Protein AF-0000000084542007 (afdb_homodimer)

InterPro domains:
  IPR010297 Protein of unknown function DUF900, hydrolase-like [PF05990] (377-467)
  IPR029058 Alpha/Beta hydrolase fold [SSF53474] (377-471)

Nearest PDB structures (foldseek):
  7cum-assembly1_A  TM=1.867E-01  e=8.516E+00  Homo sapiens

Organism: NCBI:txid376219

Structure (mmCIF, N/CA/C/O backbone):
data_AF-0000000084542007-model_v1
#
loop_
_entity.id
_entity.type
_entity.pdbx_description
1 polymer '2-C-methyl-D-erythritol 4-phosphate cytidylyltransferase'
#
loop_
_atom_site.group_PDB
_atom_site.id
_atom_site.type_symbol
_atom_site.label_atom_id
_atom_site.label_alt_id
_atom_site.label_comp_id
_atom_site.label_asym_id
_atom_site.label_entity_id
_atom_site.label_seq_id
_atom_site.pdbx_PDB_ins_code
_atom_site.Cartn_x
_atom_site.Cartn_y
_atom_site.Cartn_z
_atom_site.occupancy
_atom_site.B_iso_or_equiv
_atom_site.auth_seq_id
_atom_site.auth_comp_id
_atom_site.auth_asym_id
_atom_site.auth_atom_id
_atom_site.pdbx_PDB_model_num
ATOM 1 N N . MET A 1 1 ? -37.531 -20.406 -0.202 1 43.44 1 MET A N 1
ATOM 2 C CA . MET A 1 1 ? -37.125 -21.328 -1.255 1 43.44 1 MET A CA 1
ATOM 3 C C . MET A 1 1 ? -35.656 -21.781 -1.051 1 43.44 1 MET A C 1
ATOM 5 O O . MET A 1 1 ? -34.812 -20.969 -0.726 1 43.44 1 MET A O 1
ATOM 9 N N . GLY A 1 2 ? -35.438 -23.062 -0.733 1 66.31 2 GLY A N 1
ATOM 10 C CA . GLY A 1 2 ? -34.188 -23.734 -0.394 1 66.31 2 GLY A CA 1
ATOM 11 C C . GLY A 1 2 ? -33.094 -23.531 -1.433 1 66.31 2 GLY A C 1
ATOM 12 O O . GLY A 1 2 ? -33.406 -23.234 -2.596 1 66.31 2 GLY A O 1
ATOM 13 N N . THR A 1 3 ? -31.859 -23.234 -1.06 1 83.38 3 THR A N 1
ATOM 14 C CA . THR A 1 3 ? -30.734 -23.062 -1.963 1 83.38 3 THR A CA 1
ATOM 15 C C . THR A 1 3 ? -30.609 -24.25 -2.904 1 83.38 3 THR A C 1
ATOM 17 O O . THR A 1 3 ? -30.734 -25.406 -2.479 1 83.38 3 THR A O 1
ATOM 20 N N . GLU A 1 4 ? -30.562 -24.016 -4.184 1 90.12 4 GLU A N 1
ATOM 21 C CA . GLU A 1 4 ? -30.453 -25.078 -5.18 1 90.12 4 GLU A CA 1
ATOM 22 C C . GLU A 1 4 ? -29 -25.484 -5.402 1 90.12 4 GLU A C 1
ATOM 24 O O . GLU A 1 4 ? -28.109 -24.625 -5.41 1 90.12 4 GLU A O 1
ATOM 29 N N . ARG A 1 5 ? -28.859 -26.734 -5.629 1 91.69 5 ARG A N 1
ATOM 30 C CA . ARG A 1 5 ? -27.547 -27.312 -5.891 1 91.69 5 ARG A CA 1
ATOM 31 C C . ARG A 1 5 ? -27.062 -26.984 -7.297 1 91.69 5 ARG A C 1
ATOM 33 O O . ARG A 1 5 ? -27.859 -26.969 -8.242 1 91.69 5 ARG A O 1
ATOM 40 N N . SER A 1 6 ? -25.797 -26.719 -7.379 1 92.31 6 SER A N 1
ATOM 41 C CA . SER A 1 6 ? -25.188 -26.531 -8.688 1 92.31 6 SER A CA 1
ATOM 42 C C . SER A 1 6 ? -24.375 -27.75 -9.094 1 92.31 6 SER A C 1
ATOM 44 O O . SER A 1 6 ? -23.719 -27.766 -10.141 1 92.31 6 SER A O 1
ATOM 46 N N . TYR A 1 7 ? -24.281 -28.75 -8.266 1 92.81 7 TYR A N 1
ATOM 47 C CA . TYR A 1 7 ? -23.547 -29.984 -8.516 1 92.81 7 TYR A CA 1
ATOM 48 C C . TYR A 1 7 ? -24.484 -31.172 -8.586 1 92.81 7 TYR A C 1
ATOM 50 O O . TYR A 1 7 ? -25.609 -31.109 -8.109 1 92.81 7 TYR A O 1
ATOM 58 N N . GLN A 1 8 ? -24.031 -32.25 -9.086 1 90.12 8 GLN A N 1
ATOM 59 C CA . GLN A 1 8 ? -24.891 -33.375 -9.414 1 90.12 8 GLN A CA 1
ATOM 60 C C . GLN A 1 8 ? -24.953 -34.375 -8.273 1 90.12 8 GLN A C 1
ATOM 62 O O . GLN A 1 8 ? -26.031 -34.875 -7.93 1 90.12 8 GLN A O 1
ATOM 67 N N . THR A 1 9 ? -23.734 -34.719 -7.734 1 90.06 9 THR A N 1
ATOM 68 C CA . THR A 1 9 ? -23.734 -35.812 -6.754 1 90.06 9 THR A CA 1
ATOM 69 C C . THR A 1 9 ? -22.781 -35.5 -5.602 1 90.06 9 THR A C 1
ATOM 71 O O . THR A 1 9 ? -21.859 -34.688 -5.75 1 90.06 9 THR A O 1
ATOM 74 N N . LEU A 1 10 ? -23.094 -36.156 -4.488 1 94.44 10 LEU A N 1
ATOM 75 C CA . LEU A 1 10 ? -22.219 -36.281 -3.336 1 94.44 10 LEU A CA 1
ATOM 76 C C . LEU A 1 10 ? -22.016 -37.781 -2.996 1 94.44 10 LEU A C 1
ATOM 78 O O . LEU A 1 10 ? -22.938 -38.562 -3.148 1 94.44 10 LEU A O 1
ATOM 82 N N . PRO A 1 11 ? -20.906 -38.125 -2.572 1 95.81 11 PRO A N 1
ATOM 83 C CA . PRO A 1 11 ? -19.703 -37.344 -2.35 1 95.81 11 PRO A CA 1
ATOM 84 C C . PRO A 1 11 ? -19.031 -36.906 -3.65 1 95.81 11 PRO A C 1
ATOM 86 O O . PRO A 1 11 ? -19.312 -37.469 -4.711 1 95.81 11 PRO A O 1
ATOM 89 N N . PHE A 1 12 ? -18.297 -35.906 -3.588 1 94.5 12 PHE A N 1
ATOM 90 C CA . PHE A 1 12 ? -17.484 -35.469 -4.719 1 94.5 12 PHE A CA 1
ATOM 91 C C . PHE A 1 12 ? -16.406 -36.5 -5.043 1 94.5 12 PHE A C 1
ATOM 93 O O . PHE A 1 12 ? -16.094 -37.344 -4.215 1 94.5 12 PHE A O 1
ATOM 100 N N . TYR A 1 13 ? -15.906 -36.438 -6.219 1 91.94 13 TYR A N 1
ATOM 101 C CA . TYR A 1 13 ? -14.812 -37.312 -6.641 1 91.94 13 TYR A CA 1
ATOM 102 C C . TYR A 1 13 ? -13.523 -36.5 -6.812 1 91.94 13 TYR A C 1
ATOM 104 O O . TYR A 1 13 ? -13.547 -35.344 -7.238 1 91.94 13 TYR A O 1
ATOM 112 N N . TRP A 1 14 ? -12.422 -37.188 -6.391 1 90.88 14 TRP A N 1
ATOM 113 C CA . TRP A 1 14 ? -11.117 -36.594 -6.559 1 90.88 14 TRP A CA 1
ATOM 114 C C . TRP A 1 14 ? -10.672 -36.625 -8.016 1 90.88 14 TRP A C 1
ATOM 116 O O . TRP A 1 14 ? -10.711 -37.656 -8.656 1 90.88 14 TRP A O 1
ATOM 126 N N . HIS A 1 15 ? -10.375 -35.469 -8.516 1 84.12 15 HIS A N 1
ATOM 127 C CA . HIS A 1 15 ? -9.742 -35.406 -9.828 1 84.12 15 HIS A CA 1
ATOM 128 C C . HIS A 1 15 ? -8.242 -35.656 -9.719 1 84.12 15 HIS A C 1
ATOM 130 O O . HIS A 1 15 ? -7.559 -35.031 -8.898 1 84.12 15 HIS A O 1
ATOM 136 N N . ARG A 1 16 ? -7.715 -36.562 -10.461 1 78.69 16 ARG A N 1
ATOM 137 C CA . ARG A 1 16 ? -6.324 -37 -10.383 1 78.69 16 ARG A CA 1
ATOM 138 C C . ARG A 1 16 ? -5.371 -35.812 -10.516 1 78.69 16 ARG A C 1
ATOM 140 O O . ARG A 1 16 ? -4.34 -35.781 -9.836 1 78.69 16 ARG A O 1
ATOM 147 N N . ASP A 1 17 ? -5.691 -34.844 -11.266 1 77.25 17 ASP A N 1
ATOM 148 C CA . ASP A 1 17 ? -4.77 -33.75 -11.578 1 77.25 17 ASP A CA 1
ATOM 149 C C . ASP A 1 17 ? -4.754 -32.719 -10.469 1 77.25 17 ASP A C 1
ATOM 151 O O . ASP A 1 17 ? -3.779 -31.969 -10.32 1 77.25 17 ASP A O 1
ATOM 155 N N . THR A 1 18 ? -5.844 -32.625 -9.719 1 86.56 18 THR A N 1
ATOM 156 C CA . THR A 1 18 ? -5.926 -31.562 -8.727 1 86.56 18 THR A CA 1
ATOM 157 C C . THR A 1 18 ? -5.957 -32.125 -7.312 1 86.56 18 THR A C 1
ATOM 159 O O . THR A 1 18 ? -5.926 -31.391 -6.336 1 86.56 18 THR A O 1
ATOM 162 N N . LEU A 1 19 ? -5.906 -33.375 -7.234 1 90.38 19 LEU A N 1
ATOM 163 C CA . LEU A 1 19 ? -6.109 -34.062 -5.961 1 90.38 19 LEU A CA 1
ATOM 164 C C . LEU A 1 19 ? -5.117 -33.562 -4.914 1 90.38 19 LEU A C 1
ATOM 166 O O . LEU A 1 19 ? -5.52 -33.094 -3.846 1 90.38 19 LEU A O 1
ATOM 170 N N . GLU A 1 20 ? -3.846 -33.625 -5.223 1 89.25 20 GLU A N 1
ATOM 171 C CA . GLU A 1 20 ? -2.822 -33.281 -4.242 1 89.25 20 GLU A CA 1
ATOM 172 C C . GLU A 1 20 ? -2.9 -31.812 -3.859 1 89.25 20 GLU A C 1
ATOM 174 O O . GLU A 1 20 ? -2.758 -31.453 -2.688 1 89.25 20 GLU A O 1
ATOM 179 N N . ASN A 1 21 ? -3.148 -31 -4.809 1 88.62 21 ASN A N 1
ATOM 180 C CA . ASN A 1 21 ? -3.229 -29.562 -4.543 1 88.62 21 ASN A CA 1
ATOM 181 C C . ASN A 1 21 ? -4.496 -29.203 -3.771 1 88.62 21 ASN A C 1
ATOM 183 O O . ASN A 1 21 ? -4.469 -28.344 -2.896 1 88.62 21 ASN A O 1
ATOM 187 N N . ASP A 1 22 ? -5.586 -29.828 -4.133 1 91.94 22 ASP A N 1
ATOM 188 C CA . ASP A 1 22 ? -6.828 -29.609 -3.4 1 91.94 22 ASP A CA 1
ATOM 189 C C . ASP A 1 22 ? -6.68 -30.016 -1.938 1 91.94 22 ASP A C 1
ATOM 191 O O . ASP A 1 22 ? -7.07 -29.281 -1.036 1 91.94 22 ASP A O 1
ATOM 195 N N . ARG A 1 23 ? -6.125 -31.156 -1.809 1 93.25 23 ARG A N 1
ATOM 196 C CA . ARG A 1 23 ? -5.922 -31.672 -0.46 1 93.25 23 ARG A CA 1
ATOM 197 C C . ARG A 1 23 ? -5.051 -30.734 0.366 1 93.25 23 ARG A C 1
ATOM 199 O O . ARG A 1 23 ? -5.414 -30.359 1.483 1 93.25 23 ARG A O 1
ATOM 206 N N . ARG A 1 24 ? -3.91 -30.375 -0.145 1 90.38 24 ARG A N 1
ATOM 207 C CA . ARG A 1 24 ? -2.969 -29.516 0.566 1 90.38 24 ARG A CA 1
ATOM 208 C C . ARG A 1 24 ? -3.598 -28.172 0.898 1 90.38 24 ARG A C 1
ATOM 210 O O . ARG A 1 24 ? -3.395 -27.641 1.99 1 90.38 24 ARG A O 1
ATOM 217 N N . TRP A 1 25 ? -4.328 -27.688 -0.027 1 90.44 25 TRP A N 1
ATOM 218 C CA . TRP A 1 25 ? -4.949 -26.375 0.16 1 90.44 25 TRP A CA 1
ATOM 219 C C . TRP A 1 25 ? -6.016 -26.438 1.248 1 90.44 25 TRP A C 1
ATOM 221 O O . TRP A 1 25 ? -6.023 -25.594 2.16 1 90.44 25 TRP A O 1
ATOM 231 N N . LEU A 1 26 ? -6.914 -27.344 1.145 1 93.5 26 LEU A N 1
ATOM 232 C CA . LEU A 1 26 ? -7.984 -27.484 2.125 1 93.5 26 LEU A CA 1
ATOM 233 C C . LEU A 1 26 ? -7.418 -27.734 3.52 1 93.5 26 LEU A C 1
ATOM 235 O O . LEU A 1 26 ? -7.871 -27.125 4.492 1 93.5 26 LEU A O 1
ATOM 239 N N . GLU A 1 27 ? -6.438 -28.578 3.578 1 94.25 27 GLU A N 1
ATOM 240 C CA . GLU A 1 27 ? -5.824 -28.875 4.871 1 94.25 27 GLU A CA 1
ATOM 241 C C . GLU A 1 27 ? -5.109 -27.641 5.426 1 94.25 27 GLU A C 1
ATOM 243 O O . GLU A 1 27 ? -5.105 -27.422 6.641 1 94.25 27 GLU A O 1
ATOM 248 N N . SER A 1 28 ? -4.527 -26.906 4.562 1 92.06 28 SER A N 1
ATOM 249 C CA . SER A 1 28 ? -3.867 -25.672 4.996 1 92.06 28 SER A CA 1
ATOM 250 C C . SER A 1 28 ? -4.871 -24.672 5.559 1 92.06 28 SER A C 1
ATOM 252 O O . SER A 1 28 ? -4.602 -24.016 6.562 1 92.06 28 SER A O 1
ATOM 254 N N . ILE A 1 29 ? -6.047 -24.531 4.941 1 92.56 29 ILE A N 1
ATOM 255 C CA . ILE A 1 29 ? -7.074 -23.625 5.434 1 92.56 29 ILE A CA 1
ATOM 256 C C . ILE A 1 29 ? -7.512 -24.047 6.836 1 92.56 29 ILE A C 1
ATOM 258 O O . ILE A 1 29 ? -7.594 -23.219 7.742 1 92.56 29 ILE A O 1
ATOM 262 N N . VAL A 1 30 ? -7.695 -25.281 6.941 1 95.81 30 VAL A N 1
ATOM 263 C CA . VAL A 1 30 ? -8.219 -25.797 8.203 1 95.81 30 VAL A CA 1
ATOM 264 C C . VAL A 1 30 ? -7.176 -25.609 9.305 1 95.81 30 VAL A C 1
ATOM 266 O O . VAL A 1 30 ? -7.52 -25.281 10.445 1 95.81 30 VAL A O 1
ATOM 269 N N . ARG A 1 31 ? -5.922 -25.75 9 1 94.25 31 ARG A N 1
ATOM 270 C CA . ARG A 1 31 ? -4.855 -25.625 9.984 1 94.25 31 ARG A CA 1
ATOM 271 C C . ARG A 1 31 ? -4.637 -24.156 10.359 1 94.25 31 ARG A C 1
ATOM 273 O O . ARG A 1 31 ? -4.219 -23.859 11.477 1 94.25 31 ARG A O 1
ATOM 280 N N . ASN A 1 32 ? -5 -23.234 9.43 1 93.81 32 ASN A N 1
ATOM 281 C CA . ASN A 1 32 ? -4.598 -21.844 9.602 1 93.81 32 ASN A CA 1
ATOM 282 C C . ASN A 1 32 ? -5.801 -20.953 9.891 1 93.81 32 ASN A C 1
ATOM 284 O O . ASN A 1 32 ? -5.699 -19.734 9.805 1 93.81 32 ASN A O 1
ATOM 288 N N . THR A 1 33 ? -6.926 -21.531 10.148 1 95 33 THR A N 1
ATOM 289 C CA . THR A 1 33 ? -8.117 -20.766 10.469 1 95 33 THR A CA 1
ATOM 290 C C . THR A 1 33 ? -8.711 -21.219 11.805 1 95 33 THR A C 1
ATOM 292 O O . THR A 1 33 ? -8.516 -22.359 12.219 1 95 33 THR A O 1
ATOM 295 N N . ALA A 1 34 ? -9.398 -20.281 12.414 1 95.62 34 ALA A N 1
ATOM 296 C CA . ALA A 1 34 ? -10.008 -20.578 13.703 1 95.62 34 ALA A CA 1
ATOM 297 C C . ALA A 1 34 ? -11.109 -21.625 13.57 1 95.62 34 ALA A C 1
ATOM 299 O O . ALA A 1 34 ? -11.977 -21.5 12.703 1 95.62 34 ALA A O 1
ATOM 300 N N . PRO A 1 35 ? -11.109 -22.594 14.422 1 96 35 PRO A N 1
ATOM 301 C CA . PRO A 1 35 ? -12.18 -23.594 14.359 1 96 35 PRO A CA 1
ATOM 302 C C . PRO A 1 35 ? -13.562 -23 14.586 1 96 35 PRO A C 1
ATOM 304 O O . PRO A 1 35 ? -13.727 -22.109 15.43 1 96 35 PRO A O 1
ATOM 307 N N . PHE A 1 36 ? -14.508 -23.469 13.75 1 96 36 PHE A N 1
ATOM 308 C CA . PHE A 1 36 ? -15.914 -23.109 13.828 1 96 36 PHE A CA 1
ATOM 309 C C . PHE A 1 36 ? -16.141 -21.672 13.367 1 96 36 PHE A C 1
ATOM 311 O O . PHE A 1 36 ? -17.203 -21.094 13.609 1 96 36 PHE A O 1
ATOM 318 N N . SER A 1 37 ? -15.109 -21.062 12.828 1 95.06 37 SER A N 1
ATOM 319 C CA . SER A 1 37 ? -15.297 -19.828 12.078 1 95.06 37 SER A CA 1
ATOM 320 C C . SER A 1 37 ? -15.914 -20.094 10.711 1 95.06 37 SER A C 1
ATOM 322 O O . SER A 1 37 ? -16.016 -21.234 10.281 1 95.06 37 SER A O 1
ATOM 324 N N . ASP A 1 38 ? -16.281 -19.062 10.055 1 94.5 38 ASP A N 1
ATOM 325 C CA . ASP A 1 38 ? -16.922 -19.156 8.742 1 94.5 38 ASP A CA 1
ATOM 326 C C . ASP A 1 38 ? -16.016 -19.828 7.734 1 94.5 38 ASP A C 1
ATOM 328 O O . ASP A 1 38 ? -16.406 -20.812 7.086 1 94.5 38 ASP A O 1
ATOM 332 N N . ALA A 1 39 ? -14.766 -19.391 7.629 1 93.31 39 ALA A N 1
ATOM 333 C CA . ALA A 1 39 ? -13.805 -19.922 6.668 1 93.31 39 ALA A CA 1
ATOM 334 C C . ALA A 1 39 ? -13.453 -21.375 7 1 93.31 39 ALA A C 1
ATOM 336 O O . ALA A 1 39 ? -13.352 -22.219 6.105 1 93.31 39 ALA A O 1
ATOM 337 N N . TRP A 1 40 ? -13.211 -21.641 8.25 1 96.62 40 TRP A N 1
ATOM 338 C CA . TRP A 1 40 ? -12.898 -23 8.703 1 96.62 40 TRP A CA 1
ATOM 339 C C . TRP A 1 40 ? -14.039 -23.953 8.367 1 96.62 40 TRP A C 1
ATOM 341 O O . TRP A 1 40 ? -13.812 -25.047 7.84 1 96.62 40 TRP A O 1
ATOM 351 N N . THR A 1 41 ? -15.25 -23.5 8.609 1 97.31 41 THR A N 1
ATOM 352 C CA . THR A 1 41 ? -16.438 -24.312 8.398 1 97.31 41 THR A CA 1
ATOM 353 C C . THR A 1 41 ? -16.625 -24.641 6.918 1 97.31 41 THR A C 1
ATOM 355 O O . THR A 1 41 ? -16.922 -25.766 6.559 1 97.31 41 THR A O 1
ATOM 358 N N . LYS A 1 42 ? -16.422 -23.672 6.137 1 96.19 42 LYS A N 1
ATOM 359 C CA . LYS A 1 42 ? -16.562 -23.875 4.699 1 96.19 42 LYS A CA 1
ATOM 360 C C . LYS A 1 42 ? -15.547 -24.891 4.188 1 96.19 42 LYS A C 1
ATOM 362 O O . LYS A 1 42 ? -15.875 -25.75 3.365 1 96.19 42 LYS A O 1
ATOM 367 N N . ALA A 1 43 ? -14.336 -24.781 4.648 1 96.44 43 ALA A N 1
ATOM 368 C CA . ALA A 1 43 ? -13.32 -25.734 4.25 1 96.44 43 ALA A CA 1
ATOM 369 C C . ALA A 1 43 ? -13.664 -27.141 4.742 1 96.44 43 ALA A C 1
ATOM 371 O O . ALA A 1 43 ? -13.484 -28.125 4.016 1 96.44 43 ALA A O 1
ATOM 372 N N . ARG A 1 44 ? -14.18 -27.25 5.918 1 97.88 44 ARG A N 1
ATOM 373 C CA . ARG A 1 44 ? -14.578 -28.531 6.484 1 97.88 44 ARG A CA 1
ATOM 374 C C . ARG A 1 44 ? -15.719 -29.156 5.691 1 97.88 44 ARG A C 1
ATOM 376 O O . ARG A 1 44 ? -15.758 -30.375 5.492 1 97.88 44 ARG A O 1
ATOM 383 N N . ILE A 1 45 ? -16.609 -28.312 5.328 1 98 45 ILE A N 1
ATOM 384 C CA . ILE A 1 45 ? -17.75 -28.781 4.535 1 98 45 ILE A CA 1
ATOM 385 C C . ILE A 1 45 ? -17.234 -29.453 3.264 1 98 45 ILE A C 1
ATOM 387 O O . ILE A 1 45 ? -17.656 -30.562 2.934 1 98 45 ILE A O 1
ATOM 391 N N . VAL A 1 46 ? -16.328 -28.797 2.564 1 97.19 46 VAL A N 1
ATOM 392 C CA . VAL A 1 46 ? -15.789 -29.359 1.332 1 97.19 46 VAL A CA 1
ATOM 393 C C . VAL A 1 46 ? -15.047 -30.656 1.638 1 97.19 46 VAL A C 1
ATOM 395 O O . VAL A 1 46 ? -15.211 -31.656 0.925 1 97.19 46 VAL A O 1
ATOM 398 N N . GLN A 1 47 ? -14.258 -30.688 2.725 1 97.44 47 GLN A N 1
ATOM 399 C CA . GLN A 1 47 ? -13.531 -31.891 3.117 1 97.44 47 GLN A CA 1
ATOM 400 C C . GLN A 1 47 ? -14.492 -33.031 3.396 1 97.44 47 GLN A C 1
ATOM 402 O O . GLN A 1 47 ? -14.242 -34.188 2.98 1 97.44 47 GLN A O 1
ATOM 407 N N . LEU A 1 48 ? -15.562 -32.75 4.055 1 97.94 48 LEU A N 1
ATOM 408 C CA . LEU A 1 48 ? -16.531 -33.781 4.434 1 97.94 48 LEU A CA 1
ATOM 409 C C . LEU A 1 48 ? -17.312 -34.281 3.219 1 97.94 48 LEU A C 1
ATOM 411 O O . LEU A 1 48 ? -17.906 -35.344 3.242 1 97.94 48 LEU A O 1
ATOM 415 N N . GLY A 1 49 ? -17.312 -33.438 2.168 1 97.25 49 GLY A N 1
ATOM 416 C CA . GLY A 1 49 ? -17.969 -33.812 0.92 1 97.25 49 GLY A CA 1
ATOM 417 C C . GLY A 1 49 ? -17.094 -34.719 0.049 1 97.25 49 GLY A C 1
ATOM 418 O O . GLY A 1 49 ? -17.562 -35.25 -0.957 1 97.25 49 GLY A O 1
ATOM 419 N N . TYR A 1 50 ? -15.891 -34.875 0.381 1 96.38 50 TYR A N 1
ATOM 420 C CA . TYR A 1 50 ? -14.961 -35.719 -0.343 1 96.38 50 TYR A CA 1
ATOM 421 C C . TYR A 1 50 ? -14.672 -37 0.444 1 96.38 50 TYR A C 1
ATOM 423 O O . TYR A 1 50 ? -14.586 -36.969 1.675 1 96.38 50 TYR A O 1
ATOM 431 N N . PRO A 1 51 ? -14.523 -38.094 -0.263 1 95.62 51 PRO A N 1
ATOM 432 C CA . PRO A 1 51 ? -14 -39.281 0.426 1 95.62 51 PRO A CA 1
ATOM 433 C C . PRO A 1 51 ? -12.508 -39.156 0.739 1 95.62 51 PRO A C 1
ATOM 435 O O . PRO A 1 51 ? -11.844 -38.219 0.287 1 95.62 51 PRO A O 1
ATOM 438 N N . TYR A 1 52 ? -12.016 -40.031 1.576 1 95.06 52 TYR A N 1
ATOM 439 C CA . TYR A 1 52 ? -10.586 -40 1.874 1 95.06 52 TYR A CA 1
ATOM 440 C C . TYR A 1 52 ? -9.766 -40.156 0.601 1 95.06 52 TYR A C 1
ATOM 442 O O . TYR A 1 52 ? -10.047 -41.031 -0.225 1 95.06 52 TYR A O 1
ATOM 450 N N . PRO A 1 53 ? -8.82 -39.25 0.47 1 93.19 53 PRO A N 1
ATOM 451 C CA . PRO A 1 53 ? -7.957 -39.406 -0.709 1 93.19 53 PRO A CA 1
ATOM 452 C C . PRO A 1 53 ? -7.195 -40.719 -0.732 1 93.19 53 PRO A C 1
ATOM 454 O O . PRO A 1 53 ? -6.809 -41.219 0.321 1 93.19 53 PRO A O 1
ATOM 457 N N . PRO A 1 54 ? -6.879 -41.156 -1.944 1 89 54 PRO A N 1
ATOM 458 C CA . PRO A 1 54 ? -6.141 -42.406 -2.039 1 89 54 PRO A CA 1
ATOM 459 C C . PRO A 1 54 ? -4.746 -42.312 -1.426 1 89 54 PRO A C 1
ATOM 461 O O . PRO A 1 54 ? -4.074 -41.312 -1.552 1 89 54 PRO A O 1
ATOM 464 N N . ASN A 1 55 ? -4.254 -43.281 -0.68 1 85.88 55 ASN A N 1
ATOM 465 C CA . ASN A 1 55 ? -2.91 -43.438 -0.134 1 85.88 55 ASN A CA 1
ATOM 466 C C . ASN A 1 55 ? -2.643 -42.438 0.989 1 85.88 55 ASN A C 1
ATOM 468 O O . ASN A 1 55 ? -1.516 -41.969 1.151 1 85.88 55 ASN A O 1
ATOM 472 N N . THR A 1 56 ? -3.691 -41.906 1.55 1 88.69 56 THR A N 1
ATOM 473 C CA . THR A 1 56 ? -3.506 -41 2.68 1 88.69 56 THR A CA 1
ATOM 474 C C . THR A 1 56 ? -4.027 -41.625 3.967 1 88.69 56 THR A C 1
ATOM 476 O O . THR A 1 56 ? -4.965 -42.438 3.938 1 88.69 56 THR A O 1
ATOM 479 N N . LYS A 1 57 ? -3.336 -41.406 5.062 1 87.88 57 LYS A N 1
ATOM 480 C CA . LYS A 1 57 ? -3.732 -41.906 6.371 1 87.88 57 LYS A CA 1
ATOM 481 C C . LYS A 1 57 ? -4.949 -41.188 6.906 1 87.88 57 LYS A C 1
ATOM 483 O O . LYS A 1 57 ? -5.012 -39.938 6.844 1 87.88 57 LYS A O 1
ATOM 488 N N . PRO A 1 58 ? -5.891 -41.938 7.387 1 90.44 58 PRO A N 1
ATOM 489 C CA . PRO A 1 58 ? -7.062 -41.281 7.973 1 90.44 58 PRO A CA 1
ATOM 490 C C . PRO A 1 58 ? -6.719 -40.438 9.195 1 90.44 58 PRO A C 1
ATOM 492 O O . PRO A 1 58 ? -5.816 -40.812 9.961 1 90.44 58 PRO A O 1
ATOM 495 N N . GLY A 1 59 ? -7.305 -39.281 9.258 1 92.88 59 GLY A N 1
ATOM 496 C CA . GLY A 1 59 ? -7.117 -38.406 10.391 1 92.88 59 GLY A CA 1
ATOM 497 C C . GLY A 1 59 ? -8.414 -37.781 10.875 1 92.88 59 GLY A C 1
ATOM 498 O O . GLY A 1 59 ? -9.484 -38.062 10.352 1 92.88 59 GLY A O 1
ATOM 499 N N . THR A 1 60 ? -8.297 -37.125 12.008 1 94.25 60 THR A N 1
ATOM 500 C CA . THR A 1 60 ? -9.469 -36.469 12.578 1 94.25 60 THR A CA 1
ATOM 501 C C . THR A 1 60 ? -9.188 -35 12.852 1 94.25 60 THR A C 1
ATOM 503 O O . THR A 1 60 ? -8.039 -34.594 13.109 1 94.25 60 THR A O 1
ATOM 506 N N . VAL A 1 61 ? -10.188 -34.188 12.641 1 95.38 61 VAL A N 1
ATOM 507 C CA . VAL A 1 61 ? -10.18 -32.781 12.977 1 95.38 61 VAL A CA 1
ATOM 508 C C . VAL A 1 61 ? -11.398 -32.438 13.836 1 95.38 61 VAL A C 1
ATOM 510 O O . VAL A 1 61 ? -12.539 -32.594 13.383 1 95.38 61 VAL A O 1
ATOM 513 N N . GLU A 1 62 ? -11.172 -31.984 15.031 1 94.75 62 GLU A N 1
ATOM 514 C CA . GLU A 1 62 ? -12.234 -31.625 15.969 1 94.75 62 GLU A CA 1
ATOM 515 C C . GLU A 1 62 ? -13.242 -32.781 16.125 1 94.75 62 GLU A C 1
ATOM 517 O O . GLU A 1 62 ? -14.445 -32.562 16.016 1 94.75 62 GLU A O 1
ATOM 522 N N . GLY A 1 63 ? -12.766 -33.969 16.203 1 92.44 63 GLY A N 1
ATOM 523 C CA . GLY A 1 63 ? -13.594 -35.125 16.484 1 92.44 63 GLY A CA 1
ATOM 524 C C . GLY A 1 63 ? -14.25 -35.719 15.25 1 92.44 63 GLY A C 1
ATOM 525 O O . GLY A 1 63 ? -14.953 -36.719 15.328 1 92.44 63 GLY A O 1
ATOM 526 N N . LEU A 1 64 ? -14.055 -35.125 14.117 1 96.19 64 LEU A N 1
ATOM 527 C CA . LEU A 1 64 ? -14.625 -35.625 12.867 1 96.19 64 LEU A CA 1
ATOM 528 C C . LEU A 1 64 ? -13.531 -36.094 11.93 1 96.19 64 LEU A C 1
ATOM 530 O O . LEU A 1 64 ? -12.383 -35.656 12.016 1 96.19 64 LEU A O 1
ATOM 534 N N . PRO A 1 65 ? -13.945 -37 11.062 1 96.12 65 PRO A N 1
ATOM 535 C CA . PRO A 1 65 ? -12.953 -37.406 10.055 1 96.12 65 PRO A CA 1
ATOM 536 C C . PRO A 1 65 ? -12.516 -36.219 9.18 1 96.12 65 PRO A C 1
ATOM 538 O O . PRO A 1 65 ? -13.336 -35.375 8.828 1 96.12 65 PRO A O 1
ATOM 541 N N . THR A 1 66 ? -11.25 -36.188 8.82 1 96.81 66 THR A N 1
ATOM 542 C CA . THR A 1 66 ? -10.766 -35.125 7.953 1 96.81 66 THR A CA 1
ATOM 543 C C . THR A 1 66 ? -11.539 -35.125 6.641 1 96.81 66 THR A C 1
ATOM 545 O O . THR A 1 66 ? -11.891 -34.031 6.141 1 96.81 66 THR A O 1
ATOM 548 N N . TYR A 1 67 ? -11.711 -36.281 6.129 1 97.06 67 TYR A N 1
ATOM 549 C CA . TYR A 1 67 ? -12.555 -36.5 4.957 1 97.06 67 TYR A CA 1
ATOM 550 C C . TYR A 1 67 ? -13.656 -37.5 5.238 1 97.06 67 TYR A C 1
ATOM 552 O O . TYR A 1 67 ? -13.383 -38.594 5.73 1 97.06 67 TYR A O 1
ATOM 560 N N . GLY A 1 68 ? -14.938 -37.156 4.898 1 95.06 68 GLY A N 1
ATOM 561 C CA . GLY A 1 68 ? -16.047 -37.969 5.359 1 95.06 68 GLY A CA 1
ATOM 562 C C . GLY A 1 68 ? -16.734 -38.75 4.238 1 95.06 68 GLY A C 1
ATOM 563 O O . GLY A 1 68 ? -17.328 -39.781 4.469 1 95.06 68 GLY A O 1
ATOM 564 N N . GLY A 1 69 ? -16.719 -38.156 3.057 1 96.44 69 GLY A N 1
ATOM 565 C CA . GLY A 1 69 ? -17.422 -38.781 1.951 1 96.44 69 GLY A CA 1
ATOM 566 C C . GLY A 1 69 ? -18.922 -38.844 2.156 1 96.44 69 GLY A C 1
ATOM 567 O O . GLY A 1 69 ? -19.562 -39.844 1.774 1 96.44 69 GLY A O 1
ATOM 568 N N . TYR A 1 70 ? -19.438 -37.938 2.803 1 97.06 70 TYR A N 1
ATOM 569 C CA . TYR A 1 70 ? -20.875 -37.938 3.084 1 97.06 70 TYR A CA 1
ATOM 570 C C . TYR A 1 70 ? -21.688 -37.75 1.807 1 97.06 70 TYR A C 1
ATOM 572 O O . TYR A 1 70 ? -21.234 -37.062 0.875 1 97.06 70 TYR A O 1
ATOM 580 N N . THR A 1 71 ? -22.969 -38.281 1.802 1 96.31 71 THR A N 1
ATOM 581 C CA . THR A 1 71 ? -23.734 -38.344 0.567 1 96.31 71 THR A CA 1
ATOM 582 C C . THR A 1 71 ? -24.859 -37.312 0.586 1 96.31 71 THR A C 1
ATOM 584 O O . THR A 1 71 ? -25.609 -37.188 -0.387 1 96.31 71 THR A O 1
ATOM 587 N N . SER A 1 72 ? -25.062 -36.688 1.694 1 95.69 72 SER A N 1
ATOM 588 C CA . SER A 1 72 ? -26.125 -35.688 1.773 1 95.69 72 SER A CA 1
ATOM 589 C C . SER A 1 72 ? -25.656 -34.438 2.516 1 95.69 72 SER A C 1
ATOM 591 O O . SER A 1 72 ? -24.875 -34.531 3.455 1 95.69 72 SER A O 1
ATOM 593 N N . GLU A 1 73 ? -26.156 -33.312 2.004 1 97.19 73 GLU A N 1
ATOM 594 C CA . GLU A 1 73 ? -25.844 -32.031 2.629 1 97.19 73 GLU A CA 1
ATOM 595 C C . GLU A 1 73 ? -26.391 -31.969 4.055 1 97.19 73 GLU A C 1
ATOM 597 O O . GLU A 1 73 ? -25.734 -31.406 4.945 1 97.19 73 GLU A O 1
ATOM 602 N N . ALA A 1 74 ? -27.5 -32.531 4.242 1 96.56 74 ALA A N 1
ATOM 603 C CA . ALA A 1 74 ? -28.109 -32.562 5.57 1 96.56 74 ALA A CA 1
ATOM 604 C C . ALA A 1 74 ? -27.234 -33.344 6.559 1 96.56 74 ALA A C 1
ATOM 606 O O . ALA A 1 74 ? -27.125 -32.969 7.727 1 96.56 74 ALA A O 1
ATOM 607 N N . GLU A 1 75 ? -26.688 -34.438 6.086 1 97.5 75 GLU A N 1
ATOM 608 C CA . GLU A 1 75 ? -25.797 -35.219 6.938 1 97.5 75 GLU A CA 1
ATOM 609 C C . GLU A 1 75 ? -24.547 -34.438 7.32 1 97.5 75 GLU A C 1
ATOM 611 O O . GLU A 1 75 ? -24.094 -34.5 8.461 1 97.5 75 GLU A O 1
ATOM 616 N N . ILE A 1 76 ? -23.984 -33.781 6.352 1 98 76 ILE A N 1
ATOM 617 C CA . ILE A 1 76 ? -22.797 -32.969 6.605 1 98 76 ILE A CA 1
ATOM 618 C C . ILE A 1 76 ? -23.109 -31.891 7.656 1 98 76 ILE A C 1
ATOM 620 O O . ILE A 1 76 ? -22.344 -31.688 8.594 1 98 76 ILE A O 1
ATOM 624 N N . ALA A 1 77 ? -24.234 -31.188 7.48 1 97.62 77 ALA A N 1
ATOM 625 C CA . ALA A 1 77 ? -24.656 -30.172 8.445 1 97.62 77 ALA A CA 1
ATOM 626 C C . ALA A 1 77 ? -24.812 -30.781 9.836 1 97.62 77 ALA A C 1
ATOM 628 O O . ALA A 1 77 ? -24.375 -30.188 10.828 1 97.62 77 ALA A O 1
ATOM 629 N N . SER A 1 78 ? -25.438 -31.938 9.875 1 97 78 SER A N 1
ATOM 630 C CA . SER A 1 78 ? -25.719 -32.594 11.148 1 97 78 SER A CA 1
ATOM 631 C C . SER A 1 78 ? -24.422 -33 11.852 1 97 78 SER A C 1
ATOM 633 O O . SER A 1 78 ? -24.281 -32.812 13.062 1 97 78 SER A O 1
ATOM 635 N N . VAL A 1 79 ? -23.531 -33.594 11.141 1 96.94 79 VAL A N 1
ATOM 636 C CA . VAL A 1 79 ? -22.281 -34.062 11.719 1 96.94 79 VAL A CA 1
ATOM 637 C C . VAL A 1 79 ? -21.453 -32.875 12.211 1 96.94 79 VAL A C 1
ATOM 639 O O . VAL A 1 79 ? -20.828 -32.938 13.273 1 96.94 79 VAL A O 1
ATOM 642 N N . LEU A 1 80 ? -21.422 -31.828 11.484 1 97.25 80 LEU A N 1
ATOM 643 C CA . LEU A 1 80 ? -20.688 -30.625 11.891 1 97.25 80 LEU A CA 1
ATOM 644 C C . LEU A 1 80 ? -21.266 -30.062 13.188 1 97.25 80 LEU A C 1
ATOM 646 O O . LEU A 1 80 ? -20.516 -29.672 14.086 1 97.25 80 LEU A O 1
ATOM 650 N N . ARG A 1 81 ? -22.516 -29.953 13.242 1 95.94 81 ARG A N 1
ATOM 651 C CA . ARG A 1 81 ? -23.188 -29.391 14.398 1 95.94 81 ARG A CA 1
ATOM 652 C C . ARG A 1 81 ? -23 -30.281 15.633 1 95.94 81 ARG A C 1
ATOM 654 O O . ARG A 1 81 ? -23.047 -29.797 16.766 1 95.94 81 ARG A O 1
ATOM 661 N N . SER A 1 82 ? -22.703 -31.516 15.461 1 94.69 82 SER A N 1
ATOM 662 C CA . SER A 1 82 ? -22.516 -32.438 16.578 1 94.69 82 SER A CA 1
ATOM 663 C C . SER A 1 82 ? -21.094 -32.375 17.109 1 94.69 82 SER A C 1
ATOM 665 O O . SER A 1 82 ? -20.812 -32.875 18.203 1 94.69 82 SER A O 1
ATOM 667 N N . SER A 1 83 ? -20.219 -31.703 16.406 1 93.12 83 SER A N 1
ATOM 668 C CA . SER A 1 83 ? -18.797 -31.734 16.719 1 93.12 83 SER A CA 1
ATOM 669 C C . SER A 1 83 ? -18.453 -30.703 17.797 1 93.12 83 SER A C 1
ATOM 671 O O . SER A 1 83 ? -17.328 -30.688 18.312 1 93.12 83 SER A O 1
ATOM 673 N N . CYS A 1 84 ? -19.344 -29.828 18.156 1 92 84 CYS A N 1
ATOM 674 C CA . CYS A 1 84 ? -19.031 -28.812 19.156 1 92 84 CYS A CA 1
ATOM 675 C C . CYS A 1 84 ? -20.25 -28.5 20.016 1 92 84 CYS A C 1
ATOM 677 O O . CYS A 1 84 ? -21.344 -28.984 19.734 1 92 84 CYS A O 1
ATOM 679 N N . ASN A 1 85 ? -19.938 -27.828 21.109 1 92.31 85 ASN A N 1
ATOM 680 C CA . ASN A 1 85 ? -21.016 -27.281 21.922 1 92.31 85 ASN A CA 1
ATOM 681 C C . ASN A 1 85 ? -21.641 -26.047 21.281 1 92.31 85 ASN A C 1
ATOM 683 O O . ASN A 1 85 ? -21.047 -24.953 21.312 1 92.31 85 ASN A O 1
ATOM 687 N N . LEU A 1 86 ? -22.812 -26.219 20.781 1 93.62 86 LEU A N 1
ATOM 688 C CA . LEU A 1 86 ? -23.484 -25.188 19.984 1 93.62 86 LEU A CA 1
ATOM 689 C C . LEU A 1 86 ? -23.734 -23.938 20.828 1 93.62 86 LEU A C 1
ATOM 691 O O . LEU A 1 86 ? -23.797 -22.828 20.297 1 93.62 86 LEU A O 1
ATOM 695 N N . LEU A 1 87 ? -23.781 -24.047 22.109 1 92.12 87 LEU A N 1
ATOM 696 C CA . LEU A 1 87 ? -24.016 -22.906 22.984 1 92.12 87 LEU A CA 1
ATOM 697 C C . LEU A 1 87 ? -22.781 -22 23.031 1 92.12 87 LEU A C 1
ATOM 699 O O . LEU A 1 87 ? -22.906 -20.797 23.266 1 92.12 87 LEU A O 1
ATOM 703 N N . GLU A 1 88 ? -21.719 -22.609 22.797 1 93 88 GLU A N 1
ATOM 704 C CA . GLU A 1 88 ? -20.469 -21.859 22.828 1 93 88 GLU A CA 1
ATOM 705 C C . GLU A 1 88 ? -20.234 -21.094 21.531 1 93 88 GLU A C 1
ATOM 707 O O . GLU A 1 88 ? -19.5 -20.109 21.516 1 93 88 GLU A O 1
ATOM 712 N N . TYR A 1 89 ? -20.891 -21.516 20.5 1 95.25 89 TYR A N 1
ATOM 713 C CA . TYR A 1 89 ? -20.688 -20.922 19.188 1 95.25 89 TYR A CA 1
ATOM 714 C C . TYR A 1 89 ? -22 -20.516 18.562 1 95.25 89 TYR A C 1
ATOM 716 O O . TYR A 1 89 ? -22.438 -21.109 17.562 1 95.25 89 TYR A O 1
ATOM 724 N N . PRO A 1 90 ? -22.547 -19.438 19.047 1 92.75 90 PRO A N 1
ATOM 725 C CA . PRO A 1 90 ? -23.875 -19.062 18.609 1 92.75 90 PRO A CA 1
ATOM 726 C C . PRO A 1 90 ? -23.938 -18.734 17.125 1 92.75 90 PRO A C 1
ATOM 728 O O . PRO A 1 90 ? -24.906 -19.078 16.438 1 92.75 90 PRO A O 1
ATOM 731 N N . GLY A 1 91 ? -22.953 -18.031 16.594 1 92.12 91 GLY A N 1
ATOM 732 C CA . GLY A 1 91 ? -22.922 -17.75 15.172 1 92.12 91 GLY A CA 1
ATOM 733 C C . GLY A 1 91 ? -22.906 -18.984 14.312 1 92.12 91 GLY A C 1
ATOM 734 O O . GLY A 1 91 ? -23.562 -19.047 13.273 1 92.12 91 GLY A O 1
ATOM 735 N N . PHE A 1 92 ? -22.141 -19.938 14.734 1 95.12 92 PHE A N 1
ATOM 736 C CA . PHE A 1 92 ? -22.047 -21.234 14.062 1 95.12 92 PHE A CA 1
ATOM 737 C C . PHE A 1 92 ? -23.391 -21.953 14.109 1 95.12 92 PHE A C 1
ATOM 739 O O . PHE A 1 92 ? -23.859 -22.469 13.086 1 95.12 92 PHE A O 1
ATOM 746 N N . GLU A 1 93 ? -23.984 -21.938 15.227 1 94.5 93 GLU A N 1
ATOM 747 C CA . GLU A 1 93 ? -25.25 -22.609 15.422 1 94.5 93 GLU A CA 1
ATOM 748 C C . GLU A 1 93 ? -26.344 -22.016 14.523 1 94.5 93 GLU A C 1
ATOM 750 O O . GLU A 1 93 ? -27.109 -22.75 13.898 1 94.5 93 GLU A O 1
ATOM 755 N N . THR A 1 94 ? -26.312 -20.812 14.422 1 91.19 94 THR A N 1
ATOM 756 C CA . THR A 1 94 ? -27.391 -20.109 13.727 1 91.19 94 THR A CA 1
ATOM 757 C C . THR A 1 94 ? -27.219 -20.219 12.211 1 91.19 94 THR A C 1
ATOM 759 O O . THR A 1 94 ? -28.203 -20.297 11.477 1 91.19 94 THR A O 1
ATOM 762 N N . GLN A 1 95 ? -26.047 -20.266 11.727 1 91.44 95 GLN A N 1
ATOM 763 C CA . GLN A 1 95 ? -25.828 -20.094 10.297 1 91.44 95 GLN A CA 1
ATOM 764 C C . GLN A 1 95 ? -25.594 -21.438 9.609 1 91.44 95 GLN A C 1
ATOM 766 O O . GLN A 1 95 ? -25.938 -21.594 8.438 1 91.44 95 GLN A O 1
ATOM 771 N N . VAL A 1 96 ? -25.078 -22.359 10.32 1 95.75 96 VAL A N 1
ATOM 772 C CA . VAL A 1 96 ? -24.641 -23.594 9.664 1 95.75 96 VAL A CA 1
ATOM 773 C C . VAL A 1 96 ? -25.812 -24.578 9.609 1 95.75 96 VAL A C 1
ATOM 775 O O . VAL A 1 96 ? -26.094 -25.266 10.586 1 95.75 96 VAL A O 1
ATOM 778 N N . ASN A 1 97 ? -26.469 -24.594 8.539 1 95 97 ASN A N 1
ATOM 779 C CA . ASN A 1 97 ? -27.562 -25.516 8.219 1 95 97 ASN A CA 1
ATOM 780 C C . ASN A 1 97 ? -27.391 -26.141 6.844 1 95 97 ASN A C 1
ATOM 782 O O . ASN A 1 97 ? -26.312 -26.047 6.246 1 95 97 ASN A O 1
ATOM 786 N N . GLU A 1 98 ? -28.375 -26.859 6.391 1 96.25 98 GLU A N 1
ATOM 787 C CA . GLU A 1 98 ? -28.297 -27.562 5.109 1 96.25 98 GLU A CA 1
ATOM 788 C C . GLU A 1 98 ? -28.094 -26.578 3.961 1 96.25 98 GLU A C 1
ATOM 790 O O . GLU A 1 98 ? -27.297 -26.828 3.055 1 96.25 98 GLU A O 1
ATOM 795 N N . ASP A 1 99 ? -28.703 -25.453 4.039 1 94.81 99 ASP A N 1
ATOM 796 C CA . ASP A 1 99 ? -28.578 -24.438 3 1 94.81 99 ASP A CA 1
ATOM 797 C C . ASP A 1 99 ? -27.156 -23.875 2.953 1 94.81 99 ASP A C 1
ATOM 799 O O . ASP A 1 99 ? -26.625 -23.594 1.875 1 94.81 99 ASP A O 1
ATOM 803 N N . TYR A 1 100 ? -26.594 -23.656 4.137 1 95.31 100 TYR A N 1
ATOM 804 C CA . TYR A 1 100 ? -25.234 -23.156 4.234 1 95.31 100 TYR A CA 1
ATOM 805 C C . TYR A 1 100 ? -24.25 -24.125 3.574 1 95.31 100 TYR A C 1
ATO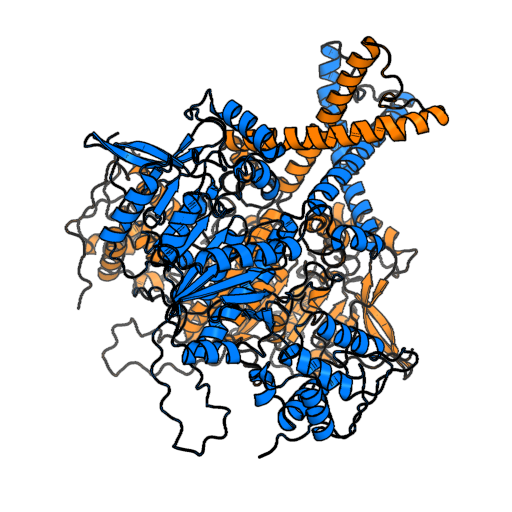M 807 O O . TYR A 1 100 ? -23.328 -23.703 2.881 1 95.31 100 TYR A O 1
ATOM 815 N N . VAL A 1 101 ? -24.5 -25.375 3.766 1 97.31 101 VAL A N 1
ATOM 816 C CA . VAL A 1 101 ? -23.656 -26.422 3.191 1 97.31 101 VAL A CA 1
ATOM 817 C C . VAL A 1 101 ? -23.781 -26.406 1.669 1 97.31 101 VAL A C 1
ATOM 819 O O . VAL A 1 101 ? -22.781 -26.453 0.955 1 97.31 101 VAL A O 1
ATOM 822 N N . ILE A 1 102 ? -25 -26.312 1.205 1 96.69 102 ILE A N 1
ATOM 823 C CA . ILE A 1 102 ? -25.234 -26.312 -0.234 1 96.69 102 ILE A CA 1
ATOM 824 C C . ILE A 1 102 ? -24.562 -25.109 -0.874 1 96.69 102 ILE A C 1
ATOM 826 O O . ILE A 1 102 ? -23.891 -25.234 -1.902 1 96.69 102 ILE A O 1
ATOM 830 N N . ARG A 1 103 ? -24.656 -23.953 -0.255 1 95 103 ARG A N 1
ATOM 831 C CA . ARG A 1 103 ? -24.031 -22.734 -0.789 1 95 103 ARG A CA 1
ATOM 832 C C . ARG A 1 103 ? -22.516 -22.891 -0.844 1 95 103 ARG A C 1
ATOM 834 O O . ARG A 1 103 ? -21.891 -22.438 -1.799 1 95 103 ARG A O 1
ATOM 841 N N . THR A 1 104 ? -21.984 -23.453 0.203 1 95.31 104 THR A N 1
ATOM 842 C CA . THR A 1 104 ? -20.547 -23.656 0.268 1 95.31 104 THR A CA 1
ATOM 843 C C . THR A 1 104 ? -20.078 -24.609 -0.833 1 95.31 104 THR A C 1
ATOM 845 O O . THR A 1 104 ? -19.109 -24.312 -1.538 1 95.31 104 THR A O 1
ATOM 848 N N . LEU A 1 105 ? -20.781 -25.688 -0.999 1 96 105 LEU A N 1
ATOM 849 C CA . LEU A 1 105 ? -20.422 -26.672 -2.018 1 96 105 LEU A CA 1
ATOM 850 C C . LEU A 1 105 ? -20.641 -26.109 -3.416 1 96 105 LEU A C 1
ATOM 852 O O . LEU A 1 105 ? -19.891 -26.438 -4.344 1 96 105 LEU A O 1
ATOM 856 N N . ASN A 1 106 ? -21.672 -25.266 -3.52 1 93.25 106 ASN A N 1
ATOM 857 C CA . ASN A 1 106 ? -21.859 -24.562 -4.777 1 93.25 106 ASN A CA 1
ATOM 858 C C . ASN A 1 106 ? -20.641 -23.688 -5.109 1 93.25 106 ASN A C 1
ATOM 860 O O . ASN A 1 106 ? -20.188 -23.672 -6.254 1 93.25 106 ASN A O 1
ATOM 864 N N . SER A 1 107 ? -20.109 -23 -4.113 1 90.38 107 SER A N 1
ATOM 865 C CA . SER A 1 107 ? -18.953 -22.125 -4.324 1 90.38 107 SER A CA 1
ATOM 866 C C . SER A 1 107 ? -17.734 -22.938 -4.73 1 90.38 107 SER A C 1
ATOM 868 O O . SER A 1 107 ? -16.906 -22.484 -5.531 1 90.38 107 SER A O 1
ATOM 870 N N . TRP A 1 108 ? -17.609 -24.109 -4.145 1 91.69 108 TRP A N 1
ATOM 871 C CA . TRP A 1 108 ? -16.516 -24.984 -4.496 1 91.69 108 TRP A CA 1
ATOM 872 C C . TRP A 1 108 ? -16.641 -25.484 -5.93 1 91.69 108 TRP A C 1
ATOM 874 O O . TRP A 1 108 ? -15.703 -25.406 -6.719 1 91.69 108 TRP A O 1
ATOM 884 N N . HIS A 1 109 ? -17.828 -25.906 -6.258 1 90.31 109 HIS A N 1
ATOM 885 C CA . HIS A 1 109 ? -18.094 -26.469 -7.57 1 90.31 109 HIS A CA 1
ATOM 886 C C . HIS A 1 109 ? -17.984 -25.422 -8.664 1 90.31 109 HIS A C 1
ATOM 888 O O . HIS A 1 109 ? -17.5 -25.703 -9.766 1 90.31 109 HIS A O 1
ATOM 894 N N . ASN A 1 110 ? -18.469 -24.234 -8.305 1 84.94 110 ASN A N 1
ATOM 895 C CA . ASN A 1 110 ? -18.5 -23.156 -9.289 1 84.94 110 ASN A CA 1
ATOM 896 C C . ASN A 1 110 ? -17.188 -22.391 -9.32 1 84.94 110 ASN A C 1
ATOM 898 O O . ASN A 1 110 ? -17.094 -21.312 -9.914 1 84.94 110 ASN A O 1
ATOM 902 N N . ARG A 1 111 ? -16.172 -22.812 -8.609 1 82.81 111 ARG A N 1
ATOM 903 C CA . ARG A 1 111 ? -14.836 -22.219 -8.594 1 82.81 111 ARG A CA 1
ATOM 904 C C . ARG A 1 111 ? -14.875 -20.797 -8.023 1 82.81 111 ARG A C 1
ATOM 906 O O . ARG A 1 111 ? -14.227 -19.891 -8.539 1 82.81 111 ARG A O 1
ATOM 913 N N . GLU A 1 112 ? -15.703 -20.656 -7.027 1 81.38 112 GLU A N 1
ATOM 914 C CA . GLU A 1 112 ? -15.852 -19.391 -6.316 1 81.38 112 GLU A CA 1
ATOM 915 C C . GLU A 1 112 ? -15.484 -19.531 -4.844 1 81.38 112 GLU A C 1
ATOM 917 O O . GLU A 1 112 ? -15.852 -18.688 -4.02 1 81.38 112 GLU A O 1
ATOM 922 N N . PHE A 1 113 ? -14.789 -20.609 -4.586 1 87.38 113 PHE A N 1
ATOM 923 C CA . PHE A 1 113 ? -14.547 -20.969 -3.193 1 87.38 113 PHE A CA 1
ATOM 924 C C . PHE A 1 113 ? -13.578 -19.984 -2.545 1 87.38 113 PHE A C 1
ATOM 926 O O . PHE A 1 113 ? -13.742 -19.625 -1.377 1 87.38 113 PHE A O 1
ATOM 933 N N . THR A 1 114 ? -12.57 -19.578 -3.24 1 82.06 114 THR A N 1
ATOM 934 C CA . THR A 1 114 ? -11.594 -18.641 -2.703 1 82.06 114 THR A CA 1
ATOM 935 C C . THR A 1 114 ? -12.281 -17.344 -2.281 1 82.06 114 THR A C 1
ATOM 937 O O . THR A 1 114 ? -11.961 -16.781 -1.233 1 82.06 114 THR A O 1
ATOM 940 N N . GLN A 1 115 ? -13.156 -16.922 -3.062 1 78.31 115 GLN A N 1
ATOM 941 C CA . GLN A 1 115 ? -13.898 -15.703 -2.748 1 78.31 115 GLN A CA 1
ATOM 942 C C . GLN A 1 115 ? -14.812 -15.906 -1.543 1 78.31 115 GLN A C 1
ATOM 944 O O . GLN A 1 115 ? -15.008 -14.992 -0.741 1 78.31 115 GLN A O 1
ATOM 949 N N . ALA A 1 116 ? -15.312 -17.078 -1.506 1 81.31 116 ALA A N 1
ATOM 950 C CA . ALA A 1 116 ? -16.266 -17.391 -0.448 1 81.31 116 ALA A CA 1
ATOM 951 C C . ALA A 1 116 ? -15.594 -17.406 0.918 1 81.31 116 ALA A C 1
ATOM 953 O O . ALA A 1 116 ? -16.219 -17.094 1.934 1 81.31 116 ALA A O 1
ATOM 954 N N . ILE A 1 117 ? -14.344 -17.781 0.856 1 83.38 117 ILE A N 1
ATOM 955 C CA . ILE A 1 117 ? -13.664 -17.906 2.141 1 83.38 117 ILE A CA 1
ATOM 956 C C . ILE A 1 117 ? -12.789 -16.688 2.391 1 83.38 117 ILE A C 1
ATOM 958 O O . ILE A 1 117 ? -12.125 -16.594 3.424 1 83.38 117 ILE A O 1
ATOM 962 N N . SER A 1 118 ? -12.758 -15.742 1.493 1 74.75 118 SER A N 1
ATOM 963 C CA . SER A 1 118 ? -11.773 -14.672 1.445 1 74.75 118 SER A CA 1
ATOM 964 C C . SER A 1 118 ? -12.016 -13.641 2.543 1 74.75 118 SER A C 1
ATOM 966 O O . SER A 1 118 ? -12.742 -12.664 2.33 1 74.75 118 SER A O 1
ATOM 968 N N . ARG A 1 119 ? -11.641 -13.992 3.766 1 80.56 119 ARG A N 1
ATOM 969 C CA . ARG A 1 119 ? -11.578 -13.008 4.844 1 80.56 119 ARG A CA 1
ATOM 970 C C . ARG A 1 119 ? -10.141 -12.781 5.293 1 80.56 119 ARG A C 1
ATOM 972 O O . ARG A 1 119 ? -9.375 -13.734 5.469 1 80.56 119 ARG A O 1
ATOM 979 N N . ASN A 1 120 ? -9.859 -11.523 5.371 1 89.06 120 ASN A N 1
ATOM 980 C CA . ASN A 1 120 ? -8.461 -11.18 5.613 1 89.06 120 ASN A CA 1
ATOM 981 C C . ASN A 1 120 ? -8.156 -11.062 7.102 1 89.06 120 ASN A C 1
ATOM 983 O O . ASN A 1 120 ? -7.035 -10.727 7.492 1 89.06 120 ASN A O 1
ATOM 987 N N . PHE A 1 121 ? -9.234 -11.32 7.949 1 95.38 121 PHE A N 1
ATOM 988 C CA . PHE A 1 121 ? -9.055 -11.258 9.398 1 95.38 121 PHE A CA 1
ATOM 989 C C . PHE A 1 121 ? -10.016 -12.211 10.102 1 95.38 121 PHE A C 1
ATOM 991 O O . PHE A 1 121 ? -10.977 -12.688 9.492 1 95.38 121 PHE A O 1
ATOM 998 N N . GLU A 1 122 ? -9.711 -12.516 11.32 1 96.81 122 GLU A N 1
ATOM 999 C CA . GLU A 1 122 ? -10.57 -13.289 12.211 1 96.81 122 GLU A CA 1
ATOM 1000 C C . GLU A 1 122 ? -10.836 -12.531 13.516 1 96.81 122 GLU A C 1
ATOM 1002 O O . GLU A 1 122 ? -10.039 -11.68 13.914 1 96.81 122 GLU A O 1
ATOM 1007 N N . VAL A 1 123 ? -11.969 -12.805 14.062 1 97.75 123 VAL A N 1
ATOM 1008 C CA . VAL A 1 123 ? -12.359 -12.117 15.289 1 97.75 123 VAL A CA 1
ATOM 1009 C C . VAL A 1 123 ? -12.562 -13.133 16.406 1 97.75 123 VAL A C 1
ATOM 1011 O O . VAL A 1 123 ? -13.047 -14.234 16.172 1 97.75 123 VAL A O 1
ATOM 1014 N N . TYR A 1 124 ? -12.156 -12.789 17.594 1 98.06 124 TYR A N 1
ATOM 1015 C CA . TYR A 1 124 ? -12.258 -13.617 18.781 1 98.06 124 TYR A CA 1
ATOM 1016 C C . TYR A 1 124 ? -12.875 -12.836 19.938 1 98.06 124 TYR A C 1
ATOM 1018 O O . TYR A 1 124 ? -12.695 -11.617 20.047 1 98.06 124 TYR A O 1
ATOM 1026 N N . ALA A 1 125 ? -13.617 -13.492 20.734 1 97.62 125 ALA A N 1
ATOM 1027 C CA . ALA A 1 125 ? -14.156 -12.922 21.969 1 97.62 125 ALA A CA 1
ATOM 1028 C C . ALA A 1 125 ? -13.469 -13.516 23.203 1 97.62 125 ALA A C 1
ATOM 1030 O O . ALA A 1 125 ? -13.211 -14.719 23.25 1 97.62 125 ALA A O 1
ATOM 1031 N N . ASP A 1 126 ? -13.133 -12.648 24.109 1 96.62 126 ASP A N 1
ATOM 1032 C CA . ASP A 1 126 ? -12.57 -13.109 25.375 1 96.62 126 ASP A CA 1
ATOM 1033 C C . ASP A 1 126 ? -13.617 -13.867 26.203 1 96.62 126 ASP A C 1
ATOM 1035 O O . ASP A 1 126 ? -14.781 -13.461 26.25 1 96.62 126 ASP A O 1
ATOM 1039 N N . ARG A 1 127 ? -13.188 -14.992 26.812 1 94.94 127 ARG A N 1
ATOM 1040 C CA . ARG A 1 127 ? -14.109 -15.82 27.578 1 94.94 127 ARG A CA 1
ATOM 1041 C C . ARG A 1 127 ? -14.32 -15.242 28.984 1 94.94 127 ARG A C 1
ATOM 1043 O O . ARG A 1 127 ? -15.32 -15.531 29.641 1 94.94 127 ARG A O 1
ATOM 1050 N N . TYR A 1 128 ? -13.445 -14.398 29.422 1 92.88 128 TYR A N 1
ATOM 1051 C CA . TYR A 1 128 ? -13.477 -13.922 30.812 1 92.88 128 TYR A CA 1
ATOM 1052 C C . TYR A 1 128 ? -14.109 -12.539 30.891 1 92.88 128 TYR A C 1
ATOM 1054 O O . TYR A 1 128 ? -14.773 -12.211 31.875 1 92.88 128 TYR A O 1
ATOM 1062 N N . HIS A 1 129 ? -13.859 -11.727 29.906 1 92.06 129 HIS A N 1
ATOM 1063 C CA . HIS A 1 129 ? -14.414 -10.383 29.859 1 92.06 129 HIS A CA 1
ATOM 1064 C C . HIS A 1 129 ? -15.25 -10.18 28.594 1 92.06 129 HIS A C 1
ATOM 1066 O O . HIS A 1 129 ? -14.742 -10.312 27.484 1 92.06 129 HIS A O 1
ATOM 1072 N N . SER A 1 130 ? -16.469 -9.711 28.719 1 92.19 130 SER A N 1
ATOM 1073 C CA . SER A 1 130 ? -17.422 -9.648 27.609 1 92.19 130 SER A CA 1
ATOM 1074 C C . SER A 1 130 ? -17.094 -8.492 26.672 1 92.19 130 SER A C 1
ATOM 1076 O O . SER A 1 130 ? -17.594 -8.438 25.547 1 92.19 130 SER A O 1
ATOM 1078 N N . ASN A 1 131 ? -16.297 -7.559 27.109 1 94.69 131 ASN A N 1
ATOM 1079 C CA . ASN A 1 131 ? -16.031 -6.387 26.281 1 94.69 131 ASN A CA 1
ATOM 1080 C C . ASN A 1 131 ? -14.609 -6.398 25.734 1 94.69 131 ASN A C 1
ATOM 1082 O O . ASN A 1 131 ? -14.086 -5.359 25.328 1 94.69 131 ASN A O 1
ATOM 1086 N N . ILE A 1 132 ? -13.914 -7.531 25.828 1 96.38 132 ILE A N 1
ATOM 1087 C CA . ILE A 1 132 ? -12.562 -7.68 25.297 1 96.38 132 ILE A CA 1
ATOM 1088 C C . ILE A 1 132 ? -12.594 -8.602 24.078 1 96.38 132 ILE A C 1
ATOM 1090 O O . ILE A 1 132 ? -13.172 -9.688 24.125 1 96.38 132 ILE A O 1
ATOM 1094 N N . PHE A 1 133 ? -12.008 -8.172 23 1 97.81 133 PHE A N 1
ATOM 1095 C CA . PHE A 1 133 ? -11.984 -8.938 21.766 1 97.81 133 PHE A CA 1
ATOM 1096 C C . PHE A 1 133 ? -10.586 -8.945 21.156 1 97.81 133 PHE A C 1
ATOM 1098 O O . PHE A 1 133 ? -9.719 -8.18 21.578 1 97.81 133 PHE A O 1
ATOM 1105 N N . LEU A 1 134 ? -10.391 -9.875 20.234 1 98.19 134 LEU A N 1
ATOM 1106 C CA . LEU A 1 134 ? -9.172 -9.953 19.438 1 98.19 134 LEU A CA 1
ATOM 1107 C C . LEU A 1 134 ? -9.492 -9.984 17.953 1 98.19 134 LEU A C 1
ATOM 1109 O O . LEU A 1 134 ? -10.445 -10.633 17.531 1 98.19 134 LEU A O 1
ATOM 1113 N N . VAL A 1 135 ? -8.758 -9.219 17.203 1 98.31 135 VAL A N 1
ATOM 1114 C CA . VAL A 1 135 ? -8.773 -9.289 15.75 1 98.31 135 VAL A CA 1
ATOM 1115 C C . VAL A 1 135 ? -7.398 -9.719 15.234 1 98.31 135 VAL A C 1
ATOM 1117 O O . VAL A 1 135 ? -6.379 -9.141 15.625 1 98.31 135 VAL A O 1
ATOM 1120 N N . VAL A 1 136 ? -7.363 -10.742 14.383 1 97.88 136 VAL A N 1
ATOM 1121 C CA . VAL A 1 136 ? -6.09 -11.297 13.93 1 97.88 136 VAL A CA 1
ATOM 1122 C C . VAL A 1 136 ? -6.07 -11.367 12.406 1 97.88 136 VAL A C 1
ATOM 1124 O O . VAL A 1 136 ? -6.984 -11.914 11.789 1 97.88 136 VAL A O 1
ATOM 1127 N N . SER A 1 137 ? -5.012 -10.781 11.82 1 96.56 137 SER A N 1
ATOM 1128 C CA . SER A 1 137 ? -4.805 -10.938 10.391 1 96.56 137 SER A CA 1
ATOM 1129 C C . SER A 1 137 ? -4.637 -12.406 10.008 1 96.56 137 SER A C 1
ATOM 1131 O O . SER A 1 137 ? -4 -13.172 10.734 1 96.56 137 SER A O 1
ATOM 1133 N N . THR A 1 138 ? -5.129 -12.773 8.836 1 94.25 138 THR A N 1
ATOM 1134 C CA . THR A 1 138 ? -5.027 -14.156 8.398 1 94.25 138 THR A CA 1
ATOM 1135 C C . THR A 1 138 ? -3.744 -14.383 7.602 1 94.25 138 THR A C 1
ATOM 1137 O O . THR A 1 138 ? -3.455 -15.508 7.184 1 94.25 138 THR A O 1
ATOM 1140 N N . ALA A 1 139 ? -3.029 -13.328 7.375 1 92.69 139 ALA A N 1
ATOM 1141 C CA . ALA A 1 139 ? -1.79 -13.461 6.613 1 92.69 139 ALA A CA 1
ATOM 1142 C C . ALA A 1 139 ? -0.736 -14.219 7.414 1 92.69 139 ALA A C 1
ATOM 1144 O O . ALA A 1 139 ? -0.567 -13.984 8.617 1 92.69 139 ALA A O 1
ATOM 1145 N N . PRO A 1 140 ? -0.059 -15.102 6.75 1 89.62 140 PRO A N 1
ATOM 1146 C CA . PRO A 1 140 ? 1.038 -15.797 7.43 1 89.62 140 PRO A CA 1
ATOM 1147 C C . PRO A 1 140 ? 2.318 -14.969 7.484 1 89.62 140 PRO A C 1
ATOM 1149 O O . PRO A 1 140 ? 2.453 -13.992 6.746 1 89.62 140 PRO A O 1
ATOM 1152 N N . SER A 1 141 ? 3.209 -15.375 8.383 1 89.19 141 SER A N 1
ATOM 1153 C CA . SER A 1 141 ? 4.488 -14.68 8.469 1 89.19 141 SER A CA 1
ATOM 1154 C C . SER A 1 141 ? 5.391 -15.016 7.285 1 89.19 141 SER A C 1
ATOM 1156 O O . SER A 1 141 ? 6.234 -14.211 6.891 1 89.19 141 SER A O 1
ATOM 1158 N N . SER A 1 142 ? 5.203 -16.234 6.754 1 87.75 142 SER A N 1
ATOM 1159 C CA . SER A 1 142 ? 5.922 -16.719 5.586 1 87.75 142 SER A CA 1
ATOM 1160 C C . SER A 1 142 ? 5.105 -17.766 4.828 1 87.75 142 SER A C 1
ATOM 1162 O O . SER A 1 142 ? 4.141 -18.312 5.367 1 87.75 142 SER A O 1
ATOM 1164 N N . LEU A 1 143 ? 5.379 -18.078 3.555 1 83.75 143 LEU A N 1
ATOM 1165 C CA . LEU A 1 143 ? 4.594 -18.969 2.709 1 83.75 143 LEU A CA 1
ATOM 1166 C C . LEU A 1 143 ? 4.508 -20.359 3.322 1 83.75 143 LEU A C 1
ATOM 1168 O O . LEU A 1 143 ? 3.471 -21.016 3.234 1 83.75 143 LEU A O 1
ATOM 1172 N N . ASN A 1 144 ? 5.52 -20.797 4.012 1 83.06 144 ASN A N 1
ATOM 1173 C CA . ASN A 1 144 ? 5.551 -22.188 4.461 1 83.06 144 ASN A CA 1
ATOM 1174 C C . ASN A 1 144 ? 5.492 -22.281 5.984 1 83.06 144 ASN A C 1
ATOM 1176 O O . ASN A 1 144 ? 6.004 -23.234 6.57 1 83.06 144 ASN A O 1
ATOM 1180 N N . VAL A 1 145 ? 4.895 -21.312 6.547 1 87.12 145 VAL A N 1
ATOM 1181 C CA . VAL A 1 145 ? 4.75 -21.297 7.996 1 87.12 145 VAL A CA 1
ATOM 1182 C C . VAL A 1 145 ? 3.275 -21.188 8.375 1 87.12 145 VAL A C 1
ATOM 1184 O O . VAL A 1 145 ? 2.58 -20.281 7.891 1 87.12 145 VAL A O 1
ATOM 1187 N N . ASP A 1 146 ? 2.85 -22.078 9.172 1 90.19 146 ASP A N 1
ATOM 1188 C CA . ASP A 1 146 ? 1.472 -22.047 9.648 1 90.19 146 ASP A CA 1
ATOM 1189 C C . ASP A 1 146 ? 1.277 -20.938 10.68 1 90.19 146 ASP A C 1
ATOM 1191 O O . ASP A 1 146 ? 2.213 -20.578 11.406 1 90.19 146 ASP A O 1
ATOM 1195 N N . ARG A 1 147 ? 0.062 -20.484 10.719 1 91.94 147 ARG A N 1
ATOM 1196 C CA . ARG A 1 147 ? -0.283 -19.469 11.711 1 91.94 147 ARG A CA 1
ATOM 1197 C C . ARG A 1 147 ? -0.413 -20.078 13.102 1 91.94 147 ARG A C 1
ATOM 1199 O O . ARG A 1 147 ? -0.784 -21.25 13.234 1 91.94 147 ARG A O 1
ATOM 1206 N N . GLN A 1 148 ? 0.01 -19.297 14.055 1 92.75 148 GLN A N 1
ATOM 1207 C CA . GLN A 1 148 ? -0.293 -19.641 15.438 1 92.75 148 GLN A CA 1
ATOM 1208 C C . GLN A 1 148 ? -1.537 -18.906 15.93 1 92.75 148 GLN A C 1
ATOM 1210 O O . GLN A 1 148 ? -1.501 -17.703 16.156 1 92.75 148 GLN A O 1
ATOM 1215 N N . LEU A 1 149 ? -2.549 -19.609 16.141 1 95.81 149 LEU A N 1
ATOM 1216 C CA . LEU A 1 149 ? -3.84 -19.031 16.516 1 95.81 149 LEU A CA 1
ATOM 1217 C C . LEU A 1 149 ? -3.908 -18.781 18.016 1 95.81 149 LEU A C 1
ATOM 1219 O O . LEU A 1 149 ? -3.174 -19.406 18.781 1 95.81 149 LEU A O 1
ATOM 1223 N N . PRO A 1 150 ? -4.773 -17.812 18.422 1 96.31 150 PRO A N 1
ATOM 1224 C CA . PRO A 1 150 ? -4.969 -17.609 19.859 1 96.31 150 PRO A CA 1
ATOM 1225 C C . PRO A 1 150 ? -5.496 -18.844 20.578 1 96.31 150 PRO A C 1
ATOM 1227 O O . PRO A 1 150 ? -6.195 -19.672 19.969 1 96.31 150 PRO A O 1
ATOM 1230 N N . SER A 1 151 ? -5.172 -18.938 21.859 1 95.12 151 SER A N 1
ATOM 1231 C CA . SER A 1 151 ? -5.641 -20.078 22.641 1 95.12 151 SER A CA 1
ATOM 1232 C C . SER A 1 151 ? -7.16 -20.062 22.766 1 95.12 151 SER A C 1
ATOM 1234 O O . SER A 1 151 ? -7.75 -19.047 23.156 1 95.12 151 SER A O 1
ATOM 1236 N N . ARG A 1 152 ? -7.793 -21.172 22.672 1 92.75 152 ARG A N 1
ATOM 1237 C CA . ARG A 1 152 ? -9.242 -21.281 22.75 1 92.75 152 ARG A CA 1
ATOM 1238 C C . ARG A 1 152 ? -9.727 -21.219 24.188 1 92.75 152 ARG A C 1
ATOM 1240 O O . ARG A 1 152 ? -10.906 -20.938 24.438 1 92.75 152 ARG A O 1
ATOM 1247 N N . ASP A 1 153 ? -8.844 -21.484 24.938 1 93.5 153 ASP A N 1
ATOM 1248 C CA . ASP A 1 153 ? -9.203 -21.438 26.359 1 93.5 153 ASP A CA 1
ATOM 1249 C C . ASP A 1 153 ? -9.484 -20 26.812 1 93.5 153 ASP A C 1
ATOM 1251 O O . ASP A 1 153 ? -10.297 -19.781 27.703 1 93.5 153 ASP A O 1
ATOM 1255 N N . ARG A 1 154 ? -8.867 -19.141 26.141 1 95.88 154 ARG A N 1
ATOM 1256 C CA . ARG A 1 154 ? -9.016 -17.75 26.531 1 95.88 154 ARG A CA 1
ATOM 1257 C C . ARG A 1 154 ? -9.875 -16.984 25.531 1 95.88 154 ARG A C 1
ATOM 1259 O O . ARG A 1 154 ? -10.695 -16.141 25.922 1 95.88 154 ARG A O 1
ATOM 1266 N N . PHE A 1 155 ? -9.664 -17.328 24.297 1 97.31 155 PHE A N 1
ATOM 1267 C CA . PHE A 1 155 ? -10.344 -16.578 23.234 1 97.31 155 PHE A CA 1
ATOM 1268 C C . PHE A 1 155 ? -11.211 -17.516 22.391 1 97.31 155 PHE A C 1
ATOM 1270 O O . PHE A 1 155 ? -10.695 -18.422 21.75 1 97.31 155 PHE A O 1
ATOM 1277 N N . ARG A 1 156 ? -12.453 -17.266 22.375 1 97.06 156 ARG A N 1
ATOM 1278 C CA . ARG A 1 156 ? -13.391 -18 21.531 1 97.06 156 ARG A CA 1
ATOM 1279 C C . ARG A 1 156 ? -13.461 -17.391 20.125 1 97.06 156 ARG A C 1
ATOM 1281 O O . ARG A 1 156 ? -13.766 -16.219 19.969 1 97.06 156 ARG A O 1
ATOM 1288 N N . PRO A 1 157 ? -13.234 -18.188 19.109 1 96.94 157 PRO A N 1
ATOM 1289 C CA . PRO A 1 157 ? -13.414 -17.656 17.75 1 96.94 157 PRO A CA 1
ATOM 1290 C C . PRO A 1 157 ? -14.867 -17.312 17.438 1 96.94 157 PRO A C 1
ATOM 1292 O O . PRO A 1 157 ? -15.773 -18.094 17.781 1 96.94 157 PRO A O 1
ATOM 1295 N N . LEU A 1 158 ? -15.047 -16.156 16.891 1 97.12 158 LEU A N 1
ATOM 1296 C CA . LEU A 1 158 ? -16.375 -15.812 16.375 1 97.12 158 LEU A CA 1
ATOM 1297 C C . LEU A 1 158 ? -16.562 -16.344 14.953 1 97.12 158 LEU A C 1
ATOM 1299 O O . LEU A 1 158 ? -15.586 -16.594 14.242 1 97.12 158 LEU A O 1
ATOM 1303 N N . PHE A 1 159 ? -17.797 -16.547 14.609 1 95.62 159 PHE A N 1
ATOM 1304 C CA . PHE A 1 159 ? -18.078 -17.125 13.297 1 95.62 159 PHE A CA 1
ATOM 1305 C C . PHE A 1 159 ? -17.641 -16.188 12.18 1 95.62 159 PHE A C 1
ATOM 1307 O O . PHE A 1 159 ? -17.016 -16.609 11.211 1 95.62 159 PHE A O 1
ATOM 1314 N N . ASN A 1 160 ? -18.016 -14.961 12.266 1 92.81 160 ASN A N 1
ATOM 1315 C CA . ASN A 1 160 ? -17.625 -13.891 11.359 1 92.81 160 ASN A CA 1
ATOM 1316 C C . ASN A 1 160 ? -17.875 -12.516 11.969 1 92.81 160 ASN A C 1
ATOM 1318 O O . ASN A 1 160 ? -18.188 -12.406 13.156 1 92.81 160 ASN A O 1
ATOM 1322 N N . ILE A 1 161 ? -17.625 -11.516 11.227 1 93.38 161 ILE A N 1
ATOM 1323 C CA . ILE A 1 161 ? -17.703 -10.133 11.695 1 93.38 161 ILE A CA 1
ATOM 1324 C C . ILE A 1 161 ? -19.156 -9.781 12.023 1 93.38 161 ILE A C 1
ATOM 1326 O O . ILE A 1 161 ? -19.422 -8.93 12.875 1 93.38 161 ILE A O 1
ATOM 1330 N N . ALA A 1 162 ? -20.125 -10.398 11.383 1 91 162 ALA A N 1
ATOM 1331 C CA . ALA A 1 162 ? -21.531 -10.164 11.664 1 91 162 ALA A CA 1
ATOM 1332 C C . ALA A 1 162 ? -21.875 -10.531 13.109 1 91 162 ALA A C 1
ATOM 1334 O O . ALA A 1 162 ? -22.672 -9.852 13.758 1 91 162 ALA A O 1
ATOM 1335 N N . GLU A 1 163 ? -21.312 -11.656 13.516 1 93.81 163 GLU A N 1
ATOM 1336 C CA . GLU A 1 163 ? -21.516 -12.055 14.906 1 93.81 163 GLU A CA 1
ATOM 1337 C C . GLU A 1 163 ? -21 -11 15.867 1 93.81 163 GLU A C 1
ATOM 1339 O O . GLU A 1 163 ? -21.641 -10.688 16.875 1 93.81 163 GLU A O 1
ATOM 1344 N N . LEU A 1 164 ? -19.844 -10.461 15.609 1 95 164 LEU A N 1
ATOM 1345 C CA . LEU A 1 164 ? -19.297 -9.391 16.453 1 95 164 LEU A CA 1
ATOM 1346 C C . LEU A 1 164 ? -20.219 -8.18 16.438 1 95 164 LEU A C 1
ATOM 1348 O O . LEU A 1 164 ? -20.484 -7.586 17.484 1 95 164 LEU A O 1
ATOM 1352 N N . GLY A 1 165 ? -20.656 -7.781 15.203 1 92.94 165 GLY A N 1
ATOM 1353 C CA . GLY A 1 165 ? -21.578 -6.664 15.102 1 92.94 165 GLY A CA 1
ATOM 1354 C C . GLY A 1 165 ? -22.828 -6.844 15.945 1 92.94 165 GLY A C 1
ATOM 1355 O O . GLY A 1 165 ? -23.281 -5.91 16.609 1 92.94 165 GLY A O 1
ATOM 1356 N N . GLN A 1 166 ? -23.328 -8.023 15.953 1 90 166 GLN A N 1
ATOM 1357 C CA . GLN A 1 166 ? -24.516 -8.336 16.75 1 90 166 GLN A CA 1
ATOM 1358 C C . GLN A 1 166 ? -24.234 -8.227 18.234 1 90 166 GLN A C 1
ATOM 1360 O O . GLN A 1 166 ? -25.047 -7.684 19 1 90 166 GLN A O 1
ATOM 1365 N N . MET A 1 167 ? -23.125 -8.773 18.594 1 91.38 167 MET A N 1
ATOM 1366 C CA . MET A 1 167 ? -22.734 -8.703 20 1 91.38 167 MET A CA 1
ATOM 1367 C C . MET A 1 167 ? -22.609 -7.258 20.453 1 91.38 167 MET A C 1
ATOM 1369 O O . MET A 1 167 ? -23.047 -6.906 21.547 1 91.38 167 MET A O 1
ATOM 1373 N N . MET A 1 168 ? -22.062 -6.484 19.609 1 91.56 168 MET A N 1
ATOM 1374 C CA . MET A 1 168 ? -21.844 -5.086 19.953 1 91.56 168 MET A CA 1
ATOM 1375 C C . MET A 1 168 ? -23.156 -4.32 20.047 1 91.56 168 MET A C 1
ATOM 1377 O O . MET A 1 168 ? -23.328 -3.473 20.922 1 91.56 168 MET A O 1
ATOM 1381 N N . ARG A 1 169 ? -24.031 -4.625 19.203 1 88.12 169 ARG A N 1
ATOM 1382 C CA . ARG A 1 169 ? -25.344 -4.004 19.219 1 88.12 169 ARG A CA 1
ATOM 1383 C C . ARG A 1 169 ? -26.125 -4.398 20.484 1 88.12 169 ARG A C 1
ATOM 1385 O O . ARG A 1 169 ? -26.734 -3.549 21.125 1 88.12 169 ARG A O 1
ATOM 1392 N N . LEU A 1 170 ? -26.078 -5.645 20.719 1 85.81 170 LEU A N 1
ATOM 1393 C CA . LEU A 1 170 ? -26.844 -6.172 21.844 1 85.81 170 LEU A CA 1
ATOM 1394 C C . LEU A 1 170 ? -26.312 -5.613 23.156 1 85.81 170 LEU A C 1
ATOM 1396 O O . LEU A 1 170 ? -27.078 -5.348 24.078 1 85.81 170 LEU A O 1
ATOM 1400 N N . ALA A 1 171 ? -25.016 -5.445 23.172 1 89.5 171 ALA A N 1
ATOM 1401 C CA . ALA A 1 171 ? -24.391 -4.941 24.391 1 89.5 171 ALA A CA 1
ATOM 1402 C C . ALA A 1 171 ? -24.453 -3.416 24.453 1 89.5 171 ALA A C 1
ATOM 1404 O O . ALA A 1 171 ? -24.156 -2.812 25.484 1 89.5 171 ALA A O 1
ATOM 1405 N N . ASN A 1 172 ? -24.859 -2.799 23.422 1 88.62 172 ASN A N 1
ATOM 1406 C CA . ASN A 1 172 ? -24.984 -1.348 23.328 1 88.62 172 ASN A CA 1
ATOM 1407 C C . ASN A 1 172 ? -23.656 -0.647 23.656 1 88.62 172 ASN A C 1
ATOM 1409 O O . ASN A 1 172 ? -23.625 0.253 24.5 1 88.62 172 ASN A O 1
ATOM 1413 N N . PHE A 1 173 ? -22.672 -1.165 23.094 1 91.25 173 PHE A N 1
ATOM 1414 C CA . PHE A 1 173 ? -21.375 -0.53 23.234 1 91.25 173 PHE A CA 1
ATOM 1415 C C . PHE A 1 173 ? -21.359 0.835 22.562 1 91.25 173 PHE A C 1
ATOM 1417 O O . PHE A 1 173 ? -22.062 1.052 21.578 1 91.25 173 PHE A O 1
ATOM 1424 N N . ASN A 1 174 ? -20.578 1.727 23.078 1 91.5 174 ASN A N 1
ATOM 1425 C CA . ASN A 1 174 ? -20.547 3.053 22.469 1 91.5 174 ASN A CA 1
ATOM 1426 C C . ASN A 1 174 ? -19.125 3.492 22.141 1 91.5 174 ASN A C 1
ATOM 1428 O O . ASN A 1 174 ? -18.922 4.539 21.531 1 91.5 174 ASN A O 1
ATOM 1432 N N . ARG A 1 175 ? -18.141 2.635 22.516 1 93.88 175 ARG A N 1
ATOM 1433 C CA . ARG A 1 175 ? -16.75 3.01 22.266 1 93.88 175 ARG A CA 1
ATOM 1434 C C . ARG A 1 175 ? -15.898 1.78 21.984 1 93.88 175 ARG A C 1
ATOM 1436 O O . ARG A 1 175 ? -16.062 0.74 22.625 1 93.88 175 ARG A O 1
ATOM 1443 N N . ILE A 1 176 ? -14.977 1.965 21.062 1 96.06 176 ILE A N 1
ATOM 1444 C CA . ILE A 1 176 ? -14 0.932 20.734 1 96.06 176 ILE A CA 1
ATOM 1445 C C . ILE A 1 176 ? -12.586 1.489 20.891 1 96.06 176 ILE A C 1
ATOM 1447 O O . ILE A 1 176 ? -12.273 2.557 20.359 1 96.06 176 ILE A O 1
ATOM 1451 N N . THR A 1 177 ? -11.805 0.856 21.656 1 96.94 177 THR A N 1
ATOM 1452 C CA . THR A 1 177 ? -10.367 1.118 21.672 1 96.94 177 THR A CA 1
ATOM 1453 C C . THR A 1 177 ? -9.594 -0.062 21.094 1 96.94 177 THR A C 1
ATOM 1455 O O . THR A 1 177 ? -9.688 -1.183 21.609 1 96.94 177 THR A O 1
ATOM 1458 N N . LEU A 1 178 ? -8.93 0.218 20.031 1 98.12 178 LEU A N 1
ATOM 1459 C CA . LEU A 1 178 ? -8.133 -0.83 19.391 1 98.12 178 LEU A CA 1
ATOM 1460 C C . LEU A 1 178 ? -6.645 -0.563 19.578 1 98.12 178 LEU A C 1
ATOM 1462 O O . LEU A 1 178 ? -6.172 0.547 19.312 1 98.12 178 LEU A O 1
ATOM 1466 N N . ARG A 1 179 ? -5.934 -1.59 20 1 96.69 179 ARG A N 1
ATOM 1467 C CA . ARG A 1 179 ? -4.5 -1.509 20.266 1 96.69 179 ARG A CA 1
ATOM 1468 C C . ARG A 1 179 ? -3.734 -2.529 19.422 1 96.69 179 ARG A C 1
ATOM 1470 O O . ARG A 1 179 ? -4.117 -3.701 19.359 1 96.69 179 ARG A O 1
ATOM 1477 N N . THR A 1 180 ? -2.691 -2.076 18.719 1 97.56 180 THR A N 1
ATOM 1478 C CA . THR A 1 180 ? -1.856 -2.992 17.953 1 97.56 180 THR A CA 1
ATOM 1479 C C . THR A 1 180 ? -0.403 -2.912 18.406 1 97.56 180 THR A C 1
ATOM 1481 O O . THR A 1 180 ? -0.051 -2.064 19.234 1 97.56 180 THR A O 1
ATOM 1484 N N . HIS A 1 181 ? 0.459 -3.811 17.953 1 95.31 181 HIS A N 1
ATOM 1485 C CA . HIS A 1 181 ? 1.836 -3.975 18.406 1 95.31 181 HIS A CA 1
ATOM 1486 C C . HIS A 1 181 ? 2.824 -3.453 17.359 1 95.31 181 HIS A C 1
ATOM 1488 O O . HIS A 1 181 ? 2.434 -3.123 16.234 1 95.31 181 HIS A O 1
ATOM 1494 N N . GLY A 1 182 ? 4.07 -3.443 17.766 1 95.88 182 GLY A N 1
ATOM 1495 C CA . GLY A 1 182 ? 5.129 -2.957 16.891 1 95.88 182 GLY A CA 1
ATOM 1496 C C . GLY A 1 182 ? 5.961 -4.07 16.281 1 95.88 182 GLY A C 1
ATOM 1497 O O . GLY A 1 182 ? 5.477 -5.191 16.109 1 95.88 182 GLY A O 1
ATOM 1498 N N . TYR A 1 183 ? 7.172 -3.736 15.922 1 94.88 183 TYR A N 1
ATOM 1499 C CA . TYR A 1 183 ? 8.148 -4.609 15.281 1 94.88 183 TYR A CA 1
ATOM 1500 C C . TYR A 1 183 ? 8.5 -5.789 16.172 1 94.88 183 TYR A C 1
ATOM 1502 O O . TYR A 1 183 ? 8.438 -5.688 17.406 1 94.88 183 TYR A O 1
ATOM 1510 N N . ALA A 1 184 ? 8.742 -6.969 15.57 1 93.44 184 ALA A N 1
ATOM 1511 C CA . ALA A 1 184 ? 9.32 -8.133 16.234 1 93.44 184 ALA A CA 1
ATOM 1512 C C . ALA A 1 184 ? 8.406 -8.656 17.328 1 93.44 184 ALA A C 1
ATOM 1514 O O . ALA A 1 184 ? 8.852 -8.93 18.453 1 93.44 184 ALA A O 1
ATOM 1515 N N . THR A 1 185 ? 7.109 -8.719 17.016 1 93.25 185 THR A N 1
ATOM 1516 C CA . THR A 1 185 ? 6.152 -9.188 18.016 1 93.25 185 THR A CA 1
ATOM 1517 C C . THR A 1 185 ? 5.438 -10.445 17.531 1 93.25 185 THR A C 1
ATOM 1519 O O . THR A 1 185 ? 4.355 -10.359 16.938 1 93.25 185 THR A O 1
ATOM 1522 N N . PRO A 1 186 ? 5.988 -11.57 17.828 1 92.44 186 PRO A N 1
ATOM 1523 C CA . PRO A 1 186 ? 5.328 -12.828 17.469 1 92.44 186 PRO A CA 1
ATOM 1524 C C . PRO A 1 186 ? 4.109 -13.125 18.344 1 92.44 186 PRO A C 1
ATOM 1526 O O . PRO A 1 186 ? 3.887 -12.438 19.359 1 92.44 186 PRO A O 1
ATOM 1529 N N . PRO A 1 187 ? 3.312 -14.125 18.016 1 93.12 187 PRO A N 1
ATOM 1530 C CA . PRO A 1 187 ? 2.104 -14.453 18.781 1 93.12 187 PRO A CA 1
ATOM 1531 C C . PRO A 1 187 ? 2.398 -14.812 20.234 1 93.12 187 PRO A C 1
ATOM 1533 O O . PRO A 1 187 ? 1.636 -14.445 21.141 1 93.12 187 PRO A O 1
ATOM 1536 N N . GLU A 1 188 ? 3.447 -15.453 20.516 1 91.88 188 GLU A N 1
ATOM 1537 C CA . GLU A 1 188 ? 3.791 -15.914 21.859 1 91.88 188 GLU A CA 1
ATOM 1538 C C . GLU A 1 188 ? 4.051 -14.742 22.797 1 91.88 188 GLU A C 1
ATOM 1540 O O . GLU A 1 188 ? 3.947 -14.883 24.016 1 91.88 188 GLU A O 1
ATOM 1545 N N . ARG A 1 189 ? 4.379 -13.672 22.188 1 91.69 189 ARG A N 1
ATOM 1546 C CA . ARG A 1 189 ? 4.625 -12.477 22.984 1 91.69 189 ARG A CA 1
ATOM 1547 C C . ARG A 1 189 ? 3.389 -11.578 23.016 1 91.69 189 ARG A C 1
ATOM 1549 O O . ARG A 1 189 ? 3.061 -11.016 24.062 1 91.69 189 ARG A O 1
ATOM 1556 N N . PHE A 1 190 ? 2.688 -11.5 21.969 1 94.38 190 PHE A N 1
ATOM 1557 C CA . PHE A 1 190 ? 1.575 -10.562 21.844 1 94.38 190 PHE A CA 1
ATOM 1558 C C . PHE A 1 190 ? 0.416 -10.977 22.75 1 94.38 190 PHE A C 1
ATOM 1560 O O . PHE A 1 190 ? -0.102 -10.164 23.516 1 94.38 190 PHE A O 1
ATOM 1567 N N . TYR A 1 191 ? -0.046 -12.18 22.703 1 95 191 TYR A N 1
ATOM 1568 C CA . TYR A 1 191 ? -1.281 -12.609 23.344 1 95 191 TYR A CA 1
ATOM 1569 C C . TYR A 1 191 ? -1.179 -12.492 24.859 1 95 191 TYR A C 1
ATOM 1571 O O . TYR A 1 191 ? -2.033 -11.867 25.5 1 95 191 TYR A O 1
ATOM 1579 N N . PRO A 1 192 ? -0.088 -12.984 25.438 1 93.19 192 PRO A N 1
ATOM 1580 C CA . PRO A 1 192 ? 0.004 -12.797 26.891 1 93.19 192 PRO A CA 1
ATOM 1581 C C . PRO A 1 192 ? 0.092 -11.328 27.297 1 93.19 192 PRO A C 1
ATOM 1583 O O . PRO A 1 192 ? -0.494 -10.922 28.297 1 93.19 192 PRO A O 1
ATOM 1586 N N . ALA A 1 193 ? 0.835 -10.57 26.547 1 90.62 193 ALA A N 1
ATOM 1587 C CA . ALA A 1 193 ? 0.958 -9.141 26.859 1 90.62 193 ALA A CA 1
ATOM 1588 C C . ALA A 1 193 ? -0.395 -8.445 26.766 1 90.62 193 ALA A C 1
ATOM 1590 O O . ALA A 1 193 ? -0.729 -7.613 27.609 1 90.62 193 ALA A O 1
ATOM 1591 N N . PHE A 1 194 ? -1.147 -8.773 25.828 1 93.38 194 PHE A N 1
ATOM 1592 C CA . PHE A 1 194 ? -2.465 -8.172 25.625 1 93.38 194 PHE A CA 1
ATOM 1593 C C . PHE A 1 194 ? -3.406 -8.57 26.766 1 93.38 194 PHE A C 1
ATOM 1595 O O . PHE A 1 194 ? -4.164 -7.734 27.266 1 93.38 194 PHE A O 1
ATOM 1602 N N . VAL A 1 195 ? -3.393 -9.82 27.141 1 93.56 195 VAL A N 1
ATOM 1603 C CA . VAL A 1 195 ? -4.242 -10.312 28.219 1 93.56 195 VAL A CA 1
ATOM 1604 C C . VAL A 1 195 ? -3.908 -9.586 29.516 1 93.56 195 VAL A C 1
ATOM 1606 O O . VAL A 1 195 ? -4.805 -9.172 30.25 1 93.56 195 VAL A O 1
ATOM 1609 N N . ASN A 1 196 ? -2.619 -9.406 29.719 1 89.94 196 ASN A N 1
ATOM 1610 C CA . ASN A 1 196 ? -2.195 -8.68 30.906 1 89.94 196 ASN A CA 1
ATOM 1611 C C . ASN A 1 196 ? -2.695 -7.242 30.906 1 89.94 196 ASN A C 1
ATOM 1613 O O . ASN A 1 196 ? -3.141 -6.727 31.938 1 89.94 196 ASN A O 1
ATOM 1617 N N . GLU A 1 197 ? -2.59 -6.641 29.781 1 88.69 197 GLU A N 1
ATOM 1618 C CA . GLU A 1 197 ? -3.08 -5.273 29.641 1 88.69 197 GLU A CA 1
ATOM 1619 C C . GLU A 1 197 ? -4.59 -5.203 29.844 1 88.69 197 GLU A C 1
ATOM 1621 O O . GLU A 1 197 ? -5.082 -4.332 30.562 1 88.69 197 GLU A O 1
ATOM 1626 N N . ALA A 1 198 ? -5.309 -6.094 29.219 1 90.19 198 ALA A N 1
ATOM 1627 C CA . ALA A 1 198 ? -6.766 -6.129 29.312 1 90.19 198 ALA A CA 1
ATOM 1628 C C . ALA A 1 198 ? -7.215 -6.363 30.766 1 90.19 198 ALA A C 1
ATOM 1630 O O . ALA A 1 198 ? -8.172 -5.742 31.219 1 90.19 198 ALA A O 1
ATOM 1631 N N . GLU A 1 199 ? -6.547 -7.242 31.453 1 89.44 199 GLU A N 1
ATOM 1632 C CA . GLU A 1 199 ? -6.867 -7.52 32.844 1 89.44 199 GLU A CA 1
ATOM 1633 C C . GLU A 1 199 ? -6.613 -6.301 33.719 1 89.44 199 GLU A C 1
ATOM 1635 O O . GLU A 1 199 ? -7.414 -5.98 34.594 1 89.44 199 GLU A O 1
ATOM 1640 N N . SER A 1 200 ? -5.531 -5.625 33.438 1 85.88 200 SER A N 1
ATOM 1641 C CA . SER A 1 200 ? -5.199 -4.426 34.188 1 85.88 200 SER A CA 1
ATOM 1642 C C . SER A 1 200 ? -6.219 -3.316 33.938 1 85.88 200 SER A C 1
ATOM 1644 O O . SER A 1 200 ? -6.531 -2.551 34.875 1 85.88 200 SER A O 1
ATOM 1646 N N . LEU A 1 201 ? -6.727 -3.221 32.781 1 87.94 201 LEU A N 1
ATOM 1647 C CA . LEU A 1 201 ? -7.711 -2.197 32.438 1 87.94 201 LEU A CA 1
ATOM 1648 C C . LEU A 1 201 ? -9.07 -2.521 33.031 1 87.94 201 LEU A C 1
ATOM 1650 O O . LEU A 1 201 ? -9.891 -1.626 33.25 1 87.94 201 LEU A O 1
ATOM 1654 N N . SER A 1 202 ? -9.328 -3.84 33.25 1 84.5 202 SER A N 1
ATOM 1655 C CA . SER A 1 202 ? -10.633 -4.289 33.75 1 84.5 202 SER A CA 1
ATOM 1656 C C . SER A 1 202 ? -10.688 -4.301 35.25 1 84.5 202 SER A C 1
ATOM 1658 O O . SER A 1 202 ? -11.773 -4.41 35.844 1 84.5 202 SER A O 1
ATOM 1660 N N . LEU A 1 203 ? -9.586 -4.316 35.906 1 73.31 203 LEU A N 1
ATOM 1661 C CA . LEU A 1 203 ? -9.539 -4.383 37.375 1 73.31 203 LEU A CA 1
ATOM 1662 C C . LEU A 1 203 ? -10.086 -3.1 38 1 73.31 203 LEU A C 1
ATOM 1664 O O . LEU A 1 203 ? -9.672 -2 37.625 1 73.31 203 LEU A O 1
ATOM 1668 N N . LYS A 1 204 ? -11.344 -3.395 38.625 1 61.44 204 LYS A N 1
ATOM 1669 C CA . LYS A 1 204 ? -12.023 -2.289 39.312 1 61.44 204 LYS A CA 1
ATOM 1670 C C . LYS A 1 204 ? -11.25 -1.835 40.531 1 61.44 204 LYS A C 1
ATOM 1672 O O . LYS A 1 204 ? -10.969 -2.637 41.438 1 61.44 204 LYS A O 1
ATOM 1677 N N . GLY A 1 205 ? -10.141 -1.129 40.344 1 53.38 205 GLY A N 1
ATOM 1678 C CA . GLY A 1 205 ? -9.492 -0.592 41.5 1 53.38 205 GLY A CA 1
ATOM 1679 C C . GLY A 1 205 ? -10.219 0.594 42.125 1 53.38 205 GLY A C 1
ATOM 1680 O O . GLY A 1 205 ? -11.281 0.983 41.625 1 53.38 205 GLY A O 1
ATOM 1681 N N . PRO A 1 206 ? -9.75 0.973 43.281 1 49.62 206 PRO A N 1
ATOM 1682 C CA . PRO A 1 206 ? -10.406 2.121 43.938 1 49.62 206 PRO A CA 1
ATOM 1683 C C . PRO A 1 206 ? -10.641 3.273 42.938 1 49.62 206 PRO A C 1
ATOM 1685 O O . PRO A 1 206 ? -9.898 3.426 41.969 1 49.62 206 PRO A O 1
ATOM 1688 N N . ILE A 1 207 ? -11.93 3.676 42.844 1 46.06 207 ILE A N 1
ATOM 1689 C CA . ILE A 1 207 ? -12.359 4.816 42.062 1 46.06 207 ILE A CA 1
ATOM 1690 C C . ILE A 1 207 ? -11.219 5.824 41.938 1 46.06 207 ILE A C 1
ATOM 1692 O O . ILE A 1 207 ? -10.93 6.555 42.875 1 46.06 207 ILE A O 1
ATOM 1696 N N . ASN A 1 208 ? -10.094 5.383 41.406 1 56.16 208 ASN A N 1
ATOM 1697 C CA . ASN A 1 208 ? -9.023 6.363 41.25 1 56.16 208 ASN A CA 1
ATOM 1698 C C . ASN A 1 208 ? -9.195 7.176 39.969 1 56.16 208 ASN A C 1
ATOM 1700 O O . ASN A 1 208 ? -10.156 6.969 39.219 1 56.16 208 ASN A O 1
ATOM 1704 N N . GLN A 1 209 ? -8.508 8.242 39.781 1 62.66 209 GLN A N 1
ATOM 1705 C CA . GLN A 1 209 ? -8.484 9.242 38.75 1 62.66 209 GLN A CA 1
ATOM 1706 C C . GLN A 1 209 ? -8.328 8.586 37.375 1 62.66 209 GLN A C 1
ATOM 1708 O O . GLN A 1 209 ? -8.789 9.125 36.344 1 62.66 209 GLN A O 1
ATOM 1713 N N . VAL A 1 210 ? -7.836 7.336 37.281 1 65.06 210 VAL A N 1
ATOM 1714 C CA . VAL A 1 210 ? -7.508 6.738 36 1 65.06 210 VAL A CA 1
ATOM 1715 C C . VAL A 1 210 ? -8.641 5.816 35.562 1 65.06 210 VAL A C 1
ATOM 1717 O O . VAL A 1 210 ? -8.773 5.523 34.375 1 65.06 210 VAL A O 1
ATOM 1720 N N . GLY A 1 211 ? -9.758 5.844 35.75 1 67.56 211 GLY A N 1
ATOM 1721 C CA . GLY A 1 211 ? -10.945 5.074 35.406 1 67.56 211 GLY A CA 1
ATOM 1722 C C . GLY A 1 211 ? -10.625 3.656 34.969 1 67.56 211 GLY A C 1
ATOM 1723 O O . GLY A 1 211 ? -9.453 3.271 34.906 1 67.56 211 GLY A O 1
ATOM 1724 N N . THR A 1 212 ? -11.578 2.713 34.938 1 76.44 212 THR A N 1
ATOM 1725 C CA . THR A 1 212 ? -11.523 1.348 34.438 1 76.44 212 THR A CA 1
ATOM 1726 C C . THR A 1 212 ? -12.391 1.2 33.188 1 76.44 212 THR A C 1
ATOM 1728 O O . THR A 1 212 ? -13.25 2.043 32.906 1 76.44 212 THR A O 1
ATOM 1731 N N . LEU A 1 213 ? -11.977 0.249 32.438 1 79.75 213 LEU A N 1
ATOM 1732 C CA . LEU A 1 213 ? -12.766 0.001 31.219 1 79.75 213 LEU A CA 1
ATOM 1733 C C . LEU A 1 213 ? -14.227 -0.25 31.578 1 79.75 213 LEU A C 1
ATOM 1735 O O . LEU A 1 213 ? -14.547 -1.184 32.312 1 79.75 213 LEU A O 1
ATOM 1739 N N . GLU A 1 214 ? -14.984 0.646 31.109 1 73.94 214 GLU A N 1
ATOM 1740 C CA . GLU A 1 214 ? -16.422 0.583 31.375 1 73.94 214 GLU A CA 1
ATOM 1741 C C . GLU A 1 214 ? -17.078 -0.556 30.609 1 73.94 214 GLU A C 1
ATOM 1743 O O . GLU A 1 214 ? -16.531 -1.03 29.609 1 73.94 214 GLU A O 1
ATOM 1748 N N . GLU A 1 215 ? -18.219 -0.795 31.078 1 76.38 215 GLU A N 1
ATOM 1749 C CA . GLU A 1 215 ? -18.953 -1.917 30.484 1 76.38 215 GLU A CA 1
ATOM 1750 C C . GLU A 1 215 ? -19.391 -1.61 29.062 1 76.38 215 GLU A C 1
ATOM 1752 O O . GLU A 1 215 ? -19.547 -2.521 28.25 1 76.38 215 GLU A O 1
ATOM 1757 N N . LYS A 1 216 ? -19.391 -0.378 28.75 1 83.31 216 LYS A N 1
ATOM 1758 C CA . LYS A 1 216 ? -19.859 -0.045 27.422 1 83.31 216 LYS A CA 1
ATOM 1759 C C . LYS A 1 216 ? -18.703 0.285 26.484 1 83.31 216 LYS A C 1
ATOM 1761 O O . LYS A 1 216 ? -18.922 0.719 25.344 1 83.31 216 LYS A O 1
ATOM 1766 N N . SER A 1 217 ? -17.531 0.055 26.984 1 91.75 217 SER A N 1
ATOM 1767 C CA . SER A 1 217 ? -16.344 0.271 26.172 1 91.75 217 SER A CA 1
ATOM 1768 C C . SER A 1 217 ? -15.664 -1.05 25.812 1 91.75 217 SER A C 1
ATOM 1770 O O . SER A 1 217 ? -15.508 -1.92 26.672 1 91.75 217 SER A O 1
ATOM 1772 N N . VAL A 1 218 ? -15.336 -1.124 24.547 1 95.06 218 VAL A N 1
ATOM 1773 C CA . VAL A 1 218 ? -14.727 -2.348 24.047 1 95.06 218 VAL A CA 1
ATOM 1774 C C . VAL A 1 218 ? -13.219 -2.143 23.875 1 95.06 218 VAL A C 1
ATOM 1776 O O . VAL A 1 218 ? -12.781 -1.067 23.469 1 95.06 218 VAL A O 1
ATOM 1779 N N . TYR A 1 219 ? -12.453 -3.098 24.312 1 96.5 219 TYR A N 1
ATOM 1780 C CA . TYR A 1 219 ? -11.016 -3.129 24.094 1 96.5 219 TYR A CA 1
ATOM 1781 C C . TYR A 1 219 ? -10.633 -4.258 23.141 1 96.5 219 TYR A C 1
ATOM 1783 O O . TYR A 1 219 ? -10.93 -5.426 23.406 1 96.5 219 TYR A O 1
ATOM 1791 N N . ILE A 1 220 ? -10 -3.922 22.031 1 98.12 220 ILE A N 1
ATOM 1792 C CA . ILE A 1 220 ? -9.68 -4.895 20.984 1 98.12 220 ILE A CA 1
ATOM 1793 C C . ILE A 1 220 ? -8.164 -4.953 20.781 1 98.12 220 ILE A C 1
ATOM 1795 O O . ILE A 1 220 ? -7.52 -3.92 20.594 1 98.12 220 ILE A O 1
ATOM 1799 N N . GLY A 1 221 ? -7.613 -6.129 20.891 1 98.25 221 GLY A N 1
ATOM 1800 C CA . GLY A 1 221 ? -6.246 -6.344 20.453 1 98.25 221 GLY A CA 1
ATOM 1801 C C . GLY A 1 221 ? -6.148 -6.766 19 1 98.25 221 GLY A C 1
ATOM 1802 O O . GLY A 1 221 ? -6.883 -7.652 18.547 1 98.25 221 GLY A O 1
ATOM 1803 N N . TYR A 1 222 ? -5.297 -6.098 18.203 1 98.44 222 TYR A N 1
ATOM 1804 C CA . TYR A 1 222 ? -5.102 -6.465 16.812 1 98.44 222 TYR A CA 1
ATOM 1805 C C . TYR A 1 222 ? -3.699 -7.016 16.578 1 98.44 222 TYR A C 1
ATOM 1807 O O . TYR A 1 222 ? -2.707 -6.348 16.891 1 98.44 222 TYR A O 1
ATOM 1815 N N . ARG A 1 223 ? -3.654 -8.18 15.984 1 98.12 223 ARG A N 1
ATOM 1816 C CA . ARG A 1 223 ? -2.367 -8.805 15.695 1 98.12 223 ARG A CA 1
ATOM 1817 C C . ARG A 1 223 ? -2.164 -8.961 14.188 1 98.12 223 ARG A C 1
ATOM 1819 O O . ARG A 1 223 ? -2.988 -9.57 13.508 1 98.12 223 ARG A O 1
ATOM 1826 N N . TRP A 1 224 ? -1.13 -8.375 13.664 1 97.44 224 TRP A N 1
ATOM 1827 C CA . TRP A 1 224 ? -0.65 -8.617 12.312 1 97.44 224 TRP A CA 1
ATOM 1828 C C . TRP A 1 224 ? 0.576 -9.523 12.32 1 97.44 224 TRP A C 1
ATOM 1830 O O . TRP A 1 224 ? 1.16 -9.781 13.375 1 97.44 224 TRP A O 1
ATOM 1840 N N . PRO A 1 225 ? 0.989 -10.117 11.227 1 94.19 225 PRO A N 1
ATOM 1841 C CA . PRO A 1 225 ? 1.941 -11.227 11.25 1 94.19 225 PRO A CA 1
ATOM 1842 C C . PRO A 1 225 ? 3.381 -10.766 11.469 1 94.19 225 PRO A C 1
ATOM 1844 O O . PRO A 1 225 ? 4.262 -11.078 10.664 1 94.19 225 PRO A O 1
ATOM 1847 N N . GLY A 1 226 ? 3.59 -10.188 12.602 1 92.75 226 GLY A N 1
ATOM 1848 C CA . GLY A 1 226 ? 4.945 -9.875 13.023 1 92.75 226 GLY A CA 1
ATOM 1849 C C . GLY A 1 226 ? 5.75 -11.109 13.398 1 92.75 226 GLY A C 1
ATOM 1850 O O . GLY A 1 226 ? 5.215 -12.047 13.984 1 92.75 226 GLY A O 1
ATOM 1851 N N . GLU A 1 227 ? 7.062 -11.102 13.039 1 91.38 227 GLU A N 1
ATOM 1852 C CA . GLU A 1 227 ? 7.914 -12.273 13.242 1 91.38 227 GLU A CA 1
ATOM 1853 C C . GLU A 1 227 ? 8.938 -12.023 14.352 1 91.38 227 GLU A C 1
ATOM 1855 O O . GLU A 1 227 ? 9.219 -10.875 14.695 1 91.38 227 GLU A O 1
ATOM 1860 N N . ARG A 1 228 ? 9.477 -13.188 14.836 1 89.56 228 ARG A N 1
ATOM 1861 C CA . ARG A 1 228 ? 10.594 -13.102 15.773 1 89.56 228 ARG A CA 1
ATOM 1862 C C . ARG A 1 228 ? 11.922 -13.016 15.039 1 89.56 228 ARG A C 1
ATOM 1864 O O . ARG A 1 228 ? 12.242 -13.867 14.211 1 89.56 228 ARG A O 1
ATOM 1871 N N . PRO A 1 229 ? 12.688 -12.008 15.367 1 91.44 229 PRO A N 1
ATOM 1872 C CA . PRO A 1 229 ? 13.992 -11.93 14.703 1 91.44 229 PRO A CA 1
ATOM 1873 C C . PRO A 1 229 ? 14.883 -13.125 15.008 1 91.44 229 PRO A C 1
ATOM 1875 O O . PRO A 1 229 ? 14.812 -13.688 16.109 1 91.44 229 PRO A O 1
ATOM 1878 N N . ILE A 1 230 ? 15.727 -13.547 14.094 1 87.75 230 ILE A N 1
ATOM 1879 C CA . ILE A 1 230 ? 16.812 -14.516 14.195 1 87.75 230 ILE A CA 1
ATOM 1880 C C . ILE A 1 230 ? 16.234 -15.922 14.359 1 87.75 230 ILE A C 1
ATOM 1882 O O . ILE A 1 230 ? 16.703 -16.859 13.719 1 87.75 230 ILE A O 1
ATOM 1886 N N . LEU A 1 231 ? 15.094 -16.078 15.047 1 84.62 231 LEU A N 1
ATOM 1887 C CA . LEU A 1 231 ? 14.688 -17.422 15.453 1 84.62 231 LEU A CA 1
ATOM 1888 C C . LEU A 1 231 ? 13.43 -17.859 14.711 1 84.62 231 LEU A C 1
ATOM 1890 O O . LEU A 1 231 ? 13 -19 14.836 1 84.62 231 LEU A O 1
ATOM 1894 N N . SER A 1 232 ? 12.852 -17.047 13.977 1 84.5 232 SER A N 1
ATOM 1895 C CA . SER A 1 232 ? 11.641 -17.438 13.281 1 84.5 232 SER A CA 1
ATOM 1896 C C . SER A 1 232 ? 11.906 -18.578 12.297 1 84.5 232 SER A C 1
ATOM 1898 O O . SER A 1 232 ? 12.922 -18.562 11.594 1 84.5 232 SER A O 1
ATOM 1900 N N . PRO A 1 233 ? 11.039 -19.594 12.344 1 76.81 233 PRO A N 1
ATOM 1901 C CA . PRO A 1 233 ? 11.25 -20.766 11.492 1 76.81 233 PRO A CA 1
ATOM 1902 C C . PRO A 1 233 ? 11.359 -20.406 10.016 1 76.81 233 PRO A C 1
ATOM 1904 O O . PRO A 1 233 ? 12.164 -21 9.297 1 76.81 233 PRO A O 1
ATOM 1907 N N . GLY A 1 234 ? 10.633 -19.531 9.531 1 78.75 234 GLY A N 1
ATOM 1908 C CA . GLY A 1 234 ? 10.656 -19.188 8.125 1 78.75 234 GLY A CA 1
ATOM 1909 C C . GLY A 1 234 ? 12 -18.641 7.664 1 78.75 234 GLY A C 1
ATOM 1910 O O . GLY A 1 234 ? 12.359 -18.766 6.492 1 78.75 234 GLY A O 1
ATOM 1911 N N . LEU A 1 235 ? 12.812 -18.172 8.586 1 83.31 235 LEU A N 1
ATOM 1912 C CA . LEU A 1 235 ? 14.102 -17.562 8.273 1 83.31 235 LEU A CA 1
ATOM 1913 C C . LEU A 1 235 ? 15.148 -18.625 7.961 1 83.31 235 LEU A C 1
ATOM 1915 O O . LEU A 1 235 ? 16.047 -18.391 7.148 1 83.31 235 LEU A O 1
ATOM 1919 N N . TRP A 1 236 ? 14.984 -19.781 8.5 1 81.75 236 TRP A N 1
ATOM 1920 C CA . TRP A 1 236 ? 16.031 -20.781 8.383 1 81.75 236 TRP A CA 1
ATOM 1921 C C . TRP A 1 236 ? 15.602 -21.922 7.477 1 81.75 236 TRP A C 1
ATOM 1923 O O . TRP A 1 236 ? 16.438 -22.609 6.879 1 81.75 236 TRP A O 1
ATOM 1933 N N . THR A 1 237 ? 14.312 -22.094 7.324 1 82.69 237 THR A N 1
ATOM 1934 C CA . THR A 1 237 ? 13.82 -23.203 6.508 1 82.69 237 THR A CA 1
ATOM 1935 C C . THR A 1 237 ? 13.711 -22.781 5.043 1 82.69 237 THR A C 1
ATOM 1937 O O . THR A 1 237 ? 13.953 -23.594 4.141 1 82.69 237 THR A O 1
ATOM 1940 N N . ASP A 1 238 ? 13.422 -21.625 4.738 1 86.19 238 ASP A N 1
ATOM 1941 C CA . ASP A 1 238 ? 13.133 -21.141 3.391 1 86.19 238 ASP A CA 1
ATOM 1942 C C . ASP A 1 238 ? 14.359 -21.266 2.488 1 86.19 238 ASP A C 1
ATOM 1944 O O . ASP A 1 238 ? 14.266 -21.812 1.381 1 86.19 238 ASP A O 1
ATOM 1948 N N . PRO A 1 239 ? 15.492 -20.875 3.008 1 83.62 239 PRO A N 1
ATOM 1949 C CA . PRO A 1 239 ? 16.656 -20.922 2.117 1 83.62 239 PRO A CA 1
ATOM 1950 C C . PRO A 1 239 ? 17.047 -22.344 1.749 1 83.62 239 PRO A C 1
ATOM 1952 O O . PRO A 1 239 ? 17.594 -22.578 0.663 1 83.62 239 PRO A O 1
ATOM 1955 N N . PHE A 1 240 ? 16.734 -23.25 2.605 1 85.25 240 PHE A N 1
ATOM 1956 C CA . PHE A 1 240 ? 17.094 -24.625 2.334 1 85.25 240 PHE A CA 1
ATOM 1957 C C . PHE A 1 240 ? 16.047 -25.312 1.476 1 85.25 240 PHE A C 1
ATOM 1959 O O . PHE A 1 240 ? 16.359 -26.156 0.647 1 85.25 240 PHE A O 1
ATOM 1966 N N . ARG A 1 241 ? 14.852 -24.906 1.681 1 85.94 241 ARG A N 1
ATOM 1967 C CA . ARG A 1 241 ? 13.758 -25.438 0.881 1 85.94 241 ARG A CA 1
ATOM 1968 C C . ARG A 1 241 ? 13.852 -24.969 -0.564 1 85.94 241 ARG A C 1
ATOM 1970 O O . ARG A 1 241 ? 13.539 -25.719 -1.492 1 85.94 241 ARG A O 1
ATOM 1977 N N . TYR A 1 242 ? 14.289 -23.75 -0.704 1 90.44 242 TYR A N 1
ATOM 1978 C CA . TYR A 1 242 ? 14.398 -23.156 -2.027 1 90.44 242 TYR A CA 1
ATOM 1979 C C . TYR A 1 242 ? 15.859 -22.922 -2.402 1 90.44 242 TYR A C 1
ATOM 1981 O O . TYR A 1 242 ? 16.25 -21.812 -2.754 1 90.44 242 TYR A O 1
ATOM 1989 N N . TRP A 1 243 ? 16.578 -23.984 -2.424 1 91.38 243 TRP A N 1
ATOM 1990 C CA . TRP A 1 243 ? 18.031 -23.922 -2.596 1 91.38 243 TRP A CA 1
ATOM 1991 C C . TRP A 1 243 ? 18.391 -23.312 -3.945 1 91.38 243 TRP A C 1
ATOM 1993 O O . TRP A 1 243 ? 19.406 -22.625 -4.066 1 91.38 243 TRP A O 1
ATOM 2003 N N . GLY A 1 244 ? 17.562 -23.578 -4.965 1 92 244 GLY A N 1
ATOM 2004 C CA . GLY A 1 244 ? 17.828 -22.984 -6.266 1 92 244 GLY A CA 1
ATOM 2005 C C . GLY A 1 244 ? 17.766 -21.469 -6.254 1 92 244 GLY A C 1
ATOM 2006 O O . GLY A 1 244 ? 18.562 -20.797 -6.906 1 92 244 GLY A O 1
ATOM 2007 N N . ILE A 1 245 ? 16.859 -20.953 -5.527 1 93.94 245 ILE A N 1
ATOM 2008 C CA . ILE A 1 245 ? 16.703 -19.5 -5.406 1 93.94 245 ILE A CA 1
ATOM 2009 C C . ILE A 1 245 ? 17.875 -18.922 -4.621 1 93.94 245 ILE A C 1
ATOM 2011 O O . ILE A 1 245 ? 18.391 -17.844 -4.965 1 93.94 245 ILE A O 1
ATOM 2015 N N . SER A 1 246 ? 18.297 -19.672 -3.592 1 94.25 246 SER A N 1
ATOM 2016 C CA . SER A 1 246 ? 19.453 -19.234 -2.811 1 94.25 246 SER A CA 1
ATOM 2017 C C . SER A 1 246 ? 20.719 -19.172 -3.672 1 94.25 246 SER A C 1
ATOM 2019 O O . SER A 1 246 ? 21.531 -18.25 -3.523 1 94.25 246 SER A O 1
ATOM 2021 N N . LEU A 1 247 ? 20.828 -20.094 -4.52 1 93.25 247 LEU A N 1
ATOM 2022 C CA . LEU A 1 247 ? 21.969 -20.094 -5.43 1 93.25 247 LEU A CA 1
ATOM 2023 C C . LEU A 1 247 ? 21.922 -18.891 -6.359 1 93.25 247 LEU A C 1
ATOM 2025 O O . LEU A 1 247 ? 22.953 -18.266 -6.621 1 93.25 247 LEU A O 1
ATOM 2029 N N . LYS A 1 248 ? 20.719 -18.609 -6.879 1 93.31 248 LYS A N 1
ATOM 2030 C CA . LYS A 1 248 ? 20.547 -17.422 -7.707 1 93.31 248 LYS A CA 1
ATOM 2031 C C . LYS A 1 248 ? 21 -16.172 -6.961 1 93.31 248 LYS A C 1
ATOM 2033 O O . LYS A 1 248 ? 21.672 -15.305 -7.527 1 93.31 248 LYS A O 1
ATOM 2038 N N . PHE A 1 249 ? 20.594 -16.125 -5.762 1 95.31 249 PHE A N 1
ATOM 2039 C CA . PHE A 1 249 ? 20.969 -15.008 -4.902 1 95.31 249 PHE A CA 1
ATOM 2040 C C . PHE A 1 249 ? 22.484 -14.93 -4.746 1 95.31 249 PHE A C 1
ATOM 2042 O O . PHE A 1 249 ? 23.062 -13.859 -4.887 1 95.31 249 PHE A O 1
ATOM 2049 N N . LEU A 1 250 ? 23.125 -16.031 -4.48 1 95 250 LEU A N 1
ATOM 2050 C CA . LEU A 1 250 ? 24.562 -16.094 -4.254 1 95 250 LEU A CA 1
ATOM 2051 C C . LEU A 1 250 ? 25.328 -15.68 -5.508 1 95 250 LEU A C 1
ATOM 2053 O O . LEU A 1 250 ? 26.328 -14.961 -5.43 1 95 250 LEU A O 1
ATOM 2057 N N . VAL A 1 251 ? 24.812 -16.125 -6.629 1 92.31 251 VAL A N 1
ATOM 2058 C CA . VAL A 1 251 ? 25.453 -15.773 -7.891 1 92.31 251 VAL A CA 1
ATOM 2059 C C . VAL A 1 251 ? 25.328 -14.273 -8.141 1 92.31 251 VAL A C 1
ATOM 2061 O O . VAL A 1 251 ? 26.297 -13.609 -8.516 1 92.31 251 VAL A O 1
ATOM 2064 N N . GLY A 1 252 ? 24.062 -13.805 -7.941 1 92 252 GLY A N 1
ATOM 2065 C CA . GLY A 1 252 ? 23.875 -12.367 -8.086 1 92 252 GLY A CA 1
ATOM 2066 C C . GLY A 1 252 ? 24.75 -11.547 -7.168 1 92 252 GLY A C 1
ATOM 2067 O O . GLY A 1 252 ? 25.328 -10.547 -7.59 1 92 252 GLY A O 1
ATOM 2068 N N . LEU A 1 253 ? 24.859 -11.953 -5.961 1 95.62 253 LEU A N 1
ATOM 2069 C CA . LEU A 1 253 ? 25.688 -11.25 -4.98 1 95.62 253 LEU A CA 1
ATOM 2070 C C . LEU A 1 253 ? 27.156 -11.328 -5.348 1 95.62 253 LEU A C 1
ATOM 2072 O O . LEU A 1 253 ? 27.906 -10.359 -5.176 1 95.62 253 LEU A O 1
ATOM 2076 N N . ALA A 1 254 ? 27.578 -12.484 -5.828 1 93.88 254 ALA A N 1
ATOM 2077 C CA . ALA A 1 254 ? 28.969 -12.664 -6.23 1 93.88 254 ALA A CA 1
ATOM 2078 C C . ALA A 1 254 ? 29.344 -11.727 -7.375 1 93.88 254 ALA A C 1
ATOM 2080 O O . ALA A 1 254 ? 30.422 -11.141 -7.375 1 93.88 254 ALA A O 1
ATOM 2081 N N . LEU A 1 255 ? 28.422 -11.625 -8.266 1 89.88 255 LEU A N 1
ATOM 2082 C CA . LEU A 1 255 ? 28.656 -10.727 -9.391 1 89.88 255 LEU A CA 1
ATOM 2083 C C . LEU A 1 255 ? 28.719 -9.281 -8.922 1 89.88 255 LEU A C 1
ATOM 2085 O O . LEU A 1 255 ? 29.594 -8.523 -9.336 1 89.88 255 LEU A O 1
ATOM 2089 N N . ALA A 1 256 ? 27.812 -8.914 -8.109 1 92.19 256 ALA A N 1
ATOM 2090 C CA . ALA A 1 256 ? 27.828 -7.566 -7.555 1 92.19 256 ALA A CA 1
ATOM 2091 C C . ALA A 1 256 ? 29.109 -7.312 -6.762 1 92.19 256 ALA A C 1
ATOM 2093 O O . ALA A 1 256 ? 29.703 -6.238 -6.863 1 92.19 256 ALA A O 1
ATOM 2094 N N . ALA A 1 257 ? 29.438 -8.297 -5.992 1 93.88 257 ALA A N 1
ATOM 2095 C CA . ALA A 1 257 ? 30.641 -8.188 -5.172 1 93.88 257 ALA A CA 1
ATOM 2096 C C . ALA A 1 257 ? 31.891 -8.117 -6.035 1 93.88 257 ALA A C 1
ATOM 2098 O O . ALA A 1 257 ? 32.875 -7.445 -5.684 1 93.88 257 ALA A O 1
ATOM 2099 N N . PHE A 1 258 ? 31.891 -8.883 -7.117 1 92.19 258 PHE A N 1
ATOM 2100 C CA . PHE A 1 258 ? 33 -8.812 -8.047 1 92.19 258 PHE A CA 1
ATOM 2101 C C . PHE A 1 258 ? 33.156 -7.402 -8.594 1 92.19 258 PHE A C 1
ATOM 2103 O O . PHE A 1 258 ? 34.281 -6.875 -8.664 1 92.19 258 PHE A O 1
ATOM 2110 N N . GLY A 1 259 ? 32.031 -6.859 -8.984 1 90.38 259 GLY A N 1
ATOM 2111 C CA . GLY A 1 259 ? 32.062 -5.48 -9.438 1 90.38 259 GLY A CA 1
ATOM 2112 C C . GLY A 1 259 ? 32.5 -4.508 -8.352 1 90.38 259 GLY A C 1
ATOM 2113 O O . GLY A 1 259 ? 33.438 -3.73 -8.547 1 90.38 259 GLY A O 1
ATOM 2114 N N . GLY A 1 260 ? 31.859 -4.586 -7.223 1 90.38 260 GLY A N 1
ATOM 2115 C CA . GLY A 1 260 ? 32.188 -3.719 -6.109 1 90.38 260 GLY A CA 1
ATOM 2116 C C . GLY A 1 260 ? 33.625 -3.926 -5.609 1 90.38 260 GLY A C 1
ATOM 2117 O O . GLY A 1 260 ? 34.312 -2.961 -5.273 1 90.38 260 GLY A O 1
ATOM 2118 N N . GLY A 1 261 ? 34 -5.156 -5.574 1 90.62 261 GLY A N 1
ATOM 2119 C CA . GLY A 1 261 ? 35.375 -5.469 -5.172 1 90.62 261 GLY A CA 1
ATOM 2120 C C . GLY A 1 261 ? 36.406 -4.934 -6.133 1 90.62 261 GLY A C 1
ATOM 2121 O O . GLY A 1 261 ? 37.5 -4.504 -5.711 1 90.62 261 GLY A O 1
ATOM 2122 N N . SER A 1 262 ? 36.094 -4.965 -7.375 1 91.06 262 SER A N 1
ATOM 2123 C CA . SER A 1 262 ? 37 -4.402 -8.375 1 91.06 262 SER A CA 1
ATOM 2124 C C . SER A 1 262 ? 37.156 -2.896 -8.188 1 91.06 262 SER A C 1
ATOM 2126 O O . SER A 1 262 ? 38.281 -2.377 -8.234 1 91.06 262 SER A O 1
ATOM 2128 N N . VAL A 1 263 ? 36.062 -2.297 -7.961 1 89.38 263 VAL A N 1
ATOM 2129 C CA . VAL A 1 263 ? 36.125 -0.858 -7.719 1 89.38 263 VAL A CA 1
ATOM 2130 C C . VAL A 1 263 ? 36.969 -0.573 -6.48 1 89.38 263 VAL A C 1
ATOM 2132 O O . VAL A 1 263 ? 37.844 0.302 -6.504 1 89.38 263 VAL A O 1
ATOM 2135 N N . LEU A 1 264 ? 36.688 -1.286 -5.504 1 88.94 264 LEU A N 1
ATOM 2136 C CA . LEU A 1 264 ? 37.438 -1.11 -4.266 1 88.94 264 LEU A CA 1
ATOM 2137 C C . LEU A 1 264 ? 38.938 -1.364 -4.488 1 88.94 264 LEU A C 1
ATOM 2139 O O . LEU A 1 264 ? 39.781 -0.601 -4.008 1 88.94 264 LEU A O 1
ATOM 2143 N N . TYR A 1 265 ? 39.25 -2.412 -5.211 1 87 265 TYR A N 1
ATOM 2144 C CA . TYR A 1 265 ? 40.625 -2.768 -5.488 1 87 265 TYR A CA 1
ATOM 2145 C C . TYR A 1 265 ? 41.344 -1.656 -6.258 1 87 265 TYR A C 1
ATOM 2147 O O . TYR A 1 265 ? 42.469 -1.3 -5.945 1 87 265 TYR A O 1
ATOM 2155 N N . PHE A 1 266 ? 40.625 -1.128 -7.164 1 88.38 266 PHE A N 1
ATOM 2156 C CA . PHE A 1 266 ? 41.219 -0.07 -7.977 1 88.38 266 PHE A CA 1
ATOM 2157 C C . PHE A 1 266 ? 41.438 1.195 -7.152 1 88.38 266 PHE A C 1
ATOM 2159 O O . PHE A 1 266 ? 42.469 1.858 -7.273 1 88.38 266 PHE A O 1
ATOM 2166 N N . VAL A 1 267 ? 40.469 1.507 -6.379 1 86.44 267 VAL A N 1
ATOM 2167 C CA . VAL A 1 267 ? 40.625 2.68 -5.52 1 86.44 267 VAL A CA 1
ATOM 2168 C C . VAL A 1 267 ? 41.781 2.473 -4.543 1 86.44 267 VAL A C 1
ATOM 2170 O O . VAL A 1 267 ? 42.594 3.365 -4.359 1 86.44 267 VAL A O 1
ATOM 2173 N N . LEU A 1 268 ? 41.844 1.294 -3.965 1 84.19 268 LEU A N 1
ATOM 2174 C CA . LEU A 1 268 ? 42.906 0.973 -3.02 1 84.19 268 LEU A CA 1
ATOM 2175 C C . LEU A 1 268 ? 44.281 0.954 -3.717 1 84.19 268 LEU A C 1
ATOM 2177 O O . LEU A 1 268 ? 45.25 1.505 -3.199 1 84.19 268 LEU A O 1
ATOM 2181 N N . GLY A 1 269 ? 44.312 0.344 -4.875 1 80.31 269 GLY A N 1
ATOM 2182 C CA . GLY A 1 269 ? 45.562 0.155 -5.586 1 80.31 269 GLY A CA 1
ATOM 2183 C C . GLY A 1 269 ? 46.062 1.417 -6.262 1 80.31 269 GLY A C 1
ATOM 2184 O O . GLY A 1 269 ? 47.281 1.644 -6.348 1 80.31 269 GLY A O 1
ATOM 2185 N N . LEU A 1 270 ? 45.156 2.211 -6.688 1 83.69 270 LEU A N 1
ATOM 2186 C CA . LEU A 1 270 ? 45.531 3.383 -7.461 1 83.69 270 LEU A CA 1
ATOM 2187 C C . LEU A 1 270 ? 45.719 4.598 -6.555 1 83.69 270 LEU A C 1
ATOM 2189 O O . LEU A 1 270 ? 46.562 5.461 -6.82 1 83.69 270 LEU A O 1
ATOM 2193 N N . LEU A 1 271 ? 44.938 4.645 -5.5 1 83.75 271 LEU A N 1
ATOM 2194 C CA . LEU A 1 271 ? 44.906 5.875 -4.723 1 83.75 271 LEU A CA 1
ATOM 2195 C C . LEU A 1 271 ? 45.5 5.645 -3.326 1 83.75 271 LEU A C 1
ATOM 2197 O O . LEU A 1 271 ? 46.469 6.293 -2.934 1 83.75 271 LEU A O 1
ATOM 2201 N N . ILE A 1 272 ? 45.031 4.629 -2.658 1 81.56 272 ILE A N 1
ATOM 2202 C CA . ILE A 1 272 ? 45.312 4.484 -1.235 1 81.56 272 ILE A CA 1
ATOM 2203 C C . ILE A 1 272 ? 46.719 3.883 -1.047 1 81.56 272 ILE A C 1
ATOM 2205 O O . ILE A 1 272 ? 47.5 4.371 -0.237 1 81.56 272 ILE A O 1
ATOM 2209 N N . ALA A 1 273 ? 47.031 2.834 -1.817 1 79.38 273 ALA A N 1
ATOM 2210 C CA . ALA A 1 273 ? 48.281 2.125 -1.645 1 79.38 273 ALA A CA 1
ATOM 2211 C C . ALA A 1 273 ? 49.469 3.037 -1.94 1 79.38 273 ALA A C 1
ATOM 2213 O O . ALA A 1 273 ? 50.406 3.107 -1.155 1 79.38 273 ALA A O 1
ATOM 2214 N N . PRO A 1 274 ? 49.375 3.785 -2.979 1 78.94 274 PRO A N 1
ATOM 2215 C CA . PRO A 1 274 ? 50.5 4.711 -3.211 1 78.94 274 PRO A CA 1
ATOM 2216 C C . PRO A 1 274 ? 50.625 5.754 -2.102 1 78.94 274 PRO A C 1
ATOM 2218 O O . PRO A 1 274 ? 51.75 6.102 -1.715 1 78.94 274 PRO A O 1
ATOM 2221 N N . LEU A 1 275 ? 49.562 6.203 -1.592 1 83.12 275 LEU A N 1
ATOM 2222 C CA . LEU A 1 275 ? 49.594 7.195 -0.522 1 83.12 275 LEU A CA 1
ATOM 2223 C C . LEU A 1 275 ? 50.188 6.609 0.75 1 83.12 275 LEU A C 1
ATOM 2225 O O . LEU A 1 275 ? 51 7.273 1.428 1 83.12 275 LEU A O 1
ATOM 2229 N N . LEU A 1 276 ? 49.812 5.414 1.024 1 80.94 276 LEU A N 1
ATOM 2230 C CA . LEU A 1 276 ? 50.344 4.754 2.211 1 80.94 276 LEU A CA 1
ATOM 2231 C C . LEU A 1 276 ? 51.844 4.492 2.062 1 80.94 276 LEU A C 1
ATOM 2233 O O . LEU A 1 276 ? 52.594 4.633 3.025 1 80.94 276 LEU A O 1
ATOM 2237 N N . THR A 1 277 ? 52.281 4.137 0.895 1 75.75 277 THR A N 1
ATOM 2238 C CA . THR A 1 277 ? 53.688 3.869 0.638 1 75.75 277 THR A CA 1
ATOM 2239 C C . THR A 1 277 ? 54.5 5.137 0.822 1 75.75 277 THR A C 1
ATOM 2241 O O . THR A 1 277 ? 55.625 5.078 1.325 1 75.75 277 THR A O 1
ATOM 2244 N N . ILE A 1 278 ? 53.906 6.148 0.526 1 81.19 278 ILE A N 1
ATOM 2245 C CA . ILE A 1 278 ? 54.562 7.43 0.721 1 81.19 278 ILE A CA 1
ATOM 2246 C C . ILE A 1 278 ? 54.781 7.688 2.213 1 81.19 278 ILE A C 1
ATOM 2248 O O . ILE A 1 278 ? 55.812 8.219 2.625 1 81.19 278 ILE A O 1
ATOM 2252 N N . TRP A 1 279 ? 53.875 7.219 3.01 1 85.44 279 TRP A N 1
ATOM 2253 C CA . TRP A 1 279 ? 53.938 7.438 4.449 1 85.44 279 TRP A CA 1
ATOM 2254 C C . TRP A 1 279 ? 54.719 6.316 5.141 1 85.44 279 TRP A C 1
ATOM 2256 O O . TRP A 1 279 ? 54.781 6.262 6.371 1 85.44 279 TRP A O 1
ATOM 2266 N N . GLY A 1 280 ? 55.188 5.34 4.418 1 76.69 280 GLY A N 1
ATOM 2267 C CA . GLY A 1 280 ? 56 4.266 4.953 1 76.69 280 GLY A CA 1
ATOM 2268 C C . GLY A 1 280 ? 55.188 3.125 5.527 1 76.69 280 GLY A C 1
ATOM 2269 O O . GLY A 1 280 ? 55.719 2.33 6.32 1 76.69 280 GLY A O 1
ATOM 2270 N N . ILE A 1 281 ? 53.875 3.145 5.25 1 74.94 281 ILE A N 1
ATOM 2271 C CA . ILE A 1 281 ? 53 2.082 5.738 1 74.94 281 ILE A CA 1
ATOM 2272 C C . ILE A 1 281 ? 52.812 1.024 4.652 1 74.94 281 ILE A C 1
ATOM 2274 O O . ILE A 1 281 ? 52.531 1.353 3.496 1 74.94 281 ILE A O 1
ATOM 2278 N N . LYS A 1 282 ? 53.125 -0.224 4.945 1 75.81 282 LYS A N 1
ATOM 2279 C CA . LYS A 1 282 ? 52.906 -1.31 3.99 1 75.81 282 LYS A CA 1
ATOM 2280 C C . LYS A 1 282 ? 51.438 -1.52 3.695 1 75.81 282 LYS A C 1
ATOM 2282 O O . LYS A 1 282 ? 50.656 -1.847 4.594 1 75.81 282 LYS A O 1
ATOM 2287 N N . PRO A 1 283 ? 51.031 -1.277 2.426 1 74.12 283 PRO A N 1
ATOM 2288 C CA . PRO A 1 283 ? 49.594 -1.409 2.104 1 74.12 283 PRO A CA 1
ATOM 2289 C C . PRO A 1 283 ? 49.156 -2.865 2.041 1 74.12 283 PRO A C 1
ATOM 2291 O O . PRO A 1 283 ? 49.969 -3.764 1.829 1 74.12 283 PRO A O 1
ATOM 2294 N N . ILE A 1 284 ? 47.906 -3.113 2.332 1 68.75 284 ILE A N 1
ATOM 2295 C CA . ILE A 1 284 ? 47.281 -4.438 2.24 1 68.75 284 ILE A CA 1
ATOM 2296 C C . ILE A 1 284 ? 47.219 -4.871 0.778 1 68.75 284 ILE A C 1
ATOM 2298 O O . ILE A 1 284 ? 47.406 -6.051 0.464 1 68.75 284 ILE A O 1
ATOM 2302 N N . VAL A 1 285 ? 46.969 -3.9 -0.166 1 73.81 285 VAL A N 1
ATOM 2303 C CA . VAL A 1 285 ? 46.938 -4.137 -1.605 1 73.81 285 VAL A CA 1
ATOM 2304 C C . VAL A 1 285 ? 48.094 -3.404 -2.287 1 73.81 285 VAL A C 1
ATOM 2306 O O . VAL A 1 285 ? 48.375 -2.26 -1.947 1 73.81 285 VAL A O 1
ATOM 2309 N N . ASP A 1 286 ? 48.75 -4.203 -3.137 1 73.38 286 ASP A N 1
ATOM 2310 C CA . ASP A 1 286 ? 49.875 -3.602 -3.84 1 73.38 286 ASP A CA 1
ATOM 2311 C C . ASP A 1 286 ? 49.406 -2.504 -4.793 1 73.38 286 ASP A C 1
ATOM 2313 O O . ASP A 1 286 ? 48.281 -2.535 -5.273 1 73.38 286 ASP A O 1
ATOM 2317 N N . SER A 1 287 ? 50.312 -1.481 -4.93 1 73.19 287 SER A N 1
ATOM 2318 C CA . SER A 1 287 ? 50.031 -0.396 -5.863 1 73.19 287 SER A CA 1
ATOM 2319 C C . SER A 1 287 ? 49.906 -0.91 -7.297 1 73.19 287 SER A C 1
ATOM 2321 O O . SER A 1 287 ? 50.719 -1.734 -7.727 1 73.19 287 SER A O 1
ATOM 2323 N N . LEU A 1 288 ? 48.906 -0.571 -8.016 1 71.88 288 LEU A N 1
ATOM 2324 C CA . LEU A 1 288 ? 48.688 -1.02 -9.391 1 71.88 288 LEU A CA 1
ATOM 2325 C C . LEU A 1 288 ? 49.656 -0.361 -10.352 1 71.88 288 LEU A C 1
ATOM 2327 O O . LEU A 1 288 ? 49.781 -0.772 -11.508 1 71.88 288 LEU A O 1
ATOM 2331 N N . TRP A 1 289 ? 50.344 0.579 -9.859 1 64.12 289 TRP A N 1
ATOM 2332 C CA . TRP A 1 289 ? 51.344 1.21 -10.703 1 64.12 289 TRP A CA 1
ATOM 2333 C C . TRP A 1 289 ? 52.5 0.261 -10.961 1 64.12 289 TRP A C 1
ATOM 2335 O O . TRP A 1 289 ? 53.25 0.438 -11.914 1 64.12 289 TRP A O 1
ATOM 2345 N N . GLN A 1 290 ? 52.656 -0.731 -10.164 1 59.22 290 GLN A N 1
ATOM 2346 C CA . GLN A 1 290 ? 53.781 -1.637 -10.289 1 59.22 290 GLN A CA 1
ATOM 2347 C C . GLN A 1 290 ? 53.5 -2.754 -11.281 1 59.22 290 GLN A C 1
ATOM 2349 O O . GLN A 1 290 ? 54.219 -3.758 -11.32 1 59.22 290 GLN A O 1
ATOM 2354 N N . TRP A 1 291 ? 52.531 -2.693 -12.156 1 58.12 291 TRP A N 1
ATOM 2355 C CA . TRP A 1 291 ? 51.969 -3.75 -12.992 1 58.12 291 TRP A CA 1
ATOM 2356 C C . TRP A 1 291 ? 52.969 -4.258 -14 1 58.12 291 TRP A C 1
ATOM 2358 O O . TRP A 1 291 ? 52.688 -5.176 -14.773 1 58.12 291 TRP A O 1
ATOM 2368 N N . ILE A 1 292 ? 54.219 -3.803 -14.023 1 54 292 ILE A N 1
ATOM 2369 C CA . ILE A 1 292 ? 55.094 -3.996 -15.188 1 54 292 ILE A CA 1
ATOM 2370 C C . ILE A 1 292 ? 55.531 -5.457 -15.273 1 54 292 ILE A C 1
ATOM 2372 O O . ILE A 1 292 ? 55.906 -5.934 -16.344 1 54 292 ILE A O 1
ATOM 2376 N N . THR A 1 293 ? 55.625 -6.199 -14.328 1 57.06 293 THR A N 1
ATOM 2377 C CA . THR A 1 293 ? 56.125 -7.555 -14.5 1 57.06 293 THR A CA 1
ATOM 2378 C C . THR A 1 293 ? 55 -8.57 -14.359 1 57.06 293 THR A C 1
ATOM 2380 O O . THR A 1 293 ? 53.969 -8.297 -13.727 1 57.06 293 THR A O 1
ATOM 2383 N N . TRP A 1 294 ? 55.062 -9.688 -15.109 1 57.28 294 TRP A N 1
ATOM 2384 C CA . TRP A 1 294 ? 54.062 -10.742 -15.141 1 57.28 294 TRP A CA 1
ATOM 2385 C C . TRP A 1 294 ? 53.75 -11.25 -13.734 1 57.28 294 TRP A C 1
ATOM 2387 O O . TRP A 1 294 ? 52.594 -11.516 -13.398 1 57.28 294 TRP A O 1
ATOM 2397 N N . ASP A 1 295 ? 54.812 -11.625 -12.977 1 59.25 295 ASP A N 1
ATOM 2398 C CA . ASP A 1 295 ? 54.625 -12.055 -11.594 1 59.25 295 ASP A CA 1
ATOM 2399 C C . ASP A 1 295 ? 53.844 -11.008 -10.789 1 59.25 295 ASP A C 1
ATOM 2401 O O . ASP A 1 295 ? 53 -11.352 -9.961 1 59.25 295 ASP A O 1
ATOM 2405 N N . ALA A 1 296 ? 54.125 -9.891 -11.211 1 66.75 296 ALA A N 1
ATOM 2406 C CA . ALA A 1 296 ? 53.438 -8.797 -10.547 1 66.75 296 ALA A CA 1
ATOM 2407 C C . ALA A 1 296 ? 51.938 -8.766 -10.93 1 66.75 296 ALA A C 1
ATOM 2409 O O . ALA A 1 296 ? 51.094 -8.5 -10.094 1 66.75 296 ALA A O 1
ATOM 2410 N N . LEU A 1 297 ? 51.844 -9.289 -12.188 1 67.25 297 LEU A N 1
ATOM 2411 C CA . LEU A 1 297 ? 50.469 -9.305 -12.664 1 67.25 297 LEU A CA 1
ATOM 2412 C C . LEU A 1 297 ? 49.656 -10.383 -11.961 1 67.25 297 LEU A C 1
ATOM 2414 O O . LEU A 1 297 ? 48.5 -10.148 -11.578 1 67.25 297 LEU A O 1
ATOM 2418 N N . ALA A 1 298 ? 50.281 -11.656 -11.898 1 71.5 298 ALA A N 1
ATOM 2419 C CA . ALA A 1 298 ? 49.594 -12.75 -11.211 1 71.5 298 ALA A CA 1
ATOM 2420 C C . ALA A 1 298 ? 49.281 -12.375 -9.766 1 71.5 298 ALA A C 1
ATOM 2422 O O . ALA A 1 298 ? 48.188 -12.695 -9.25 1 71.5 298 ALA A O 1
ATOM 2423 N N . GLY A 1 299 ? 50.219 -11.852 -9.211 1 75.56 299 GLY A N 1
ATOM 2424 C CA . GLY A 1 299 ? 50 -11.391 -7.848 1 75.56 299 GLY A CA 1
ATOM 2425 C C . GLY A 1 299 ? 48.906 -10.352 -7.742 1 75.56 299 GLY A C 1
ATOM 2426 O O . GLY A 1 299 ? 48.094 -10.398 -6.816 1 75.56 299 GLY A O 1
ATOM 2427 N N . LEU A 1 300 ? 48.844 -9.523 -8.734 1 77.12 300 LEU A N 1
ATOM 2428 C CA . LEU A 1 300 ? 47.812 -8.484 -8.75 1 77.12 300 LEU A CA 1
ATOM 2429 C C . LEU A 1 300 ? 46.438 -9.086 -8.953 1 77.12 300 LEU A C 1
ATOM 2431 O O . LEU A 1 300 ? 45.469 -8.68 -8.297 1 77.12 300 LEU A O 1
ATOM 2435 N N . ILE A 1 301 ? 46.406 -10.031 -9.766 1 78.06 301 ILE A N 1
ATOM 2436 C CA . ILE A 1 301 ? 45.125 -10.695 -10.031 1 78.06 301 ILE A CA 1
ATOM 2437 C C . ILE A 1 301 ? 44.656 -11.438 -8.773 1 78.06 301 ILE A C 1
ATOM 2439 O O . ILE A 1 301 ? 43.5 -11.406 -8.422 1 78.06 301 ILE A O 1
ATOM 2443 N N . SER A 1 302 ? 45.656 -12.07 -8.203 1 80.31 302 SER A N 1
ATOM 2444 C CA . SER A 1 302 ? 45.344 -12.781 -6.969 1 80.31 302 SER A CA 1
ATOM 2445 C C . SER A 1 302 ? 44.812 -11.828 -5.906 1 80.31 302 SER A C 1
ATOM 2447 O O . SER A 1 302 ? 43.812 -12.125 -5.227 1 80.31 302 SER A O 1
ATOM 2449 N N . GLN A 1 303 ? 45.438 -10.781 -5.781 1 83 303 GLN A N 1
ATOM 2450 C CA . GLN A 1 303 ? 44.969 -9.781 -4.82 1 83 303 GLN A CA 1
ATOM 2451 C C . GLN A 1 303 ? 43.594 -9.258 -5.184 1 83 303 GLN A C 1
ATOM 2453 O O . GLN A 1 303 ? 42.719 -9.086 -4.309 1 83 303 GLN A O 1
ATOM 2458 N N . TRP A 1 304 ? 43.438 -9.023 -6.426 1 86.62 304 TRP A N 1
ATOM 2459 C CA . TRP A 1 304 ? 42.156 -8.547 -6.926 1 86.62 304 TRP A CA 1
ATOM 2460 C C . TRP A 1 304 ? 41.031 -9.516 -6.574 1 86.62 304 TRP A C 1
ATOM 2462 O O . TRP A 1 304 ? 40 -9.117 -6.027 1 86.62 304 TRP A O 1
ATOM 2472 N N . LEU A 1 305 ? 41.312 -10.758 -6.75 1 87.44 305 LEU A N 1
ATOM 2473 C CA . LEU A 1 305 ? 40.312 -11.789 -6.504 1 87.44 305 LEU A CA 1
ATOM 2474 C C . LEU A 1 305 ? 40.031 -11.938 -5.012 1 87.44 305 LEU A C 1
ATOM 2476 O O . LEU A 1 305 ? 38.906 -12.18 -4.605 1 87.44 305 LEU A O 1
ATOM 2480 N N . TRP A 1 306 ? 41.031 -11.758 -4.262 1 84.38 306 TRP A N 1
ATOM 2481 C CA . TRP A 1 306 ? 40.844 -11.875 -2.818 1 84.38 306 TRP A CA 1
ATOM 2482 C C . TRP A 1 306 ? 40.031 -10.711 -2.271 1 84.38 306 TRP A C 1
ATOM 2484 O O . TRP A 1 306 ? 39.219 -10.883 -1.358 1 84.38 306 TRP A O 1
ATOM 2494 N N . VAL A 1 307 ? 40.281 -9.602 -2.824 1 86.88 307 VAL A N 1
ATOM 2495 C CA . VAL A 1 307 ? 39.5 -8.445 -2.416 1 86.88 307 VAL A CA 1
ATOM 2496 C C . VAL A 1 307 ? 38.031 -8.656 -2.787 1 86.88 307 VAL A C 1
ATOM 2498 O O . VAL A 1 307 ? 37.156 -8.461 -1.958 1 86.88 307 VAL A O 1
ATOM 2501 N N . ALA A 1 308 ? 37.844 -9.125 -3.971 1 90.56 308 ALA A N 1
ATOM 2502 C CA . ALA A 1 308 ? 36.5 -9.375 -4.426 1 90.56 308 ALA A CA 1
ATOM 2503 C C . ALA A 1 308 ? 35.812 -10.438 -3.568 1 90.56 308 ALA A C 1
ATOM 2505 O O . ALA A 1 308 ? 34.625 -10.312 -3.232 1 90.56 308 ALA A O 1
ATOM 2506 N N . PHE A 1 309 ? 36.562 -11.406 -3.213 1 90.19 309 PHE A N 1
ATOM 2507 C CA . PHE A 1 309 ? 36.031 -12.492 -2.402 1 90.19 309 PHE A CA 1
ATOM 2508 C C . PHE A 1 309 ? 35.688 -12 -0.998 1 90.19 309 PHE A C 1
ATOM 2510 O O . PHE A 1 309 ? 34.656 -12.383 -0.431 1 90.19 309 PHE A O 1
ATOM 2517 N N . SER A 1 310 ? 36.562 -11.211 -0.432 1 88.12 310 SER A N 1
ATOM 2518 C CA . SER A 1 310 ? 36.281 -10.633 0.884 1 88.12 310 SER A CA 1
ATOM 2519 C C . SER A 1 310 ? 35.031 -9.773 0.87 1 88.12 310 SER A C 1
ATOM 2521 O O . SER A 1 310 ? 34.219 -9.82 1.806 1 88.12 310 SER A O 1
ATOM 2523 N N . VAL A 1 311 ? 34.875 -9.031 -0.21 1 92.69 311 VAL A N 1
ATOM 2524 C CA . VAL A 1 311 ? 33.688 -8.219 -0.366 1 92.69 311 VAL A CA 1
ATOM 2525 C C . VAL A 1 311 ? 32.438 -9.117 -0.428 1 92.69 311 VAL A C 1
ATOM 2527 O O . VAL A 1 311 ? 31.453 -8.852 0.239 1 92.69 311 VAL A O 1
ATOM 2530 N N . PHE A 1 312 ? 32.594 -10.141 -1.15 1 94.94 312 PHE A N 1
ATOM 2531 C CA . PHE A 1 312 ? 31.484 -11.094 -1.281 1 94.94 312 PHE A CA 1
ATOM 2532 C C . PHE A 1 312 ? 31.078 -11.648 0.08 1 94.94 312 PHE A C 1
ATOM 2534 O O . PHE A 1 312 ? 29.906 -11.648 0.433 1 94.94 312 PHE A O 1
ATOM 2541 N N . LEU A 1 313 ? 32.031 -12.094 0.898 1 92.56 313 LEU A N 1
ATOM 2542 C CA . LEU A 1 313 ? 31.75 -12.727 2.184 1 92.56 313 LEU A CA 1
ATOM 2543 C C . LEU A 1 313 ? 31.109 -11.727 3.148 1 92.56 313 LEU A C 1
ATOM 2545 O O . LEU A 1 313 ? 30.156 -12.055 3.85 1 92.56 313 LEU A O 1
ATOM 2549 N N . LEU A 1 314 ? 31.625 -10.578 3.131 1 93.69 314 LEU A N 1
ATOM 2550 C CA . LEU A 1 314 ? 31.141 -9.594 4.09 1 93.69 314 LEU A CA 1
ATOM 2551 C C . LEU A 1 314 ? 29.781 -9.039 3.658 1 93.69 314 LEU A C 1
ATOM 2553 O O . LEU A 1 314 ? 28.953 -8.695 4.5 1 93.69 314 LEU A O 1
ATOM 2557 N N . TRP A 1 315 ? 29.609 -8.906 2.357 1 96 315 TRP A N 1
ATOM 2558 C CA . TRP A 1 315 ? 28.297 -8.477 1.871 1 96 315 TRP A CA 1
ATOM 2559 C C . TRP A 1 315 ? 27.25 -9.562 2.098 1 96 315 TRP A C 1
ATOM 2561 O O . TRP A 1 315 ? 26.109 -9.266 2.434 1 96 315 TRP A O 1
ATOM 2571 N N . LEU A 1 316 ? 27.641 -10.805 1.904 1 95.69 316 LEU A N 1
ATOM 2572 C CA . LEU A 1 316 ? 26.75 -11.922 2.213 1 95.69 316 LEU A CA 1
ATOM 2573 C C . LEU A 1 316 ? 26.328 -11.891 3.678 1 95.69 316 LEU A C 1
ATOM 2575 O O . LEU A 1 316 ? 25.156 -12.078 3.994 1 95.69 316 LEU A O 1
ATOM 2579 N N . PHE A 1 317 ? 27.312 -11.625 4.508 1 94.81 317 PHE A N 1
ATOM 2580 C CA . PHE A 1 317 ? 27.047 -11.539 5.938 1 94.81 317 PHE A CA 1
ATOM 2581 C C . PHE A 1 317 ? 26.031 -10.438 6.238 1 94.81 317 PHE A C 1
ATOM 2583 O O . PHE A 1 317 ? 25.078 -10.648 6.988 1 94.81 317 PHE A O 1
ATOM 2590 N N . LEU A 1 318 ? 26.172 -9.359 5.637 1 95.44 318 LEU A N 1
ATOM 2591 C CA . LEU A 1 318 ? 25.266 -8.242 5.883 1 95.44 318 LEU A CA 1
ATOM 2592 C C . LEU A 1 318 ? 23.875 -8.547 5.344 1 95.44 318 LEU A C 1
ATOM 2594 O O . LEU A 1 318 ? 22.875 -8.266 6.004 1 95.44 318 LEU A O 1
ATOM 2598 N N . PHE A 1 319 ? 23.797 -9.094 4.133 1 95.5 319 PHE A N 1
ATOM 2599 C CA . PHE A 1 319 ? 22.5 -9.438 3.551 1 95.5 319 PHE A CA 1
ATOM 2600 C C . PHE A 1 319 ? 21.75 -10.414 4.445 1 95.5 319 PHE A C 1
ATOM 2602 O O . PHE A 1 319 ? 20.531 -10.281 4.633 1 95.5 319 PHE A O 1
ATOM 2609 N N . GLN A 1 320 ? 22.469 -11.32 4.973 1 92.56 320 GLN A N 1
ATOM 2610 C CA . GLN A 1 320 ? 21.828 -12.289 5.859 1 92.56 320 GLN A CA 1
ATOM 2611 C C . GLN A 1 320 ? 21.391 -11.641 7.168 1 92.56 320 GLN A C 1
ATOM 2613 O O . GLN A 1 320 ? 20.328 -11.969 7.699 1 92.56 320 GLN A O 1
ATOM 2618 N N . LEU A 1 321 ? 22.203 -10.781 7.609 1 93.12 321 LEU A N 1
ATOM 2619 C CA . LEU A 1 321 ? 21.828 -10.062 8.82 1 93.12 321 LEU A CA 1
ATOM 2620 C C . LEU A 1 321 ? 20.578 -9.234 8.594 1 93.12 321 LEU A C 1
ATOM 2622 O O . LEU A 1 321 ? 19.672 -9.227 9.43 1 93.12 321 LEU A O 1
ATOM 2626 N N . LEU A 1 322 ? 20.547 -8.539 7.469 1 94.56 322 LEU A N 1
ATOM 2627 C CA . LEU A 1 322 ? 19.375 -7.738 7.141 1 94.56 322 LEU A CA 1
ATOM 2628 C C . LEU A 1 322 ? 18.125 -8.617 7.051 1 94.56 322 LEU A C 1
ATOM 2630 O O . LEU A 1 322 ? 17.047 -8.203 7.457 1 94.56 322 LEU A O 1
ATOM 2634 N N . ARG A 1 323 ? 18.266 -9.812 6.594 1 94.06 323 ARG A N 1
ATOM 2635 C CA . ARG A 1 323 ? 17.125 -10.711 6.457 1 94.06 323 ARG A CA 1
ATOM 2636 C C . ARG A 1 323 ? 16.688 -11.242 7.812 1 94.06 323 ARG A C 1
ATOM 2638 O O . ARG A 1 323 ? 15.484 -11.289 8.102 1 94.06 323 ARG A O 1
ATOM 2645 N N . ILE A 1 324 ? 17.625 -11.57 8.711 1 92.81 324 ILE A N 1
ATOM 2646 C CA . ILE A 1 324 ? 17.266 -12.289 9.93 1 92.81 324 ILE A CA 1
ATOM 2647 C C . ILE A 1 324 ? 16.797 -11.297 10.992 1 92.81 324 ILE A C 1
ATOM 2649 O O . ILE A 1 324 ? 16.156 -11.688 11.969 1 92.81 324 ILE A O 1
ATOM 2653 N N . VAL A 1 325 ? 17.109 -10.023 10.844 1 93.25 325 VAL A N 1
ATOM 2654 C CA . VAL A 1 325 ? 16.609 -9.031 11.781 1 93.25 325 VAL A CA 1
ATOM 2655 C C . VAL A 1 325 ? 15.141 -8.75 11.492 1 93.25 325 VAL A C 1
ATOM 2657 O O . VAL A 1 325 ? 14.43 -8.195 12.344 1 93.25 325 VAL A O 1
ATOM 2660 N N . VAL A 1 326 ? 14.57 -9.047 10.336 1 95.06 326 VAL A N 1
ATOM 2661 C CA . VAL A 1 326 ? 13.18 -9.141 9.891 1 95.06 326 VAL A CA 1
ATOM 2662 C C . VAL A 1 326 ? 12.547 -7.754 9.875 1 95.06 326 VAL A C 1
ATOM 2664 O O . VAL A 1 326 ? 11.328 -7.625 9.711 1 95.06 326 VAL A O 1
ATOM 2667 N N . TYR A 1 327 ? 13.344 -6.641 10.047 1 96.25 327 TYR A N 1
ATOM 2668 C CA . TYR A 1 327 ? 12.773 -5.301 10.133 1 96.25 327 TYR A CA 1
ATOM 2669 C C . TYR A 1 327 ? 12.055 -4.934 8.836 1 96.25 327 TYR A C 1
ATOM 2671 O O . TYR A 1 327 ? 10.891 -4.527 8.859 1 96.25 327 TYR A O 1
ATOM 2679 N N . GLN A 1 328 ? 12.773 -5.141 7.691 1 95.94 328 GLN A N 1
ATOM 2680 C CA . GLN A 1 328 ? 12.164 -4.812 6.406 1 95.94 328 GLN A CA 1
ATOM 2681 C C . GLN A 1 328 ? 11.031 -5.777 6.074 1 95.94 328 GLN A C 1
ATOM 2683 O O . GLN A 1 328 ? 10.039 -5.391 5.445 1 95.94 328 GLN A O 1
ATOM 2688 N N . ARG A 1 329 ? 11.102 -6.938 6.496 1 95.19 329 ARG A N 1
ATOM 2689 C CA . ARG A 1 329 ? 10.062 -7.934 6.273 1 95.19 329 ARG A CA 1
ATOM 2690 C C . ARG A 1 329 ? 8.805 -7.594 7.07 1 95.19 329 ARG A C 1
ATOM 2692 O O . ARG A 1 329 ? 7.688 -7.691 6.551 1 95.19 329 ARG A O 1
ATOM 2699 N N . ASP A 1 330 ? 9.008 -7.23 8.305 1 96.75 330 ASP A N 1
ATOM 2700 C CA . ASP A 1 330 ? 7.875 -6.812 9.125 1 96.75 330 ASP A CA 1
ATOM 2701 C C . ASP A 1 330 ? 7.211 -5.562 8.555 1 96.75 330 ASP A C 1
ATOM 2703 O O . ASP A 1 330 ? 5.988 -5.43 8.594 1 96.75 330 ASP A O 1
ATOM 2707 N N . ARG A 1 331 ? 8.055 -4.648 8.133 1 96.56 331 ARG A N 1
ATOM 2708 C CA . ARG A 1 331 ? 7.492 -3.455 7.508 1 96.56 331 ARG A CA 1
ATOM 2709 C C . ARG A 1 331 ? 6.629 -3.822 6.305 1 96.56 331 ARG A C 1
ATOM 2711 O O . ARG A 1 331 ? 5.543 -3.27 6.117 1 96.56 331 ARG A O 1
ATOM 2718 N N . TYR A 1 332 ? 7.113 -4.75 5.531 1 95.81 332 TYR A N 1
ATOM 2719 C CA . TYR A 1 332 ? 6.352 -5.262 4.398 1 95.81 332 TYR A CA 1
ATOM 2720 C C . TYR A 1 332 ? 5.012 -5.832 4.852 1 95.81 332 TYR A C 1
ATOM 2722 O O . TYR A 1 332 ? 3.965 -5.492 4.301 1 95.81 332 TYR A O 1
ATOM 2730 N N . ARG A 1 333 ? 5.016 -6.617 5.828 1 96.12 333 ARG A N 1
ATOM 2731 C CA . ARG A 1 333 ? 3.803 -7.27 6.312 1 96.12 333 ARG A CA 1
ATOM 2732 C C . ARG A 1 333 ? 2.838 -6.25 6.91 1 96.12 333 ARG A C 1
ATOM 2734 O O . ARG A 1 333 ? 1.622 -6.363 6.734 1 96.12 333 ARG A O 1
ATOM 2741 N N . ALA A 1 334 ? 3.357 -5.281 7.609 1 97.19 334 ALA A N 1
ATOM 2742 C CA . ALA A 1 334 ? 2.512 -4.25 8.203 1 97.19 334 ALA A CA 1
ATOM 2743 C C . ALA A 1 334 ? 1.772 -3.461 7.125 1 97.19 334 ALA A C 1
ATOM 2745 O O . ALA A 1 334 ? 0.575 -3.195 7.254 1 97.19 334 ALA A O 1
ATOM 2746 N N . ILE A 1 335 ? 2.451 -3.18 6.039 1 95.69 335 ILE A N 1
ATOM 2747 C CA . ILE A 1 335 ? 1.929 -2.271 5.023 1 95.69 335 ILE A CA 1
ATOM 2748 C C . ILE A 1 335 ? 1.021 -3.037 4.066 1 95.69 335 ILE A C 1
ATOM 2750 O O . ILE A 1 335 ? -0.048 -2.551 3.691 1 95.69 335 ILE A O 1
ATOM 2754 N N . HIS A 1 336 ? 1.415 -4.289 3.732 1 94.38 336 HIS A N 1
ATOM 2755 C CA . HIS A 1 336 ? 0.71 -4.984 2.662 1 94.38 336 HIS A CA 1
ATOM 2756 C C . HIS A 1 336 ? -0.359 -5.918 3.219 1 94.38 336 HIS A C 1
ATOM 2758 O O . HIS A 1 336 ? -1.305 -6.277 2.514 1 94.38 336 HIS A O 1
ATOM 2764 N N . TYR A 1 337 ? -0.209 -6.355 4.488 1 95.62 337 TYR A N 1
ATOM 2765 C CA . TYR A 1 337 ? -1.188 -7.262 5.078 1 95.62 337 TYR A CA 1
ATOM 2766 C C . TYR A 1 337 ? -1.855 -6.625 6.293 1 95.62 337 TYR A C 1
ATOM 2768 O O . TYR A 1 337 ? -3.074 -6.434 6.309 1 95.62 337 TYR A O 1
ATOM 2776 N N . GLY A 1 338 ? -1.097 -6.164 7.215 1 97.38 338 GLY A N 1
ATOM 2777 C CA . GLY A 1 338 ? -1.617 -5.672 8.477 1 97.38 338 GLY A CA 1
ATOM 2778 C C . GLY A 1 338 ? -2.604 -4.531 8.312 1 97.38 338 GLY A C 1
ATOM 2779 O O . GLY A 1 338 ? -3.744 -4.617 8.773 1 97.38 338 GLY A O 1
ATOM 2780 N N . ALA A 1 339 ? -2.178 -3.471 7.645 1 97 339 ALA A N 1
ATOM 2781 C CA . ALA A 1 339 ? -2.992 -2.262 7.535 1 97 339 ALA A CA 1
ATOM 2782 C C . ALA A 1 339 ? -4.246 -2.516 6.707 1 97 339 ALA A C 1
ATOM 2784 O O . ALA A 1 339 ? -5.359 -2.219 7.145 1 97 339 ALA A O 1
ATOM 2785 N N . PRO A 1 340 ? -4.109 -3.139 5.551 1 94 340 PRO A N 1
ATOM 2786 C CA . PRO A 1 340 ? -5.32 -3.4 4.773 1 94 340 PRO A CA 1
ATOM 2787 C C . PRO A 1 340 ? -6.293 -4.336 5.488 1 94 340 PRO A C 1
ATOM 2789 O O . PRO A 1 340 ? -7.512 -4.152 5.398 1 94 340 PRO A O 1
ATOM 2792 N N . ASP A 1 341 ? -5.797 -5.352 6.18 1 95.75 341 ASP A N 1
ATOM 2793 C CA . ASP A 1 341 ? -6.66 -6.285 6.895 1 95.75 341 ASP A CA 1
ATOM 2794 C C . ASP A 1 341 ? -7.434 -5.578 8.008 1 95.75 341 ASP A C 1
ATOM 2796 O O . ASP A 1 341 ? -8.633 -5.812 8.188 1 95.75 341 ASP A O 1
ATOM 2800 N N . LEU A 1 342 ? -6.777 -4.734 8.711 1 97.62 342 LEU A N 1
ATOM 2801 C CA . LEU A 1 342 ? -7.438 -3.988 9.781 1 97.62 342 LEU A CA 1
ATOM 2802 C C . LEU A 1 342 ? -8.445 -2.998 9.203 1 97.62 342 LEU A C 1
ATOM 2804 O O . LEU A 1 342 ? -9.508 -2.783 9.781 1 97.62 342 LEU A O 1
ATOM 2808 N N . ALA A 1 343 ? -8.086 -2.332 8.102 1 94.31 343 ALA A N 1
ATOM 2809 C CA . ALA A 1 343 ? -9.031 -1.436 7.441 1 94.31 343 ALA A CA 1
ATOM 2810 C C . ALA A 1 343 ? -10.297 -2.184 7.016 1 94.31 343 ALA A C 1
ATOM 2812 O O . ALA A 1 343 ? -11.406 -1.682 7.188 1 94.31 343 ALA A O 1
ATOM 2813 N N . GLU A 1 344 ? -10.078 -3.391 6.5 1 92.25 344 GLU A N 1
ATOM 2814 C CA . GLU A 1 344 ? -11.219 -4.219 6.125 1 92.25 344 GLU A CA 1
ATOM 2815 C C . GLU A 1 344 ? -12.078 -4.551 7.344 1 92.25 344 GLU A C 1
ATOM 2817 O O . GLU A 1 344 ? -13.312 -4.559 7.258 1 92.25 344 GLU A O 1
ATOM 2822 N N . PHE A 1 345 ? -11.453 -4.812 8.43 1 95.62 345 PHE A N 1
ATOM 2823 C CA . PHE A 1 345 ? -12.18 -5.062 9.664 1 95.62 345 PHE A CA 1
ATOM 2824 C C . PHE A 1 345 ? -13.133 -3.91 9.977 1 95.62 345 PHE A C 1
ATOM 2826 O O . PHE A 1 345 ? -14.312 -4.129 10.258 1 95.62 345 PHE A O 1
ATOM 2833 N N . PHE A 1 346 ? -12.695 -2.703 9.883 1 94.5 346 PHE A N 1
ATOM 2834 C CA . PHE A 1 346 ? -13.5 -1.551 10.273 1 94.5 346 PHE A CA 1
ATOM 2835 C C . PHE A 1 346 ? -14.641 -1.326 9.281 1 94.5 346 PHE A C 1
ATOM 2837 O O . PHE A 1 346 ? -15.766 -1.03 9.688 1 94.5 346 PHE A O 1
ATOM 2844 N N . TRP A 1 347 ? -14.352 -1.354 8.047 1 89.88 347 TRP A N 1
ATOM 2845 C CA . TRP A 1 347 ? -15.453 -1.078 7.133 1 89.88 347 TRP A CA 1
ATOM 2846 C C . TRP A 1 347 ? -16.484 -2.207 7.16 1 89.88 347 TRP A C 1
ATOM 2848 O O . TRP A 1 347 ? -17.672 -1.967 7.016 1 89.88 347 TRP A O 1
ATOM 2858 N N . ARG A 1 348 ? -16.047 -3.496 7.398 1 90.56 348 ARG A N 1
ATOM 2859 C CA . ARG A 1 348 ? -17.016 -4.586 7.551 1 90.56 348 ARG A CA 1
ATOM 2860 C C . ARG A 1 348 ? -17.781 -4.457 8.859 1 90.56 348 ARG A C 1
ATOM 2862 O O . ARG A 1 348 ? -18.969 -4.82 8.93 1 90.56 348 ARG A O 1
ATOM 2869 N N . LEU A 1 349 ? -17.047 -4.078 9.859 1 93.69 349 LEU A N 1
ATOM 2870 C CA . LEU A 1 349 ? -17.75 -3.852 11.125 1 93.69 349 LEU A CA 1
ATOM 2871 C C . LEU A 1 349 ? -18.812 -2.775 10.977 1 93.69 349 LEU A C 1
ATOM 2873 O O . LEU A 1 349 ? -19.922 -2.926 11.477 1 93.69 349 LEU A O 1
ATOM 2877 N N . ASP A 1 350 ? -18.5 -1.662 10.312 1 91.31 350 ASP A N 1
ATOM 2878 C CA . ASP A 1 350 ? -19.453 -0.586 10.07 1 91.31 350 ASP A CA 1
ATOM 2879 C C . ASP A 1 350 ? -20.688 -1.104 9.344 1 91.31 350 ASP A C 1
ATOM 2881 O O . ASP A 1 350 ? -21.812 -0.746 9.695 1 91.31 350 ASP A O 1
ATOM 2885 N N . LYS A 1 351 ? -20.453 -1.95 8.438 1 86.88 351 LYS A N 1
ATOM 2886 C CA . LYS A 1 351 ? -21.562 -2.557 7.703 1 86.88 351 LYS A CA 1
ATOM 2887 C C . LYS A 1 351 ? -22.391 -3.477 8.609 1 86.88 351 LYS A C 1
ATOM 2889 O O . LYS A 1 351 ? -23.609 -3.447 8.578 1 86.88 351 LYS A O 1
ATOM 2894 N N . ALA A 1 352 ? -21.672 -4.289 9.344 1 90.06 352 ALA A N 1
ATOM 2895 C CA . ALA A 1 352 ? -22.328 -5.246 10.227 1 90.06 352 ALA A CA 1
ATOM 2896 C C . ALA A 1 352 ? -23.188 -4.531 11.273 1 90.06 352 ALA A C 1
ATOM 2898 O O . ALA A 1 352 ? -24.234 -5.027 11.672 1 90.06 352 ALA A O 1
ATOM 2899 N N . LEU A 1 353 ? -22.75 -3.445 11.719 1 90.38 353 LEU A N 1
ATOM 2900 C CA . LEU A 1 353 ? -23.484 -2.66 12.703 1 90.38 353 LEU A CA 1
ATOM 2901 C C . LEU A 1 353 ? -24.766 -2.092 12.109 1 90.38 353 LEU A C 1
ATOM 2903 O O . LEU A 1 353 ? -25.734 -1.836 12.828 1 90.38 353 LEU A O 1
ATOM 2907 N N . GLY A 1 354 ? -24.719 -1.862 10.797 1 83.5 354 GLY A N 1
ATOM 2908 C CA . GLY A 1 354 ? -25.906 -1.346 10.117 1 83.5 354 GLY A CA 1
ATOM 2909 C C . GLY A 1 354 ? -26.891 -2.428 9.742 1 83.5 354 GLY A C 1
ATOM 2910 O O . GLY A 1 354 ? -28.078 -2.141 9.508 1 83.5 354 GLY A O 1
ATOM 2911 N N . ASP A 1 355 ? -26.328 -3.572 9.5 1 74.56 355 ASP A N 1
ATOM 2912 C CA . ASP A 1 355 ? -27.156 -4.684 9.039 1 74.56 355 ASP A CA 1
ATOM 2913 C C . ASP A 1 355 ? -28.109 -5.137 10.141 1 74.56 355 ASP A C 1
ATOM 2915 O O . ASP A 1 355 ? -27.797 -5.051 11.328 1 74.56 355 ASP A O 1
ATOM 2919 N N . ASN A 1 356 ? -29.281 -5.168 9.672 1 55.19 356 ASN A N 1
ATOM 2920 C CA . ASN A 1 356 ? -30.281 -5.707 10.594 1 55.19 356 ASN A CA 1
ATOM 2921 C C . ASN A 1 356 ? -29.938 -7.129 11.023 1 55.19 356 ASN A C 1
ATOM 2923 O O . ASN A 1 356 ? -29.891 -8.039 10.195 1 55.19 356 ASN A O 1
ATOM 2927 N N . PRO A 1 357 ? -29.266 -7.211 12.234 1 48.16 357 PRO A N 1
ATOM 2928 C CA . PRO A 1 357 ? -28.844 -8.539 12.688 1 48.16 357 PRO A CA 1
ATOM 2929 C C . PRO A 1 357 ? -29.922 -9.602 12.492 1 48.16 357 PRO A C 1
ATOM 2931 O O . PRO A 1 357 ? -29.625 -10.797 12.461 1 48.16 357 PRO A O 1
ATOM 2934 N N . TYR A 1 358 ? -31.094 -9.102 12.562 1 43.34 358 TYR A N 1
ATOM 2935 C CA . TYR A 1 358 ? -32.25 -10 12.484 1 43.34 358 TYR A CA 1
ATOM 2936 C C . TYR A 1 358 ? -32.625 -10.281 11.031 1 43.34 358 TYR A C 1
ATOM 2938 O O . TYR A 1 358 ? -33.625 -10.93 10.758 1 43.34 358 TYR A O 1
ATOM 2946 N N . ALA A 1 359 ? -31.906 -9.758 10.133 1 42.62 359 ALA A N 1
ATOM 2947 C CA . ALA A 1 359 ? -32.312 -9.883 8.727 1 42.62 359 ALA A CA 1
ATOM 2948 C C . ALA A 1 359 ? -32.344 -11.344 8.297 1 42.62 359 ALA A C 1
ATOM 2950 O O . ALA A 1 359 ? -33.156 -11.734 7.465 1 42.62 359 ALA A O 1
ATOM 2951 N N . SER A 1 360 ? -31.297 -12.055 8.562 1 37.75 360 SER A N 1
ATOM 2952 C CA . SER A 1 360 ? -31.328 -13.438 8.109 1 37.75 360 SER A CA 1
ATOM 2953 C C . SER A 1 360 ? -32.344 -14.258 8.891 1 37.75 360 SER A C 1
ATOM 2955 O O . SER A 1 360 ? -32.5 -15.453 8.641 1 37.75 360 SER A O 1
ATOM 2957 N N . MET A 1 361 ? -32.719 -13.828 10.047 1 34.62 361 MET A N 1
ATOM 2958 C CA . MET A 1 361 ? -33.75 -14.594 10.742 1 34.62 361 MET A CA 1
ATOM 2959 C C . MET A 1 361 ? -35.094 -14.516 10.008 1 34.62 361 MET A C 1
ATOM 2961 O O . MET A 1 361 ? -35.438 -13.477 9.438 1 34.62 361 MET A O 1
ATOM 2965 N N . PRO A 1 362 ? -35.531 -15.641 9.656 1 34.44 362 PRO A N 1
ATOM 2966 C CA . PRO A 1 362 ? -36.844 -15.703 8.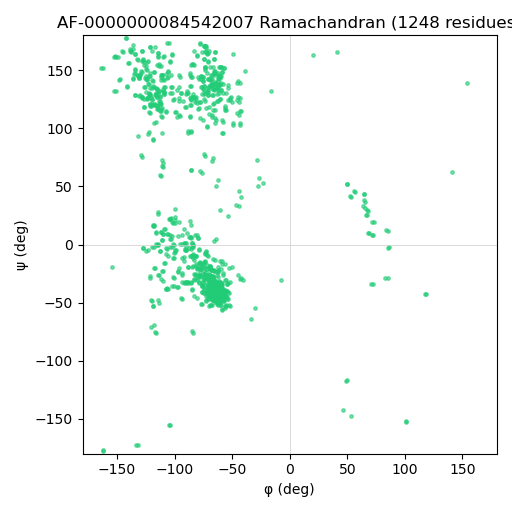984 1 34.44 362 PRO A CA 1
ATOM 2967 C C . PRO A 1 362 ? -37.906 -14.828 9.648 1 34.44 362 PRO A C 1
ATOM 2969 O O . PRO A 1 362 ? -38.531 -15.242 10.633 1 34.44 362 PRO A O 1
ATOM 2972 N N . PHE A 1 363 ? -37.594 -13.672 9.961 1 34.69 363 PHE A N 1
ATOM 2973 C CA . PHE A 1 363 ? -38.781 -12.977 10.461 1 34.69 363 PHE A CA 1
ATOM 2974 C C . PHE A 1 363 ? -39.844 -12.859 9.375 1 34.69 363 PHE A C 1
ATOM 2976 O O . PHE A 1 363 ? -39.531 -12.875 8.18 1 34.69 363 PHE A O 1
ATOM 2983 N N . LEU A 1 364 ? -41.125 -13.141 9.766 1 32.69 364 LEU A N 1
ATOM 2984 C CA . LEU A 1 364 ? -42.25 -12.82 8.891 1 32.69 364 LEU A CA 1
ATOM 2985 C C . LEU A 1 364 ? -42.094 -11.414 8.312 1 32.69 364 LEU A C 1
ATOM 2987 O O . LEU A 1 364 ? -41.531 -10.531 8.961 1 32.69 364 LEU A O 1
ATOM 2991 N N . PRO A 1 365 ? -42.406 -11.18 7.137 1 37.22 365 PRO A N 1
ATOM 2992 C CA . PRO A 1 365 ? -42.562 -9.875 6.492 1 37.22 365 PRO A CA 1
ATOM 2993 C C . PRO A 1 365 ? -43.375 -8.898 7.344 1 37.22 365 PRO A C 1
ATOM 2995 O O . PRO A 1 365 ? -44.469 -9.234 7.801 1 37.22 365 PRO A O 1
ATOM 2998 N N . GLY A 1 366 ? -42.812 -7.727 7.934 1 42.78 366 GLY A N 1
ATOM 2999 C CA . GLY A 1 366 ? -43.531 -6.719 8.711 1 42.78 366 GLY A CA 1
ATOM 3000 C C . GLY A 1 366 ? -43.031 -6.637 10.148 1 42.78 366 GLY A C 1
ATOM 3001 O O . GLY A 1 366 ? -43.406 -5.703 10.875 1 42.78 366 GLY A O 1
ATOM 3002 N N . GLU A 1 367 ? -42.812 -7.738 10.719 1 43.62 367 GLU A N 1
ATOM 3003 C CA . GLU A 1 367 ? -42.562 -7.75 12.156 1 43.62 367 GLU A CA 1
ATOM 3004 C C . GLU A 1 367 ? -41.094 -7.5 12.477 1 43.62 367 GLU A C 1
ATOM 3006 O O . GLU A 1 367 ? -40.625 -7.832 13.562 1 43.62 367 GLU A O 1
ATOM 3011 N N . GLN A 1 368 ? -40.312 -7.211 11.609 1 46.72 368 GLN A N 1
ATOM 3012 C CA . GLN A 1 368 ? -38.906 -6.953 11.977 1 46.72 368 GLN A CA 1
ATOM 3013 C C . GLN A 1 368 ? -38.812 -5.82 12.992 1 46.72 368 GLN A C 1
ATOM 3015 O O . GLN A 1 368 ? -39.344 -4.727 12.766 1 46.72 368 GLN A O 1
ATOM 3020 N N . PRO A 1 369 ? -38.562 -6.07 14.211 1 48.62 369 PRO A N 1
ATOM 3021 C CA . PRO A 1 369 ? -38.406 -4.922 15.109 1 48.62 369 PRO A CA 1
ATOM 3022 C C . PRO A 1 369 ? -37.438 -3.867 14.562 1 48.62 369 PRO A C 1
ATOM 3024 O O . PRO A 1 369 ? -36.5 -4.207 13.859 1 48.62 369 PRO A O 1
ATOM 3027 N N . PRO A 1 370 ? -37.969 -2.643 14.43 1 51.56 370 PRO A N 1
ATOM 3028 C CA . PRO A 1 370 ? -37.094 -1.552 14.008 1 51.56 370 PRO A CA 1
ATOM 3029 C C . PRO A 1 370 ? -35.719 -1.582 14.703 1 51.56 370 PRO A C 1
ATOM 3031 O O . PRO A 1 370 ? -35.656 -1.942 15.875 1 51.56 370 PRO A O 1
ATOM 3034 N N . LEU A 1 371 ? -34.625 -1.809 13.914 1 58.47 371 LEU A N 1
ATOM 3035 C CA . LEU A 1 371 ? -33.281 -1.738 14.484 1 58.47 371 LEU A CA 1
ATOM 3036 C C . LEU A 1 371 ? -33.156 -0.535 15.414 1 58.47 371 LEU A C 1
ATOM 3038 O O . LEU A 1 371 ? -33.531 0.58 15.047 1 58.47 371 LEU A O 1
ATOM 3042 N N . SER A 1 372 ? -33.188 -0.747 16.688 1 60.28 372 SER A N 1
ATOM 3043 C CA . SER A 1 372 ? -32.906 0.384 17.578 1 60.28 372 SER A CA 1
ATOM 3044 C C . SER A 1 372 ? -31.719 1.204 17.062 1 60.28 372 SER A C 1
ATOM 3046 O O . SER A 1 372 ? -30.75 0.648 16.562 1 60.28 372 SER A O 1
ATOM 3048 N N . PRO A 1 373 ? -31.875 2.465 16.891 1 67.12 373 PRO A N 1
ATOM 3049 C CA . PRO A 1 373 ? -30.797 3.344 16.453 1 67.12 373 PRO A CA 1
ATOM 3050 C C . PRO A 1 373 ? -29.516 3.164 17.266 1 67.12 373 PRO A C 1
ATOM 3052 O O . PRO A 1 373 ? -29.562 3.17 18.484 1 67.12 373 PRO A O 1
ATOM 3055 N N . LEU A 1 374 ? -28.531 2.467 16.703 1 75.44 374 LEU A N 1
ATOM 3056 C CA . LEU A 1 374 ? -27.234 2.352 17.328 1 75.44 374 LEU A CA 1
ATOM 3057 C C . LEU A 1 374 ? -26.484 3.68 17.281 1 75.44 374 LEU A C 1
ATOM 3059 O O . LEU A 1 374 ? -26.391 4.305 16.219 1 75.44 374 LEU A O 1
ATOM 3063 N N . PRO A 1 375 ? -26.234 4.109 18.5 1 79.31 375 PRO A N 1
ATOM 3064 C CA . PRO A 1 375 ? -25.406 5.316 18.484 1 79.31 375 PRO A CA 1
ATOM 3065 C C . PRO A 1 375 ? -24.078 5.113 17.75 1 79.31 375 PRO A C 1
ATOM 3067 O O . PRO A 1 375 ? -23.625 3.977 17.625 1 79.31 375 PRO A O 1
ATOM 3070 N N . THR A 1 376 ? -23.562 6.129 17.219 1 88.69 376 THR A N 1
ATOM 3071 C CA . THR A 1 376 ? -22.266 6.109 16.562 1 88.69 376 THR A CA 1
ATOM 3072 C C . THR A 1 376 ? -21.172 5.703 17.547 1 88.69 376 THR A C 1
ATOM 3074 O O . THR A 1 376 ? -21.094 6.25 18.656 1 88.69 376 THR A O 1
ATOM 3077 N N . LEU A 1 377 ? -20.422 4.691 17.219 1 93.25 377 LEU A N 1
ATOM 3078 C CA . LEU A 1 377 ? -19.344 4.188 18.062 1 93.25 377 LEU A CA 1
ATOM 3079 C C . LEU A 1 377 ? -18.078 5.02 17.875 1 93.25 377 LEU A C 1
ATOM 3081 O O . LEU A 1 377 ? -17.609 5.207 16.75 1 93.25 377 LEU A O 1
ATOM 3085 N N . LYS A 1 378 ? -17.609 5.566 18.953 1 94 378 LYS A N 1
ATOM 3086 C CA . LYS A 1 378 ? -16.328 6.266 18.922 1 94 378 LYS A CA 1
ATOM 3087 C C . LYS A 1 378 ? -15.164 5.281 18.906 1 94 378 LYS A C 1
ATOM 3089 O O . LYS A 1 378 ? -15.188 4.277 19.625 1 94 378 LYS A O 1
ATOM 3094 N N . VAL A 1 379 ? -14.172 5.531 18.062 1 96.06 379 VAL A N 1
ATOM 3095 C CA . VAL A 1 379 ? -13.07 4.586 17.891 1 96.06 379 VAL A CA 1
ATOM 3096 C C . VAL A 1 379 ? -11.758 5.25 18.281 1 96.06 379 VAL A C 1
ATOM 3098 O O . VAL A 1 379 ? -11.391 6.297 17.734 1 96.06 379 VAL A O 1
ATOM 3101 N N . ASN A 1 380 ? -11.07 4.691 19.281 1 96.62 380 ASN A N 1
ATOM 3102 C CA . ASN A 1 380 ? -9.688 5.023 19.594 1 96.62 380 ASN A CA 1
ATOM 3103 C C . ASN A 1 380 ? -8.711 4.031 18.969 1 96.62 380 ASN A C 1
ATOM 3105 O O . ASN A 1 380 ? -8.945 2.822 19 1 96.62 380 ASN A O 1
ATOM 3109 N N . LEU A 1 381 ? -7.703 4.566 18.406 1 97.69 381 LEU A N 1
ATOM 3110 C CA . LEU A 1 381 ? -6.648 3.725 17.844 1 97.69 381 LEU A CA 1
ATOM 3111 C C . LEU A 1 381 ? -5.328 3.947 18.578 1 97.69 381 LEU A C 1
ATOM 3113 O O . LEU A 1 381 ? -4.902 5.09 18.766 1 97.69 381 LEU A O 1
ATOM 3117 N N . ILE A 1 382 ? -4.703 2.871 19 1 97.88 382 ILE A N 1
ATOM 3118 C CA . ILE A 1 382 ? -3.438 2.924 19.719 1 97.88 382 ILE A CA 1
ATOM 3119 C C . ILE A 1 382 ? -2.377 2.133 18.953 1 97.88 382 ILE A C 1
ATOM 3121 O O . ILE A 1 382 ? -2.568 0.952 18.656 1 97.88 382 ILE A O 1
ATOM 3125 N N . GLY A 1 383 ? -1.319 2.779 18.578 1 97.44 383 GLY A N 1
ATOM 3126 C CA . GLY A 1 383 ? -0.19 2.119 17.953 1 97.44 383 GLY A CA 1
ATOM 3127 C C . GLY A 1 383 ? 1.111 2.303 18.703 1 97.44 383 GLY A C 1
ATOM 3128 O O . GLY A 1 383 ? 1.34 3.352 19.312 1 97.44 383 GLY A O 1
ATOM 3129 N N . HIS A 1 384 ? 1.958 1.285 18.641 1 96.75 384 HIS A N 1
ATOM 3130 C CA . HIS A 1 384 ? 3.299 1.347 19.203 1 96.75 384 HIS A CA 1
ATOM 3131 C C . HIS A 1 384 ? 4.363 1.097 18.141 1 96.75 384 HIS A C 1
ATOM 3133 O O . HIS A 1 384 ? 4.258 0.144 17.375 1 96.75 384 HIS A O 1
ATOM 3139 N N . SER A 1 385 ? 5.398 1.872 18.109 1 97.44 385 SER A N 1
ATOM 3140 C CA . SER A 1 385 ? 6.531 1.675 17.203 1 97.44 385 SER A CA 1
ATOM 3141 C C . SER A 1 385 ? 6.07 1.449 15.773 1 97.44 385 SER A C 1
ATOM 3143 O O . SER A 1 385 ? 5.348 2.273 15.211 1 97.44 385 SER A O 1
ATOM 3145 N N . MET A 1 386 ? 6.324 0.311 15.172 1 97.5 386 MET A N 1
ATOM 3146 C CA . MET A 1 386 ? 5.895 -0.01 13.812 1 97.5 386 MET A CA 1
ATOM 3147 C C . MET A 1 386 ? 4.379 -0.135 13.734 1 97.5 386 MET A C 1
ATOM 3149 O O . MET A 1 386 ? 3.791 0.041 12.664 1 97.5 386 MET A O 1
ATOM 3153 N N . GLY A 1 387 ? 3.73 -0.393 14.875 1 98.12 387 GLY A N 1
ATOM 3154 C CA . GLY A 1 387 ? 2.277 -0.393 14.93 1 98.12 387 GLY A CA 1
ATOM 3155 C C . GLY A 1 387 ? 1.668 0.961 14.609 1 98.12 387 GLY A C 1
ATOM 3156 O O . GLY A 1 387 ? 0.536 1.041 14.133 1 98.12 387 GLY A O 1
ATOM 3157 N N . CYS A 1 388 ? 2.426 2.041 14.883 1 97.88 388 CYS A N 1
ATOM 3158 C CA . CYS A 1 388 ? 1.968 3.377 14.516 1 97.88 388 CYS A CA 1
ATOM 3159 C C . CYS A 1 388 ? 1.929 3.547 13.008 1 97.88 388 CYS A C 1
ATOM 3161 O O . CYS A 1 388 ? 1.02 4.184 12.469 1 97.88 388 CYS A O 1
ATOM 3163 N N . LEU A 1 389 ? 2.963 3.006 12.383 1 96.88 389 LEU A N 1
ATOM 3164 C CA . LEU A 1 389 ? 2.973 3.012 10.922 1 96.88 389 LEU A CA 1
ATOM 3165 C C . LEU A 1 389 ? 1.754 2.285 10.367 1 96.88 389 LEU A C 1
ATOM 3167 O O . LEU A 1 389 ? 1.12 2.76 9.422 1 96.88 389 LEU A O 1
ATOM 3171 N N . LEU A 1 390 ? 1.449 1.179 10.977 1 98 390 LEU A N 1
ATOM 3172 C CA . LEU A 1 390 ? 0.283 0.403 10.57 1 98 390 LEU A CA 1
ATOM 3173 C C . LEU A 1 390 ? -0.997 1.215 10.742 1 98 390 LEU A C 1
ATOM 3175 O O . LEU A 1 390 ? -1.808 1.304 9.82 1 98 390 LEU A O 1
ATOM 3179 N N . VAL A 1 391 ? -1.177 1.858 11.859 1 97.81 391 VAL A N 1
ATOM 3180 C CA . VAL A 1 391 ? -2.404 2.572 12.195 1 97.81 391 VAL A CA 1
ATOM 3181 C C . VAL A 1 391 ? -2.596 3.75 11.242 1 97.81 391 VAL A C 1
ATOM 3183 O O . VAL A 1 391 ? -3.709 4.008 10.781 1 97.81 391 VAL A O 1
ATOM 3186 N N . VAL A 1 392 ? -1.523 4.441 10.938 1 95.62 392 VAL A N 1
ATOM 3187 C CA . VAL A 1 392 ? -1.662 5.598 10.055 1 95.62 392 VAL A CA 1
ATOM 3188 C C . VAL A 1 392 ? -2.008 5.137 8.641 1 95.62 392 VAL A C 1
ATOM 3190 O O . VAL A 1 392 ? -2.744 5.816 7.922 1 95.62 392 VAL A O 1
ATOM 3193 N N . ASN A 1 393 ? -1.495 4.031 8.234 1 95.62 393 ASN A N 1
ATOM 3194 C CA . ASN A 1 393 ? -1.864 3.488 6.93 1 95.62 393 ASN A CA 1
ATOM 3195 C C . ASN A 1 393 ? -3.307 2.988 6.918 1 95.62 393 ASN A C 1
ATOM 3197 O O . ASN A 1 393 ? -3.988 3.072 5.895 1 95.62 393 ASN A O 1
ATOM 3201 N N . VAL A 1 394 ? -3.764 2.43 8.062 1 96.44 394 VAL A N 1
ATOM 3202 C CA . VAL A 1 394 ? -5.168 2.062 8.18 1 96.44 394 VAL A CA 1
ATOM 3203 C C . VAL A 1 394 ? -6.047 3.291 7.949 1 96.44 394 VAL A C 1
ATOM 3205 O O . VAL A 1 394 ? -7.008 3.236 7.18 1 96.44 394 VAL A O 1
ATOM 3208 N N . LEU A 1 395 ? -5.648 4.371 8.586 1 93.62 395 LEU A N 1
ATOM 3209 C CA . LEU A 1 395 ? -6.406 5.609 8.469 1 93.62 395 LEU A CA 1
ATOM 3210 C C . LEU A 1 395 ? -6.422 6.102 7.023 1 93.62 395 LEU A C 1
ATOM 3212 O O . LEU A 1 395 ? -7.441 6.598 6.539 1 93.62 395 LEU A O 1
ATOM 3216 N N . ARG A 1 396 ? -5.336 5.934 6.383 1 92.19 396 ARG A N 1
ATOM 3217 C CA . ARG A 1 396 ? -5.258 6.344 4.984 1 92.19 396 ARG A CA 1
ATOM 3218 C C . ARG A 1 396 ? -6.227 5.539 4.125 1 92.19 396 ARG A C 1
ATOM 3220 O O . ARG A 1 396 ? -6.969 6.105 3.32 1 92.19 396 ARG A O 1
ATOM 3227 N N . ILE A 1 397 ? -6.219 4.223 4.281 1 91.19 397 ILE A N 1
ATOM 3228 C CA . ILE A 1 397 ? -7.086 3.336 3.512 1 91.19 397 ILE A CA 1
ATOM 3229 C C . ILE A 1 397 ? -8.547 3.672 3.795 1 91.19 397 ILE A C 1
ATOM 3231 O O . ILE A 1 397 ? -9.359 3.768 2.871 1 91.19 397 ILE A O 1
ATOM 3235 N N . LEU A 1 398 ? -8.852 3.893 5.043 1 90.12 398 LEU A N 1
ATOM 3236 C CA . LEU A 1 398 ? -10.227 4.211 5.426 1 90.12 398 LEU A CA 1
ATOM 3237 C C . LEU A 1 398 ? -10.641 5.574 4.883 1 90.12 398 LEU A C 1
ATOM 3239 O O . LEU A 1 398 ? -11.797 5.77 4.504 1 90.12 398 LEU A O 1
ATOM 3243 N N . SER A 1 399 ? -9.664 6.477 4.867 1 84.94 399 SER A N 1
ATOM 3244 C CA . SER A 1 399 ? -9.945 7.793 4.297 1 84.94 399 SER A CA 1
ATOM 3245 C C . SER A 1 399 ? -10.234 7.695 2.805 1 84.94 399 SER A C 1
ATOM 3247 O O . SER A 1 399 ? -11.078 8.43 2.285 1 84.94 399 SER A O 1
ATOM 3249 N N . ASP A 1 400 ? -9.578 6.844 2.152 1 80.75 400 ASP A N 1
ATOM 3250 C CA . ASP A 1 400 ? -9.82 6.633 0.728 1 80.75 400 ASP A CA 1
ATOM 3251 C C . ASP A 1 400 ? -11.188 5.992 0.489 1 80.75 400 ASP A C 1
ATOM 3253 O O . ASP A 1 400 ? -11.859 6.309 -0.494 1 80.75 400 ASP A O 1
ATOM 3257 N N . ARG A 1 401 ? -11.594 5.168 1.376 1 81.88 401 ARG A N 1
ATOM 3258 C CA . ARG A 1 401 ? -12.852 4.449 1.214 1 81.88 401 ARG A CA 1
ATOM 3259 C C . ARG A 1 401 ? -14.047 5.359 1.496 1 81.88 401 ARG A C 1
ATOM 3261 O O . ARG A 1 401 ? -15.039 5.336 0.768 1 81.88 401 ARG A O 1
ATOM 3268 N N . PHE A 1 402 ? -14.023 5.988 2.561 1 75 402 PHE A N 1
ATOM 3269 C CA . PHE A 1 402 ? -15.195 6.711 3.037 1 75 402 PHE A CA 1
ATOM 3270 C C . PHE A 1 402 ? -15.148 8.172 2.592 1 75 402 PHE A C 1
ATOM 3272 O O . PHE A 1 402 ? -16.109 8.922 2.812 1 75 402 PHE A O 1
ATOM 3279 N N . GLY A 1 403 ? -14.5 8.828 1.892 1 59.84 403 GLY A N 1
ATOM 3280 C CA . GLY A 1 403 ? -14.758 10.188 1.447 1 59.84 403 GLY A CA 1
ATOM 3281 C C . GLY A 1 403 ? -13.508 11.047 1.39 1 59.84 403 GLY A C 1
ATOM 3282 O O . GLY A 1 403 ? -13.086 11.602 2.402 1 59.84 403 GLY A O 1
ATOM 3283 N N . LYS A 1 404 ? -12.359 10.859 0.59 1 56.25 404 LYS A N 1
ATOM 3284 C CA . LYS A 1 404 ? -11.508 12.039 0.409 1 56.25 404 LYS A CA 1
ATOM 3285 C C . LYS A 1 404 ? -12.281 13.164 -0.267 1 56.25 404 LYS A C 1
ATOM 3287 O O . LYS A 1 404 ? -12.359 13.227 -1.496 1 56.25 404 LYS A O 1
ATOM 3292 N N . GLU A 1 405 ? -13.57 13.266 -0.095 1 48.41 405 GLU A N 1
ATOM 3293 C CA . GLU A 1 405 ? -14.352 14.18 -0.91 1 48.41 405 GLU A CA 1
ATOM 3294 C C . GLU A 1 405 ? -13.648 15.531 -1.06 1 48.41 405 GLU A C 1
ATOM 3296 O O . GLU A 1 405 ? -12.805 15.891 -0.235 1 48.41 405 GLU A O 1
ATOM 3301 N N . ASP A 1 406 ? -13.672 16.094 -2.232 1 44.41 406 ASP A N 1
ATOM 3302 C CA . ASP A 1 406 ? -13.375 17.453 -2.688 1 44.41 406 ASP A CA 1
ATOM 3303 C C . ASP A 1 406 ? -13.688 18.484 -1.598 1 44.41 406 ASP A C 1
ATOM 3305 O O . ASP A 1 406 ? -13.406 19.672 -1.758 1 44.41 406 ASP A O 1
ATOM 3309 N N . ARG A 1 407 ? -15.109 18.344 -1.128 1 40.88 407 ARG A N 1
ATOM 3310 C CA . ARG A 1 407 ? -15.867 19.469 -0.606 1 40.88 407 ARG A CA 1
ATOM 3311 C C . ARG A 1 407 ? -15.117 20.156 0.533 1 40.88 407 ARG A C 1
ATOM 3313 O O . ARG A 1 407 ? -14.398 19.5 1.291 1 40.88 407 ARG A O 1
ATOM 3320 N N . LEU A 1 408 ? -14.914 21.219 0.449 1 39.97 408 LEU A N 1
ATOM 3321 C CA . LEU A 1 408 ? -14.883 22.328 1.408 1 39.97 408 LEU A CA 1
ATOM 3322 C C . LEU A 1 408 ? -15.398 21.875 2.77 1 39.97 408 LEU A C 1
ATOM 3324 O O . LEU A 1 408 ? -15.188 22.562 3.775 1 39.97 408 LEU A O 1
ATOM 3328 N N . VAL A 1 409 ? -16.391 20.812 2.715 1 43.06 409 VAL A N 1
ATOM 3329 C CA . VAL A 1 409 ? -17.047 20.578 4 1 43.06 409 VAL A CA 1
ATOM 3330 C C . VAL A 1 409 ? -16.375 19.391 4.699 1 43.06 409 VAL A C 1
ATOM 3332 O O . VAL A 1 409 ? -16.156 18.344 4.09 1 43.06 409 VAL A O 1
ATOM 3335 N N . GLN A 1 410 ? -15.68 19.438 5.691 1 47.44 410 GLN A N 1
ATOM 3336 C CA . GLN A 1 410 ? -15.031 18.641 6.727 1 47.44 410 GLN A CA 1
ATOM 3337 C C . GLN A 1 410 ? -15.719 17.281 6.891 1 47.44 410 GLN A C 1
ATOM 3339 O O . GLN A 1 410 ? -16.781 17.188 7.5 1 47.44 410 GLN A O 1
ATOM 3344 N N . GLN A 1 411 ? -15.945 16.453 5.969 1 53.34 411 GLN A N 1
ATOM 3345 C CA . GLN A 1 411 ? -16.641 15.227 6.367 1 53.34 411 GLN A CA 1
ATOM 3346 C C . GLN A 1 411 ? -16.062 14.664 7.66 1 53.34 411 GLN A C 1
ATOM 3348 O O . GLN A 1 411 ? -16.484 13.602 8.125 1 53.34 411 GLN A O 1
ATOM 3353 N N . GLY A 1 412 ? -15.641 15.297 8.5 1 63 412 GLY A N 1
ATOM 3354 C CA . GLY A 1 412 ? -15.336 15.195 9.914 1 63 412 GLY A CA 1
ATOM 3355 C C . GLY A 1 412 ? -14.594 13.922 10.273 1 63 412 GLY A C 1
ATOM 3356 O O . GLY A 1 412 ? -13.711 13.484 9.531 1 63 412 GLY A O 1
ATOM 3357 N N . ASN A 1 413 ? -14.773 13.305 11.258 1 78.31 413 ASN A N 1
ATOM 3358 C CA . ASN A 1 413 ? -14.18 12.188 11.977 1 78.31 413 ASN A CA 1
ATOM 3359 C C . ASN A 1 413 ? -14.938 10.883 11.719 1 78.31 413 ASN A C 1
ATOM 3361 O O . ASN A 1 413 ? -14.648 9.859 12.336 1 78.31 413 ASN A O 1
ATOM 3365 N N . ASP A 1 414 ? -15.742 10.891 10.594 1 81.56 414 ASP A N 1
ATOM 3366 C CA . ASP A 1 414 ? -16.562 9.703 10.383 1 81.56 414 ASP A CA 1
ATOM 3367 C C . ASP A 1 414 ? -15.82 8.648 9.57 1 81.56 414 ASP A C 1
ATOM 3369 O O . ASP A 1 414 ? -15.156 8.977 8.586 1 81.56 414 ASP A O 1
ATOM 3373 N N . MET A 1 415 ? -15.852 7.492 10.031 1 84.06 415 MET A N 1
ATOM 3374 C CA . MET A 1 415 ? -15.383 6.297 9.336 1 84.06 415 MET A CA 1
ATOM 3375 C C . MET A 1 415 ? -16.547 5.387 8.961 1 84.06 415 MET A C 1
ATOM 3377 O O . MET A 1 415 ? -16.75 4.344 9.586 1 84.06 415 MET A O 1
ATOM 3381 N N . GLY A 1 416 ? -17.375 5.762 8.102 1 83.5 416 GLY A N 1
ATOM 3382 C CA . GLY A 1 416 ? -18.594 5.059 7.738 1 83.5 416 GLY A CA 1
ATOM 3383 C C . GLY A 1 416 ? -19.844 5.648 8.375 1 83.5 416 GLY A C 1
ATOM 3384 O O . GLY A 1 416 ? -19.891 6.852 8.648 1 83.5 416 GLY A O 1
ATOM 3385 N N . GLU A 1 417 ? -20.797 4.852 8.562 1 85.5 417 GLU A N 1
ATOM 3386 C CA . GLU A 1 417 ? -22.094 5.32 9.062 1 85.5 417 GLU A CA 1
ATOM 3387 C C . GLU A 1 417 ? -22.172 5.199 10.586 1 85.5 417 GLU A C 1
ATOM 3389 O O . GLU A 1 417 ? -22.844 6 11.242 1 85.5 417 GLU A O 1
ATOM 3394 N N . TYR A 1 418 ? -21.344 4.266 11.07 1 90.88 418 TYR A N 1
ATOM 3395 C CA . TYR A 1 418 ? -21.578 3.951 12.477 1 90.88 418 TYR A CA 1
ATOM 3396 C C . TYR A 1 418 ? -20.297 4.129 13.289 1 90.88 418 TYR A C 1
ATOM 3398 O O . TYR A 1 418 ? -20.312 4.039 14.523 1 90.88 418 TYR A O 1
ATOM 3406 N N . LEU A 1 419 ? -19.234 4.406 12.664 1 92.69 419 LEU A N 1
ATOM 3407 C CA . LEU A 1 419 ? -17.969 4.547 13.359 1 92.69 419 LEU A CA 1
ATOM 3408 C C . LEU A 1 419 ? -17.406 5.957 13.195 1 92.69 419 LEU A C 1
ATOM 3410 O O . LEU A 1 419 ? -17.5 6.547 12.117 1 92.69 419 LEU A O 1
ATOM 3414 N N . ARG A 1 420 ? -16.938 6.461 14.258 1 92.38 420 ARG A N 1
ATOM 3415 C CA . ARG A 1 420 ? -16.328 7.789 14.258 1 92.38 420 ARG A CA 1
ATOM 3416 C C . ARG A 1 420 ? -14.977 7.773 14.945 1 92.38 420 ARG A C 1
ATOM 3418 O O . ARG A 1 420 ? -14.852 7.301 16.078 1 92.38 420 ARG A O 1
ATOM 3425 N N . LEU A 1 421 ? -14.008 8.273 14.289 1 93.06 421 LEU A N 1
ATOM 3426 C CA . LEU A 1 421 ? -12.664 8.328 14.859 1 93.06 421 LEU A CA 1
ATOM 3427 C C . LEU A 1 421 ? -12.594 9.359 15.977 1 93.06 421 LEU A C 1
ATOM 3429 O O . LEU A 1 421 ? -13.008 10.508 15.797 1 93.06 421 LEU A O 1
ATOM 3433 N N . ASP A 1 422 ? -12.031 8.961 17.109 1 94.19 422 ASP A N 1
ATOM 3434 C CA . ASP A 1 422 ? -11.953 9.859 18.25 1 94.19 422 ASP A CA 1
ATOM 3435 C C . ASP A 1 422 ? -10.5 10.172 18.625 1 94.19 422 ASP A C 1
ATOM 3437 O O . ASP A 1 422 ? -9.938 11.156 18.141 1 94.19 422 ASP A O 1
ATOM 3441 N N . ARG A 1 423 ? -9.836 9.227 19.25 1 95.69 423 ARG A N 1
ATOM 3442 C CA . ARG A 1 423 ? -8.469 9.5 19.688 1 95.69 423 ARG A CA 1
ATOM 3443 C C . ARG A 1 423 ? -7.469 8.602 18.969 1 95.69 423 ARG A C 1
ATOM 3445 O O . ARG A 1 423 ? -7.73 7.414 18.766 1 95.69 423 ARG A O 1
ATOM 3452 N N . LEU A 1 424 ? -6.422 9.195 18.531 1 96.69 424 LEU A N 1
ATOM 3453 C CA . LEU A 1 424 ? -5.242 8.508 18.016 1 96.69 424 LEU A CA 1
ATOM 3454 C C . LEU A 1 424 ? -4.082 8.617 19 1 96.69 424 LEU A C 1
ATOM 3456 O O . LEU A 1 424 ? -3.619 9.719 19.297 1 96.69 424 LEU A O 1
ATOM 3460 N N . ILE A 1 425 ? -3.668 7.535 19.547 1 97.81 425 ILE A N 1
ATOM 3461 C CA . ILE A 1 425 ? -2.586 7.512 20.531 1 97.81 425 ILE A CA 1
ATOM 3462 C C . ILE A 1 425 ? -1.373 6.797 19.953 1 97.81 425 ILE A C 1
ATOM 3464 O O . ILE A 1 425 ? -1.424 5.59 19.688 1 97.81 425 ILE A O 1
ATOM 3468 N N . LEU A 1 426 ? -0.275 7.496 19.75 1 97.94 426 LEU A N 1
ATOM 3469 C CA . LEU A 1 426 ? 0.955 6.977 19.172 1 97.94 426 LEU A CA 1
ATOM 3470 C C . LEU A 1 426 ? 2.08 6.949 20.203 1 97.94 426 LEU A C 1
ATOM 3472 O O . LEU A 1 426 ? 2.416 7.984 20.781 1 97.94 426 LEU A O 1
ATOM 3476 N N . SER A 1 427 ? 2.617 5.801 20.438 1 98.06 427 SER A N 1
ATOM 3477 C CA . SER A 1 427 ? 3.758 5.68 21.328 1 98.06 427 SER A CA 1
ATOM 3478 C C . SER A 1 427 ? 5.012 5.246 20.594 1 98.06 427 SER A C 1
ATOM 3480 O O . SER A 1 427 ? 5.004 4.227 19.891 1 98.06 427 SER A O 1
ATOM 3482 N N . ALA A 1 428 ? 6.035 5.984 20.672 1 98.12 428 ALA A N 1
ATOM 3483 C CA . ALA A 1 428 ? 7.32 5.715 20.031 1 98.12 428 ALA A CA 1
ATOM 3484 C C . ALA A 1 428 ? 7.141 5.387 18.547 1 98.12 428 ALA A C 1
ATOM 3486 O O . ALA A 1 428 ? 7.645 4.367 18.078 1 98.12 428 ALA A O 1
ATOM 3487 N N . PRO A 1 429 ? 6.445 6.246 17.859 1 97.88 429 PRO A N 1
ATOM 3488 C CA . PRO A 1 429 ? 6.148 5.93 16.453 1 97.88 429 PRO A CA 1
ATOM 3489 C C . PRO A 1 429 ? 7.406 5.809 15.594 1 97.88 429 PRO A C 1
ATOM 3491 O O . PRO A 1 429 ? 8.18 6.762 15.492 1 97.88 429 PRO A O 1
ATOM 3494 N N . ASP A 1 430 ? 7.543 4.684 14.969 1 97.69 430 ASP A N 1
ATOM 3495 C CA . ASP A 1 430 ? 8.578 4.484 13.961 1 97.69 430 ASP A CA 1
ATOM 3496 C C . ASP A 1 430 ? 8.109 4.969 12.586 1 97.69 430 ASP A C 1
ATOM 3498 O O . ASP A 1 430 ? 8.008 4.18 11.648 1 97.69 430 ASP A O 1
ATOM 3502 N N . ILE A 1 431 ? 7.883 6.23 12.5 1 96 431 ILE A N 1
ATOM 3503 C CA . ILE A 1 431 ? 7.473 6.926 11.281 1 96 431 ILE A CA 1
ATOM 3504 C C . ILE A 1 431 ? 8.289 8.203 11.125 1 96 431 ILE A C 1
ATOM 3506 O O . ILE A 1 431 ? 8.766 8.773 12.109 1 96 431 ILE A O 1
ATOM 3510 N N . PRO A 1 432 ? 8.516 8.625 9.93 1 95.12 432 PRO A N 1
ATOM 3511 C CA . PRO A 1 432 ? 9.32 9.82 9.711 1 95.12 432 PRO A CA 1
ATOM 3512 C C . PRO A 1 432 ? 8.742 11.055 10.398 1 95.12 432 PRO A C 1
ATOM 3514 O O . PRO A 1 432 ? 7.52 11.188 10.508 1 95.12 432 PRO A O 1
ATOM 3517 N N . LEU A 1 433 ? 9.578 11.945 10.812 1 94.94 433 LEU A N 1
ATOM 3518 C CA . LEU A 1 433 ? 9.195 13.211 11.414 1 94.94 433 LEU A CA 1
ATOM 3519 C C . LEU A 1 433 ? 8.32 14.023 10.469 1 94.94 433 LEU A C 1
ATOM 3521 O O . LEU A 1 433 ? 7.473 14.805 10.922 1 94.94 433 LEU A O 1
ATOM 3525 N N . GLU A 1 434 ? 8.453 13.766 9.219 1 89.69 434 GLU A N 1
ATOM 3526 C CA . GLU A 1 434 ? 7.723 14.492 8.188 1 89.69 434 GLU A CA 1
ATOM 3527 C C . GLU A 1 434 ? 6.215 14.336 8.367 1 89.69 434 GLU A C 1
ATOM 3529 O O . GLU A 1 434 ? 5.441 15.156 7.867 1 89.69 434 GLU A O 1
ATOM 3534 N N . PHE A 1 435 ? 5.844 13.43 9.141 1 88.44 435 PHE A N 1
ATOM 3535 C CA . PHE A 1 435 ? 4.422 13.18 9.352 1 88.44 435 PHE A CA 1
ATOM 3536 C C . PHE A 1 435 ? 3.826 14.195 10.312 1 88.44 435 PHE A C 1
ATOM 3538 O O . PHE A 1 435 ? 2.605 14.258 10.484 1 88.44 435 PHE A O 1
ATOM 3545 N N . LEU A 1 436 ? 4.676 15.047 10.867 1 88.5 436 LEU A N 1
ATOM 3546 C CA . LEU A 1 436 ? 4.234 16.188 11.672 1 88.5 436 LEU A CA 1
ATOM 3547 C C . LEU A 1 436 ? 4.023 17.422 10.805 1 88.5 436 LEU A C 1
ATOM 3549 O O . LEU A 1 436 ? 3.467 18.422 11.266 1 88.5 436 LEU A O 1
ATOM 3553 N N . ARG A 1 437 ? 4.359 17.266 9.555 1 81.12 437 ARG A N 1
ATOM 3554 C CA . ARG A 1 437 ? 4.371 18.422 8.672 1 81.12 437 ARG A CA 1
ATOM 3555 C C . ARG A 1 437 ? 3.303 18.297 7.59 1 81.12 437 ARG A C 1
ATOM 3557 O O . ARG A 1 437 ? 2.807 17.203 7.324 1 81.12 437 ARG A O 1
ATOM 3564 N N . GLU A 1 438 ? 2.926 19.375 6.945 1 73.38 438 GLU A N 1
ATOM 3565 C CA . GLU A 1 438 ? 1.829 19.422 5.98 1 73.38 438 GLU A CA 1
ATOM 3566 C C . GLU A 1 438 ? 2.336 19.219 4.555 1 73.38 438 GLU A C 1
ATOM 3568 O O . GLU A 1 438 ? 1.543 19.109 3.619 1 73.38 438 GLU A O 1
ATOM 3573 N N . GLY A 1 439 ? 3.553 19.031 4.379 1 74.88 439 GLY A N 1
ATOM 3574 C CA . GLY A 1 439 ? 4.094 18.953 3.031 1 74.88 439 GLY A CA 1
ATOM 3575 C C . GLY A 1 439 ? 3.711 17.672 2.307 1 74.88 439 GLY A C 1
ATOM 3576 O O . GLY A 1 439 ? 3.139 16.766 2.906 1 74.88 439 GLY A O 1
ATOM 3577 N N . ARG A 1 440 ? 3.854 17.625 1.005 1 80.94 440 ARG A N 1
ATOM 3578 C CA . ARG A 1 440 ? 3.477 16.531 0.117 1 80.94 440 ARG A CA 1
ATOM 3579 C C . ARG A 1 440 ? 4.145 15.227 0.538 1 80.94 440 ARG A C 1
ATOM 3581 O O . ARG A 1 440 ? 3.637 14.141 0.251 1 80.94 440 ARG A O 1
ATOM 3588 N N . ASN A 1 441 ? 5.121 15.352 1.317 1 79.31 441 ASN A N 1
ATOM 3589 C CA . ASN A 1 441 ? 5.852 14.164 1.744 1 79.31 441 ASN A CA 1
ATOM 3590 C C . ASN A 1 441 ? 5.098 13.406 2.832 1 79.31 441 ASN A C 1
ATOM 3592 O O . ASN A 1 441 ? 5.398 12.242 3.105 1 79.31 441 ASN A O 1
ATOM 3596 N N . ASN A 1 442 ? 4.211 14.141 3.461 1 83.88 442 ASN A N 1
ATOM 3597 C CA . ASN A 1 442 ? 3.305 13.477 4.387 1 83.88 442 ASN A CA 1
ATOM 3598 C C . ASN A 1 442 ? 2.084 12.914 3.668 1 83.88 442 ASN A C 1
ATOM 3600 O O . ASN A 1 442 ? 1.064 13.594 3.537 1 83.88 442 ASN A O 1
ATOM 3604 N N . TYR A 1 443 ? 2.188 11.633 3.367 1 81.5 443 TYR A N 1
ATOM 3605 C CA . TYR A 1 443 ? 1.162 11.031 2.523 1 81.5 443 TYR A CA 1
ATOM 3606 C C . TYR A 1 443 ? -0.044 10.602 3.352 1 81.5 443 TYR A C 1
ATOM 3608 O O . TYR A 1 443 ? -1.039 10.117 2.809 1 81.5 443 TYR A O 1
ATOM 3616 N N . VAL A 1 444 ? 0.002 10.828 4.695 1 85 444 VAL A N 1
ATOM 3617 C CA . VAL A 1 444 ? -1.135 10.445 5.523 1 85 444 VAL A CA 1
ATOM 3618 C C . VAL A 1 444 ? -1.72 11.672 6.207 1 85 444 VAL A C 1
ATOM 3620 O O . VAL A 1 444 ? -2.477 11.555 7.176 1 85 444 VAL A O 1
ATOM 3623 N N . ARG A 1 445 ? -1.417 12.789 5.785 1 82.62 445 ARG A N 1
ATOM 3624 C CA . ARG A 1 445 ? -1.788 14.039 6.438 1 82.62 445 ARG A CA 1
ATOM 3625 C C . ARG A 1 445 ? -3.303 14.156 6.582 1 82.62 445 ARG A C 1
ATOM 3627 O O . ARG A 1 445 ? -3.809 14.445 7.668 1 82.62 445 ARG A O 1
ATOM 3634 N N . SER A 1 446 ? -4.004 13.898 5.48 1 77.12 446 SER A N 1
ATOM 3635 C CA . SER A 1 446 ? -5.457 14.047 5.492 1 77.12 446 SER A CA 1
ATOM 3636 C C . SER A 1 446 ? -6.113 13.016 6.398 1 77.12 446 SER A C 1
ATOM 3638 O O . SER A 1 446 ? -7.121 13.305 7.047 1 77.12 446 SER A O 1
ATOM 3640 N N . ALA A 1 447 ? -5.43 11.93 6.484 1 83.19 447 ALA A N 1
ATOM 3641 C CA . ALA A 1 447 ? -5.98 10.836 7.277 1 83.19 447 ALA A CA 1
ATOM 3642 C C . ALA A 1 447 ? -5.816 11.109 8.773 1 83.19 447 ALA A C 1
ATOM 3644 O O . ALA A 1 447 ? -6.754 10.914 9.547 1 83.19 447 ALA A O 1
ATOM 3645 N N . ILE A 1 448 ? -4.715 11.625 9.148 1 86.19 448 ILE A N 1
ATOM 3646 C CA . ILE A 1 448 ? -4.414 11.891 10.547 1 86.19 448 ILE A CA 1
ATOM 3647 C C . ILE A 1 448 ? -5.285 13.039 11.047 1 86.19 448 ILE A C 1
ATOM 3649 O O . ILE A 1 448 ? -5.73 13.031 12.203 1 86.19 448 ILE A O 1
ATOM 3653 N N . LEU A 1 449 ? -5.684 13.922 10.188 1 82.5 449 LEU A N 1
ATOM 3654 C CA . LEU A 1 449 ? -6.469 15.102 10.539 1 82.5 449 LEU A CA 1
ATOM 3655 C C . LEU A 1 449 ? -7.91 14.719 10.859 1 82.5 449 LEU A C 1
ATOM 3657 O O . LEU A 1 449 ? -8.617 15.477 11.531 1 82.5 449 LEU A O 1
ATOM 3661 N N . ARG A 1 450 ? -8.234 13.578 10.516 1 84 450 ARG A N 1
ATOM 3662 C CA . ARG A 1 450 ? -9.609 13.141 10.758 1 84 450 ARG A CA 1
ATOM 3663 C C . ARG A 1 450 ? -9.812 12.75 12.211 1 84 450 ARG A C 1
ATOM 3665 O O . ARG A 1 450 ? -10.945 12.625 12.68 1 84 450 ARG A O 1
ATOM 3672 N N . CYS A 1 451 ? -8.758 12.547 12.898 1 90.12 451 CYS A N 1
ATOM 3673 C CA . CYS A 1 451 ? -8.859 12.203 14.312 1 90.12 451 CYS A CA 1
ATOM 3674 C C . CYS A 1 451 ? -9.227 13.422 15.148 1 90.12 451 CYS A C 1
ATOM 3676 O O . CYS A 1 451 ? -8.703 14.516 14.914 1 90.12 451 CYS A O 1
ATOM 3678 N N . ARG A 1 452 ? -10.133 13.242 16.078 1 90.62 452 ARG A N 1
ATOM 3679 C CA . ARG A 1 452 ? -10.531 14.359 16.922 1 90.62 452 ARG A CA 1
ATOM 3680 C C . ARG A 1 452 ? -9.367 14.836 17.797 1 90.62 452 ARG A C 1
ATOM 3682 O O . ARG A 1 452 ? -9.094 16.031 17.875 1 90.62 452 ARG A O 1
ATOM 3689 N N . GLU A 1 453 ? -8.695 13.859 18.438 1 94.06 453 GLU A N 1
ATOM 3690 C CA . GLU A 1 453 ? -7.512 14.148 19.234 1 94.06 453 GLU A CA 1
ATOM 3691 C C . GLU A 1 453 ? -6.363 13.203 18.891 1 94.06 453 GLU A C 1
ATOM 3693 O O . GLU A 1 453 ? -6.59 12.039 18.562 1 94.06 453 GLU A O 1
ATOM 3698 N N . ILE A 1 454 ? -5.191 13.734 18.938 1 95.62 454 ILE A N 1
ATOM 3699 C CA . ILE A 1 454 ? -3.994 12.945 18.672 1 95.62 454 ILE A CA 1
ATOM 3700 C C . ILE A 1 454 ? -3.012 13.094 19.828 1 95.62 454 ILE A C 1
ATOM 3702 O O . ILE A 1 454 ? -2.684 14.211 20.234 1 95.62 454 ILE A O 1
ATOM 3706 N N . TYR A 1 455 ? -2.572 12.016 20.422 1 97.38 455 TYR A N 1
ATOM 3707 C CA . TYR A 1 455 ? -1.616 12 21.531 1 97.38 455 TYR A CA 1
ATOM 3708 C C . TYR A 1 455 ? -0.319 11.312 21.109 1 97.38 455 TYR A C 1
ATOM 3710 O O . TYR A 1 455 ? -0.341 10.211 20.562 1 97.38 455 TYR A O 1
ATOM 3718 N N . LEU A 1 456 ? 0.78 11.953 21.297 1 98 456 LEU A N 1
ATOM 3719 C CA . LEU A 1 456 ? 2.098 11.43 20.953 1 98 456 LEU A CA 1
ATOM 3720 C C . LEU A 1 456 ? 2.943 11.219 22.203 1 98 456 LEU A C 1
ATOM 3722 O O . LEU A 1 456 ? 3.178 12.156 22.969 1 98 456 LEU A O 1
ATOM 3726 N N . PHE A 1 457 ? 3.324 10.008 22.469 1 98.56 457 PHE A N 1
ATOM 3727 C CA . PHE A 1 457 ? 4.309 9.656 23.5 1 98.56 457 PHE A CA 1
ATOM 3728 C C . PHE A 1 457 ? 5.672 9.406 22.859 1 98.56 457 PHE A C 1
ATOM 3730 O O . PHE A 1 457 ? 5.832 8.477 22.062 1 98.56 457 PHE A O 1
ATOM 3737 N N . SER A 1 458 ? 6.621 10.227 23.141 1 98.19 458 SER A N 1
ATOM 3738 C CA . SER A 1 458 ? 7.918 10.148 22.469 1 98.19 458 SER A CA 1
ATOM 3739 C C . SER A 1 458 ? 9.062 10.375 23.453 1 98.19 458 SER A C 1
ATOM 3741 O O . SER A 1 458 ? 8.828 10.703 24.625 1 98.19 458 SER A O 1
ATOM 3743 N N . SER A 1 459 ? 10.305 10.094 23.047 1 97.81 459 SER A N 1
ATOM 3744 C CA . SER A 1 459 ? 11.5 10.242 23.875 1 97.81 459 SER A CA 1
ATOM 3745 C C . SER A 1 459 ? 12.734 10.5 23.016 1 97.81 459 SER A C 1
ATOM 3747 O O . SER A 1 459 ? 12.977 9.773 22.047 1 97.81 459 SER A O 1
ATOM 3749 N N . ASP A 1 460 ? 13.523 11.492 23.391 1 97 460 ASP A N 1
ATOM 3750 C CA . ASP A 1 460 ? 14.773 11.758 22.688 1 97 460 ASP A CA 1
ATOM 3751 C C . ASP A 1 460 ? 15.828 10.695 23.031 1 97 460 ASP A C 1
ATOM 3753 O O . ASP A 1 460 ? 16.859 10.617 22.359 1 97 460 ASP A O 1
ATOM 3757 N N . ARG A 1 461 ? 15.523 9.867 23.969 1 96.62 461 ARG A N 1
ATOM 3758 C CA . ARG A 1 461 ? 16.5 8.891 24.438 1 96.62 461 ARG A CA 1
ATOM 3759 C C . ARG A 1 461 ? 16.156 7.488 23.938 1 96.62 461 ARG A C 1
ATOM 3761 O O . ARG A 1 461 ? 16.734 6.5 24.391 1 96.62 461 ARG A O 1
ATOM 3768 N N . ASP A 1 462 ? 15.188 7.387 23.031 1 97.19 462 ASP A N 1
ATOM 3769 C CA . ASP A 1 462 ? 14.867 6.125 22.375 1 97.19 462 ASP A CA 1
ATOM 3770 C C . ASP A 1 462 ? 15.953 5.734 21.375 1 97.19 462 ASP A C 1
ATOM 3772 O O . ASP A 1 462 ? 15.938 6.18 20.219 1 97.19 462 ASP A O 1
ATOM 3776 N N . LEU A 1 463 ? 16.781 4.844 21.75 1 95.75 463 LEU A N 1
ATOM 3777 C CA . LEU A 1 463 ? 17.953 4.469 20.969 1 95.75 463 LEU A CA 1
ATOM 3778 C C . LEU A 1 463 ? 17.562 3.631 19.766 1 95.75 463 LEU A C 1
ATOM 3780 O O . LEU A 1 463 ? 18.266 3.629 18.75 1 95.75 463 LEU A O 1
ATOM 3784 N N . VAL A 1 464 ? 16.484 2.898 19.906 1 95.31 464 VAL A N 1
ATOM 3785 C CA . VAL A 1 464 ? 16.016 2.055 18.812 1 95.31 464 VAL A CA 1
ATOM 3786 C C . VAL A 1 464 ? 15.648 2.924 17.609 1 95.31 464 VAL A C 1
ATOM 3788 O O . VAL A 1 464 ? 16.078 2.65 16.484 1 95.31 464 VAL A O 1
ATOM 3791 N N . LEU A 1 465 ? 14.984 3.99 17.844 1 96.88 465 LEU A N 1
ATOM 3792 C CA . LEU A 1 465 ? 14.547 4.875 16.766 1 96.88 465 LEU A CA 1
ATOM 3793 C C . LEU A 1 465 ? 15.688 5.781 16.312 1 96.88 465 LEU A C 1
ATOM 3795 O O . LEU A 1 465 ? 15.773 6.133 15.125 1 96.88 465 LEU A O 1
ATOM 3799 N N . ARG A 1 466 ? 16.594 6.098 17.203 1 95.75 466 ARG A N 1
ATOM 3800 C CA . ARG A 1 466 ? 17.656 7.039 16.891 1 95.75 466 ARG A CA 1
ATOM 3801 C C . ARG A 1 466 ? 18.719 6.391 16.016 1 95.75 466 ARG A C 1
ATOM 3803 O O . ARG A 1 466 ? 19.281 7.047 15.133 1 95.75 466 ARG A O 1
ATOM 3810 N N . TYR A 1 467 ? 18.969 5.086 16.281 1 94.81 467 TYR A N 1
ATOM 3811 C CA . TYR A 1 467 ? 20.109 4.488 15.602 1 94.81 467 TYR A CA 1
ATOM 3812 C C . TYR A 1 467 ? 19.688 3.311 14.742 1 94.81 467 TYR A C 1
ATOM 3814 O O . TYR A 1 467 ? 20.047 3.229 13.562 1 94.81 467 TYR A O 1
ATOM 3822 N N . LEU A 1 468 ? 18.891 2.422 15.281 1 94 468 LEU A N 1
ATOM 3823 C CA . LEU A 1 468 ? 18.562 1.19 14.57 1 94 468 LEU A CA 1
ATOM 3824 C C . LEU A 1 468 ? 17.578 1.458 13.438 1 94 468 LEU A C 1
ATOM 3826 O O . LEU A 1 468 ? 17.719 0.906 12.344 1 94 468 LEU A O 1
ATOM 3830 N N . SER A 1 469 ? 16.594 2.287 13.695 1 94.75 469 SER A N 1
ATOM 3831 C CA . SER A 1 469 ? 15.633 2.627 12.648 1 94.75 469 SER A CA 1
ATOM 3832 C C . SER A 1 469 ? 16.312 3.338 11.484 1 94.75 469 SER A C 1
ATOM 3834 O O . SER A 1 469 ? 15.945 3.129 10.328 1 94.75 469 SER A O 1
ATOM 3836 N N . VAL A 1 470 ? 17.344 4.125 11.773 1 94.75 470 VAL A N 1
ATOM 3837 C CA . VAL A 1 470 ? 18.078 4.84 10.734 1 94.75 470 VAL A CA 1
ATOM 3838 C C . VAL A 1 470 ? 18.797 3.844 9.828 1 94.75 470 VAL A C 1
ATOM 3840 O O . VAL A 1 470 ? 18.781 3.979 8.602 1 94.75 470 VAL A O 1
ATOM 3843 N N . LEU A 1 471 ? 19.375 2.826 10.43 1 94.31 471 LEU A N 1
ATOM 3844 C CA . LEU A 1 471 ? 20.062 1.798 9.664 1 94.31 471 LEU A CA 1
ATOM 3845 C C . LEU A 1 471 ? 19.094 1.058 8.742 1 94.31 471 LEU A C 1
ATOM 3847 O O . LEU A 1 471 ? 19.391 0.853 7.566 1 94.31 471 LEU A O 1
ATOM 3851 N N . GLY A 1 472 ? 17.953 0.751 9.312 1 93.81 472 GLY A N 1
ATOM 3852 C CA . GLY A 1 472 ? 16.969 -0.019 8.555 1 93.81 472 GLY A CA 1
ATOM 3853 C C . GLY A 1 472 ? 16.344 0.765 7.422 1 93.81 472 GLY A C 1
ATOM 3854 O O . GLY A 1 472 ? 15.961 0.188 6.402 1 93.81 472 GLY A O 1
ATOM 3855 N N . ASN A 1 473 ? 16.312 2.086 7.535 1 95.56 473 ASN A N 1
ATOM 3856 C CA . ASN A 1 473 ? 15.594 2.895 6.562 1 95.56 473 ASN A CA 1
ATOM 3857 C C . ASN A 1 473 ? 16.547 3.715 5.695 1 95.56 473 ASN A C 1
ATOM 3859 O O . ASN A 1 473 ? 16.094 4.477 4.832 1 95.56 473 ASN A O 1
ATOM 3863 N N . TRP A 1 474 ? 17.812 3.543 5.867 1 95 474 TRP A N 1
ATOM 3864 C CA . TRP A 1 474 ? 18.828 4.359 5.195 1 95 474 TRP A CA 1
ATOM 3865 C C . TRP A 1 474 ? 18.672 4.262 3.68 1 95 474 TRP A C 1
ATOM 3867 O O . TRP A 1 474 ? 18.781 5.27 2.975 1 95 474 TRP A O 1
ATOM 3877 N N . PHE A 1 475 ? 18.359 3.098 3.205 1 94.25 475 PHE A N 1
ATOM 3878 C CA . PHE A 1 475 ? 18.359 2.873 1.766 1 94.25 475 PHE A CA 1
ATOM 3879 C C . PHE A 1 475 ? 16.938 2.783 1.23 1 94.25 475 PHE A C 1
ATOM 3881 O O . PHE A 1 475 ? 16.719 2.678 0.02 1 94.25 475 PHE A O 1
ATOM 3888 N N . SER A 1 476 ? 15.914 2.84 2.072 1 93.62 476 SER A N 1
ATOM 3889 C CA . SER A 1 476 ? 14.547 2.605 1.62 1 93.62 476 SER A CA 1
ATOM 3890 C C . SER A 1 476 ? 13.758 3.908 1.549 1 93.62 476 SER A C 1
ATOM 3892 O O . SER A 1 476 ? 12.953 4.105 0.633 1 93.62 476 SER A O 1
ATOM 3894 N N . GLU A 1 477 ? 13.961 4.816 2.488 1 93.12 477 GLU A N 1
ATOM 3895 C CA . GLU A 1 477 ? 13.18 6.051 2.5 1 93.12 477 GLU A CA 1
ATOM 3896 C C . GLU A 1 477 ? 13.82 7.117 1.612 1 93.12 477 GLU A C 1
ATOM 3898 O O . GLU A 1 477 ? 15.039 7.16 1.47 1 93.12 477 GLU A O 1
ATOM 3903 N N . PRO A 1 478 ? 13.07 7.969 0.955 1 89.62 478 PRO A N 1
ATOM 3904 C CA . PRO A 1 478 ? 13.492 8.844 -0.141 1 89.62 478 PRO A CA 1
ATOM 3905 C C . PRO A 1 478 ? 14.555 9.852 0.284 1 89.62 478 PRO A C 1
ATOM 3907 O O . PRO A 1 478 ? 15.375 10.273 -0.537 1 89.62 478 PRO A O 1
ATOM 3910 N N . SER A 1 479 ? 14.555 10.336 1.521 1 91.75 479 SER A N 1
ATOM 3911 C CA . SER A 1 479 ? 15.523 11.336 1.95 1 91.75 479 SER A CA 1
ATOM 3912 C C . SER A 1 479 ? 16.219 10.914 3.236 1 91.75 479 SER A C 1
ATOM 3914 O O . SER A 1 479 ? 15.703 10.078 3.986 1 91.75 479 SER A O 1
ATOM 3916 N N . VAL A 1 480 ? 17.375 11.508 3.408 1 93 480 VAL A N 1
ATOM 3917 C CA . VAL A 1 480 ? 18.156 11.227 4.613 1 93 480 VAL A CA 1
ATOM 3918 C C . VAL A 1 480 ? 17.375 11.703 5.844 1 93 480 VAL A C 1
ATOM 3920 O O . VAL A 1 480 ? 17.375 11.039 6.879 1 93 480 VAL A O 1
ATOM 3923 N N . ALA A 1 481 ? 16.672 12.789 5.695 1 92.25 481 ALA A N 1
ATOM 3924 C CA . ALA A 1 481 ? 15.883 13.312 6.809 1 92.25 481 ALA A CA 1
ATOM 3925 C C . ALA A 1 481 ? 14.758 12.352 7.188 1 92.25 481 ALA A C 1
ATOM 3927 O O . ALA A 1 481 ? 14.508 12.109 8.367 1 92.25 481 ALA A O 1
ATOM 3928 N N . MET A 1 482 ? 14.172 11.805 6.227 1 92 482 MET A N 1
ATOM 3929 C CA . MET A 1 482 ? 13.086 10.859 6.473 1 92 482 MET A CA 1
ATOM 3930 C C . MET A 1 482 ? 13.609 9.578 7.098 1 92 482 MET A C 1
ATOM 3932 O O . MET A 1 482 ? 12.938 8.961 7.93 1 92 482 MET A O 1
ATOM 3936 N N . SER A 1 483 ? 14.789 9.234 6.75 1 93.44 483 SER A N 1
ATOM 3937 C CA . SER A 1 483 ? 15.391 8.023 7.281 1 93.44 483 SER A CA 1
ATOM 3938 C C . SER A 1 483 ? 15.906 8.234 8.703 1 93.44 483 SER A C 1
ATOM 3940 O O . SER A 1 483 ? 15.953 7.289 9.5 1 93.44 483 SER A O 1
ATOM 3942 N N . GLY A 1 484 ? 16.25 9.445 8.977 1 94.38 484 GLY A N 1
ATOM 3943 C CA . GLY A 1 484 ? 17.031 9.648 10.188 1 94.38 484 GLY A CA 1
ATOM 3944 C C . GLY A 1 484 ? 16.25 10.312 11.297 1 94.38 484 GLY A C 1
ATOM 3945 O O . GLY A 1 484 ? 16.672 10.312 12.453 1 94.38 484 GLY A O 1
ATOM 3946 N N . LEU A 1 485 ? 15.148 10.898 10.977 1 95.5 485 LEU A N 1
ATOM 3947 C CA . LEU A 1 485 ? 14.344 11.578 11.992 1 95.5 485 LEU A CA 1
ATOM 3948 C C . LEU A 1 485 ? 12.992 10.891 12.156 1 95.5 485 LEU A C 1
ATOM 3950 O O . LEU A 1 485 ? 12.211 10.812 11.203 1 95.5 485 LEU A O 1
ATOM 3954 N N . ARG A 1 486 ? 12.797 10.43 13.375 1 96.94 486 ARG A N 1
ATOM 3955 C CA . ARG A 1 486 ? 11.57 9.695 13.664 1 96.94 486 ARG A CA 1
ATOM 3956 C C . ARG A 1 486 ? 10.656 10.5 14.586 1 96.94 486 ARG A C 1
ATOM 3958 O O . ARG A 1 486 ? 11.133 11.18 15.5 1 96.94 486 ARG A O 1
ATOM 3965 N N . LEU A 1 487 ? 9.438 10.359 14.391 1 97.06 487 LEU A N 1
ATOM 3966 C CA . LEU A 1 487 ? 8.43 11.031 15.203 1 97.06 487 LEU A CA 1
ATOM 3967 C C . LEU A 1 487 ? 8.547 10.609 16.672 1 97.06 487 LEU A C 1
ATOM 3969 O O . LEU A 1 487 ? 8.312 11.414 17.562 1 97.06 487 LEU A O 1
ATOM 3973 N N . GLY A 1 488 ? 8.938 9.43 16.922 1 98 488 GLY A N 1
ATOM 3974 C CA . GLY A 1 488 ? 9.047 8.898 18.281 1 98 488 GLY A CA 1
ATOM 3975 C C . GLY A 1 488 ? 10.219 9.484 19.047 1 98 488 GLY A C 1
ATOM 3976 O O . GLY A 1 488 ? 10.344 9.258 20.266 1 98 488 GLY A O 1
ATOM 3977 N N . ASN A 1 489 ? 11.047 10.281 18.391 1 97.81 489 ASN A N 1
ATOM 3978 C CA . ASN A 1 489 ? 12.195 10.883 19.047 1 97.81 489 ASN A CA 1
ATOM 3979 C C . ASN A 1 489 ? 11.953 12.359 19.359 1 97.81 489 ASN A C 1
ATOM 3981 O O . ASN A 1 489 ? 12.859 13.047 19.844 1 97.81 489 ASN A O 1
ATOM 3985 N N . VAL A 1 490 ? 10.812 12.852 19.125 1 97.88 490 VAL A N 1
ATOM 3986 C CA . VAL A 1 490 ? 10.469 14.234 19.422 1 97.88 490 VAL A CA 1
ATOM 3987 C C . VAL A 1 490 ? 10.438 14.453 20.938 1 97.88 490 VAL A C 1
ATOM 3989 O O . VAL A 1 490 ? 10 13.57 21.688 1 97.88 490 VAL A O 1
ATOM 3992 N N . TYR A 1 491 ? 10.984 15.539 21.375 1 97.5 491 TYR A N 1
ATOM 3993 C CA . TYR A 1 491 ? 10.93 15.906 22.781 1 97.5 491 TYR A CA 1
ATOM 3994 C C . TYR A 1 491 ? 10.633 17.391 22.969 1 97.5 491 TYR A C 1
ATOM 3996 O O . TYR A 1 491 ? 10.57 18.141 21.984 1 97.5 491 TYR A O 1
ATOM 4004 N N . LEU A 1 492 ? 10.281 17.766 24.188 1 97.06 492 LEU A N 1
ATOM 4005 C CA . LEU A 1 492 ? 9.859 19.141 24.453 1 97.06 492 LEU A CA 1
ATOM 4006 C C . LEU A 1 492 ? 10.969 19.938 25.125 1 97.06 492 LEU A C 1
ATOM 4008 O O . LEU A 1 492 ? 11.609 19.438 26.062 1 97.06 492 LEU A O 1
ATOM 4012 N N . LYS A 1 493 ? 11.195 21.062 24.578 1 94.06 493 LYS A N 1
ATOM 4013 C CA . LYS A 1 493 ? 12.125 22.031 25.172 1 94.06 493 LYS A CA 1
ATOM 4014 C C . LYS A 1 493 ? 11.406 23.328 25.547 1 94.06 493 LYS A C 1
ATOM 4016 O O . LYS A 1 493 ? 10.438 23.719 24.891 1 94.06 493 LYS A O 1
ATOM 4021 N N . THR A 1 494 ? 11.922 23.922 26.578 1 91.62 494 THR A N 1
ATOM 4022 C CA . THR A 1 494 ? 11.367 25.203 26.984 1 91.62 494 THR A CA 1
ATOM 4023 C C . THR A 1 494 ? 11.938 26.344 26.141 1 91.62 494 THR A C 1
ATOM 4025 O O . THR A 1 494 ? 13.156 26.438 25.969 1 91.62 494 THR A O 1
ATOM 4028 N N . VAL A 1 495 ? 11.047 27.031 25.578 1 87.62 495 VAL A N 1
ATOM 4029 C CA . VAL A 1 495 ? 11.445 28.203 24.797 1 87.62 495 VAL A CA 1
ATOM 4030 C C . VAL A 1 495 ? 10.727 29.453 25.328 1 87.62 495 VAL A C 1
ATOM 4032 O O . VAL A 1 495 ? 9.594 29.359 25.812 1 87.62 495 VAL A O 1
ATOM 4035 N N . LYS A 1 496 ? 11.398 30.609 25.375 1 84.81 496 LYS A N 1
ATOM 4036 C CA . LYS A 1 496 ? 10.797 31.859 25.797 1 84.81 496 LYS A CA 1
ATOM 4037 C C . LYS A 1 496 ? 10.102 32.562 24.625 1 84.81 496 LYS A C 1
ATOM 4039 O O . LYS A 1 496 ? 10.695 32.75 23.562 1 84.81 496 LYS A O 1
ATOM 4044 N N . THR A 1 497 ? 8.828 32.75 24.812 1 77.56 497 THR A N 1
ATOM 4045 C CA . THR A 1 497 ? 8.062 33.438 23.781 1 77.56 497 THR A CA 1
ATOM 4046 C C . THR A 1 497 ? 8.312 34.938 23.859 1 77.56 497 THR A C 1
ATOM 4048 O O . THR A 1 497 ? 9.031 35.406 24.734 1 77.56 497 THR A O 1
ATOM 4051 N N . HIS A 1 498 ? 7.805 35.75 22.891 1 71.94 498 HIS A N 1
ATOM 4052 C CA . HIS A 1 498 ? 7.969 37.188 22.828 1 71.94 498 HIS A CA 1
ATOM 4053 C C . HIS A 1 498 ? 7.477 37.844 24.109 1 71.94 498 HIS A C 1
ATOM 4055 O O . HIS A 1 498 ? 7.988 38.906 24.516 1 71.94 498 HIS A O 1
ATOM 4061 N N . ASP A 1 499 ? 6.523 37.312 24.766 1 71.12 499 ASP A N 1
ATOM 4062 C CA . ASP A 1 499 ? 5.957 37.875 25.984 1 71.12 499 ASP A CA 1
ATOM 4063 C C . ASP A 1 499 ? 6.676 37.312 27.219 1 71.12 499 ASP A C 1
ATOM 4065 O O . ASP A 1 499 ? 6.145 37.375 28.328 1 71.12 499 ASP A O 1
ATOM 4069 N N . ASP A 1 500 ? 7.77 36.688 26.969 1 74.94 500 ASP A N 1
ATOM 4070 C CA . ASP A 1 500 ? 8.625 36.156 28.031 1 74.94 500 ASP A CA 1
ATOM 4071 C C . ASP A 1 500 ? 7.926 35.031 28.781 1 74.94 500 ASP A C 1
ATOM 4073 O O . ASP A 1 500 ? 8.164 34.844 29.969 1 74.94 500 ASP A O 1
ATOM 4077 N N . GLN A 1 501 ? 7.027 34.438 28.078 1 81.62 501 GLN A N 1
ATOM 4078 C CA . GLN A 1 501 ? 6.375 33.281 28.656 1 81.62 501 GLN A CA 1
ATOM 4079 C C . GLN A 1 501 ? 7.062 31.984 28.219 1 81.62 501 GLN A C 1
ATOM 4081 O O . GLN A 1 501 ? 7.488 31.859 27.078 1 81.62 501 GLN A O 1
ATOM 4086 N N . GLU A 1 502 ? 7.348 31.172 29.219 1 85.75 502 GLU A N 1
ATOM 4087 C CA . GLU A 1 502 ? 7.973 29.875 28.922 1 85.75 502 GLU A CA 1
ATOM 4088 C C . GLU A 1 502 ? 6.945 28.875 28.406 1 85.75 502 GLU A C 1
ATOM 4090 O O . GLU A 1 502 ? 5.91 28.656 29.031 1 85.75 502 GLU A O 1
ATOM 4095 N N . GLU A 1 503 ? 7.301 28.406 27.172 1 88.31 503 GLU A N 1
ATOM 4096 C CA . GLU A 1 503 ? 6.414 27.406 26.578 1 88.31 503 GLU A CA 1
ATOM 4097 C C . GLU A 1 503 ? 7.203 26.203 26.062 1 88.31 503 GLU A C 1
ATOM 4099 O O . GLU A 1 503 ? 8.344 26.359 25.625 1 88.31 503 GLU A O 1
ATOM 4104 N N . TYR A 1 504 ? 6.574 25.031 26.203 1 92.44 504 TYR A N 1
ATOM 4105 C CA . TYR A 1 504 ? 7.172 23.844 25.609 1 92.44 504 TYR A CA 1
ATOM 4106 C C . TYR A 1 504 ? 6.977 23.828 24.094 1 92.44 504 TYR A C 1
ATOM 4108 O O . TYR A 1 504 ? 5.891 24.125 23.594 1 92.44 504 TYR A O 1
ATOM 4116 N N . ARG A 1 505 ? 8.078 23.516 23.391 1 91.94 505 ARG A N 1
ATOM 4117 C CA . ARG A 1 505 ? 8.023 23.328 21.953 1 91.94 505 ARG A CA 1
ATOM 4118 C C . ARG A 1 505 ? 8.68 22.016 21.547 1 91.94 505 ARG A C 1
ATOM 4120 O O . ARG A 1 505 ? 9.617 21.562 22.188 1 91.94 505 ARG A O 1
ATOM 4127 N N . PRO A 1 506 ? 8.164 21.453 20.469 1 94.31 506 PRO A N 1
ATOM 4128 C CA . PRO A 1 506 ? 8.727 20.172 20.031 1 94.31 506 PRO A CA 1
ATOM 4129 C C . PRO A 1 506 ? 10.078 20.344 19.328 1 94.31 506 PRO A C 1
ATOM 4131 O O . PRO A 1 506 ? 10.219 21.172 18.438 1 94.31 506 PRO A O 1
ATOM 4134 N N . PHE A 1 507 ? 11.023 19.594 19.766 1 96.19 507 PHE A N 1
ATOM 4135 C CA . PHE A 1 507 ? 12.367 19.547 19.203 1 96.19 507 PHE A CA 1
ATOM 4136 C C . PHE A 1 507 ? 12.766 18.109 18.891 1 96.19 507 PHE A C 1
ATOM 4138 O O . PHE A 1 507 ? 12.07 17.156 19.297 1 96.19 507 PHE A O 1
ATOM 4145 N N . ILE A 1 508 ? 13.797 17.922 18.156 1 96.31 508 ILE A N 1
ATOM 4146 C CA . ILE A 1 508 ? 14.344 16.594 17.844 1 96.31 508 ILE A CA 1
ATOM 4147 C C . ILE A 1 508 ? 15.867 16.656 17.844 1 96.31 508 ILE A C 1
ATOM 4149 O O . ILE A 1 508 ? 16.469 17.625 17.375 1 96.31 508 ILE A O 1
ATOM 4153 N N . ARG A 1 509 ? 16.375 15.711 18.438 1 95.44 509 ARG A N 1
ATOM 4154 C CA . ARG A 1 509 ? 17.828 15.617 18.5 1 95.44 509 ARG A CA 1
ATOM 4155 C C . ARG A 1 509 ? 18.391 14.961 17.234 1 95.44 509 ARG A C 1
ATOM 4157 O O . ARG A 1 509 ? 17.953 13.875 16.859 1 95.44 509 ARG A O 1
ATOM 4164 N N . ILE A 1 510 ? 19.297 15.539 16.578 1 93.31 510 ILE A N 1
ATOM 4165 C CA . ILE A 1 510 ? 19.922 14.977 15.391 1 93.31 510 ILE A CA 1
ATOM 4166 C C . ILE A 1 510 ? 21.047 14.031 15.797 1 93.31 510 ILE A C 1
ATOM 4168 O O . ILE A 1 510 ? 20.859 12.812 15.844 1 93.31 510 ILE A O 1
ATOM 4172 N N . MET A 1 511 ? 22.188 14.477 16.219 1 91.94 511 MET A N 1
ATOM 4173 C CA . MET A 1 511 ? 23.234 13.688 16.844 1 91.94 511 MET A CA 1
ATOM 4174 C C . MET A 1 511 ? 23.5 14.172 18.266 1 91.94 511 MET A C 1
ATOM 4176 O O . MET A 1 511 ? 22.891 13.68 19.219 1 91.94 511 MET A O 1
ATOM 4180 N N . VAL A 1 512 ? 24.094 15.398 18.344 1 91.19 512 VAL A N 1
ATOM 4181 C CA . VAL A 1 512 ? 24.344 15.977 19.656 1 91.19 512 VAL A CA 1
ATOM 4182 C C . VAL A 1 512 ? 23.562 17.281 19.812 1 91.19 512 VAL A C 1
ATOM 4184 O O . VAL A 1 512 ? 23.266 17.703 20.938 1 91.19 512 VAL A O 1
ATOM 4187 N N . ASN A 1 513 ? 23.203 17.812 18.672 1 91.56 513 ASN A N 1
ATOM 4188 C CA . ASN A 1 513 ? 22.422 19.047 18.688 1 91.56 513 ASN A CA 1
ATOM 4189 C C . ASN A 1 513 ? 20.953 18.781 18.375 1 91.56 513 ASN A C 1
ATOM 4191 O O . ASN A 1 513 ? 20.609 17.75 17.812 1 91.56 513 ASN A O 1
ATOM 4195 N N . SER A 1 514 ? 20.172 19.734 18.844 1 93.75 514 SER A N 1
ATOM 4196 C CA . SER A 1 514 ? 18.734 19.656 18.625 1 93.75 514 SER A CA 1
ATOM 4197 C C . SER A 1 514 ? 18.25 20.734 17.656 1 93.75 514 SER A C 1
ATOM 4199 O O . SER A 1 514 ? 18.875 21.781 17.531 1 93.75 514 SER A O 1
ATOM 4201 N N . GLN A 1 515 ? 17.328 20.422 16.922 1 92.12 515 GLN A N 1
ATOM 4202 C CA . GLN A 1 515 ? 16.641 21.391 16.062 1 92.12 515 GLN A CA 1
ATOM 4203 C C . GLN A 1 515 ? 15.133 21.328 16.281 1 92.12 515 GLN A C 1
ATOM 4205 O O . GLN A 1 515 ? 14.625 20.375 16.859 1 92.12 515 GLN A O 1
ATOM 4210 N N . ALA A 1 516 ? 14.508 22.438 15.891 1 91.44 516 ALA A N 1
ATOM 4211 C CA . ALA A 1 516 ? 13.047 22.438 15.977 1 91.44 516 ALA A CA 1
ATOM 4212 C C . ALA A 1 516 ? 12.438 21.328 15.125 1 91.44 516 ALA A C 1
ATOM 4214 O O . ALA A 1 516 ? 12.859 21.109 13.992 1 91.44 516 ALA A O 1
ATOM 4215 N N . ALA A 1 517 ? 11.477 20.578 15.711 1 92.75 517 ALA A N 1
ATOM 4216 C CA . ALA A 1 517 ? 10.828 19.484 15 1 92.75 517 ALA A CA 1
ATOM 4217 C C . ALA A 1 517 ? 9.859 20 13.938 1 92.75 517 ALA A C 1
ATOM 4219 O O . ALA A 1 517 ? 9.539 19.297 12.984 1 92.75 517 ALA A O 1
ATOM 4220 N N . VAL A 1 518 ? 9.438 21.203 14.195 1 86.75 518 VAL A N 1
ATOM 4221 C CA . VAL A 1 518 ? 8.43 21.75 13.297 1 86.75 518 VAL A CA 1
ATOM 4222 C C . VAL A 1 518 ? 8.797 23.188 12.938 1 86.75 518 VAL A C 1
ATOM 4224 O O . VAL A 1 518 ? 9.414 23.906 13.734 1 86.75 518 VAL A O 1
ATOM 4227 N N . GLU A 1 519 ? 8.414 23.5 11.695 1 81.06 519 GLU A N 1
ATOM 4228 C CA . GLU A 1 519 ? 8.484 24.875 11.227 1 81.06 519 GLU A CA 1
ATOM 4229 C C . GLU A 1 519 ? 7.094 25.422 10.898 1 81.06 519 GLU A C 1
ATOM 4231 O O . GLU A 1 519 ? 6.523 25.078 9.859 1 81.06 519 GLU A O 1
ATOM 4236 N N . PRO A 1 520 ? 6.594 26.266 11.742 1 76.94 520 PRO A N 1
ATOM 4237 C CA . PRO A 1 520 ? 5.203 26.703 11.602 1 76.94 520 PRO A CA 1
ATOM 4238 C C . PRO A 1 520 ? 4.977 27.578 10.367 1 76.94 520 PRO A C 1
ATOM 4240 O O . PRO A 1 520 ? 5.859 28.344 9.977 1 76.94 520 PRO A O 1
ATOM 4243 N N . THR A 1 521 ? 3.848 27.375 9.734 1 77.12 521 THR A N 1
ATOM 4244 C CA . THR A 1 521 ? 3.375 28.234 8.664 1 77.12 521 THR A CA 1
ATOM 4245 C C . THR A 1 521 ? 2.055 28.906 9.055 1 77.12 521 THR A C 1
ATOM 4247 O O . THR A 1 521 ? 1.442 28.547 10.055 1 77.12 521 THR A O 1
ATOM 4250 N N . SER A 1 522 ? 1.652 29.859 8.25 1 74.94 522 SER A N 1
ATOM 4251 C CA . SER A 1 522 ? 0.395 30.547 8.516 1 74.94 522 SER A CA 1
ATOM 4252 C C . SER A 1 522 ? -0.8 29.703 8.078 1 74.94 522 SER A C 1
ATOM 4254 O O . SER A 1 522 ? -1.939 30 8.445 1 74.94 522 SER A O 1
ATOM 4256 N N . ALA A 1 523 ? -0.817 28.75 7.188 1 66 523 ALA A N 1
ATOM 4257 C CA . ALA A 1 523 ? -1.921 28.016 6.574 1 66 523 ALA A CA 1
ATOM 4258 C C . ALA A 1 523 ? -2.234 26.75 7.352 1 66 523 ALA A C 1
ATOM 4260 O O . ALA A 1 523 ? -3.162 26.016 7.004 1 66 523 ALA A O 1
ATOM 4261 N N . TYR A 1 524 ? -1.702 26.172 8.148 1 62.94 524 TYR A N 1
ATOM 4262 C CA . TYR A 1 524 ? -2.053 25.016 8.961 1 62.94 524 TYR A CA 1
ATOM 4263 C C . TYR A 1 524 ? -0.804 24.266 9.406 1 62.94 524 TYR A C 1
ATOM 4265 O O . TYR A 1 524 ? 0.088 24 8.602 1 62.94 524 TYR A O 1
ATOM 4273 N N . ASP A 1 525 ? -1.121 23.953 10.75 1 74.88 525 ASP A N 1
ATOM 4274 C CA . ASP A 1 525 ? 0.025 23.234 11.289 1 74.88 525 ASP A CA 1
ATOM 4275 C C . ASP A 1 525 ? -0.418 21.953 12.008 1 74.88 525 ASP A C 1
ATOM 4277 O O . ASP A 1 525 ? -0.921 22.016 13.133 1 74.88 525 ASP A O 1
ATOM 4281 N N . LEU A 1 526 ? -0.399 20.797 11.188 1 79.94 526 LEU A N 1
ATOM 4282 C CA . LEU A 1 526 ? -0.778 19.5 11.719 1 79.94 526 LEU A CA 1
ATOM 4283 C C . LEU A 1 526 ? -0.184 19.281 13.109 1 79.94 526 LEU A C 1
ATOM 4285 O O . LEU A 1 526 ? -0.809 18.656 13.961 1 79.94 526 LEU A O 1
ATOM 4289 N N . PHE A 1 527 ? 0.927 19.891 13.359 1 85.12 527 PHE A N 1
ATOM 4290 C CA . PHE A 1 527 ? 1.627 19.688 14.617 1 85.12 527 PHE A CA 1
ATOM 4291 C C . PHE A 1 527 ? 0.856 20.312 15.781 1 85.12 527 PHE A C 1
ATOM 4293 O O . PHE A 1 527 ? 1.016 19.891 16.938 1 85.12 527 PHE A O 1
ATOM 4300 N N . GLU A 1 528 ? -0.054 21.219 15.445 1 87.25 528 GLU A N 1
ATOM 4301 C CA . GLU A 1 528 ? -0.821 21.891 16.5 1 87.25 528 GLU A CA 1
ATOM 4302 C C . GLU A 1 528 ? -1.944 20.984 17.016 1 87.25 528 GLU A C 1
ATOM 4304 O O . GLU A 1 528 ? -2.49 21.219 18.094 1 87.25 528 GLU A O 1
ATOM 4309 N N . LYS A 1 529 ? -2.213 20.016 16.281 1 88.25 529 LYS A N 1
ATOM 4310 C CA . LYS A 1 529 ? -3.287 19.094 16.656 1 88.25 529 LYS A CA 1
ATOM 4311 C C . LYS A 1 529 ? -2.783 18.016 17.625 1 88.25 529 LYS A C 1
ATOM 4313 O O . LYS A 1 529 ? -3.58 17.344 18.266 1 88.25 529 LYS A O 1
ATOM 4318 N N . PHE A 1 530 ? -1.53 17.953 17.766 1 93.62 530 PHE A N 1
ATOM 4319 C CA . PHE A 1 530 ? -0.938 16.906 18.578 1 93.62 530 PHE A CA 1
ATOM 4320 C C . PHE A 1 530 ? -0.889 17.328 20.047 1 93.62 530 PHE A C 1
ATOM 4322 O O . PHE A 1 530 ? -0.672 18.516 20.359 1 93.62 530 PHE A O 1
ATOM 4329 N N . ASN A 1 531 ? -1.236 16.438 20.906 1 96.88 531 ASN A N 1
ATOM 4330 C CA . ASN A 1 531 ? -0.852 16.484 22.312 1 96.88 531 ASN A CA 1
ATOM 4331 C C . ASN A 1 531 ? 0.46 15.75 22.562 1 96.88 531 ASN A C 1
ATOM 4333 O O . ASN A 1 531 ? 0.536 14.531 22.375 1 96.88 531 ASN A O 1
ATOM 4337 N N . TYR A 1 532 ? 1.455 16.484 23.031 1 97.44 532 TYR A N 1
ATOM 4338 C CA . TYR A 1 532 ? 2.795 15.922 23.125 1 97.44 532 TYR A CA 1
ATOM 4339 C C . TYR A 1 532 ? 3.113 15.492 24.547 1 97.44 532 TYR A C 1
ATOM 4341 O O . TYR A 1 532 ? 3.006 16.297 25.484 1 97.44 532 TYR A O 1
ATOM 4349 N N . PHE A 1 533 ? 3.484 14.266 24.719 1 98.25 533 PHE A N 1
ATOM 4350 C CA . PHE A 1 533 ? 4.059 13.773 25.969 1 98.25 533 PHE A CA 1
ATOM 4351 C C . PHE A 1 533 ? 5.531 13.422 25.781 1 98.25 533 PHE A C 1
ATOM 4353 O O . PHE A 1 533 ? 5.867 12.469 25.078 1 98.25 533 PHE A O 1
ATOM 4360 N N . ASP A 1 534 ? 6.379 14.219 26.391 1 98.19 534 ASP A N 1
ATOM 4361 C CA . ASP A 1 534 ? 7.812 13.93 26.391 1 98.19 534 ASP A CA 1
ATOM 4362 C C . ASP A 1 534 ? 8.188 13 27.547 1 98.19 534 ASP A C 1
ATOM 4364 O O . ASP A 1 534 ? 8.289 13.43 28.688 1 98.19 534 ASP A O 1
ATOM 4368 N N . CYS A 1 535 ? 8.539 11.805 27.172 1 97.75 535 CYS A N 1
ATOM 4369 C CA . CYS A 1 535 ? 8.828 10.773 28.156 1 97.75 535 CYS A CA 1
ATOM 4370 C C . CYS A 1 535 ? 10.336 10.539 28.266 1 97.75 535 CYS A C 1
ATOM 4372 O O . CYS A 1 535 ? 10.773 9.484 28.719 1 97.75 535 CYS A O 1
ATOM 4374 N N . SER A 1 536 ? 11.133 11.438 27.906 1 96.94 536 SER A N 1
ATOM 4375 C CA . SER A 1 536 ? 12.578 11.273 27.812 1 96.94 536 SER A CA 1
ATOM 4376 C C . SER A 1 536 ? 13.18 10.938 29.172 1 96.94 536 SER A C 1
ATOM 4378 O O . SER A 1 536 ? 14.141 10.164 29.266 1 96.94 536 SER A O 1
ATOM 4380 N N . GLN A 1 537 ? 12.594 11.469 30.219 1 96.06 537 GLN A N 1
ATOM 4381 C CA . GLN A 1 537 ? 13.188 11.281 31.531 1 96.06 537 GLN A CA 1
ATOM 4382 C C . GLN A 1 537 ? 12.344 10.344 32.406 1 96.06 537 GLN A C 1
ATOM 4384 O O . GLN A 1 537 ? 12.547 10.258 33.594 1 96.06 537 GLN A O 1
ATOM 4389 N N . MET A 1 538 ? 11.398 9.758 31.781 1 95.31 538 MET A N 1
ATOM 4390 C CA . MET A 1 538 ? 10.523 8.852 32.5 1 95.31 538 MET A CA 1
ATOM 4391 C C . MET A 1 538 ? 11.281 7.598 32.938 1 95.31 538 MET A C 1
ATOM 4393 O O . MET A 1 538 ? 12.109 7.078 32.188 1 95.31 538 MET A O 1
ATOM 4397 N N . SER A 1 539 ? 10.898 7.113 34.062 1 91.56 539 SER A N 1
ATOM 4398 C CA . SER A 1 539 ? 11.5 5.887 34.594 1 91.56 539 SER A CA 1
ATOM 4399 C C . SER A 1 539 ? 11.148 4.691 33.688 1 91.56 539 SER A C 1
ATOM 4401 O O . SER A 1 539 ? 10.062 4.641 33.125 1 91.56 539 SER A O 1
ATOM 4403 N N . LYS A 1 540 ? 12.086 3.717 33.594 1 92.69 540 LYS A N 1
ATOM 4404 C CA . LYS A 1 540 ? 11.953 2.482 32.812 1 92.69 540 LYS A CA 1
ATOM 4405 C C . LYS A 1 540 ? 12.305 2.711 31.344 1 92.69 540 LYS A C 1
ATOM 4407 O O . LYS A 1 540 ? 12.703 1.777 30.641 1 92.69 540 LYS A O 1
ATOM 4412 N N . ILE A 1 541 ? 12.094 3.982 30.828 1 93.94 541 ILE A N 1
ATOM 4413 C CA . ILE A 1 541 ? 12.523 4.34 29.484 1 93.94 541 ILE A CA 1
ATOM 4414 C C . ILE A 1 541 ? 13.938 4.902 29.531 1 93.94 541 ILE A C 1
ATOM 4416 O O . ILE A 1 541 ? 14.688 4.789 28.547 1 93.94 541 ILE A O 1
ATOM 4420 N N . ASN A 1 542 ? 14.172 5.531 30.625 1 94.81 542 ASN A N 1
ATOM 4421 C CA . ASN A 1 542 ? 15.453 6.195 30.844 1 94.81 542 ASN A CA 1
ATOM 4422 C C . ASN A 1 542 ? 16.047 5.84 32.188 1 94.81 542 ASN A C 1
ATOM 4424 O O . ASN A 1 542 ? 15.305 5.691 33.188 1 94.81 542 ASN A O 1
ATOM 4428 N N . GLY A 1 543 ? 17.406 5.715 32.188 1 92.88 543 GLY A N 1
ATOM 4429 C CA . GLY A 1 543 ? 18.062 5.371 33.438 1 92.88 543 GLY A CA 1
ATOM 4430 C C . GLY A 1 543 ? 18.984 6.457 33.969 1 92.88 543 GLY A C 1
ATOM 4431 O O . GLY A 1 543 ? 19.641 6.293 35 1 92.88 543 GLY A O 1
ATOM 4432 N N . VAL A 1 544 ? 19.062 7.5 33.25 1 92.69 544 VAL A N 1
ATOM 4433 C CA . VAL A 1 544 ? 20 8.555 33.625 1 92.69 544 VAL A CA 1
ATOM 4434 C C . VAL A 1 544 ? 19.234 9.867 33.812 1 92.69 544 VAL A C 1
ATOM 4436 O O . VAL A 1 544 ? 18.391 10.234 33 1 92.69 544 VAL A O 1
ATOM 4439 N N . LYS A 1 545 ? 19.562 10.664 34.875 1 90 545 LYS A N 1
ATOM 4440 C CA . LYS A 1 545 ? 18.859 11.898 35.188 1 90 545 LYS A CA 1
ATOM 4441 C C . LYS A 1 545 ? 19.625 13.117 34.688 1 90 545 LYS A C 1
ATOM 4443 O O . LYS A 1 545 ? 19.297 14.25 35.031 1 90 545 LYS A O 1
ATOM 4448 N N . TRP A 1 546 ? 20.453 12.938 33.781 1 93.56 546 TRP A N 1
ATOM 4449 C CA . TRP A 1 546 ? 21.234 14.055 33.281 1 93.56 546 TRP A CA 1
ATOM 4450 C C . TRP A 1 546 ? 20.422 14.922 32.312 1 93.56 546 TRP A C 1
ATOM 4452 O O . TRP A 1 546 ? 19.609 14.414 31.547 1 93.56 546 TRP A O 1
ATOM 4462 N N . LYS A 1 547 ? 20.672 16.203 32.438 1 92.06 547 LYS A N 1
ATOM 4463 C CA . LYS A 1 547 ? 20.062 17.125 31.469 1 92.06 547 LYS A CA 1
ATOM 4464 C C . LYS A 1 547 ? 20.672 16.953 30.078 1 92.06 547 LYS A C 1
ATOM 4466 O O . LYS A 1 547 ? 21.891 16.75 29.953 1 92.06 547 LYS A O 1
ATOM 4471 N N . LEU A 1 548 ? 19.859 17.078 29.125 1 93.62 548 LEU A N 1
ATOM 4472 C CA . LEU A 1 548 ? 20.312 16.906 27.766 1 93.62 548 LEU A CA 1
ATOM 4473 C C . LEU A 1 548 ? 21.016 18.156 27.25 1 93.62 548 LEU A C 1
ATOM 4475 O O . LEU A 1 548 ? 20.422 19.25 27.266 1 93.62 548 LEU A O 1
ATOM 4479 N N . ASN A 1 549 ? 22.219 18.125 26.938 1 92.25 549 ASN A N 1
ATOM 4480 C CA . ASN A 1 549 ? 23.016 19.125 26.234 1 92.25 549 ASN A CA 1
ATOM 4481 C C . ASN A 1 549 ? 24.016 18.484 25.281 1 92.25 549 ASN A C 1
ATOM 4483 O O . ASN A 1 549 ? 24.062 17.266 25.156 1 92.25 549 ASN A O 1
ATOM 4487 N N . ALA A 1 550 ? 24.703 19.266 24.609 1 91.62 550 ALA A N 1
ATOM 4488 C CA . ALA A 1 550 ? 25.609 18.75 23.578 1 91.62 550 ALA A CA 1
ATOM 4489 C C . ALA A 1 550 ? 26.672 17.828 24.188 1 91.62 550 ALA A C 1
ATOM 4491 O O . ALA A 1 550 ? 27.078 16.844 23.578 1 91.62 550 ALA A O 1
ATOM 4492 N N . GLY A 1 551 ? 27.109 18.125 25.391 1 92.75 551 GLY A N 1
ATOM 4493 C CA . GLY A 1 551 ? 28.156 17.344 26.047 1 92.75 551 GLY A CA 1
ATOM 4494 C C . GLY A 1 551 ? 27.641 16.062 26.672 1 92.75 551 GLY A C 1
ATOM 4495 O O . GLY A 1 551 ? 28.391 15.094 26.797 1 92.75 551 GLY A O 1
ATOM 4496 N N . THR A 1 552 ? 26.406 16.031 27.047 1 95.38 552 THR A N 1
ATOM 4497 C CA . THR A 1 552 ? 25.875 14.875 27.766 1 95.38 552 THR A CA 1
ATOM 4498 C C . THR A 1 552 ? 25.094 13.961 26.828 1 95.38 552 THR A C 1
ATOM 4500 O O . THR A 1 552 ? 24.734 12.836 27.188 1 95.38 552 THR A O 1
ATOM 4503 N N . ALA A 1 553 ? 24.812 14.414 25.656 1 94.62 553 ALA A N 1
ATOM 4504 C CA . ALA A 1 553 ? 23.969 13.695 24.719 1 94.62 553 ALA A CA 1
ATOM 4505 C C . ALA A 1 553 ? 24.5 12.281 24.469 1 94.62 553 ALA A C 1
ATOM 4507 O O . ALA A 1 553 ? 23.781 11.297 24.656 1 94.62 553 ALA A O 1
ATOM 4508 N N . LEU A 1 554 ? 25.734 12.125 24.125 1 93.62 554 LEU A N 1
ATOM 4509 C CA . LEU A 1 554 ? 26.312 10.828 23.781 1 93.62 554 LEU A CA 1
ATOM 4510 C C . LEU A 1 554 ? 26.484 9.969 25.031 1 93.62 554 LEU A C 1
ATOM 4512 O O . LEU A 1 554 ? 26.188 8.773 25.016 1 93.62 554 LEU A O 1
ATOM 4516 N N . PRO A 1 555 ? 26.984 10.539 26.125 1 95 555 PRO A N 1
ATOM 4517 C CA . PRO A 1 555 ? 27.031 9.758 27.359 1 95 555 PRO A CA 1
ATOM 4518 C C . PRO A 1 555 ? 25.672 9.211 27.781 1 95 555 PRO A C 1
ATOM 4520 O O . PRO A 1 555 ? 25.562 8.078 28.25 1 95 555 PRO A O 1
ATOM 4523 N N . ILE A 1 556 ? 24.625 9.992 27.641 1 96.25 556 ILE A N 1
ATOM 4524 C CA . ILE A 1 556 ? 23.266 9.539 27.953 1 96.25 556 ILE A CA 1
ATOM 4525 C C . ILE A 1 556 ? 22.922 8.328 27.094 1 96.25 556 ILE A C 1
ATOM 4527 O O . ILE A 1 556 ? 22.406 7.328 27.609 1 96.25 556 ILE A O 1
ATOM 4531 N N . ASP A 1 557 ? 23.25 8.422 25.844 1 95 557 ASP A N 1
ATOM 4532 C CA . ASP A 1 557 ? 22.969 7.305 24.938 1 95 557 ASP A CA 1
ATOM 4533 C C . ASP A 1 557 ? 23.734 6.055 25.359 1 95 557 ASP A C 1
ATOM 4535 O O . ASP A 1 557 ? 23.188 4.949 25.359 1 95 557 ASP A O 1
ATOM 4539 N N . LEU A 1 558 ? 24.984 6.238 25.75 1 94.12 558 LEU A N 1
ATOM 4540 C CA . LEU A 1 558 ? 25.828 5.113 26.109 1 94.12 558 LEU A CA 1
ATOM 4541 C C . LEU A 1 558 ? 25.312 4.43 27.375 1 94.12 558 LEU A C 1
ATOM 4543 O O . LEU A 1 558 ? 25.203 3.201 27.422 1 94.12 558 LEU A O 1
ATOM 4547 N N . VAL A 1 559 ? 25 5.199 28.375 1 95.75 559 VAL A N 1
ATOM 4548 C CA . VAL A 1 559 ? 24.516 4.645 29.641 1 95.75 559 VAL A CA 1
ATOM 4549 C C . VAL A 1 559 ? 23.188 3.928 29.422 1 95.75 559 VAL A C 1
ATOM 4551 O O . VAL A 1 559 ? 22.984 2.814 29.906 1 95.75 559 VAL A O 1
ATOM 4554 N N . ASN A 1 560 ? 22.281 4.562 28.656 1 96.19 560 ASN A N 1
ATOM 4555 C CA . ASN A 1 560 ? 21 3.941 28.391 1 96.19 560 ASN A CA 1
ATOM 4556 C C . ASN A 1 560 ? 21.141 2.678 27.547 1 96.19 560 ASN A C 1
ATOM 4558 O O . ASN A 1 560 ? 20.391 1.722 27.719 1 96.19 560 ASN A O 1
ATOM 4562 N N . ALA A 1 561 ? 22.094 2.67 26.641 1 93.94 561 ALA A N 1
ATOM 4563 C CA . ALA A 1 561 ? 22.359 1.463 25.859 1 93.94 561 ALA A CA 1
ATOM 4564 C C . ALA A 1 561 ? 22.781 0.311 26.766 1 93.94 561 ALA A C 1
ATOM 4566 O O . ALA A 1 561 ? 22.281 -0.81 26.641 1 93.94 561 ALA A O 1
ATOM 4567 N N . LEU A 1 562 ? 23.688 0.594 27.672 1 93.31 562 LEU A N 1
ATOM 4568 C CA . LEU A 1 562 ? 24.172 -0.417 28.594 1 93.31 562 LEU A CA 1
ATOM 4569 C C . LEU A 1 562 ? 23.047 -0.943 29.484 1 93.31 562 LEU A C 1
ATOM 4571 O O . LEU A 1 562 ? 22.922 -2.154 29.688 1 93.31 562 LEU A O 1
ATOM 4575 N N . LEU A 1 563 ? 22.234 -0.029 29.969 1 94.88 563 LEU A N 1
ATOM 4576 C CA . LEU A 1 563 ? 21.125 -0.419 30.828 1 94.88 563 LEU A CA 1
ATOM 4577 C C . LEU A 1 563 ? 20.094 -1.21 30.031 1 94.88 563 LEU A C 1
ATOM 4579 O O . LEU A 1 563 ? 19.469 -2.135 30.578 1 94.88 563 LEU A O 1
ATOM 4583 N N . TYR A 1 564 ? 19.844 -0.811 28.781 1 93.62 564 TYR A N 1
ATOM 4584 C CA . TYR A 1 564 ? 18.938 -1.534 27.906 1 93.62 564 TYR A CA 1
ATOM 4585 C C . TYR A 1 564 ? 19.422 -2.965 27.688 1 93.62 564 TYR A C 1
ATOM 4587 O O . TYR A 1 564 ? 18.641 -3.91 27.781 1 93.62 564 TYR A O 1
ATOM 4595 N N . PHE A 1 565 ? 20.688 -3.172 27.438 1 89.81 565 PHE A N 1
ATOM 4596 C CA . PHE A 1 565 ? 21.266 -4.492 27.203 1 89.81 565 PHE A CA 1
ATOM 4597 C C . PHE A 1 565 ? 21.219 -5.336 28.469 1 89.81 565 PHE A C 1
ATOM 4599 O O . PHE A 1 565 ? 21.078 -6.559 28.406 1 89.81 565 PHE A O 1
ATOM 4606 N N . ALA A 1 566 ? 21.266 -4.625 29.594 1 93.25 566 ALA A N 1
ATOM 4607 C CA . ALA A 1 566 ? 21.203 -5.309 30.875 1 93.25 566 ALA A CA 1
ATOM 4608 C C . ALA A 1 566 ? 19.75 -5.582 31.281 1 93.25 566 ALA A C 1
ATOM 4610 O O . ALA A 1 566 ? 19.5 -6.086 32.375 1 93.25 566 ALA A O 1
ATOM 4611 N N . ASN A 1 567 ? 18.797 -5.152 30.484 1 90.94 567 ASN A N 1
ATOM 4612 C CA . ASN A 1 567 ? 17.359 -5.379 30.703 1 90.94 567 ASN A CA 1
ATOM 4613 C C . ASN A 1 567 ? 16.859 -4.629 31.922 1 90.94 567 ASN A C 1
ATOM 4615 O O . ASN A 1 567 ? 16 -5.129 32.656 1 90.94 567 ASN A O 1
ATOM 4619 N N . LYS A 1 568 ? 17.484 -3.551 32.188 1 92.44 568 LYS A N 1
ATOM 4620 C CA . LYS A 1 568 ? 17.047 -2.73 33.312 1 92.44 568 LYS A CA 1
ATOM 4621 C C . LYS A 1 568 ? 16.016 -1.699 32.875 1 92.44 568 LYS A C 1
ATOM 4623 O O . LYS A 1 568 ? 15.164 -1.28 33.656 1 92.44 568 LYS A O 1
ATOM 4628 N N . ILE A 1 569 ? 16.172 -1.25 31.688 1 94.56 569 ILE A N 1
ATOM 4629 C CA . ILE A 1 569 ? 15.227 -0.312 31.078 1 94.56 569 ILE A CA 1
ATOM 4630 C C . ILE A 1 569 ? 14.844 -0.786 29.688 1 94.56 569 ILE A C 1
ATOM 4632 O O . ILE A 1 569 ? 15.492 -1.667 29.125 1 94.56 569 ILE A O 1
ATOM 4636 N N . ASP A 1 570 ? 13.758 -0.332 29.203 1 94.56 570 ASP A N 1
ATOM 4637 C CA . ASP A 1 570 ? 13.344 -0.494 27.812 1 94.56 570 ASP A CA 1
ATOM 4638 C C . ASP A 1 570 ? 13.102 0.861 27.156 1 94.56 570 ASP A C 1
ATOM 4640 O O . ASP A 1 570 ? 11.992 1.397 27.219 1 94.56 570 ASP A O 1
ATOM 4644 N N . VAL A 1 571 ? 14.109 1.293 26.484 1 95.56 571 VAL A N 1
ATOM 4645 C CA . VAL A 1 571 ? 14.133 2.652 25.969 1 95.56 571 VAL A CA 1
ATOM 4646 C C . VAL A 1 571 ? 13.055 2.811 24.891 1 95.56 571 VAL A C 1
ATOM 4648 O O . VAL A 1 571 ? 12.719 3.93 24.5 1 95.56 571 VAL A O 1
ATOM 4651 N N . HIS A 1 572 ? 12.461 1.736 24.391 1 94.56 572 HIS A N 1
ATOM 4652 C CA . HIS A 1 572 ? 11.562 1.793 23.25 1 94.56 572 HIS A CA 1
ATOM 4653 C C . HIS A 1 572 ? 10.18 1.254 23.594 1 94.56 572 HIS A C 1
ATOM 4655 O O . HIS A 1 572 ? 9.172 1.713 23.047 1 94.56 572 HIS A O 1
ATOM 4661 N N . GLY A 1 573 ? 10.047 0.341 24.562 1 89.69 573 GLY A N 1
ATOM 4662 C CA . GLY A 1 573 ? 8.805 -0.398 24.734 1 89.69 573 GLY A CA 1
ATOM 4663 C C . GLY A 1 573 ? 8.156 -0.179 26.094 1 89.69 573 GLY A C 1
ATOM 4664 O O . GLY A 1 573 ? 7.043 -0.641 26.328 1 89.69 573 GLY A O 1
ATOM 4665 N N . ALA A 1 574 ? 8.656 0.527 26.969 1 90.12 574 ALA A N 1
ATOM 4666 C CA . ALA A 1 574 ? 8.219 0.589 28.359 1 90.12 574 ALA A CA 1
ATOM 4667 C C . ALA A 1 574 ? 6.988 1.48 28.516 1 90.12 574 ALA A C 1
ATOM 4669 O O . ALA A 1 574 ? 6.465 1.647 29.609 1 90.12 574 ALA A O 1
ATOM 4670 N N . TYR A 1 575 ? 6.434 1.958 27.406 1 91 575 TYR A N 1
ATOM 4671 C CA . TYR A 1 575 ? 5.289 2.857 27.469 1 91 575 TYR A CA 1
ATOM 4672 C C . TYR A 1 575 ? 4.047 2.121 27.969 1 91 575 TYR A C 1
ATOM 4674 O O . TYR A 1 575 ? 3.096 2.744 28.438 1 91 575 TYR A O 1
ATOM 4682 N N . TYR A 1 576 ? 4.023 0.816 27.844 1 84.81 576 TYR A N 1
ATOM 4683 C CA . TYR A 1 576 ? 2.807 0.059 28.109 1 84.81 576 TYR A CA 1
ATOM 4684 C C . TYR A 1 576 ? 3.01 -0.877 29.297 1 84.81 576 TYR A C 1
ATOM 4686 O O . TYR A 1 576 ? 2.201 -1.779 29.531 1 84.81 576 TYR A O 1
ATOM 4694 N N . TRP A 1 577 ? 4.09 -0.651 29.922 1 85.38 577 TRP A N 1
ATOM 4695 C CA . TRP A 1 577 ? 4.23 -1.377 31.172 1 85.38 577 TRP A CA 1
ATOM 4696 C C . TRP A 1 577 ? 3.271 -0.835 32.219 1 85.38 577 TRP A C 1
ATOM 4698 O O . TRP A 1 577 ? 3.172 0.379 32.406 1 85.38 577 TRP A O 1
ATOM 4708 N N . VAL A 1 578 ? 2.609 -1.693 32.938 1 82.38 578 VAL A N 1
ATOM 4709 C CA . VAL A 1 578 ? 1.488 -1.364 33.812 1 82.38 578 VAL A CA 1
ATOM 4710 C C . VAL A 1 578 ? 1.958 -0.437 34.906 1 82.38 578 VAL A C 1
ATOM 4712 O O . VAL A 1 578 ? 1.179 0.366 35.438 1 82.38 578 VAL A O 1
ATOM 4715 N N . ASP A 1 579 ? 3.217 -0.412 35.25 1 84.06 579 ASP A N 1
ATOM 4716 C CA . ASP A 1 579 ? 3.686 0.376 36.375 1 84.06 579 ASP A CA 1
ATOM 4717 C C . ASP A 1 579 ? 4.332 1.679 35.906 1 84.06 579 ASP A C 1
ATOM 4719 O O . ASP A 1 579 ? 5.008 2.355 36.688 1 84.06 579 ASP A O 1
ATOM 4723 N N . THR A 1 580 ? 4.074 2.113 34.688 1 90.81 580 THR A N 1
ATOM 4724 C CA . THR A 1 580 ? 4.676 3.342 34.188 1 90.81 580 THR A CA 1
ATOM 4725 C C . THR A 1 580 ? 3.652 4.473 34.156 1 90.81 580 THR A C 1
ATOM 4727 O O . THR A 1 580 ? 2.459 4.23 33.969 1 90.81 580 THR A O 1
ATOM 4730 N N . PRO A 1 581 ? 4.113 5.68 34.344 1 93.31 581 PRO A N 1
ATOM 4731 C CA . PRO A 1 581 ? 3.199 6.82 34.25 1 93.31 581 PRO A CA 1
ATOM 4732 C C . PRO A 1 581 ? 2.543 6.938 32.875 1 93.31 581 PRO A C 1
ATOM 4734 O O . PRO A 1 581 ? 1.387 7.352 32.781 1 93.31 581 PRO A O 1
ATOM 4737 N N . SER A 1 582 ? 3.279 6.617 31.859 1 94.62 582 SER A N 1
ATOM 4738 C CA . SER A 1 582 ? 2.703 6.684 30.531 1 94.62 582 SER A CA 1
ATOM 4739 C C . SER A 1 582 ? 1.491 5.766 30.391 1 94.62 582 SER A C 1
ATOM 4741 O O . SER A 1 582 ? 0.485 6.137 29.797 1 94.62 582 SER A O 1
ATOM 4743 N N . PHE A 1 583 ? 1.553 4.586 30.984 1 91.62 583 PHE A N 1
ATOM 4744 C CA . PHE A 1 583 ? 0.429 3.658 30.922 1 91.62 583 PHE A CA 1
ATOM 4745 C C . PHE A 1 583 ? -0.773 4.223 31.672 1 91.62 583 PHE A C 1
ATOM 4747 O O . PHE A 1 583 ? -1.914 4.062 31.234 1 91.62 583 PHE A O 1
ATOM 4754 N N . GLU A 1 584 ? -0.523 4.852 32.781 1 91.44 584 GLU A N 1
ATOM 4755 C CA . GLU A 1 584 ? -1.597 5.477 33.531 1 91.44 584 GLU A CA 1
ATOM 4756 C C . GLU A 1 584 ? -2.305 6.551 32.719 1 91.44 584 GLU A C 1
ATOM 4758 O O . GLU A 1 584 ? -3.531 6.672 32.75 1 91.44 584 GLU A O 1
ATOM 4763 N N . ILE A 1 585 ? -1.541 7.289 32.031 1 94.38 585 ILE A N 1
ATOM 4764 C CA . ILE A 1 585 ? -2.111 8.344 31.219 1 94.38 585 ILE A CA 1
ATOM 4765 C C . ILE A 1 585 ? -2.928 7.723 30.078 1 94.38 585 ILE A C 1
ATOM 4767 O O . ILE A 1 585 ? -4.035 8.18 29.781 1 94.38 585 ILE A O 1
ATOM 4771 N N . ILE A 1 586 ? -2.365 6.707 29.453 1 93.44 586 ILE A N 1
ATOM 4772 C CA . ILE A 1 586 ? -3.068 6.031 28.359 1 93.44 586 ILE A CA 1
ATOM 4773 C C . ILE A 1 586 ? -4.375 5.441 28.891 1 93.44 586 ILE A C 1
ATOM 4775 O O . ILE A 1 586 ? -5.426 5.586 28.25 1 93.44 586 ILE A O 1
ATOM 4779 N N . GLN A 1 587 ? -4.32 4.785 30.016 1 91.69 587 GLN A N 1
ATOM 4780 C CA . GLN A 1 587 ? -5.523 4.242 30.641 1 91.69 587 GLN A CA 1
ATOM 4781 C C . GLN A 1 587 ? -6.562 5.332 30.891 1 91.69 587 GLN A C 1
ATOM 4783 O O . GLN A 1 587 ? -7.746 5.145 30.594 1 91.69 587 GLN A O 1
ATOM 4788 N N . PHE A 1 588 ? -6.105 6.465 31.391 1 92.62 588 PHE A N 1
ATOM 4789 C CA . PHE A 1 588 ? -6.984 7.602 31.641 1 92.62 588 PHE A CA 1
ATOM 4790 C C . PHE A 1 588 ? -7.641 8.062 30.344 1 92.62 588 PHE A C 1
ATOM 4792 O O . PHE A 1 588 ? -8.852 8.281 30.297 1 92.62 588 PHE A O 1
ATOM 4799 N N . LEU A 1 589 ? -6.879 8.125 29.25 1 93.44 589 LEU A N 1
ATOM 4800 C CA . LEU A 1 589 ? -7.344 8.656 27.984 1 93.44 589 LEU A CA 1
ATOM 4801 C C . LEU A 1 589 ? -8.406 7.754 27.375 1 93.44 589 LEU A C 1
ATOM 4803 O O . LEU A 1 589 ? -9.305 8.227 26.672 1 93.44 589 LEU A O 1
ATOM 4807 N N . ILE A 1 590 ? -8.336 6.453 27.656 1 91.81 590 ILE A N 1
ATOM 4808 C CA . ILE A 1 590 ? -9.25 5.543 26.969 1 91.81 590 ILE A CA 1
ATOM 4809 C C . ILE A 1 590 ? -10.422 5.199 27.875 1 91.81 590 ILE A C 1
ATOM 4811 O O . ILE A 1 590 ? -11.398 4.59 27.422 1 91.81 590 ILE A O 1
ATOM 4815 N N . THR A 1 591 ? -10.391 5.633 29.141 1 88.94 591 THR A N 1
ATOM 4816 C CA . THR A 1 591 ? -11.453 5.238 30.062 1 88.94 591 THR A CA 1
ATOM 4817 C C . THR A 1 591 ? -12.281 6.445 30.484 1 88.94 591 THR A C 1
ATOM 4819 O O . THR A 1 591 ? -13.438 6.301 30.891 1 88.94 591 THR A O 1
ATOM 4822 N N . ARG A 1 592 ? -11.695 7.609 30.453 1 84.94 592 ARG A N 1
ATOM 4823 C CA . ARG A 1 592 ? -12.406 8.805 30.891 1 84.94 592 ARG A CA 1
ATOM 4824 C C . ARG A 1 592 ? -12.719 9.727 29.719 1 84.94 592 ARG A C 1
ATOM 4826 O O . ARG A 1 592 ? -12.266 10.875 29.688 1 84.94 592 ARG A O 1
ATOM 4833 N N . TYR A 1 593 ? -13.562 9.375 28.906 1 77.19 593 TYR A N 1
ATOM 4834 C CA . TYR A 1 593 ? -13.82 10.078 27.656 1 77.19 593 TYR A CA 1
ATOM 4835 C C . TYR A 1 593 ? -14.914 11.125 27.844 1 77.19 593 TYR A C 1
ATOM 4837 O O . TYR A 1 593 ? -15.062 12.023 27.016 1 77.19 593 TYR A O 1
ATOM 4845 N N . GLU A 1 594 ? -15.594 11.148 28.906 1 79.75 594 GLU A N 1
ATOM 4846 C CA . GLU A 1 594 ? -16.734 12.031 29.109 1 79.75 594 GLU A CA 1
ATOM 4847 C C . GLU A 1 594 ? -16.297 13.383 29.672 1 79.75 594 GLU A C 1
ATOM 4849 O O . GLU A 1 594 ? -17.078 14.328 29.719 1 79.75 594 GLU A O 1
ATOM 4854 N N . LEU A 1 595 ? -15.062 13.43 29.906 1 85.38 595 LEU A N 1
ATOM 4855 C CA . LEU A 1 595 ? -14.562 14.656 30.516 1 85.38 595 LEU A CA 1
ATOM 4856 C C . LEU A 1 595 ? -14.445 15.773 29.469 1 85.38 595 LEU A C 1
ATOM 4858 O O . LEU A 1 595 ? -14.164 15.508 28.297 1 85.38 595 LEU A O 1
ATOM 4862 N N . SER A 1 596 ? -14.719 16.906 29.984 1 90.12 596 SER A N 1
ATOM 4863 C CA . SER A 1 596 ? -14.484 18.078 29.141 1 90.12 596 SER A CA 1
ATOM 4864 C C . SER A 1 596 ? -13 18.25 28.828 1 90.12 596 SER A C 1
ATOM 4866 O O . SER A 1 596 ? -12.148 17.641 29.484 1 90.12 596 SER A O 1
ATOM 4868 N N . ARG A 1 597 ? -12.727 19.047 27.906 1 90.88 597 ARG A N 1
ATOM 4869 C CA . ARG A 1 597 ? -11.336 19.297 27.547 1 90.88 597 ARG A CA 1
ATOM 4870 C C . ARG A 1 597 ? -10.562 19.875 28.719 1 90.88 597 ARG A C 1
ATOM 4872 O O . ARG A 1 597 ? -9.438 19.453 29 1 90.88 597 ARG A O 1
ATOM 4879 N N . SER A 1 598 ? -11.188 20.828 29.406 1 92.5 598 SER A N 1
ATOM 4880 C CA . SER A 1 598 ? -10.531 21.469 30.547 1 92.5 598 SER A CA 1
ATOM 4881 C C . SER A 1 598 ? -10.273 20.469 31.672 1 92.5 598 SER A C 1
ATOM 4883 O O . SER A 1 598 ? -9.203 20.484 32.281 1 92.5 598 SER A O 1
ATOM 4885 N N . ASP A 1 599 ? -11.211 19.641 31.891 1 92.62 599 ASP A N 1
ATOM 4886 C CA . ASP A 1 599 ? -11.062 18.641 32.938 1 92.62 599 ASP A CA 1
ATOM 4887 C C . ASP A 1 599 ? -10.016 17.594 32.562 1 92.62 599 ASP A C 1
ATOM 4889 O O . ASP A 1 599 ? -9.266 17.109 33.406 1 92.62 599 ASP A O 1
ATOM 4893 N N . THR A 1 600 ? -10.023 17.25 31.312 1 93.5 600 THR A N 1
ATOM 4894 C CA . THR A 1 600 ? -9.023 16.312 30.812 1 93.5 600 THR A CA 1
ATOM 4895 C C . THR A 1 600 ? -7.617 16.859 31 1 93.5 600 THR A C 1
ATOM 4897 O O . THR A 1 600 ? -6.727 16.141 31.484 1 93.5 600 THR A O 1
ATOM 4900 N N . LEU A 1 601 ? -7.48 18.094 30.703 1 95.31 601 LEU A N 1
ATOM 4901 C CA . LEU A 1 601 ? -6.172 18.734 30.844 1 95.31 601 LEU A CA 1
ATOM 4902 C C . LEU A 1 601 ? -5.762 18.797 32.312 1 95.31 601 LEU A C 1
ATOM 4904 O O . LEU A 1 601 ? -4.609 18.531 32.656 1 95.31 601 LEU A O 1
ATOM 4908 N N . ALA A 1 602 ? -6.688 19.156 33.156 1 94.75 602 ALA A N 1
ATOM 4909 C CA . ALA A 1 602 ? -6.406 19.25 34.594 1 94.75 602 ALA A CA 1
ATOM 4910 C C . ALA A 1 602 ? -5.973 17.891 35.156 1 94.75 602 ALA A C 1
ATOM 4912 O O . ALA A 1 602 ? -5.035 17.812 35.938 1 94.75 602 ALA A O 1
ATOM 4913 N N . THR A 1 603 ? -6.645 16.891 34.688 1 94.44 603 THR A N 1
ATOM 4914 C CA . THR A 1 603 ? -6.324 15.547 35.156 1 94.44 603 THR A CA 1
ATOM 4915 C C . THR A 1 603 ? -4.961 15.102 34.656 1 94.44 603 THR A C 1
ATOM 4917 O O . THR A 1 603 ? -4.211 14.438 35.375 1 94.44 603 THR A O 1
ATOM 4920 N N . ILE A 1 604 ? -4.691 15.391 33.406 1 95.5 604 ILE A N 1
ATOM 4921 C CA . ILE A 1 604 ? -3.389 15.047 32.844 1 95.5 604 ILE A CA 1
ATOM 4922 C C . ILE A 1 604 ? -2.287 15.711 33.688 1 95.5 604 ILE A C 1
ATOM 4924 O O . ILE A 1 604 ? -1.303 15.07 34.062 1 95.5 604 ILE A O 1
ATOM 4928 N N . TYR A 1 605 ? -2.484 16.969 34.031 1 95.94 605 TYR A N 1
ATOM 4929 C CA . TYR A 1 605 ? -1.486 17.688 34.812 1 95.94 605 TYR A CA 1
ATOM 4930 C C . TYR A 1 605 ? -1.343 17.094 36.219 1 95.94 605 TYR A C 1
ATOM 4932 O O . TYR A 1 605 ? -0.246 17.078 36.781 1 95.94 605 TYR A O 1
ATOM 4940 N N . GLN A 1 606 ? -2.365 16.594 36.688 1 94.88 606 GLN A N 1
ATOM 4941 C CA . GLN A 1 606 ? -2.311 15.93 38 1 94.88 606 GLN A CA 1
ATOM 4942 C C . GLN A 1 606 ? -1.539 14.617 37.906 1 94.88 606 GLN A C 1
ATOM 4944 O O . GLN A 1 606 ? -0.731 14.305 38.781 1 94.88 606 GLN A O 1
ATOM 4949 N N . LEU A 1 607 ? -1.786 13.898 36.844 1 93.88 607 LEU A N 1
ATOM 4950 C CA . LEU A 1 607 ? -1.156 12.594 36.656 1 93.88 607 LEU A CA 1
ATOM 4951 C C . LEU A 1 607 ? 0.349 12.734 36.469 1 93.88 607 LEU A C 1
ATOM 4953 O O . LEU A 1 607 ? 1.117 11.852 36.875 1 93.88 607 LEU A O 1
ATOM 4957 N N . ILE A 1 608 ? 0.732 13.898 35.875 1 95.38 608 ILE A N 1
ATOM 4958 C CA . ILE A 1 608 ? 2.148 14 35.531 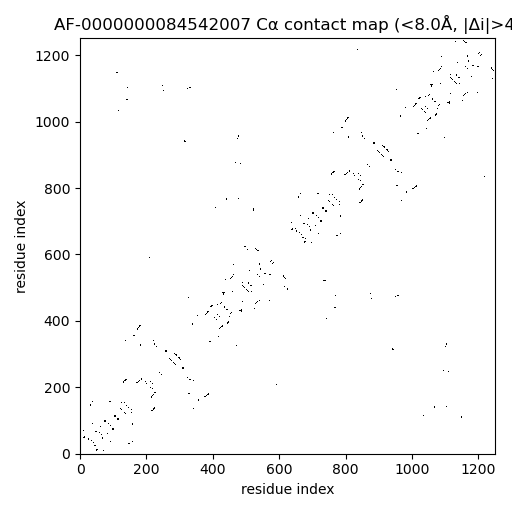1 95.38 608 ILE A CA 1
ATOM 4959 C C . ILE A 1 608 ? 2.871 14.82 36.594 1 95.38 608 ILE A C 1
ATOM 4961 O O . ILE A 1 608 ? 4.09 15.008 36.531 1 95.38 608 ILE A O 1
ATOM 4965 N N . GLU A 1 609 ? 2.248 15.406 37.594 1 94 609 GLU A N 1
ATOM 4966 C CA . GLU A 1 609 ? 2.807 16.297 38.594 1 94 609 GLU A CA 1
ATOM 4967 C C . GLU A 1 609 ? 4.023 15.68 39.281 1 94 609 GLU A C 1
ATOM 4969 O O . GLU A 1 609 ? 5.039 16.344 39.469 1 94 609 GLU A O 1
ATOM 4974 N N . ASN A 1 610 ? 4.055 14.477 39.625 1 91.81 610 ASN A N 1
ATOM 4975 C CA . ASN A 1 610 ? 5.172 13.828 40.312 1 91.81 610 ASN A CA 1
ATOM 4976 C C . ASN A 1 610 ? 5.984 12.961 39.344 1 91.81 610 ASN A C 1
ATOM 4978 O O . ASN A 1 610 ? 6.609 11.984 39.781 1 91.81 610 ASN A O 1
ATOM 4982 N N . THR A 1 611 ? 5.891 13.258 38.094 1 94.25 611 THR A N 1
ATOM 4983 C CA . THR A 1 611 ? 6.66 12.539 37.094 1 94.25 611 THR A CA 1
ATOM 4984 C C . THR A 1 611 ? 7.512 13.5 36.281 1 94.25 611 THR A C 1
ATOM 4986 O O . THR A 1 611 ? 7.254 14.703 36.25 1 94.25 611 THR A O 1
ATOM 4989 N N . PRO A 1 612 ? 8.523 13.023 35.688 1 94.5 612 PRO A N 1
ATOM 4990 C CA . PRO A 1 612 ? 9.352 13.898 34.875 1 94.5 612 PRO A CA 1
ATOM 4991 C C . PRO A 1 612 ? 8.773 14.109 33.469 1 94.5 612 PRO A C 1
ATOM 4993 O O . PRO A 1 612 ? 9.438 14.672 32.594 1 94.5 612 PRO A O 1
ATOM 4996 N N . ILE A 1 613 ? 7.59 13.672 33.188 1 97.06 613 ILE A N 1
ATOM 4997 C CA . ILE A 1 613 ? 6.961 13.797 31.875 1 97.06 613 ILE A CA 1
ATOM 4998 C C . ILE A 1 613 ? 6.59 15.258 31.625 1 97.06 613 ILE A C 1
ATOM 5000 O O . ILE A 1 613 ? 6.012 15.922 32.5 1 97.06 613 ILE A O 1
ATOM 5004 N N . ARG A 1 614 ? 6.996 15.742 30.531 1 96.88 614 ARG A N 1
ATOM 5005 C CA . ARG A 1 614 ? 6.578 17.062 30.062 1 96.88 614 ARG A CA 1
ATOM 5006 C C . ARG A 1 614 ? 5.395 16.969 29.109 1 96.88 614 ARG A C 1
ATOM 5008 O O . ARG A 1 614 ? 5.305 16.016 28.328 1 96.88 614 ARG A O 1
ATOM 5015 N N . PHE A 1 615 ? 4.531 17.938 29.203 1 97.31 615 PHE A N 1
ATOM 5016 C CA . PHE A 1 615 ? 3.295 17.859 28.438 1 97.31 615 PHE A CA 1
ATOM 5017 C C . PHE A 1 615 ? 2.998 19.188 27.75 1 97.31 615 PHE A C 1
ATOM 5019 O O . PHE A 1 615 ? 3.121 20.25 28.375 1 97.31 615 PHE A O 1
ATOM 5026 N N . ARG A 1 616 ? 2.744 19.125 26.453 1 95.94 616 ARG A N 1
ATOM 5027 C CA . ARG A 1 616 ? 2.238 20.25 25.672 1 95.94 616 ARG A CA 1
ATOM 5028 C C . ARG A 1 616 ? 0.908 19.906 25.016 1 95.94 616 ARG A C 1
ATOM 5030 O O . ARG A 1 616 ? 0.859 19.078 24.109 1 95.94 616 ARG A O 1
ATOM 5037 N N . PRO A 1 617 ? -0.183 20.531 25.406 1 95.44 617 PRO A N 1
ATOM 5038 C CA . PRO A 1 617 ? -1.492 20.234 24.812 1 95.44 617 PRO A CA 1
ATOM 5039 C C . PRO A 1 617 ? -1.646 20.812 23.406 1 95.44 617 PRO A C 1
ATOM 5041 O O . PRO A 1 617 ? -0.881 21.703 23.016 1 95.44 617 PRO A O 1
ATOM 5044 N N . SER A 1 618 ? -2.604 20.203 22.719 1 92.5 618 SER A N 1
ATOM 5045 C CA . SER A 1 618 ? -3 20.766 21.438 1 92.5 618 SER A CA 1
ATOM 5046 C C . SER A 1 618 ? -3.432 22.219 21.578 1 92.5 618 SER A C 1
ATOM 5048 O O . SER A 1 618 ? -4.309 22.531 22.375 1 92.5 618 SER A O 1
ATOM 5050 N N . GLN A 1 619 ? -2.803 23.062 20.969 1 82.88 619 GLN A N 1
ATOM 5051 C CA . GLN A 1 619 ? -3.064 24.5 21 1 82.88 619 GLN A CA 1
ATOM 5052 C C . GLN A 1 619 ? -2.402 25.219 19.828 1 82.88 619 GLN A C 1
ATOM 5054 O O . GLN A 1 619 ? -1.474 24.688 19.219 1 82.88 619 GLN A O 1
ATOM 5059 N N . PRO A 1 620 ? -3.035 26.297 19.469 1 72.94 620 PRO A N 1
ATOM 5060 C CA . PRO A 1 620 ? -2.375 27.062 18.406 1 72.94 620 PRO A CA 1
ATOM 5061 C C . PRO A 1 620 ? -0.957 27.484 18.781 1 72.94 620 PRO A C 1
ATOM 5063 O O . PRO A 1 620 ? -0.662 27.703 19.953 1 72.94 620 PRO A O 1
ATOM 5066 N N . PHE A 1 621 ? -0.016 27.406 17.906 1 62.78 621 PHE A N 1
ATOM 5067 C CA . PHE A 1 621 ? 1.385 27.766 18.094 1 62.78 621 PHE A CA 1
ATOM 5068 C C . PHE A 1 621 ? 1.532 29.266 18.344 1 62.78 621 PHE A C 1
ATOM 5070 O O . PHE A 1 621 ? 1.01 30.078 17.578 1 62.78 621 PHE A O 1
ATOM 5077 N N . SER A 1 622 ? 1.794 29.531 19.734 1 57.56 622 SER A N 1
ATOM 5078 C CA . SER A 1 622 ? 2.068 30.938 20.031 1 57.56 622 SER A CA 1
ATOM 5079 C C . SER A 1 622 ? 3.484 31.328 19.625 1 57.56 622 SER A C 1
ATOM 5081 O O . SER A 1 622 ? 4.398 30.5 19.672 1 57.56 622 SER A O 1
ATOM 5083 N N . LYS A 1 623 ? 3.811 32.5 19.094 1 52.06 623 LYS A N 1
ATOM 5084 C CA . LYS A 1 623 ? 5.043 33.031 18.516 1 52.06 623 LYS A CA 1
ATOM 5085 C C . LYS A 1 623 ? 6.109 33.25 19.594 1 52.06 623 LYS A C 1
ATOM 5087 O O . LYS A 1 623 ? 5.844 33.844 20.625 1 52.06 623 LYS A O 1
ATOM 5092 N N . PRO A 1 624 ? 7.254 32.375 19.516 1 46.12 624 PRO A N 1
ATOM 5093 C CA . PRO A 1 624 ? 8.273 32.719 20.5 1 46.12 624 PRO A CA 1
ATOM 5094 C C . PRO A 1 624 ? 8.836 34.125 20.281 1 46.12 624 PRO A C 1
ATOM 5096 O O . PRO A 1 624 ? 8.781 34.656 19.172 1 46.12 624 PRO A O 1
ATOM 5099 N N . ASN A 1 625 ? 9.078 34.844 21.328 1 36.75 625 ASN A N 1
ATOM 5100 C CA . ASN A 1 625 ? 9.812 36.125 21.281 1 36.75 625 ASN A CA 1
ATOM 5101 C C . ASN A 1 625 ? 11.242 35.906 20.781 1 36.75 625 ASN A C 1
ATOM 5103 O O . ASN A 1 625 ? 12.062 35.312 21.484 1 36.75 625 ASN A O 1
ATOM 5107 N N . VAL A 1 626 ? 11.562 35.375 19.75 1 35.38 626 VAL A N 1
ATOM 5108 C CA . VAL A 1 626 ? 12.984 35.688 19.672 1 35.38 626 VAL A CA 1
ATOM 5109 C C . VAL A 1 626 ? 13.164 37.156 19.234 1 35.38 626 VAL A C 1
ATOM 5111 O O . VAL A 1 626 ? 12.477 37.625 18.328 1 35.38 626 VAL A O 1
ATOM 5114 N N . MET B 1 1 ? -25.109 34.906 -4.586 1 44 1 MET B N 1
ATOM 5115 C CA . MET B 1 1 ? -24.578 35.656 -3.451 1 44 1 MET B CA 1
ATOM 5116 C C . MET B 1 1 ? -23.062 35.5 -3.363 1 44 1 MET B C 1
ATOM 5118 O O . MET B 1 1 ? -22.547 34.406 -3.549 1 44 1 MET B O 1
ATOM 5122 N N . GLY B 1 2 ? -22.297 36.594 -3.574 1 66.75 2 GLY B N 1
ATOM 5123 C CA . GLY B 1 2 ? -20.844 36.688 -3.643 1 66.75 2 GLY B CA 1
ATOM 5124 C C . GLY B 1 2 ? -20.141 36.094 -2.422 1 66.75 2 GLY B C 1
ATOM 5125 O O . GLY B 1 2 ? -20.75 36 -1.35 1 66.75 2 GLY B O 1
ATOM 5126 N N . THR B 1 3 ? -19.078 35.344 -2.547 1 83.06 3 THR B N 1
ATOM 5127 C CA . THR B 1 3 ? -18.297 34.781 -1.454 1 83.06 3 THR B CA 1
ATOM 5128 C C . THR B 1 3 ? -17.891 35.844 -0.459 1 83.06 3 THR B C 1
ATOM 5130 O O . THR B 1 3 ? -17.484 36.938 -0.857 1 83.06 3 THR B O 1
ATOM 5133 N N . GLU B 1 4 ? -18.188 35.656 0.788 1 90.06 4 GLU B N 1
ATOM 5134 C CA . GLU B 1 4 ? -17.859 36.625 1.83 1 90.06 4 GLU B CA 1
ATOM 5135 C C . GLU B 1 4 ? -16.438 36.406 2.342 1 90.06 4 GLU B C 1
ATOM 5137 O O . GLU B 1 4 ? -15.984 35.281 2.48 1 90.06 4 GLU B O 1
ATOM 5142 N N . ARG B 1 5 ? -15.836 37.531 2.643 1 91.69 5 ARG B N 1
ATOM 5143 C CA . ARG B 1 5 ? -14.469 37.531 3.168 1 91.69 5 ARG B CA 1
ATOM 5144 C C . ARG B 1 5 ? -14.445 37.094 4.625 1 91.69 5 ARG B C 1
ATOM 5146 O O . ARG B 1 5 ? -15.328 37.438 5.406 1 91.69 5 ARG B O 1
ATOM 5153 N N . SER B 1 6 ? -13.43 36.312 4.941 1 92.25 6 SER B N 1
ATOM 5154 C CA . SER B 1 6 ? -13.203 35.969 6.336 1 92.25 6 SER B CA 1
ATOM 5155 C C . SER B 1 6 ? -12.055 36.781 6.938 1 92.25 6 SER B C 1
ATOM 5157 O O . SER B 1 6 ? -11.672 36.562 8.094 1 92.25 6 SER B O 1
ATOM 5159 N N . TYR B 1 7 ? -11.43 37.594 6.168 1 92.81 7 TYR B N 1
ATOM 5160 C CA . TYR B 1 7 ? -10.312 38.438 6.609 1 92.81 7 TYR B CA 1
ATOM 5161 C C . TYR B 1 7 ? -10.68 39.906 6.555 1 92.81 7 TYR B C 1
ATOM 5163 O O . TYR B 1 7 ? -11.625 40.312 5.867 1 92.81 7 TYR B O 1
ATOM 5171 N N . GLN B 1 8 ? -9.922 40.75 7.184 1 90 8 GLN B N 1
ATOM 5172 C CA . GLN B 1 8 ? -10.305 42.125 7.398 1 90 8 GLN B CA 1
ATOM 5173 C C . GLN B 1 8 ? -9.742 43.031 6.297 1 90 8 GLN B C 1
ATOM 5175 O O . GLN B 1 8 ? -10.445 43.906 5.789 1 90 8 GLN B O 1
ATOM 5180 N N . THR B 1 9 ? -8.414 42.812 6 1 89.88 9 THR B N 1
ATOM 5181 C CA . THR B 1 9 ? -7.805 43.75 5.07 1 89.88 9 THR B CA 1
ATOM 5182 C C . THR B 1 9 ? -6.859 43.062 4.109 1 89.88 9 THR B C 1
ATOM 5184 O O . THR B 1 9 ? -6.391 41.938 4.398 1 89.88 9 THR B O 1
ATOM 5187 N N . LEU B 1 10 ? -6.672 43.719 2.971 1 94.44 10 LEU B N 1
ATOM 5188 C CA . LEU B 1 10 ? -5.605 43.469 2.014 1 94.44 10 LEU B CA 1
ATOM 5189 C C . LEU B 1 10 ? -4.766 44.719 1.779 1 94.44 10 LEU B C 1
ATOM 5191 O O . LEU B 1 10 ? -5.293 45.812 1.791 1 94.44 10 LEU B O 1
ATOM 5195 N N . PRO B 1 11 ? -3.545 44.594 1.584 1 95.75 11 PRO B N 1
ATOM 5196 C CA . PRO B 1 11 ? -2.742 43.375 1.555 1 95.75 11 PRO B CA 1
ATOM 5197 C C . PRO B 1 11 ? -2.568 42.75 2.938 1 95.75 11 PRO B C 1
ATOM 5199 O O . PRO B 1 11 ? -2.787 43.406 3.951 1 95.75 11 PRO B O 1
ATOM 5202 N N . PHE B 1 12 ? -2.285 41.531 2.977 1 94.38 12 PHE B N 1
ATOM 5203 C CA . PHE B 1 12 ? -1.945 40.844 4.219 1 94.38 12 PHE B CA 1
ATOM 5204 C C . PHE B 1 12 ? -0.624 41.375 4.777 1 94.38 12 PHE B C 1
ATOM 5206 O O . PHE B 1 12 ? 0.156 42 4.059 1 94.38 12 PHE B O 1
ATOM 5213 N N . TYR B 1 13 ? -0.449 41.156 6.027 1 91.81 13 TYR B N 1
ATOM 5214 C CA . TYR B 1 13 ? 0.804 41.531 6.68 1 91.81 13 TYR B CA 1
ATOM 5215 C C . TYR B 1 13 ? 1.61 40.281 7.051 1 91.81 13 TYR B C 1
ATOM 5217 O O . TYR B 1 13 ? 1.043 39.25 7.41 1 91.81 13 TYR B O 1
ATOM 5225 N N . TRP B 1 14 ? 2.957 40.469 6.863 1 90.69 14 TRP B N 1
ATOM 5226 C CA . TRP B 1 14 ? 3.85 39.375 7.242 1 90.69 14 TRP B CA 1
ATOM 5227 C C . TRP B 1 14 ? 3.988 39.281 8.758 1 90.69 14 TRP B C 1
ATOM 5229 O O . TRP B 1 14 ? 4.254 40.281 9.422 1 90.69 14 TRP B O 1
ATOM 5239 N N . HIS B 1 15 ? 3.695 38.094 9.25 1 84.06 15 HIS B N 1
ATOM 5240 C CA . HIS B 1 15 ? 4 37.875 10.656 1 84.06 15 HIS B CA 1
ATOM 5241 C C . HIS B 1 15 ? 5.465 37.469 10.836 1 84.06 15 HIS B C 1
ATOM 5243 O O . HIS B 1 15 ? 5.98 36.625 10.133 1 84.06 15 HIS B O 1
ATOM 5249 N N . ARG B 1 16 ? 6.148 38.094 11.695 1 78.5 16 ARG B N 1
ATOM 5250 C CA . ARG B 1 16 ? 7.586 37.938 11.898 1 78.5 16 ARG B CA 1
ATOM 5251 C C . ARG B 1 16 ? 7.938 36.469 12.148 1 78.5 16 ARG B C 1
ATOM 5253 O O . ARG B 1 16 ? 8.969 36 11.688 1 78.5 16 ARG B O 1
ATOM 5260 N N . ASP B 1 17 ? 7.125 35.719 12.773 1 77 17 ASP B N 1
ATOM 5261 C CA . ASP B 1 17 ? 7.445 34.375 13.203 1 77 17 ASP B CA 1
ATOM 5262 C C . ASP B 1 17 ? 7.25 33.375 12.07 1 77 17 ASP B C 1
ATOM 5264 O O . ASP B 1 17 ? 7.852 32.281 12.07 1 77 17 ASP B O 1
ATOM 5268 N N . THR B 1 18 ? 6.379 33.719 11.133 1 86.44 18 THR B N 1
ATOM 5269 C CA . THR B 1 18 ? 6.062 32.75 10.102 1 86.44 18 THR B CA 1
ATOM 5270 C C . THR B 1 18 ? 6.523 33.219 8.727 1 86.44 18 THR B C 1
ATOM 5272 O O . THR B 1 18 ? 6.426 32.5 7.742 1 86.44 18 THR B O 1
ATOM 5275 N N . LEU B 1 19 ? 7.082 34.344 8.711 1 90.12 19 LEU B N 1
ATOM 5276 C CA . LEU B 1 19 ? 7.414 35 7.453 1 90.12 19 LEU B CA 1
ATOM 5277 C C . LEU B 1 19 ? 8.289 34.125 6.582 1 90.12 19 LEU B C 1
ATOM 5279 O O . LEU B 1 19 ? 7.938 33.812 5.441 1 90.12 19 LEU B O 1
ATOM 5283 N N . GLU B 1 20 ? 9.398 33.656 7.148 1 89.12 20 GLU B N 1
ATOM 5284 C CA . GLU B 1 20 ? 10.352 32.875 6.355 1 89.12 20 GLU B CA 1
ATOM 5285 C C . GLU B 1 20 ? 9.75 31.547 5.914 1 89.12 20 GLU B C 1
ATOM 5287 O O . GLU B 1 20 ? 9.953 31.109 4.777 1 89.12 20 GLU B O 1
ATOM 5292 N N . ASN B 1 21 ? 9.031 30.953 6.758 1 88.38 21 ASN B N 1
ATOM 5293 C CA . ASN B 1 21 ? 8.422 29.672 6.43 1 88.38 21 ASN B CA 1
ATOM 5294 C C . ASN B 1 21 ? 7.289 29.828 5.418 1 88.38 21 ASN B C 1
ATOM 5296 O O . ASN B 1 21 ? 7.125 28.984 4.531 1 88.38 21 ASN B O 1
ATOM 5300 N N . ASP B 1 22 ? 6.504 30.844 5.594 1 91.81 22 ASP B N 1
ATOM 5301 C CA . ASP B 1 22 ? 5.441 31.125 4.633 1 91.81 22 ASP B CA 1
ATOM 5302 C C . ASP B 1 22 ? 6.016 31.391 3.24 1 91.81 22 ASP B C 1
ATOM 5304 O O . ASP B 1 22 ? 5.531 30.828 2.25 1 91.81 22 ASP B O 1
ATOM 5308 N N . ARG B 1 23 ? 7.004 32.188 3.271 1 93.12 23 ARG B N 1
ATOM 5309 C CA . ARG B 1 23 ? 7.648 32.531 2.008 1 93.12 23 ARG B CA 1
ATOM 5310 C C . ARG B 1 23 ? 8.203 31.281 1.32 1 93.12 23 ARG B C 1
ATOM 5312 O O . ARG B 1 23 ? 7.934 31.047 0.141 1 93.12 23 ARG B O 1
ATOM 5319 N N . ARG B 1 24 ? 8.969 30.5 2.02 1 90.25 24 ARG B N 1
ATOM 5320 C CA . ARG B 1 24 ? 9.594 29.312 1.463 1 90.25 24 ARG B CA 1
ATOM 5321 C C . ARG B 1 24 ? 8.539 28.328 0.965 1 90.25 24 ARG B C 1
ATOM 5323 O O . ARG B 1 24 ? 8.711 27.703 -0.087 1 90.25 24 ARG B O 1
ATOM 5330 N N . TRP B 1 25 ? 7.527 28.219 1.709 1 90.25 25 TRP B N 1
ATOM 5331 C CA . TRP B 1 25 ? 6.477 27.266 1.355 1 90.25 25 TRP B CA 1
ATOM 5332 C C . TRP B 1 25 ? 5.75 27.703 0.088 1 90.25 25 TRP B C 1
ATOM 5334 O O . TRP B 1 25 ? 5.578 26.922 -0.841 1 90.25 25 TRP B O 1
ATOM 5344 N N . LEU B 1 26 ? 5.297 28.922 0.061 1 93.44 26 LEU B N 1
ATOM 5345 C CA . LEU B 1 26 ? 4.582 29.453 -1.097 1 93.44 26 LEU B CA 1
ATOM 5346 C C . LEU B 1 26 ? 5.449 29.375 -2.35 1 93.44 26 LEU B C 1
ATOM 5348 O O . LEU B 1 26 ? 4.98 28.969 -3.414 1 93.44 26 LEU B O 1
ATOM 5352 N N . GLU B 1 27 ? 6.684 29.75 -2.191 1 94.12 27 GLU B N 1
ATOM 5353 C CA . GLU B 1 27 ? 7.59 29.719 -3.336 1 94.12 27 GLU B CA 1
ATOM 5354 C C . GLU B 1 27 ? 7.832 28.281 -3.799 1 94.12 27 GLU B C 1
ATOM 5356 O O . GLU B 1 27 ? 7.977 28.031 -4.996 1 94.12 27 GLU B O 1
ATOM 5361 N N . SER B 1 28 ? 7.891 27.406 -2.881 1 92 28 SER B N 1
ATOM 5362 C CA . SER B 1 28 ? 8.062 26 -3.234 1 92 28 SER B CA 1
ATOM 5363 C C . SER B 1 28 ? 6.863 25.469 -4.02 1 92 28 SER B C 1
ATOM 5365 O O . SER B 1 28 ? 7.027 24.719 -4.98 1 92 28 SER B O 1
ATOM 5367 N N . ILE B 1 29 ? 5.645 25.844 -3.639 1 92.56 29 ILE B N 1
ATOM 5368 C CA . ILE B 1 29 ? 4.445 25.406 -4.352 1 92.56 29 ILE B CA 1
ATOM 5369 C C . ILE B 1 29 ? 4.492 25.922 -5.789 1 92.56 29 ILE B C 1
ATOM 5371 O O . ILE B 1 29 ? 4.258 25.156 -6.734 1 92.56 29 ILE B O 1
ATOM 5375 N N . VAL B 1 30 ? 4.836 27.125 -5.867 1 95.75 30 VAL B N 1
ATOM 5376 C CA . VAL B 1 30 ? 4.82 27.766 -7.18 1 95.75 30 VAL B CA 1
ATOM 5377 C C . VAL B 1 30 ? 5.879 27.125 -8.078 1 95.75 30 VAL B C 1
ATOM 5379 O O . VAL B 1 30 ? 5.648 26.922 -9.273 1 95.75 30 VAL B O 1
ATOM 5382 N N . ARG B 1 31 ? 6.988 26.75 -7.535 1 94.12 31 ARG B N 1
ATOM 5383 C CA . ARG B 1 31 ? 8.078 26.156 -8.312 1 94.12 31 ARG B CA 1
ATOM 5384 C C . ARG B 1 31 ? 7.75 24.719 -8.703 1 94.12 31 ARG B C 1
ATOM 5386 O O . ARG B 1 31 ? 8.219 24.234 -9.734 1 94.12 31 ARG B O 1
ATOM 5393 N N . ASN B 1 32 ? 6.883 24.062 -7.902 1 93.75 32 ASN B N 1
ATOM 5394 C CA . ASN B 1 32 ? 6.711 22.625 -8.055 1 93.75 32 ASN B CA 1
ATOM 5395 C C . ASN B 1 32 ? 5.328 22.281 -8.602 1 93.75 32 ASN B C 1
ATOM 5397 O O . ASN B 1 32 ? 4.902 21.125 -8.547 1 93.75 32 ASN B O 1
ATOM 5401 N N . THR B 1 33 ? 4.605 23.266 -9.055 1 95 33 THR B N 1
ATOM 5402 C CA . THR B 1 33 ? 3.281 23.031 -9.617 1 95 33 THR B CA 1
ATOM 5403 C C . THR B 1 33 ? 3.178 23.641 -11.016 1 95 33 THR B C 1
ATOM 5405 O O . THR B 1 33 ? 3.885 24.594 -11.336 1 95 33 THR B O 1
ATOM 5408 N N . ALA B 1 34 ? 2.285 23.031 -11.75 1 95.69 34 ALA B N 1
ATOM 5409 C CA . ALA B 1 34 ? 2.1 23.5 -13.125 1 95.69 34 ALA B CA 1
ATOM 5410 C C . ALA B 1 34 ? 1.509 24.906 -13.148 1 95.69 34 ALA B C 1
ATOM 5412 O O . ALA B 1 34 ? 0.519 25.172 -12.461 1 95.69 34 ALA B O 1
ATOM 5413 N N . PRO B 1 35 ? 2.066 25.766 -13.953 1 96 35 PRO B N 1
ATOM 5414 C CA . PRO B 1 35 ? 1.508 27.125 -14.047 1 96 35 PRO B CA 1
ATOM 5415 C C . PRO B 1 35 ? 0.064 27.125 -14.539 1 96 35 PRO B C 1
ATOM 5417 O O . PRO B 1 35 ? -0.289 26.359 -15.438 1 96 35 PRO B O 1
ATOM 5420 N N . PHE B 1 36 ? -0.742 27.984 -13.875 1 96 36 PHE B N 1
ATOM 5421 C CA . PHE B 1 36 ? -2.135 28.234 -14.227 1 96 36 PHE B CA 1
ATOM 5422 C C . PHE B 1 36 ? -3.006 27.031 -13.875 1 96 36 PHE B C 1
ATOM 5424 O O . PHE B 1 36 ? -4.145 26.922 -14.336 1 96 36 PHE B O 1
ATOM 5431 N N . SER B 1 37 ? -2.445 26.062 -13.188 1 95.12 37 SER B N 1
ATOM 5432 C CA . SER B 1 37 ? -3.258 25.047 -12.539 1 95.12 37 SER B CA 1
ATOM 5433 C C . SER B 1 37 ? -3.955 25.578 -11.297 1 95.12 37 SER B C 1
ATOM 5435 O O . SER B 1 37 ? -3.658 26.688 -10.852 1 95.12 37 SER B O 1
ATOM 5437 N N . ASP B 1 38 ? -4.809 24.844 -10.758 1 94.69 38 ASP B N 1
ATOM 5438 C CA . ASP B 1 38 ? -5.59 25.234 -9.594 1 94.69 38 ASP B CA 1
ATOM 5439 C C . ASP B 1 38 ? -4.684 25.531 -8.398 1 94.69 38 ASP B C 1
ATOM 5441 O O . ASP B 1 38 ? -4.762 26.594 -7.801 1 94.69 38 ASP B O 1
ATOM 5445 N N . ALA B 1 39 ? -3.758 24.609 -8.094 1 93.38 39 ALA B N 1
ATOM 5446 C CA . ALA B 1 39 ? -2.861 24.75 -6.945 1 93.38 39 ALA B CA 1
ATOM 5447 C C . ALA B 1 39 ? -1.893 25.906 -7.152 1 93.38 39 ALA B C 1
ATOM 5449 O O . ALA B 1 39 ? -1.619 26.672 -6.219 1 93.38 39 ALA B O 1
ATOM 5450 N N . TRP B 1 40 ? -1.354 26 -8.312 1 96.75 40 TRP B N 1
ATOM 5451 C CA . TRP B 1 40 ? -0.441 27.094 -8.641 1 96.75 40 TRP B CA 1
ATOM 5452 C C . TRP B 1 40 ? -1.131 28.438 -8.484 1 96.75 40 TRP B C 1
ATOM 5454 O O . TRP B 1 40 ? -0.576 29.359 -7.883 1 96.75 40 TRP B O 1
ATOM 5464 N N . THR B 1 41 ? -2.346 28.516 -8.961 1 97.31 41 THR B N 1
ATOM 5465 C CA . THR B 1 41 ? -3.115 29.766 -8.945 1 97.31 41 THR B CA 1
ATOM 5466 C C . THR B 1 41 ? -3.424 30.188 -7.508 1 97.31 41 THR B C 1
ATOM 5468 O O . THR B 1 41 ? -3.299 31.359 -7.164 1 97.31 41 THR B O 1
ATOM 5471 N N . LYS B 1 42 ? -3.791 29.25 -6.762 1 96.19 42 LYS B N 1
ATOM 5472 C CA . LYS B 1 42 ? -4.102 29.547 -5.367 1 96.19 42 LYS B CA 1
ATOM 5473 C C . LYS B 1 42 ? -2.871 30.078 -4.633 1 96.19 42 LYS B C 1
ATOM 5475 O O . LYS B 1 42 ? -2.967 31.031 -3.85 1 96.19 42 LYS B O 1
ATOM 5480 N N . ALA B 1 43 ? -1.749 29.469 -4.867 1 96.56 43 ALA B N 1
ATOM 5481 C CA . ALA B 1 43 ? -0.516 29.938 -4.246 1 96.56 43 ALA B CA 1
ATOM 5482 C C . ALA B 1 43 ? -0.16 31.344 -4.734 1 96.56 43 ALA B C 1
ATOM 5484 O O . ALA B 1 43 ? 0.272 32.188 -3.949 1 96.56 43 ALA B O 1
ATOM 5485 N N . ARG B 1 44 ? -0.37 31.609 -5.957 1 97.81 44 ARG B N 1
ATOM 5486 C CA . ARG B 1 44 ? -0.092 32.906 -6.531 1 97.81 44 ARG B CA 1
ATOM 5487 C C . ARG B 1 44 ? -1.01 34 -5.938 1 97.81 44 ARG B C 1
ATOM 5489 O O . ARG B 1 44 ? -0.583 35.125 -5.699 1 97.81 44 ARG B O 1
ATOM 5496 N N . ILE B 1 45 ? -2.213 33.594 -5.789 1 98 45 ILE B N 1
ATOM 5497 C CA . ILE B 1 45 ? -3.182 34.531 -5.199 1 98 45 ILE B CA 1
ATOM 5498 C C . ILE B 1 45 ? -2.688 34.969 -3.828 1 98 45 ILE B C 1
ATOM 5500 O O . ILE B 1 45 ? -2.684 36.188 -3.533 1 98 45 ILE B O 1
ATOM 5504 N N . VAL B 1 46 ? -2.281 34.031 -3.023 1 97.19 46 VAL B N 1
ATOM 5505 C CA . VAL B 1 46 ? -1.796 34.344 -1.688 1 97.19 46 VAL B CA 1
ATOM 5506 C C . VAL B 1 46 ? -0.549 35.219 -1.797 1 97.19 46 VAL B C 1
ATOM 5508 O O . VAL B 1 46 ? -0.422 36.219 -1.085 1 97.19 46 VAL B O 1
ATOM 5511 N N . GLN B 1 47 ? 0.366 34.906 -2.699 1 97.44 47 GLN B N 1
ATOM 5512 C CA . GLN B 1 47 ? 1.577 35.688 -2.9 1 97.44 47 GLN B CA 1
ATOM 5513 C C . GLN B 1 47 ? 1.24 37.125 -3.305 1 97.44 47 GLN B C 1
ATOM 5515 O O . GLN B 1 47 ? 1.851 38.062 -2.809 1 97.44 47 GLN B O 1
ATOM 5520 N N . LEU B 1 48 ? 0.3 37.281 -4.145 1 98 48 LEU B N 1
ATOM 5521 C CA . LEU B 1 48 ? -0.079 38.594 -4.652 1 98 48 LEU B CA 1
ATOM 5522 C C . LEU B 1 48 ? -0.816 39.375 -3.588 1 98 48 LEU B C 1
ATOM 5524 O O . LEU B 1 48 ? -0.899 40.625 -3.678 1 98 48 LEU B O 1
ATOM 5528 N N . GLY B 1 49 ? -1.354 38.688 -2.598 1 97.25 49 GLY B N 1
ATOM 5529 C CA . GLY B 1 49 ? -2.012 39.344 -1.479 1 97.25 49 GLY B CA 1
ATOM 5530 C C . GLY B 1 49 ? -1.04 39.844 -0.423 1 97.25 49 GLY B C 1
ATOM 5531 O O . GLY B 1 49 ? -1.429 40.562 0.497 1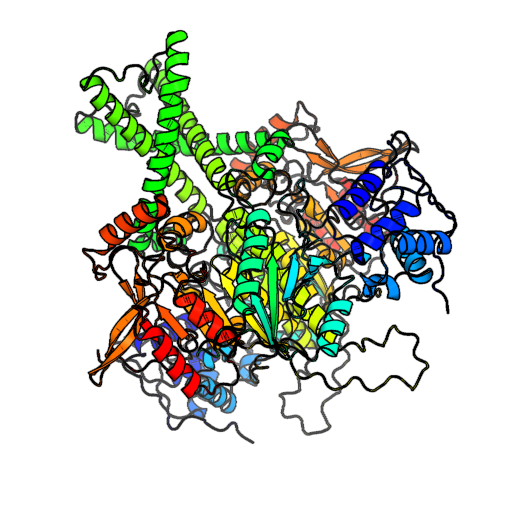 97.25 49 GLY B O 1
ATOM 5532 N N . TYR B 1 50 ? 0.158 39.469 -0.529 1 96.38 50 TYR B N 1
ATOM 5533 C CA . TYR B 1 50 ? 1.202 39.906 0.392 1 96.38 50 TYR B CA 1
ATOM 5534 C C . TYR B 1 50 ? 2.127 40.938 -0.271 1 96.38 50 TYR B C 1
ATOM 5536 O O . TYR B 1 50 ? 2.418 40.812 -1.465 1 96.38 50 TYR B O 1
ATOM 5544 N N . PRO B 1 51 ? 2.572 41.906 0.519 1 95.56 51 PRO B N 1
ATOM 5545 C CA . PRO B 1 51 ? 3.646 42.75 -0.009 1 95.56 51 PRO B CA 1
ATOM 5546 C C . PRO B 1 51 ? 4.996 42.031 -0.046 1 95.56 51 PRO B C 1
ATOM 5548 O O . PRO B 1 51 ? 5.125 40.906 0.485 1 95.56 51 PRO B O 1
ATOM 5551 N N . TYR B 1 52 ? 5.926 42.562 -0.743 1 95.06 52 TYR B N 1
ATOM 5552 C CA . TYR B 1 52 ? 7.258 41.969 -0.774 1 95.06 52 TYR B CA 1
ATOM 5553 C C . TYR B 1 52 ? 7.82 41.812 0.633 1 95.06 52 TYR B C 1
ATOM 5555 O O . TYR B 1 52 ? 7.77 42.75 1.431 1 95.06 52 TYR B O 1
ATOM 5563 N N . PRO B 1 53 ? 8.297 40.594 0.894 1 93.38 53 PRO B N 1
ATOM 5564 C CA . PRO B 1 53 ? 8.906 40.406 2.213 1 93.38 53 PRO B CA 1
ATOM 5565 C C . PRO B 1 53 ? 10.125 41.312 2.43 1 93.38 53 PRO B C 1
ATOM 5567 O O . PRO B 1 53 ? 10.875 41.562 1.487 1 93.38 53 PRO B O 1
ATOM 5570 N N . PRO B 1 54 ? 10.359 41.625 3.697 1 88.94 54 PRO B N 1
ATOM 5571 C CA . PRO B 1 54 ? 11.516 42.469 3.977 1 88.94 54 PRO B CA 1
ATOM 5572 C C . PRO B 1 54 ? 12.844 41.812 3.629 1 88.94 54 PRO B C 1
ATOM 5574 O O . PRO B 1 54 ? 13 40.594 3.836 1 88.94 54 PRO B O 1
ATOM 5577 N N . ASN B 1 55 ? 13.805 42.438 3.002 1 85.25 55 ASN B N 1
ATOM 5578 C CA . ASN B 1 55 ? 15.172 42 2.723 1 85.25 55 ASN B CA 1
ATOM 5579 C C . ASN B 1 55 ? 15.211 40.938 1.638 1 85.25 55 ASN B C 1
ATOM 5581 O O . ASN B 1 55 ? 16.062 40.062 1.673 1 85.25 55 ASN B O 1
ATOM 5585 N N . THR B 1 56 ? 14.133 40.875 0.872 1 88.25 56 THR B N 1
ATOM 5586 C CA . THR B 1 56 ? 14.148 39.906 -0.239 1 88.25 56 THR B CA 1
ATOM 5587 C C . THR B 1 56 ? 14.172 40.656 -1.576 1 88.25 56 THR B C 1
ATOM 5589 O O . THR B 1 56 ? 13.664 41.781 -1.687 1 88.25 56 THR B O 1
ATOM 5592 N N . LYS B 1 57 ? 14.867 40.125 -2.566 1 85.25 57 LYS B N 1
ATOM 5593 C CA . LYS B 1 57 ? 14.984 40.688 -3.9 1 85.25 57 LYS B CA 1
ATOM 5594 C C . LYS B 1 57 ? 13.695 40.5 -4.699 1 85.25 57 LYS B C 1
ATOM 5596 O O . LYS B 1 57 ? 13.141 39.406 -4.723 1 85.25 57 LYS B O 1
ATOM 5601 N N . PRO B 1 58 ? 13.289 41.562 -5.242 1 89.69 58 PRO B N 1
ATOM 5602 C CA . PRO B 1 58 ? 12.078 41.438 -6.062 1 89.69 58 PRO B CA 1
ATOM 5603 C C . PRO B 1 58 ? 12.266 40.469 -7.234 1 89.69 58 PRO B C 1
ATOM 5605 O O . PRO B 1 58 ? 13.352 40.406 -7.82 1 89.69 58 PRO B O 1
ATOM 5608 N N . GLY B 1 59 ? 11.266 39.656 -7.441 1 92.75 59 GLY B N 1
ATOM 5609 C CA . GLY B 1 59 ? 11.281 38.719 -8.555 1 92.75 59 GLY B CA 1
ATOM 5610 C C . GLY B 1 59 ? 9.961 38.656 -9.297 1 92.75 59 GLY B C 1
ATOM 5611 O O . GLY B 1 59 ? 9.016 39.375 -8.969 1 92.75 59 GLY B O 1
ATOM 5612 N N . THR B 1 60 ? 10.016 38 -10.445 1 94.38 60 THR B N 1
ATOM 5613 C CA . THR B 1 60 ? 8.812 37.844 -11.258 1 94.38 60 THR B CA 1
ATOM 5614 C C . THR B 1 60 ? 8.523 36.375 -11.539 1 94.38 60 THR B C 1
ATOM 5616 O O . THR B 1 60 ? 9.438 35.562 -11.602 1 94.38 60 THR B O 1
ATOM 5619 N N . VAL B 1 61 ? 7.273 36.062 -11.539 1 95.5 61 VAL B N 1
ATOM 5620 C CA . VAL B 1 61 ? 6.773 34.75 -11.938 1 95.5 61 VAL B CA 1
ATOM 5621 C C . VAL B 1 61 ? 5.703 34.906 -13.016 1 95.5 61 VAL B C 1
ATOM 5623 O O . VAL B 1 61 ? 4.652 35.5 -12.773 1 95.5 61 VAL B O 1
ATOM 5626 N N . GLU B 1 62 ? 5.949 34.375 -14.172 1 95 62 GLU B N 1
ATOM 5627 C CA . GLU B 1 62 ? 5.027 34.438 -15.297 1 95 62 GLU B CA 1
ATOM 5628 C C . GLU B 1 62 ? 4.613 35.875 -15.594 1 9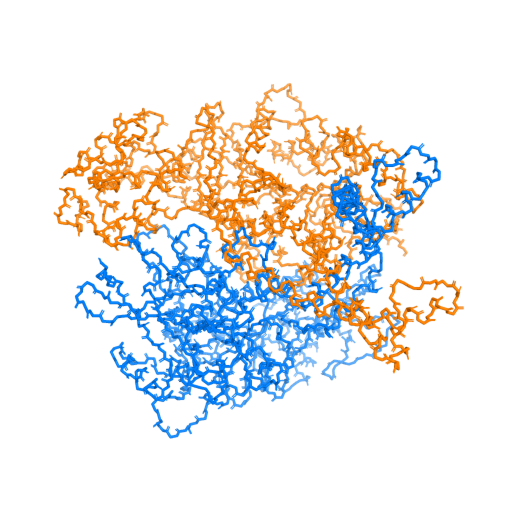5 62 GLU B C 1
ATOM 5630 O O . GLU B 1 62 ? 3.422 36.156 -15.719 1 95 62 GLU B O 1
ATOM 5635 N N . GLY B 1 63 ? 5.539 36.781 -15.523 1 92.56 63 GLY B N 1
ATOM 5636 C CA . GLY B 1 63 ? 5.32 38.156 -15.906 1 92.56 63 GLY B CA 1
ATOM 5637 C C . GLY B 1 63 ? 4.742 39 -14.781 1 92.56 63 GLY B C 1
ATOM 5638 O O . GLY B 1 63 ? 4.531 40.219 -14.953 1 92.56 63 GLY B O 1
ATOM 5639 N N . LEU B 1 64 ? 4.473 38.438 -13.664 1 96.31 64 LEU B N 1
ATOM 5640 C CA . LEU B 1 64 ? 3.932 39.156 -12.516 1 96.31 64 LEU B CA 1
ATOM 5641 C C . LEU B 1 64 ? 4.934 39.188 -11.367 1 96.31 64 LEU B C 1
ATOM 5643 O O . LEU B 1 64 ? 5.789 38.312 -11.266 1 96.31 64 LEU B O 1
ATOM 5647 N N . PRO B 1 65 ? 4.77 40.219 -10.57 1 96.12 65 PRO B N 1
ATOM 5648 C CA . PRO B 1 65 ? 5.633 40.219 -9.383 1 96.12 65 PRO B CA 1
ATOM 5649 C C . PRO B 1 65 ? 5.387 39 -8.492 1 96.12 65 PRO B C 1
ATOM 5651 O O . PRO B 1 65 ? 4.242 38.562 -8.328 1 96.12 65 PRO B O 1
ATOM 5654 N N . THR B 1 66 ? 6.434 38.469 -7.895 1 96.88 66 THR B N 1
ATOM 5655 C CA . THR B 1 66 ? 6.277 37.312 -6.992 1 96.88 66 THR B CA 1
ATOM 5656 C C . THR B 1 66 ? 5.324 37.656 -5.852 1 96.88 66 THR B C 1
ATOM 5658 O O . THR B 1 66 ? 4.488 36.844 -5.469 1 96.88 66 THR B O 1
ATOM 5661 N N . TYR B 1 67 ? 5.551 38.844 -5.336 1 97.12 67 TYR B N 1
ATOM 5662 C CA . TYR B 1 67 ? 4.656 39.406 -4.332 1 97.12 67 TYR B CA 1
ATOM 5663 C C . TYR B 1 67 ? 4.137 40.781 -4.77 1 97.12 67 TYR B C 1
ATOM 5665 O O . TYR B 1 67 ? 4.918 41.656 -5.164 1 97.12 67 TYR B O 1
ATOM 5673 N N . GLY B 1 68 ? 2.785 41 -4.672 1 95.19 68 GLY B N 1
ATOM 5674 C CA . GLY B 1 68 ? 2.207 42.188 -5.293 1 95.19 68 GLY B CA 1
ATOM 5675 C C . GLY B 1 68 ? 1.684 43.188 -4.285 1 95.19 68 GLY B C 1
ATOM 5676 O O . GLY B 1 68 ? 1.617 44.406 -4.578 1 95.19 68 GLY B O 1
ATOM 5677 N N . GLY B 1 69 ? 1.254 42.688 -3.158 1 96.44 69 GLY B N 1
ATOM 5678 C CA . GLY B 1 69 ? 0.674 43.594 -2.172 1 96.44 69 GLY B CA 1
ATOM 5679 C C . GLY B 1 69 ? -0.602 44.281 -2.65 1 96.44 69 GLY B C 1
ATOM 5680 O O . GLY B 1 69 ? -0.848 45.438 -2.35 1 96.44 69 GLY B O 1
ATOM 5681 N N . TYR B 1 70 ? -1.32 43.594 -3.414 1 97.12 70 TYR B N 1
ATOM 5682 C CA . TYR B 1 70 ? -2.545 44.188 -3.957 1 97.12 70 TYR B CA 1
ATOM 5683 C C . TYR B 1 70 ? -3.582 44.375 -2.859 1 97.12 70 TYR B C 1
ATOM 5685 O O . TYR B 1 70 ? -3.631 43.625 -1.892 1 97.12 70 TYR B O 1
ATOM 5693 N N . THR B 1 71 ? -4.488 45.406 -3.076 1 96.25 71 THR B N 1
ATOM 5694 C CA . THR B 1 71 ? -5.391 45.844 -2.006 1 96.25 71 THR B CA 1
ATOM 5695 C C . THR B 1 71 ? -6.809 45.344 -2.275 1 96.25 71 THR B C 1
ATOM 5697 O O . THR B 1 71 ? -7.711 45.562 -1.463 1 96.25 71 THR B O 1
ATOM 5700 N N . SER B 1 72 ? -7.051 44.812 -3.424 1 95.75 72 SER B N 1
ATOM 5701 C CA . SER B 1 72 ? -8.391 44.344 -3.74 1 95.75 72 SER B CA 1
ATOM 5702 C C . SER B 1 72 ? -8.352 42.969 -4.438 1 95.75 72 SER B C 1
ATOM 5704 O O . SER B 1 72 ? -7.438 42.688 -5.215 1 95.75 72 SER B O 1
ATOM 5706 N N . GLU B 1 73 ? -9.328 42.156 -4.082 1 97.19 73 GLU B N 1
ATOM 5707 C CA . GLU B 1 73 ? -9.453 40.844 -4.691 1 97.19 73 GLU B CA 1
ATOM 5708 C C . GLU B 1 73 ? -9.695 40.938 -6.195 1 97.19 73 GLU B C 1
ATOM 5710 O O . GLU B 1 73 ? -9.18 40.125 -6.969 1 97.19 73 GLU B O 1
ATOM 5715 N N . ALA B 1 74 ? -10.43 41.906 -6.562 1 96.69 74 ALA B N 1
ATOM 5716 C CA . ALA B 1 74 ? -10.719 42.156 -7.977 1 96.69 74 ALA B CA 1
ATOM 5717 C C . ALA B 1 74 ? -9.438 42.469 -8.758 1 96.69 74 ALA B C 1
ATOM 5719 O O . ALA B 1 74 ? -9.281 42.031 -9.898 1 96.69 74 ALA B O 1
ATOM 5720 N N . GLU B 1 75 ? -8.586 43.25 -8.148 1 97.5 75 GLU B N 1
ATOM 5721 C CA . GLU B 1 75 ? -7.316 43.562 -8.781 1 97.5 75 GLU B CA 1
ATOM 5722 C C . GLU B 1 75 ? -6.449 42.344 -8.961 1 97.5 75 GLU B C 1
ATOM 5724 O O . GLU B 1 75 ? -5.809 42.156 -10 1 97.5 75 GLU B O 1
ATOM 5729 N N . ILE B 1 76 ? -6.402 41.5 -7.941 1 98 76 ILE B N 1
ATOM 5730 C CA . ILE B 1 76 ? -5.629 40.281 -8 1 98 76 ILE B CA 1
ATOM 5731 C C . ILE B 1 76 ? -6.148 39.406 -9.141 1 98 76 ILE B C 1
ATOM 5733 O O . ILE B 1 76 ? -5.363 38.844 -9.922 1 98 76 ILE B O 1
ATOM 5737 N N . ALA B 1 77 ? -7.445 39.219 -9.195 1 97.62 77 ALA B N 1
ATOM 5738 C CA . ALA B 1 77 ? -8.047 38.438 -10.266 1 97.62 77 ALA B CA 1
ATOM 5739 C C . ALA B 1 77 ? -7.688 39 -11.633 1 97.62 77 ALA B C 1
ATOM 5741 O O . ALA B 1 77 ? -7.352 38.25 -12.555 1 97.62 77 ALA B O 1
ATOM 5742 N N . SER B 1 78 ? -7.777 40.312 -11.742 1 97.06 78 SER B N 1
ATOM 5743 C CA . SER B 1 78 ? -7.527 41 -13.016 1 97.06 78 SER B CA 1
ATOM 5744 C C . SER B 1 78 ? -6.074 40.812 -13.453 1 97.06 78 SER B C 1
ATOM 5746 O O . SER B 1 78 ? -5.801 40.531 -14.617 1 97.06 78 SER B O 1
ATOM 5748 N N . VAL B 1 79 ? -5.168 41 -12.562 1 96.94 79 VAL B N 1
ATOM 5749 C CA . VAL B 1 79 ? -3.748 40.906 -12.891 1 96.94 79 VAL B CA 1
ATOM 5750 C C . VAL B 1 79 ? -3.404 39.469 -13.273 1 96.94 79 VAL B C 1
ATOM 5752 O O . VAL B 1 79 ? -2.617 39.25 -14.195 1 96.94 79 VAL B O 1
ATOM 5755 N N . LEU B 1 80 ? -3.936 38.531 -12.602 1 97.19 80 LEU B N 1
ATOM 5756 C CA . LEU B 1 80 ? -3.699 37.125 -12.914 1 97.19 80 LEU B CA 1
ATOM 5757 C C . LEU B 1 80 ? -4.199 36.781 -14.312 1 97.19 80 LEU B C 1
ATOM 5759 O O . LEU B 1 80 ? -3.518 36.094 -15.07 1 97.19 80 LEU B O 1
ATOM 5763 N N . ARG B 1 81 ? -5.34 37.219 -14.594 1 96 81 ARG B N 1
ATOM 5764 C CA . ARG B 1 81 ? -5.961 36.906 -15.883 1 96 81 ARG B CA 1
ATOM 5765 C C . ARG B 1 81 ? -5.195 37.594 -17.016 1 96 81 ARG B C 1
ATOM 5767 O O . ARG B 1 81 ? -5.227 37.125 -18.156 1 96 81 ARG B O 1
ATOM 5774 N N . SER B 1 82 ? -4.473 38.625 -16.75 1 94.69 82 SER B N 1
ATOM 5775 C CA . SER B 1 82 ? -3.713 39.344 -17.766 1 94.69 82 SER B CA 1
ATOM 5776 C C . SER B 1 82 ? -2.371 38.656 -18.031 1 94.69 82 SER B C 1
ATOM 5778 O O . SER B 1 82 ? -1.709 38.969 -19.031 1 94.69 82 SER B O 1
ATOM 5780 N N . SER B 1 83 ? -1.992 37.75 -17.188 1 92.81 83 SER B N 1
ATOM 5781 C CA . SER B 1 83 ? -0.65 37.156 -17.234 1 92.81 83 SER B CA 1
ATOM 5782 C C . SER B 1 83 ? -0.563 36.031 -18.266 1 92.81 83 SER B C 1
ATOM 5784 O O . SER B 1 83 ? 0.525 35.531 -18.562 1 92.81 83 SER B O 1
ATOM 5786 N N . CYS B 1 84 ? -1.646 35.594 -18.828 1 91.75 84 CYS B N 1
ATOM 5787 C CA . CYS B 1 84 ? -1.591 34.5 -19.797 1 91.75 84 CYS B CA 1
ATOM 5788 C C . CYS B 1 84 ? -2.641 34.688 -20.875 1 91.75 84 CYS B C 1
ATOM 5790 O O . CYS B 1 84 ? -3.484 35.562 -20.797 1 91.75 84 CYS B O 1
ATOM 5792 N N . ASN B 1 85 ? -2.443 33.875 -21.922 1 92.19 85 ASN B N 1
ATOM 5793 C CA . ASN B 1 85 ? -3.473 33.812 -22.953 1 92.19 85 ASN B CA 1
ATOM 5794 C C . ASN B 1 85 ? -4.652 32.938 -22.484 1 92.19 85 ASN B C 1
ATOM 5796 O O . ASN B 1 85 ? -4.562 31.719 -22.453 1 92.19 85 ASN B O 1
ATOM 5800 N N . LEU B 1 86 ? -5.723 33.594 -22.219 1 93.5 86 LEU B N 1
ATOM 5801 C CA . LEU B 1 86 ? -6.887 32.969 -21.609 1 93.5 86 LEU B CA 1
ATOM 5802 C C . LEU B 1 86 ? -7.461 31.891 -22.531 1 93.5 86 LEU B C 1
ATOM 5804 O O . LEU B 1 86 ? -8.078 30.938 -22.062 1 93.5 86 LEU B O 1
ATOM 5808 N N . LEU B 1 87 ? -7.211 31.969 -23.797 1 92 87 LEU B N 1
ATOM 5809 C CA . LEU B 1 87 ? -7.719 30.984 -24.75 1 92 87 LEU B CA 1
ATOM 5810 C C . LEU B 1 87 ? -6.977 29.656 -24.594 1 92 87 LEU B C 1
ATOM 5812 O O . LEU B 1 87 ? -7.527 28.594 -24.906 1 92 87 LEU B O 1
ATOM 5816 N N . GLU B 1 88 ? -5.832 29.781 -24.141 1 93 88 GLU B N 1
ATOM 5817 C CA . GLU B 1 88 ? -5.004 28.578 -23.969 1 93 88 GLU B CA 1
ATOM 5818 C C . GLU B 1 88 ? -5.363 27.844 -22.688 1 93 88 GLU B C 1
ATOM 5820 O O . GLU B 1 88 ? -5.098 26.641 -22.562 1 93 88 GLU B O 1
ATOM 5825 N N . TYR B 1 89 ? -5.965 28.531 -21.797 1 95.19 89 TYR B N 1
ATOM 5826 C CA . TYR B 1 89 ? -6.27 27.953 -20.484 1 95.19 89 TYR B CA 1
ATOM 5827 C C . TYR B 1 89 ? -7.738 28.156 -20.141 1 95.19 89 TYR B C 1
ATOM 5829 O O . TYR B 1 89 ? -8.07 28.906 -19.219 1 95.19 89 TYR B O 1
ATOM 5837 N N . PRO B 1 90 ? -8.547 27.375 -20.734 1 92.62 90 PRO B N 1
ATOM 5838 C CA . PRO B 1 90 ? -9.984 27.594 -20.562 1 92.62 90 PRO B CA 1
ATOM 5839 C C . PRO B 1 90 ? -10.453 27.375 -19.125 1 92.62 90 PRO B C 1
ATOM 5841 O O . PRO B 1 90 ? -11.305 28.109 -18.641 1 92.62 90 PRO B O 1
ATOM 5844 N N . GLY B 1 91 ? -9.961 26.344 -18.469 1 91.88 91 GLY B N 1
ATOM 5845 C CA . GLY B 1 91 ? -10.32 26.125 -17.078 1 91.88 91 GLY B CA 1
ATOM 5846 C C . GLY B 1 91 ? -9.953 27.297 -16.172 1 91.88 91 GLY B C 1
ATOM 5847 O O . GLY B 1 91 ? -10.719 27.656 -15.281 1 91.88 91 GLY B O 1
ATOM 5848 N N . PHE B 1 92 ? -8.805 27.828 -16.422 1 95 92 PHE B N 1
ATOM 5849 C CA . PHE B 1 92 ? -8.336 29 -15.688 1 95 92 PHE B CA 1
ATOM 5850 C C . PHE B 1 92 ? -9.227 30.203 -15.953 1 95 92 PHE B C 1
ATOM 5852 O O . PHE B 1 92 ? -9.641 30.906 -15.023 1 95 92 PHE B O 1
ATOM 5859 N N . GLU B 1 93 ? -9.547 30.391 -17.172 1 94.31 93 GLU B N 1
ATOM 5860 C CA . GLU B 1 93 ? -10.383 31.516 -17.562 1 94.31 93 GLU B CA 1
ATOM 5861 C C . GLU B 1 93 ? -11.758 31.453 -16.906 1 94.31 93 GLU B C 1
ATOM 5863 O O . GLU B 1 93 ? -12.266 32.469 -16.422 1 94.31 93 GLU B O 1
ATOM 5868 N N . THR B 1 94 ? -12.242 30.344 -16.844 1 90.88 94 THR B N 1
ATOM 5869 C CA . THR B 1 94 ? -13.617 30.172 -16.391 1 90.88 94 THR B CA 1
ATOM 5870 C C . THR B 1 94 ? -13.703 30.25 -14.875 1 90.88 94 THR B C 1
ATOM 5872 O O . THR B 1 94 ? -14.688 30.75 -14.328 1 90.88 94 THR B O 1
ATOM 5875 N N . GLN B 1 95 ? -12.727 29.828 -14.18 1 91.31 95 GLN B N 1
ATOM 5876 C CA . GLN B 1 95 ? -12.859 29.641 -12.734 1 91.31 95 GLN B CA 1
ATOM 5877 C C . GLN B 1 95 ? -12.234 30.797 -11.961 1 91.31 95 GLN B C 1
ATOM 5879 O O . GLN B 1 95 ? -12.695 31.125 -10.867 1 91.31 95 GLN B O 1
ATOM 5884 N N . VAL B 1 96 ? -11.266 31.406 -12.523 1 95.62 96 VAL B N 1
ATOM 5885 C CA . VAL B 1 96 ? -10.508 32.375 -11.758 1 95.62 96 VAL B CA 1
ATOM 5886 C C . VAL B 1 96 ? -11.172 33.75 -11.875 1 95.62 96 VAL B C 1
ATOM 5888 O O . VAL B 1 96 ? -10.953 34.469 -12.852 1 95.62 96 VAL B O 1
ATOM 5891 N N . ASN B 1 97 ? -11.938 34.094 -10.93 1 95 97 ASN B N 1
ATOM 5892 C CA . ASN B 1 97 ? -12.609 35.375 -10.789 1 95 97 ASN B CA 1
ATOM 5893 C C . ASN B 1 97 ? -12.461 35.938 -9.375 1 95 97 ASN B C 1
ATOM 5895 O O . ASN B 1 97 ? -11.641 35.438 -8.594 1 95 97 ASN B O 1
ATOM 5899 N N . GLU B 1 98 ? -13.133 37 -9.094 1 96.25 98 GLU B N 1
ATOM 5900 C CA . GLU B 1 98 ? -13.016 37.656 -7.793 1 96.25 98 GLU B CA 1
ATOM 5901 C C . GLU B 1 98 ? -13.445 36.719 -6.668 1 96.25 98 GLU B C 1
ATOM 5903 O O . GLU B 1 98 ? -12.797 36.656 -5.621 1 96.25 98 GLU B O 1
ATOM 5908 N N . ASP B 1 99 ? -14.438 35.938 -6.891 1 94.75 99 ASP B N 1
ATOM 5909 C CA . ASP B 1 99 ? -14.93 35 -5.891 1 94.75 99 ASP B CA 1
ATOM 5910 C C . ASP B 1 99 ? -13.898 33.906 -5.605 1 94.75 99 ASP B C 1
ATOM 5912 O O . ASP B 1 99 ? -13.734 33.5 -4.457 1 94.75 99 ASP B O 1
ATOM 5916 N N . TYR B 1 100 ? -13.266 33.438 -6.676 1 95.19 100 TYR B N 1
ATOM 5917 C CA . TYR B 1 100 ? -12.227 32.438 -6.539 1 95.19 100 TYR B CA 1
ATOM 5918 C C . TYR B 1 100 ? -11.078 32.938 -5.668 1 95.19 100 TYR B C 1
ATOM 5920 O O . TYR B 1 100 ? -10.547 32.219 -4.836 1 95.19 100 TYR B O 1
ATOM 5928 N N . VAL B 1 101 ? -10.75 34.188 -5.852 1 97.31 101 VAL B N 1
ATOM 5929 C CA . VAL B 1 101 ? -9.68 34.812 -5.086 1 97.31 101 VAL B CA 1
ATOM 5930 C C . VAL B 1 101 ? -10.086 34.906 -3.615 1 97.31 101 VAL B C 1
ATOM 5932 O O . VAL B 1 101 ? -9.297 34.562 -2.727 1 97.31 101 VAL B O 1
ATOM 5935 N N . ILE B 1 102 ? -11.305 35.312 -3.385 1 96.69 102 ILE B N 1
ATOM 5936 C CA . ILE B 1 102 ? -11.789 35.469 -2.018 1 96.69 102 ILE B CA 1
ATOM 5937 C C . ILE B 1 102 ? -11.789 34.125 -1.316 1 96.69 102 ILE B C 1
ATOM 5939 O O . ILE B 1 102 ? -11.336 34 -0.176 1 96.69 102 ILE B O 1
ATOM 5943 N N . ARG B 1 103 ? -12.219 33.094 -1.989 1 94.94 103 ARG B N 1
ATOM 5944 C CA . ARG B 1 103 ? -12.258 31.734 -1.404 1 94.94 103 ARG B CA 1
ATOM 5945 C C . ARG B 1 103 ? -10.852 31.25 -1.065 1 94.94 103 ARG B C 1
ATOM 5947 O O . ARG B 1 103 ? -10.641 30.625 -0.031 1 94.94 103 ARG B O 1
ATOM 5954 N N . THR B 1 104 ? -9.961 31.531 -1.981 1 95.25 104 THR B N 1
ATOM 5955 C CA . THR B 1 104 ? -8.578 31.109 -1.771 1 95.25 104 THR B CA 1
ATOM 5956 C C . THR B 1 104 ? -7.977 31.828 -0.563 1 95.25 104 THR B C 1
ATOM 5958 O O . THR B 1 104 ? -7.355 31.188 0.294 1 95.25 104 THR B O 1
ATOM 5961 N N . LEU B 1 105 ? -8.188 33.125 -0.458 1 96 105 LEU B N 1
ATOM 5962 C CA . LEU B 1 105 ? -7.656 33.906 0.649 1 96 105 LEU B CA 1
ATOM 5963 C C . LEU B 1 105 ? -8.344 33.531 1.96 1 96 105 LEU B C 1
ATOM 5965 O O . LEU B 1 105 ? -7.715 33.562 3.021 1 96 105 LEU B O 1
ATOM 5969 N N . ASN B 1 106 ? -9.633 33.188 1.825 1 93.25 106 ASN B N 1
ATOM 5970 C CA . ASN B 1 106 ? -10.32 32.656 2.996 1 93.25 106 ASN B CA 1
ATOM 5971 C C . ASN B 1 106 ? -9.648 31.375 3.506 1 93.25 106 ASN B C 1
ATOM 5973 O O . ASN B 1 106 ? -9.461 31.219 4.711 1 93.25 106 ASN B O 1
ATOM 5977 N N . SER B 1 107 ? -9.258 30.5 2.594 1 90.25 107 SER B N 1
ATOM 5978 C CA . SER B 1 107 ? -8.609 29.25 2.975 1 90.25 107 SER B CA 1
ATOM 5979 C C . SER B 1 107 ? -7.262 29.5 3.633 1 90.25 107 SER B C 1
ATOM 5981 O O . SER B 1 107 ? -6.863 28.781 4.547 1 90.25 107 SER B O 1
ATOM 5983 N N . TRP B 1 108 ? -6.57 30.5 3.131 1 91.69 108 TRP B N 1
ATOM 5984 C CA . TRP B 1 108 ? -5.285 30.859 3.717 1 91.69 108 TRP B CA 1
ATOM 5985 C C . TRP B 1 108 ? -5.469 31.438 5.121 1 91.69 108 TRP B C 1
ATOM 5987 O O . TRP B 1 108 ? -4.805 31 6.066 1 91.69 108 TRP B O 1
ATOM 5997 N N . HIS B 1 109 ? -6.426 32.281 5.246 1 90.25 109 HIS B N 1
ATOM 5998 C CA . HIS B 1 109 ? -6.672 32.969 6.512 1 90.25 109 HIS B CA 1
ATOM 5999 C C . HIS B 1 109 ? -7.195 32 7.566 1 90.25 109 HIS B C 1
ATOM 6001 O O . HIS B 1 109 ? -6.855 32.125 8.742 1 90.25 109 HIS B O 1
ATOM 6007 N N . ASN B 1 110 ? -8.047 31.109 7.066 1 84.19 110 ASN B N 1
ATOM 6008 C CA . ASN B 1 110 ? -8.688 30.172 7.984 1 84.19 110 ASN B CA 1
ATOM 6009 C C . ASN B 1 110 ? -7.828 28.938 8.227 1 84.19 110 ASN B C 1
ATOM 6011 O O . ASN B 1 110 ? -8.305 27.938 8.773 1 84.19 110 ASN B O 1
ATOM 6015 N N . ARG B 1 111 ? -6.613 28.859 7.73 1 82.31 111 ARG B N 1
ATOM 6016 C CA . ARG B 1 111 ? -5.664 27.781 7.926 1 82.31 111 ARG B CA 1
ATOM 6017 C C . ARG B 1 111 ? -6.172 26.484 7.281 1 82.31 111 ARG B C 1
ATOM 6019 O O . ARG B 1 111 ? -6.055 25.406 7.863 1 82.31 111 ARG B O 1
ATOM 6026 N N . GLU B 1 112 ? -6.797 26.656 6.172 1 80.88 112 GLU B N 1
ATOM 6027 C CA . GLU B 1 112 ? -7.312 25.531 5.387 1 80.88 112 GLU B CA 1
ATOM 6028 C C . GLU B 1 112 ? -6.652 25.469 4.012 1 80.88 112 GLU B C 1
ATOM 6030 O O . GLU B 1 112 ? -7.176 24.844 3.094 1 80.88 112 GLU B O 1
ATOM 6035 N N . PHE B 1 113 ? -5.539 26.172 3.93 1 87.38 113 PHE B N 1
ATOM 6036 C CA . PHE B 1 113 ? -4.922 26.344 2.621 1 87.38 113 PHE B CA 1
ATOM 6037 C C . PHE B 1 113 ? -4.332 25.031 2.119 1 87.38 113 PHE B C 1
ATOM 6039 O O . PHE B 1 113 ? -4.402 24.734 0.925 1 87.38 113 PHE B O 1
ATOM 6046 N N . THR B 1 114 ? -3.74 24.266 2.975 1 82.19 114 THR B N 1
ATOM 6047 C CA . THR B 1 114 ? -3.15 22.984 2.584 1 82.19 114 THR B CA 1
ATOM 6048 C C . THR B 1 114 ? -4.207 22.062 1.983 1 82.19 114 THR B C 1
ATOM 6050 O O . THR B 1 114 ? -3.951 21.375 0.989 1 82.19 114 THR B O 1
ATOM 6053 N N . GLN B 1 115 ? -5.305 22.078 2.561 1 78.38 115 GLN B N 1
ATOM 6054 C CA . GLN B 1 115 ? -6.402 21.266 2.061 1 78.38 115 GLN B CA 1
ATOM 6055 C C . GLN B 1 115 ? -6.914 21.781 0.72 1 78.38 115 GLN B C 1
ATOM 6057 O O . GLN B 1 115 ? -7.309 21 -0.146 1 78.38 115 GLN B O 1
ATOM 6062 N N . ALA B 1 116 ? -6.883 23.031 0.655 1 81.88 116 ALA B N 1
ATOM 6063 C CA . ALA B 1 116 ? -7.426 23.656 -0.543 1 81.88 116 ALA B CA 1
ATOM 6064 C C . ALA B 1 116 ? -6.562 23.359 -1.764 1 81.88 116 ALA B C 1
ATOM 6066 O O . ALA B 1 116 ? -7.066 23.297 -2.887 1 81.88 116 ALA B O 1
ATOM 6067 N N . ILE B 1 117 ? -5.316 23.203 -1.478 1 83.12 117 ILE B N 1
ATOM 6068 C CA . ILE B 1 117 ? -4.422 23.016 -2.613 1 83.12 117 ILE B CA 1
ATOM 6069 C C . ILE B 1 117 ? -4.094 21.531 -2.76 1 83.12 117 ILE B C 1
ATOM 6071 O O . ILE B 1 117 ? -3.342 21.141 -3.656 1 83.12 117 ILE B O 1
ATOM 6075 N N . SER B 1 118 ? -4.609 20.703 -1.904 1 74.12 118 SER B N 1
ATOM 6076 C CA . SER B 1 118 ? -4.152 19.328 -1.708 1 74.12 118 SER B CA 1
ATOM 6077 C C . SER B 1 118 ? -4.605 18.422 -2.854 1 74.12 118 SER B C 1
ATOM 6079 O O . SER B 1 118 ? -5.668 17.812 -2.783 1 74.12 118 SER B O 1
ATOM 6081 N N . ARG B 1 119 ? -3.896 18.531 -3.977 1 80.56 119 ARG B N 1
ATOM 6082 C CA . ARG B 1 119 ? -4.055 17.531 -5.035 1 80.56 119 ARG B CA 1
ATOM 6083 C C . ARG B 1 119 ? -2.768 16.75 -5.246 1 80.56 119 ARG B C 1
ATOM 6085 O O . ARG B 1 119 ? -1.678 17.328 -5.27 1 80.56 119 ARG B O 1
ATOM 6092 N N . ASN B 1 120 ? -2.98 15.492 -5.328 1 89 120 ASN B N 1
ATOM 6093 C CA . ASN B 1 120 ? -1.814 14.617 -5.32 1 89 120 ASN B CA 1
ATOM 6094 C C . ASN B 1 120 ? -1.32 14.32 -6.734 1 89 120 ASN B C 1
ATOM 6096 O O . ASN B 1 120 ? -0.379 13.555 -6.922 1 89 120 ASN B O 1
ATOM 6100 N N . PHE B 1 121 ? -2.035 14.938 -7.742 1 95.38 121 PHE B N 1
ATOM 6101 C CA . PHE B 1 121 ? -1.63 14.758 -9.133 1 95.38 121 PHE B CA 1
ATOM 6102 C C . PHE B 1 121 ? -1.97 15.984 -9.961 1 95.38 121 PHE B C 1
ATOM 6104 O O . PHE B 1 121 ? -2.748 16.844 -9.531 1 95.38 121 PHE B O 1
ATOM 6111 N N . GLU B 1 122 ? -1.341 16.109 -11.078 1 96.81 122 GLU B N 1
ATOM 6112 C CA . GLU B 1 122 ? -1.616 17.141 -12.086 1 96.81 122 GLU B CA 1
ATOM 6113 C C . GLU B 1 122 ? -1.918 16.5 -13.445 1 96.81 122 GLU B C 1
ATOM 6115 O O . GLU B 1 122 ? -1.479 15.383 -13.727 1 96.81 122 GLU B O 1
ATOM 6120 N N . VAL B 1 123 ? -2.725 17.172 -14.195 1 97.75 123 VAL B N 1
ATOM 6121 C CA . VAL B 1 123 ? -3.125 16.656 -15.5 1 97.75 123 VAL B CA 1
ATOM 6122 C C . VAL B 1 123 ? -2.682 17.625 -16.594 1 97.75 123 VAL B C 1
ATOM 6124 O O . VAL B 1 123 ? -2.707 18.844 -16.406 1 97.75 123 VAL B O 1
ATOM 6127 N N . TYR B 1 124 ? -2.234 17.109 -17.688 1 98.12 124 TYR B N 1
ATOM 6128 C CA . TYR B 1 124 ? -1.768 17.859 -18.844 1 98.12 124 TYR B CA 1
ATOM 6129 C C . TYR B 1 124 ? -2.426 17.359 -20.125 1 98.12 124 TYR B C 1
ATOM 6131 O O . TYR B 1 124 ? -2.736 16.172 -20.25 1 98.12 124 TYR B O 1
ATOM 6139 N N . ALA B 1 125 ? -2.662 18.203 -21.031 1 97.62 125 ALA B N 1
ATOM 6140 C CA . ALA B 1 125 ? -3.146 17.859 -22.375 1 97.62 125 ALA B CA 1
ATOM 6141 C C . ALA B 1 125 ? -2.061 18.078 -23.422 1 97.62 125 ALA B C 1
ATOM 6143 O O . ALA B 1 125 ? -1.333 19.078 -23.375 1 97.62 125 ALA B O 1
ATOM 6144 N N . ASP B 1 126 ? -1.938 17.125 -24.281 1 96.69 126 ASP B N 1
ATOM 6145 C CA . ASP B 1 126 ? -1.011 17.266 -25.391 1 96.69 126 ASP B CA 1
ATOM 6146 C C . ASP B 1 126 ? -1.487 18.344 -26.359 1 96.69 126 ASP B C 1
ATOM 6148 O O . ASP B 1 126 ? -2.684 18.453 -26.656 1 96.69 126 ASP B O 1
ATOM 6152 N N . ARG B 1 127 ? -0.526 19.188 -26.844 1 95 127 ARG B N 1
ATOM 6153 C CA . ARG B 1 127 ? -0.874 20.281 -27.75 1 95 127 ARG B CA 1
ATOM 6154 C C . ARG B 1 127 ? -1.03 19.797 -29.188 1 95 127 ARG B C 1
ATOM 6156 O O . ARG B 1 127 ? -1.694 20.438 -30 1 95 127 ARG B O 1
ATOM 6163 N N . TYR B 1 128 ? -0.525 18.641 -29.484 1 92.94 128 TYR B N 1
ATOM 6164 C CA . TYR B 1 128 ? -0.492 18.172 -30.875 1 92.94 128 TYR B CA 1
ATOM 6165 C C . TYR B 1 128 ? -1.595 17.141 -31.125 1 92.94 128 TYR B C 1
ATOM 6167 O O . TYR B 1 128 ? -2.139 17.078 -32.219 1 92.94 128 TYR B O 1
ATOM 6175 N N . HIS B 1 129 ? -1.877 16.344 -30.156 1 92.19 129 HIS B N 1
ATOM 6176 C CA . HIS B 1 129 ? -2.922 15.336 -30.25 1 92.19 129 HIS B CA 1
ATOM 6177 C C . HIS B 1 129 ? -3.994 15.531 -29.188 1 92.19 129 HIS B C 1
ATOM 6179 O O . HIS B 1 129 ? -3.701 15.484 -27.984 1 92.19 129 HIS B O 1
ATOM 6185 N N . SER B 1 130 ? -5.242 15.609 -29.562 1 92.25 130 SER B N 1
ATOM 6186 C CA . SER B 1 130 ? -6.332 15.977 -28.656 1 92.25 130 SER B CA 1
ATOM 6187 C C . SER B 1 130 ? -6.691 14.828 -27.719 1 92.25 130 SER B C 1
ATOM 6189 O O . SER B 1 130 ? -7.367 15.031 -26.719 1 92.25 130 SER B O 1
ATOM 6191 N N . ASN B 1 131 ? -6.273 13.625 -28.047 1 94.69 131 ASN B N 1
ATOM 6192 C CA . ASN B 1 131 ? -6.668 12.484 -27.234 1 94.69 131 ASN B CA 1
ATOM 6193 C C . ASN B 1 131 ? -5.492 11.938 -26.422 1 94.69 131 ASN B C 1
ATOM 6195 O O . ASN B 1 131 ? -5.527 10.797 -25.969 1 94.69 131 ASN B O 1
ATOM 6199 N N . ILE B 1 132 ? -4.383 12.68 -26.328 1 96.38 132 ILE B N 1
ATOM 6200 C CA . ILE B 1 132 ? -3.219 12.297 -25.531 1 96.38 132 ILE B CA 1
ATOM 6201 C C . ILE B 1 132 ? -3.104 13.195 -24.312 1 96.38 132 ILE B C 1
ATOM 6203 O O . ILE B 1 132 ? -3.162 14.422 -24.422 1 96.38 132 ILE B O 1
ATOM 6207 N N . PHE B 1 133 ? -2.963 12.609 -23.172 1 97.81 133 PHE B N 1
ATOM 6208 C CA . PHE B 1 133 ? -2.865 13.352 -21.922 1 97.81 133 PHE B CA 1
ATOM 6209 C C . PHE B 1 133 ? -1.725 12.812 -21.062 1 97.81 133 PHE B C 1
ATOM 6211 O O . PHE B 1 133 ? -1.18 11.742 -21.344 1 97.81 133 PHE B O 1
ATOM 6218 N N . LEU B 1 134 ? -1.345 13.609 -20.094 1 98.25 134 LEU B N 1
ATOM 6219 C CA . LEU B 1 134 ? -0.37 13.219 -19.078 1 98.25 134 LEU B CA 1
ATOM 6220 C C . LEU B 1 134 ? -0.93 13.422 -17.672 1 98.25 134 LEU B C 1
ATOM 6222 O O . LEU B 1 134 ? -1.604 14.422 -17.406 1 98.25 134 LEU B O 1
ATOM 6226 N N . VAL B 1 135 ? -0.724 12.469 -16.828 1 98.31 135 VAL B N 1
ATOM 6227 C CA . VAL B 1 135 ? -0.979 12.594 -15.391 1 98.31 135 VAL B CA 1
ATOM 6228 C C . VAL B 1 135 ? 0.329 12.445 -14.617 1 98.31 135 VAL B C 1
ATOM 6230 O O . VAL B 1 135 ? 1.081 11.492 -14.836 1 98.31 135 VAL B O 1
ATOM 6233 N N . VAL B 1 136 ? 0.608 13.406 -13.734 1 97.94 136 VAL B N 1
ATOM 6234 C CA . VAL B 1 136 ? 1.887 13.422 -13.031 1 97.94 136 VAL B CA 1
ATOM 6235 C C . VAL B 1 136 ? 1.648 13.531 -11.523 1 97.94 136 VAL B C 1
ATOM 6237 O O . VAL B 1 136 ? 0.935 14.422 -11.07 1 97.94 136 VAL B O 1
ATOM 6240 N N . SER B 1 137 ? 2.26 12.586 -10.781 1 96.5 137 SER B N 1
ATOM 6241 C CA . SER B 1 137 ? 2.238 12.695 -9.328 1 96.5 137 SER B CA 1
ATOM 6242 C C . SER B 1 137 ? 2.912 13.984 -8.867 1 96.5 137 SER B C 1
ATOM 6244 O O . SER B 1 137 ? 3.928 14.398 -9.43 1 96.5 137 SER B O 1
ATOM 6246 N N . THR B 1 138 ? 2.395 14.578 -7.801 1 94.31 138 THR B N 1
ATOM 6247 C CA . THR B 1 138 ? 2.965 15.82 -7.293 1 94.31 138 THR B CA 1
ATOM 6248 C C . THR B 1 138 ? 4.055 15.531 -6.262 1 94.31 138 THR B C 1
ATOM 6250 O O . THR B 1 138 ? 4.699 16.453 -5.758 1 94.31 138 THR B O 1
ATOM 6253 N N . ALA B 1 139 ? 4.23 14.281 -5.949 1 92.62 139 ALA B N 1
ATOM 6254 C CA . ALA B 1 139 ? 5.254 13.922 -4.969 1 92.62 139 ALA B CA 1
ATOM 6255 C C . ALA B 1 139 ? 6.652 14.148 -5.535 1 92.62 139 ALA B C 1
ATOM 6257 O O . ALA B 1 139 ? 6.926 13.812 -6.688 1 92.62 139 ALA B O 1
ATOM 6258 N N . PRO B 1 140 ? 7.5 14.711 -4.73 1 89.38 140 PRO B N 1
ATOM 6259 C CA . PRO B 1 140 ? 8.891 14.867 -5.168 1 89.38 140 PRO B CA 1
ATOM 6260 C C . PRO B 1 140 ? 9.703 13.586 -5.012 1 89.38 140 PRO B C 1
ATOM 6262 O O . PRO B 1 140 ? 9.281 12.672 -4.301 1 89.38 140 PRO B O 1
ATOM 6265 N N . SER B 1 141 ? 10.844 13.555 -5.695 1 88.94 141 SER B N 1
ATOM 6266 C CA . SER B 1 141 ? 11.711 12.391 -5.57 1 88.94 141 SER B CA 1
ATOM 6267 C C . SER B 1 141 ? 12.43 12.383 -4.223 1 88.94 141 SER B C 1
ATOM 6269 O O . SER B 1 141 ? 12.781 11.32 -3.711 1 88.94 141 SER B O 1
ATOM 6271 N N . SER B 1 142 ? 12.664 13.578 -3.701 1 87.62 142 SER B N 1
ATOM 6272 C CA . SER B 1 142 ? 13.281 13.781 -2.393 1 87.62 142 SER B CA 1
ATOM 6273 C C . SER B 1 142 ? 12.82 15.086 -1.761 1 87.62 142 SER B C 1
ATOM 6275 O O . SER B 1 142 ? 12.281 15.961 -2.445 1 87.62 142 SER B O 1
ATOM 6277 N N . LEU B 1 143 ? 12.953 15.328 -0.443 1 83.19 143 LEU B N 1
ATOM 6278 C CA . LEU B 1 143 ? 12.453 16.484 0.279 1 83.19 143 LEU B CA 1
ATOM 6279 C C . LEU B 1 143 ? 13.047 17.781 -0.278 1 83.19 143 LEU B C 1
ATOM 6281 O O . LEU B 1 143 ? 12.375 18.797 -0.347 1 83.19 143 LEU B O 1
ATOM 6285 N N . ASN B 1 144 ? 14.266 17.734 -0.744 1 82.81 144 ASN B N 1
ATOM 6286 C CA . ASN B 1 144 ? 14.938 18.969 -1.114 1 82.81 144 ASN B CA 1
ATOM 6287 C C . ASN B 1 144 ? 15.211 19.031 -2.615 1 82.81 144 ASN B C 1
ATOM 6289 O O . ASN B 1 144 ? 16.172 19.672 -3.049 1 82.81 144 ASN B O 1
ATOM 6293 N N . VAL B 1 145 ? 14.391 18.344 -3.32 1 87 145 VAL B N 1
ATOM 6294 C CA . VAL B 1 145 ? 14.539 18.359 -4.77 1 87 145 VAL B CA 1
ATOM 6295 C C . VAL B 1 145 ? 13.242 18.828 -5.422 1 87 145 VAL B C 1
ATOM 6297 O O . VAL B 1 145 ? 12.164 18.297 -5.129 1 87 145 VAL B O 1
ATOM 6300 N N . ASP B 1 146 ? 13.383 19.797 -6.234 1 89.94 146 ASP B N 1
ATOM 6301 C CA . ASP B 1 146 ? 12.227 20.312 -6.961 1 89.94 146 ASP B CA 1
ATOM 6302 C C . ASP B 1 146 ? 11.797 19.344 -8.07 1 89.94 146 ASP B C 1
ATOM 6304 O O . ASP B 1 146 ? 12.633 18.609 -8.609 1 89.94 146 ASP B O 1
ATOM 6308 N N . ARG B 1 147 ? 10.531 19.422 -8.359 1 91.75 147 ARG B N 1
ATOM 6309 C CA . ARG B 1 147 ? 10 18.609 -9.438 1 91.75 147 ARG B CA 1
ATOM 6310 C C . ARG B 1 147 ? 10.391 19.172 -10.797 1 91.75 147 ARG B C 1
ATOM 6312 O O . ARG B 1 147 ? 10.547 20.375 -10.953 1 91.75 147 ARG B O 1
ATOM 6319 N N . GLN B 1 148 ? 10.633 18.234 -11.688 1 92.81 148 GLN B N 1
ATOM 6320 C CA . GLN B 1 148 ? 10.758 18.625 -13.086 1 92.81 148 GLN B CA 1
ATOM 6321 C C . GLN B 1 148 ? 9.438 18.453 -13.836 1 92.81 148 GLN B C 1
ATOM 6323 O O . GLN B 1 148 ? 9.031 17.312 -14.117 1 92.81 148 GLN B O 1
ATOM 6328 N N . LEU B 1 149 ? 8.852 19.484 -14.188 1 95.81 149 LEU B N 1
ATOM 6329 C CA . LEU B 1 149 ? 7.539 19.484 -14.82 1 95.81 149 LEU B CA 1
ATOM 6330 C C . LEU B 1 149 ? 7.656 19.219 -16.328 1 95.81 149 LEU B C 1
ATOM 6332 O O . LEU B 1 149 ? 8.711 19.453 -16.922 1 95.81 149 LEU B O 1
ATOM 6336 N N . PRO B 1 150 ? 6.57 18.672 -16.922 1 96.31 150 PRO B N 1
ATOM 6337 C CA . PRO B 1 150 ? 6.578 18.5 -18.375 1 96.31 150 PRO B CA 1
ATOM 6338 C C . PRO B 1 150 ? 6.742 19.828 -19.125 1 96.31 150 PRO B C 1
ATOM 6340 O O . PRO B 1 150 ? 6.324 20.875 -18.625 1 96.31 150 PRO B O 1
ATOM 6343 N N . SER B 1 151 ? 7.312 19.703 -20.312 1 95.25 151 SER B N 1
ATOM 6344 C CA . SER B 1 151 ? 7.492 20.922 -21.125 1 95.25 151 SER B CA 1
ATOM 6345 C C . SER B 1 151 ? 6.152 21.516 -21.531 1 95.25 151 SER B C 1
ATOM 6347 O O . SER B 1 151 ? 5.281 20.812 -22.047 1 95.25 151 SER B O 1
ATOM 6349 N N . ARG B 1 152 ? 6.031 22.781 -21.484 1 92.75 152 ARG B N 1
ATOM 6350 C CA . ARG B 1 152 ? 4.789 23.469 -21.812 1 92.75 152 ARG B CA 1
ATOM 6351 C C . ARG B 1 152 ? 4.598 23.547 -23.328 1 92.75 152 ARG B C 1
ATOM 6353 O O . ARG B 1 152 ? 3.482 23.75 -23.812 1 92.75 152 ARG B O 1
ATOM 6360 N N . ASP B 1 153 ? 5.637 23.422 -23.922 1 93.5 153 ASP B N 1
ATOM 6361 C CA . ASP B 1 153 ? 5.559 23.484 -25.375 1 93.5 153 ASP B CA 1
ATOM 6362 C C . ASP B 1 153 ? 4.816 22.266 -25.922 1 93.5 153 ASP B C 1
ATOM 6364 O O . ASP B 1 153 ? 4.164 22.359 -26.969 1 93.5 153 ASP B O 1
ATOM 6368 N N . ARG B 1 154 ? 4.891 21.25 -25.188 1 95.88 154 ARG B N 1
ATOM 6369 C CA . ARG B 1 154 ? 4.262 20.031 -25.672 1 95.88 154 ARG B CA 1
ATOM 6370 C C . ARG B 1 154 ? 2.992 19.719 -24.891 1 95.88 154 ARG B C 1
ATOM 6372 O O . ARG B 1 154 ? 1.998 19.266 -25.453 1 95.88 154 ARG B O 1
ATOM 6379 N N . PHE B 1 155 ? 3.084 19.984 -23.609 1 97.38 155 PHE B N 1
ATOM 6380 C CA . PHE B 1 155 ? 1.971 19.625 -22.734 1 97.38 155 PHE B CA 1
ATOM 6381 C C . PHE B 1 155 ? 1.415 20.844 -22.031 1 97.38 155 PHE B C 1
ATOM 6383 O O . PHE B 1 155 ? 2.125 21.5 -21.25 1 97.38 155 PHE B O 1
ATOM 6390 N N . ARG B 1 156 ? 0.205 21.156 -22.234 1 97.06 156 ARG B N 1
ATOM 6391 C CA . ARG B 1 156 ? -0.488 22.234 -21.562 1 97.06 156 ARG B CA 1
ATOM 6392 C C . ARG B 1 156 ? -1.063 21.766 -20.219 1 97.06 156 ARG B C 1
ATOM 6394 O O . ARG B 1 156 ? -1.847 20.812 -20.188 1 97.06 156 ARG B O 1
ATOM 6401 N N . PRO B 1 157 ? -0.727 22.422 -19.156 1 96.94 157 PRO B N 1
ATOM 6402 C CA . PRO B 1 157 ? -1.357 22.047 -17.891 1 96.94 157 PRO B CA 1
ATOM 6403 C C . PRO B 1 157 ? -2.854 22.359 -17.859 1 96.94 157 PRO B C 1
ATOM 6405 O O . PRO B 1 157 ? -3.283 23.406 -18.328 1 96.94 157 PRO B O 1
ATOM 6408 N N . LEU B 1 158 ? -3.592 21.406 -17.391 1 97.06 158 LEU B N 1
ATOM 6409 C CA . LEU B 1 158 ? -5.012 21.641 -17.141 1 97.06 158 LEU B CA 1
ATOM 6410 C C . LEU B 1 158 ? -5.234 22.25 -15.766 1 97.06 158 LEU B C 1
ATOM 6412 O O . LEU B 1 158 ? -4.395 22.109 -14.875 1 97.06 158 LEU B O 1
ATOM 6416 N N . PHE B 1 159 ? -6.309 22.953 -15.648 1 95.56 159 PHE B N 1
ATOM 6417 C CA . PHE B 1 159 ? -6.578 23.656 -14.398 1 95.56 159 PHE B CA 1
ATOM 6418 C C . PHE B 1 159 ? -6.785 22.656 -13.258 1 95.56 159 PHE B C 1
ATOM 6420 O O . PHE B 1 159 ? -6.242 22.828 -12.172 1 95.56 159 PHE B O 1
ATOM 6427 N N . ASN B 1 160 ? -7.605 21.688 -13.445 1 92.75 160 ASN B N 1
ATOM 6428 C CA . ASN B 1 160 ? -7.863 20.594 -12.523 1 92.75 160 ASN B CA 1
ATOM 6429 C C . ASN B 1 160 ? -8.539 19.406 -13.234 1 92.75 160 ASN B C 1
ATOM 6431 O O . ASN B 1 160 ? -8.633 19.391 -14.461 1 92.75 160 ASN B O 1
ATOM 6435 N N . ILE B 1 161 ? -8.852 18.422 -12.531 1 93.31 161 ILE B N 1
ATOM 6436 C CA . ILE B 1 161 ? -9.391 17.172 -13.07 1 93.31 161 ILE B CA 1
ATOM 6437 C C . ILE B 1 161 ? -10.766 17.422 -13.672 1 93.31 161 ILE B C 1
ATOM 6439 O O . ILE B 1 161 ? -11.188 16.719 -14.594 1 93.31 161 ILE B O 1
ATOM 6443 N N . ALA B 1 162 ? -11.5 18.406 -13.188 1 90.88 162 ALA B N 1
ATOM 6444 C CA . ALA B 1 162 ? -12.812 18.75 -13.742 1 90.88 162 ALA B CA 1
ATOM 6445 C C . ALA B 1 162 ? -12.688 19.172 -15.203 1 90.88 162 ALA B C 1
ATOM 6447 O O . ALA B 1 162 ? -13.555 18.844 -16.016 1 90.88 162 ALA B O 1
ATOM 6448 N N . GLU B 1 163 ? -11.648 19.984 -15.469 1 93.75 163 GLU B N 1
ATOM 6449 C CA . GLU B 1 163 ? -11.414 20.375 -16.859 1 93.75 163 GLU B CA 1
ATOM 6450 C C . GLU B 1 163 ? -11.195 19.156 -17.75 1 93.75 163 GLU B C 1
ATOM 6452 O O . GLU B 1 163 ? -11.703 19.094 -18.859 1 93.75 163 GLU B O 1
ATOM 6457 N N . LEU B 1 164 ? -10.438 18.172 -17.297 1 94.94 164 LEU B N 1
ATOM 6458 C CA . LEU B 1 164 ? -10.234 16.938 -18.062 1 94.94 164 LEU B CA 1
ATOM 6459 C C . LEU B 1 164 ? -11.555 16.219 -18.281 1 94.94 164 LEU B C 1
ATOM 6461 O O . LEU B 1 164 ? -11.828 15.727 -19.375 1 94.94 164 LEU B O 1
ATOM 6465 N N . GLY B 1 165 ? -12.32 16.094 -17.156 1 92.94 165 GLY B N 1
ATOM 6466 C CA . GLY B 1 165 ? -13.617 15.453 -17.281 1 92.94 165 GLY B CA 1
ATOM 6467 C C . GLY B 1 165 ? -14.508 16.094 -18.328 1 92.94 165 GLY B C 1
ATOM 6468 O O . GLY B 1 165 ? -15.156 15.391 -19.109 1 92.94 165 GLY B O 1
ATOM 6469 N N . GLN B 1 166 ? -14.492 17.344 -18.391 1 89.81 166 GLN B N 1
ATOM 6470 C CA . GLN B 1 166 ? -15.281 18.078 -19.375 1 89.81 166 GLN B CA 1
ATOM 6471 C C . GLN B 1 166 ? -14.773 17.797 -20.797 1 89.81 166 GLN B C 1
ATOM 6473 O O . GLN B 1 166 ? -15.57 17.609 -21.719 1 89.81 166 GLN B O 1
ATOM 6478 N N . MET B 1 167 ? -13.484 17.875 -20.906 1 91.31 167 MET B N 1
ATOM 6479 C CA . MET B 1 167 ? -12.898 17.594 -22.219 1 91.31 167 MET B CA 1
ATOM 6480 C C . MET B 1 167 ? -13.281 16.203 -22.703 1 91.31 167 MET B C 1
ATOM 6482 O O . MET B 1 167 ? -13.617 16.016 -23.875 1 91.31 167 MET B O 1
ATOM 6486 N N . MET B 1 168 ? -13.281 15.281 -21.812 1 91.5 168 MET B N 1
ATOM 6487 C CA . MET B 1 168 ? -13.578 13.898 -22.172 1 91.5 168 MET B CA 1
ATOM 6488 C C . MET B 1 168 ? -15.047 13.734 -22.531 1 91.5 168 MET B C 1
ATOM 6490 O O . MET B 1 168 ? -15.383 12.992 -23.469 1 91.5 168 MET B O 1
ATOM 6494 N N . ARG B 1 169 ? -15.859 14.414 -21.859 1 88.06 169 ARG B N 1
ATOM 6495 C CA . ARG B 1 169 ? -17.281 14.375 -22.156 1 88.06 169 ARG B CA 1
ATOM 6496 C C . ARG B 1 169 ? -17.578 15 -23.516 1 88.06 169 ARG B C 1
ATOM 6498 O O . ARG B 1 169 ? -18.344 14.445 -24.297 1 88.06 169 ARG B O 1
ATOM 6505 N N . LEU B 1 170 ? -17 16.109 -23.688 1 85.94 170 LEU B N 1
ATOM 6506 C CA . LEU B 1 170 ? -17.25 16.859 -24.922 1 85.94 170 LEU B CA 1
ATOM 6507 C C . LEU B 1 170 ? -16.75 16.078 -26.125 1 85.94 170 LEU B C 1
ATOM 6509 O O . LEU B 1 170 ? -17.375 16.109 -27.188 1 85.94 170 LEU B O 1
ATOM 6513 N N . ALA B 1 171 ? -15.656 15.391 -25.906 1 89.5 171 ALA B N 1
ATOM 6514 C CA . ALA B 1 171 ? -15.078 14.625 -27 1 89.5 171 ALA B CA 1
ATOM 6515 C C . ALA B 1 171 ? -15.734 13.258 -27.141 1 89.5 171 ALA B C 1
ATOM 6517 O O . ALA B 1 171 ? -15.516 12.547 -28.125 1 89.5 171 ALA B O 1
ATOM 6518 N N . ASN B 1 172 ? -16.531 12.891 -26.234 1 88.69 172 ASN B N 1
ATOM 6519 C CA . ASN B 1 172 ? -17.25 11.625 -26.219 1 88.69 172 ASN B CA 1
ATOM 6520 C C . ASN B 1 172 ? -16.297 10.438 -26.312 1 88.69 172 ASN B C 1
ATOM 6522 O O . ASN B 1 172 ? -16.469 9.57 -27.172 1 88.69 172 ASN B O 1
ATOM 6526 N N . PHE B 1 173 ? -15.305 10.523 -25.578 1 91.25 173 PHE B N 1
ATOM 6527 C CA . PHE B 1 173 ? -14.375 9.406 -25.5 1 91.25 173 PHE B CA 1
ATOM 6528 C C . PHE B 1 173 ? -15.047 8.18 -24.891 1 91.25 173 PHE B C 1
ATOM 6530 O O . PHE B 1 173 ? -15.953 8.312 -24.062 1 91.25 173 PHE B O 1
ATOM 6537 N N . ASN B 1 174 ? -14.625 7.027 -25.281 1 91.44 174 ASN B N 1
ATOM 6538 C CA . ASN B 1 174 ? -15.258 5.828 -24.734 1 91.44 174 ASN B CA 1
ATOM 6539 C C . ASN B 1 174 ? -14.219 4.863 -24.156 1 91.44 174 ASN B C 1
ATOM 6541 O O . ASN B 1 174 ? -14.578 3.844 -23.562 1 91.44 174 ASN B O 1
ATOM 6545 N N . ARG B 1 175 ? -12.914 5.242 -24.297 1 93.81 175 ARG B N 1
ATOM 6546 C CA . ARG B 1 175 ? -11.875 4.344 -23.812 1 93.81 175 ARG B CA 1
ATOM 6547 C C . ARG B 1 175 ? -10.664 5.133 -23.328 1 93.81 175 ARG B C 1
ATOM 6549 O O . ARG B 1 175 ? -10.273 6.129 -23.938 1 93.81 175 ARG B O 1
ATOM 6556 N N . ILE B 1 176 ? -10.109 4.625 -22.266 1 96.06 176 ILE B N 1
ATOM 6557 C CA . ILE B 1 176 ? -8.875 5.188 -21.719 1 96.06 176 ILE B CA 1
ATOM 6558 C C . ILE B 1 176 ? -7.809 4.098 -21.625 1 96.06 176 ILE B C 1
ATOM 6560 O O . ILE B 1 176 ? -8.062 3.016 -21.078 1 96.06 176 ILE B O 1
ATOM 6564 N N . THR B 1 177 ? -6.688 4.32 -22.188 1 96.88 177 THR B N 1
ATOM 6565 C CA . THR B 1 177 ? -5.508 3.496 -21.953 1 96.88 177 THR B CA 1
ATOM 6566 C C . THR B 1 177 ? -4.441 4.281 -21.188 1 96.88 177 THR B C 1
ATOM 6568 O O . THR B 1 177 ? -3.982 5.324 -21.656 1 96.88 177 THR B O 1
ATOM 6571 N N . LEU B 1 178 ? -4.176 3.809 -20.031 1 98.12 178 LEU B N 1
ATOM 6572 C CA . LEU B 1 178 ? -3.162 4.469 -19.219 1 98.12 178 LEU B CA 1
ATOM 6573 C C . LEU B 1 178 ? -1.905 3.611 -19.109 1 98.12 178 LEU B C 1
ATOM 6575 O O . LEU B 1 178 ? -1.987 2.418 -18.812 1 98.12 178 LEU B O 1
ATOM 6579 N N . ARG B 1 179 ? -0.76 4.23 -19.359 1 96.69 179 ARG B N 1
ATOM 6580 C CA . ARG B 1 179 ? 0.535 3.559 -19.344 1 96.69 179 ARG B CA 1
ATOM 6581 C C . ARG B 1 179 ? 1.479 4.211 -18.328 1 96.69 179 ARG B C 1
ATOM 6583 O O . ARG B 1 179 ? 1.602 5.438 -18.297 1 96.69 179 ARG B O 1
ATOM 6590 N N . THR B 1 180 ? 2.08 3.42 -17.469 1 97.69 180 THR B N 1
ATOM 6591 C CA . THR B 1 180 ? 3.057 3.947 -16.516 1 97.69 180 THR B CA 1
ATOM 6592 C C . THR B 1 180 ? 4.406 3.258 -16.688 1 97.69 180 THR B C 1
ATOM 6594 O O . THR B 1 180 ? 4.527 2.307 -17.469 1 97.69 180 THR B O 1
ATOM 6597 N N . HIS B 1 181 ? 5.457 3.744 -16.062 1 95.38 181 HIS B N 1
ATOM 6598 C CA . HIS B 1 181 ? 6.836 3.312 -16.234 1 95.38 181 HIS B CA 1
ATOM 6599 C C . HIS B 1 181 ? 7.312 2.473 -15.062 1 95.38 181 HIS B C 1
ATOM 6601 O O . HIS B 1 181 ? 6.621 2.371 -14.047 1 95.38 181 HIS B O 1
ATOM 6607 N N . GLY B 1 182 ? 8.508 1.943 -15.211 1 95.88 182 GLY B N 1
ATOM 6608 C CA . GLY B 1 182 ? 9.094 1.101 -14.18 1 95.88 182 GLY B CA 1
ATOM 6609 C C . GLY B 1 182 ? 10.18 1.805 -13.383 1 95.88 182 GLY B C 1
ATOM 6610 O O . GLY B 1 182 ? 10.164 3.031 -13.258 1 95.88 182 GLY B O 1
ATOM 6611 N N . TYR B 1 183 ? 11.062 1.018 -12.828 1 94.88 183 TYR B N 1
ATOM 6612 C CA . TYR B 1 183 ? 12.172 1.441 -11.977 1 94.88 183 TYR B CA 1
ATOM 6613 C C . TYR B 1 183 ? 13.133 2.34 -12.742 1 94.88 183 TYR B C 1
ATOM 6615 O O . TYR B 1 183 ? 13.258 2.229 -13.961 1 94.88 183 TYR B O 1
ATOM 6623 N N . ALA B 1 184 ? 13.711 3.338 -12.055 1 93.31 184 ALA B N 1
ATOM 6624 C CA . ALA B 1 184 ? 14.828 4.137 -12.547 1 93.31 184 ALA B CA 1
ATOM 6625 C C . ALA B 1 184 ? 14.422 4.953 -13.773 1 93.31 184 ALA B C 1
ATOM 6627 O O . ALA B 1 184 ? 15.141 4.977 -14.773 1 93.31 184 ALA B O 1
ATOM 6628 N N . THR B 1 185 ? 13.227 5.559 -13.695 1 93.25 185 THR B N 1
ATOM 6629 C CA . THR B 1 185 ? 12.742 6.344 -14.828 1 93.25 185 THR B CA 1
ATOM 6630 C C . THR B 1 185 ? 12.531 7.801 -14.43 1 93.25 185 THR B C 1
ATOM 6632 O O . THR B 1 185 ? 11.422 8.188 -14.055 1 93.25 185 THR B O 1
ATOM 6635 N N . PRO B 1 186 ? 13.555 8.586 -14.594 1 92.44 186 PRO B N 1
ATOM 6636 C CA . PRO B 1 186 ? 13.406 10.016 -14.312 1 92.44 186 PRO B CA 1
ATOM 6637 C C . PRO B 1 186 ? 12.594 10.75 -15.383 1 92.44 186 PRO B C 1
ATOM 6639 O O . PRO B 1 186 ? 12.297 10.18 -16.438 1 92.44 186 PRO B O 1
ATOM 6642 N N . PRO B 1 187 ? 12.227 12.016 -15.148 1 93 187 PRO B N 1
ATOM 6643 C CA . PRO B 1 187 ? 11.414 12.773 -16.109 1 93 187 PRO B CA 1
ATOM 6644 C C . PRO B 1 187 ? 12.094 12.93 -17.469 1 93 187 PRO B C 1
ATOM 6646 O O . PRO B 1 187 ? 11.43 12.867 -18.5 1 93 187 PRO B O 1
ATOM 6649 N N . GLU B 1 188 ? 13.367 13.078 -17.5 1 91.88 188 GLU B N 1
ATOM 6650 C CA . GLU B 1 188 ? 14.109 13.312 -18.734 1 91.88 188 GLU B CA 1
ATOM 6651 C C . GLU B 1 188 ? 14.039 12.109 -19.672 1 91.88 188 GLU B C 1
ATOM 6653 O O . GLU B 1 188 ? 14.219 12.234 -20.875 1 91.88 188 GLU B O 1
ATOM 6658 N N . ARG B 1 189 ? 13.773 11.016 -19.062 1 91.69 189 ARG B N 1
ATOM 6659 C CA . ARG B 1 189 ? 13.656 9.797 -19.859 1 91.69 189 ARG B CA 1
ATOM 6660 C C . ARG B 1 189 ? 12.195 9.484 -20.156 1 91.69 189 ARG B C 1
ATOM 6662 O O . ARG B 1 189 ? 11.867 9.062 -21.266 1 91.69 189 ARG B O 1
ATOM 6669 N N . PHE B 1 190 ? 11.352 9.727 -19.281 1 94.44 190 PHE B N 1
ATOM 6670 C CA . PHE B 1 190 ? 9.953 9.328 -19.406 1 94.44 190 PHE B CA 1
ATOM 6671 C C . PHE B 1 190 ? 9.258 10.148 -20.484 1 94.44 190 PHE B C 1
ATOM 6673 O O . PHE B 1 190 ? 8.609 9.586 -21.375 1 94.44 190 PHE B O 1
ATOM 6680 N N . TYR B 1 191 ? 9.305 11.438 -20.469 1 95.06 191 TYR B N 1
ATOM 6681 C CA . TYR B 1 191 ? 8.5 12.312 -21.312 1 95.06 191 TYR B CA 1
ATOM 6682 C C . TYR B 1 191 ? 8.82 12.102 -22.781 1 95.06 191 TYR B C 1
ATOM 6684 O O . TYR B 1 191 ? 7.93 11.859 -23.594 1 95.06 191 TYR B O 1
ATOM 6692 N N . PRO B 1 192 ? 10.109 12.07 -23.125 1 93.19 192 PRO B N 1
ATOM 6693 C CA . PRO B 1 192 ? 10.391 11.812 -24.547 1 93.19 192 PRO B CA 1
ATOM 6694 C C . PRO B 1 192 ? 9.953 10.422 -24.984 1 93.19 192 PRO B C 1
ATOM 6696 O O . PRO B 1 192 ? 9.453 10.25 -26.109 1 93.19 192 PRO B O 1
ATOM 6699 N N . ALA B 1 193 ? 10.156 9.453 -24.156 1 90.69 193 ALA B N 1
ATOM 6700 C CA . ALA B 1 193 ? 9.75 8.094 -24.5 1 90.69 193 ALA B CA 1
ATOM 6701 C C . ALA B 1 193 ? 8.234 8.008 -24.688 1 90.69 193 ALA B C 1
ATOM 6703 O O . ALA B 1 193 ? 7.758 7.344 -25.609 1 90.69 193 ALA B O 1
ATOM 6704 N N . PHE B 1 194 ? 7.523 8.656 -23.875 1 93.44 194 PHE B N 1
ATOM 6705 C CA . PHE B 1 194 ? 6.066 8.648 -23.953 1 93.44 194 PHE B CA 1
ATOM 6706 C C . PHE B 1 194 ? 5.598 9.352 -25.234 1 93.44 194 PHE B C 1
ATOM 6708 O O . PHE B 1 194 ? 4.68 8.875 -25.906 1 93.44 194 PHE B O 1
ATOM 6715 N N . VAL B 1 195 ? 6.188 10.469 -25.547 1 93.69 195 VAL B N 1
ATOM 6716 C CA . VAL B 1 195 ? 5.832 11.227 -26.75 1 93.69 195 VAL B CA 1
ATOM 6717 C C . VAL B 1 195 ? 6.078 10.375 -27.984 1 93.69 195 VAL B C 1
ATOM 6719 O O . VAL B 1 195 ? 5.246 10.328 -28.891 1 93.69 195 VAL B O 1
ATOM 6722 N N . ASN B 1 196 ? 7.199 9.672 -27.953 1 89.88 196 ASN B N 1
ATOM 6723 C CA . ASN B 1 196 ? 7.508 8.797 -29.078 1 89.88 196 ASN B CA 1
ATOM 6724 C C . ASN B 1 196 ? 6.477 7.684 -29.219 1 89.88 196 ASN B C 1
ATOM 6726 O O . ASN B 1 196 ? 6.07 7.348 -30.344 1 89.88 196 ASN B O 1
ATOM 6730 N N . GLU B 1 197 ? 6.117 7.129 -28.125 1 88.5 197 GLU B N 1
ATOM 6731 C CA . GLU B 1 197 ? 5.098 6.082 -28.125 1 88.5 197 GLU B CA 1
ATOM 6732 C C . GLU B 1 197 ? 3.758 6.621 -28.625 1 88.5 197 GLU B C 1
ATOM 6734 O O . GLU B 1 197 ? 3.1 5.996 -29.453 1 88.5 197 GLU B O 1
ATOM 6739 N N . ALA B 1 198 ? 3.355 7.762 -28.109 1 90.06 198 ALA B N 1
ATOM 6740 C CA . ALA B 1 198 ? 2.084 8.375 -28.484 1 90.06 198 ALA B CA 1
ATOM 6741 C C . ALA B 1 198 ? 2.049 8.719 -29.969 1 90.06 198 ALA B C 1
ATOM 6743 O O . ALA B 1 198 ? 1.027 8.523 -30.625 1 90.06 198 ALA B O 1
ATOM 6744 N N . GLU B 1 199 ? 3.137 9.227 -30.484 1 89.38 199 GLU B N 1
ATOM 6745 C CA . GLU B 1 199 ? 3.225 9.555 -31.906 1 89.38 199 GLU B CA 1
ATOM 6746 C C . GLU B 1 199 ? 3.121 8.305 -32.781 1 89.38 199 GLU B C 1
ATOM 6748 O O . GLU B 1 199 ? 2.443 8.305 -33.812 1 89.38 199 GLU B O 1
ATOM 6753 N N . SER B 1 200 ? 3.748 7.258 -32.312 1 85.5 200 SER B N 1
ATOM 6754 C CA . SER B 1 200 ? 3.703 5.996 -33.031 1 85.5 200 SER B CA 1
ATOM 6755 C C . SER B 1 200 ? 2.295 5.41 -33.031 1 85.5 200 SER B C 1
ATOM 6757 O O . SER B 1 200 ? 1.878 4.793 -34.031 1 85.5 200 SER B O 1
ATOM 6759 N N . LEU B 1 201 ? 1.586 5.566 -31.984 1 87.75 201 LEU B N 1
ATOM 6760 C CA . LEU B 1 201 ? 0.227 5.047 -31.875 1 87.75 201 LEU B CA 1
ATOM 6761 C C . LEU B 1 201 ? -0.744 5.871 -32.719 1 87.75 201 LEU B C 1
ATOM 6763 O O . LEU B 1 201 ? -1.801 5.375 -33.094 1 87.75 201 LEU B O 1
ATOM 6767 N N . SER B 1 202 ? -0.393 7.172 -32.938 1 84.56 202 SER B N 1
ATOM 6768 C CA . SER B 1 202 ? -1.287 8.094 -33.656 1 84.56 202 SER B CA 1
ATOM 6769 C C . SER B 1 202 ? -1.047 8.055 -35.156 1 84.56 202 SER B C 1
ATOM 6771 O O . SER B 1 202 ? -1.855 8.57 -35.906 1 84.56 202 SER B O 1
ATOM 6773 N N . LEU B 1 203 ? 0.069 7.586 -35.562 1 74.5 203 LEU B N 1
ATOM 6774 C CA . LEU B 1 203 ? 0.406 7.562 -37 1 74.5 203 LEU B CA 1
ATOM 6775 C C . LEU B 1 203 ? -0.497 6.594 -37.75 1 74.5 203 LEU B C 1
ATOM 6777 O O . LEU B 1 203 ? -0.654 5.441 -37.344 1 74.5 203 LEU B O 1
ATOM 6781 N N . LYS B 1 204 ? -1.35 7.32 -38.594 1 62.03 204 LYS B N 1
ATOM 6782 C CA . LYS B 1 204 ? -2.287 6.555 -39.438 1 62.03 204 LYS B CA 1
ATOM 6783 C C . LYS B 1 204 ? -1.553 5.762 -40.5 1 62.03 204 LYS B C 1
ATOM 6785 O O . LYS B 1 204 ? -0.793 6.328 -41.281 1 62.03 204 LYS B O 1
ATOM 6790 N N . GLY B 1 205 ? -0.875 4.715 -40.125 1 53.69 205 GLY B N 1
ATOM 6791 C CA . GLY B 1 205 ? -0.275 3.898 -41.156 1 53.69 205 GLY B CA 1
ATOM 6792 C C . GLY B 1 205 ? -1.289 3.07 -41.938 1 53.69 205 GLY B C 1
ATOM 6793 O O . GLY B 1 205 ? -2.494 3.182 -41.688 1 53.69 205 GLY B O 1
ATOM 6794 N N . PRO B 1 206 ? -0.781 2.52 -43 1 50.03 206 PRO B N 1
ATOM 6795 C CA . PRO B 1 206 ? -1.712 1.698 -43.781 1 50.03 206 PRO B CA 1
ATOM 6796 C C . PRO B 1 206 ? -2.568 0.787 -42.906 1 50.03 206 PRO B C 1
ATOM 6798 O O . PRO B 1 206 ? -2.141 0.389 -41.812 1 50.03 206 PRO B O 1
ATOM 6801 N N . ILE B 1 207 ? -3.895 0.961 -43.062 1 47.12 207 ILE B N 1
ATOM 6802 C CA . ILE B 1 207 ? -4.898 0.153 -42.375 1 47.12 207 ILE B CA 1
ATOM 6803 C C . ILE B 1 207 ? -4.332 -1.231 -42.062 1 47.12 207 ILE B C 1
ATOM 6805 O O . ILE B 1 207 ? -4.301 -2.102 -42.938 1 47.12 207 ILE B O 1
ATOM 6809 N N . ASN B 1 208 ? -3.17 -1.283 -41.469 1 55.56 208 ASN B N 1
ATOM 6810 C CA . ASN B 1 208 ? -2.682 -2.617 -41.156 1 55.56 208 ASN B CA 1
ATOM 6811 C C . ASN B 1 208 ? -3.408 -3.193 -39.938 1 55.56 208 ASN B C 1
ATOM 6813 O O . ASN B 1 208 ? -4.266 -2.533 -39.344 1 55.56 208 ASN B O 1
ATOM 6817 N N . GLN B 1 209 ? -3.318 -4.477 -39.656 1 62.81 209 GLN B N 1
ATOM 6818 C CA . GLN B 1 209 ? -3.928 -5.344 -38.656 1 62.81 209 GLN B CA 1
ATOM 6819 C C . GLN B 1 209 ? -3.791 -4.75 -37.25 1 62.81 209 GLN B C 1
ATOM 6821 O O . GLN B 1 209 ? -4.625 -5.004 -36.375 1 62.81 209 GLN B O 1
ATOM 6826 N N . VAL B 1 210 ? -2.91 -3.84 -37 1 65.62 210 VAL B N 1
ATOM 6827 C CA . VAL B 1 210 ? -2.621 -3.402 -35.656 1 65.62 210 VAL B CA 1
ATOM 6828 C C . VAL B 1 210 ? -3.4 -2.127 -35.344 1 65.62 210 VAL B C 1
ATOM 6830 O O . VAL B 1 210 ? -3.754 -1.873 -34.188 1 65.62 210 VAL B O 1
ATOM 6833 N N . GLY B 1 211 ? -4.184 -1.591 -35.906 1 67.56 211 GLY B N 1
ATOM 6834 C CA . GLY B 1 211 ? -5.004 -0.402 -35.75 1 67.56 211 GLY B CA 1
ATOM 6835 C C . GLY B 1 211 ? -4.234 0.779 -35.188 1 67.56 211 GLY B C 1
ATOM 6836 O O . GLY B 1 211 ? -3.051 0.656 -34.844 1 67.56 211 GLY B O 1
ATOM 6837 N N . THR B 1 212 ? -4.734 2.012 -35.25 1 77.12 212 THR B N 1
ATOM 6838 C CA . THR B 1 212 ? -4.227 3.256 -34.688 1 77.12 212 THR B CA 1
ATOM 6839 C C . THR B 1 212 ? -5.18 3.797 -33.625 1 77.12 212 THR B C 1
ATOM 6841 O O . THR B 1 212 ? -6.34 3.383 -33.562 1 77.12 212 THR B O 1
ATOM 6844 N N . LEU B 1 213 ? -4.566 4.527 -32.781 1 79.94 213 LEU B N 1
ATOM 6845 C CA . LEU B 1 213 ? -5.398 5.125 -31.734 1 79.94 213 LEU B CA 1
ATOM 6846 C C . LEU B 1 213 ? -6.531 5.938 -32.344 1 79.94 213 LEU B C 1
ATOM 6848 O O . LEU B 1 213 ? -6.285 6.887 -33.094 1 79.94 213 LEU B O 1
ATOM 6852 N N . GLU B 1 214 ? -7.664 5.453 -32.062 1 73.5 214 GLU B N 1
ATOM 6853 C CA . GLU B 1 214 ? -8.867 6.086 -32.594 1 73.5 214 GLU B CA 1
ATOM 6854 C C . GLU B 1 214 ? -9.133 7.426 -31.906 1 73.5 214 GLU B C 1
ATOM 6856 O O . GLU B 1 214 ? -8.633 7.68 -30.812 1 73.5 214 GLU B O 1
ATOM 6861 N N . GLU B 1 215 ? -9.969 8.086 -32.562 1 76.38 215 GLU B N 1
ATOM 6862 C CA . GLU B 1 215 ? -10.281 9.422 -32.094 1 76.38 215 GLU B CA 1
ATOM 6863 C C . GLU B 1 215 ? -11.062 9.375 -30.781 1 76.38 215 GLU B C 1
ATOM 6865 O O . GLU B 1 215 ? -10.992 10.297 -29.969 1 76.38 215 GLU B O 1
ATOM 6870 N N . LYS B 1 216 ? -11.641 8.25 -30.531 1 83.44 216 LYS B N 1
ATOM 6871 C CA . LYS B 1 216 ? -12.461 8.188 -29.328 1 83.44 216 LYS B CA 1
ATOM 6872 C C . LYS B 1 216 ? -11.727 7.457 -28.203 1 83.44 216 LYS B C 1
ATOM 6874 O O . LYS B 1 216 ? -12.305 7.191 -27.141 1 83.44 216 LYS B O 1
ATOM 6879 N N . SER B 1 217 ? -10.477 7.168 -28.453 1 91.69 217 SER B N 1
ATOM 6880 C CA . SER B 1 217 ? -9.641 6.516 -27.453 1 91.69 217 SER B CA 1
ATOM 6881 C C . SER B 1 217 ? -8.57 7.465 -26.922 1 91.69 217 SER B C 1
ATOM 6883 O O . SER B 1 217 ? -7.906 8.148 -27.703 1 91.69 217 SER B O 1
ATOM 6885 N N . VAL B 1 218 ? -8.5 7.453 -25.609 1 95.12 218 VAL B N 1
ATOM 6886 C CA . VAL B 1 218 ? -7.551 8.344 -24.953 1 95.12 218 VAL B CA 1
ATOM 6887 C C . VAL B 1 218 ? -6.324 7.551 -24.516 1 95.12 218 VAL B C 1
ATOM 6889 O O . VAL B 1 218 ? -6.441 6.406 -24.062 1 95.12 218 VAL B O 1
ATOM 6892 N N . TYR B 1 219 ? -5.164 8.094 -24.75 1 96.44 219 TYR B N 1
ATOM 6893 C CA . TYR B 1 219 ? -3.904 7.543 -24.266 1 96.44 219 TYR B CA 1
ATOM 6894 C C . TYR B 1 219 ? -3.283 8.461 -23.219 1 96.44 219 TYR B C 1
ATOM 6896 O O . TYR B 1 219 ? -3.029 9.633 -23.484 1 96.44 219 TYR B O 1
ATOM 6904 N N . ILE B 1 220 ? -3.074 7.949 -22.016 1 98.12 220 ILE B N 1
ATOM 6905 C CA . ILE B 1 220 ? -2.584 8.75 -20.891 1 98.12 220 ILE B CA 1
ATOM 6906 C C . ILE B 1 220 ? -1.247 8.188 -20.406 1 98.12 220 ILE B C 1
ATOM 6908 O O . ILE B 1 220 ? -1.124 6.992 -20.156 1 98.12 220 ILE B O 1
ATOM 6912 N N . GLY B 1 221 ? -0.255 9.023 -20.375 1 98.25 221 GLY B N 1
ATOM 6913 C CA . GLY B 1 221 ? 0.972 8.68 -19.672 1 98.25 221 GLY B CA 1
ATOM 6914 C C . GLY B 1 221 ? 0.956 9.086 -18.203 1 98.25 221 GLY B C 1
ATOM 6915 O O . GLY B 1 221 ? 0.576 10.203 -17.875 1 98.25 221 GLY B O 1
ATOM 6916 N N . TYR B 1 222 ? 1.3 8.172 -17.297 1 98.5 222 TYR B N 1
ATOM 6917 C CA . TYR B 1 222 ? 1.365 8.484 -15.867 1 98.5 222 TYR B CA 1
ATOM 6918 C C . TYR B 1 222 ? 2.803 8.43 -15.367 1 98.5 222 TYR B C 1
ATOM 6920 O O . TYR B 1 222 ? 3.475 7.402 -15.5 1 98.5 222 TYR B O 1
ATOM 6928 N N . ARG B 1 223 ? 3.209 9.492 -14.727 1 98.12 223 ARG B N 1
ATOM 6929 C CA . ARG B 1 223 ? 4.559 9.555 -14.172 1 98.12 223 ARG B CA 1
ATOM 6930 C C . ARG B 1 223 ? 4.52 9.672 -12.648 1 98.12 223 ARG B C 1
ATOM 6932 O O . ARG B 1 223 ? 3.906 10.594 -12.102 1 98.12 223 ARG B O 1
ATOM 6939 N N . TRP B 1 224 ? 5.098 8.719 -11.984 1 97.38 224 TRP B N 1
ATOM 6940 C CA . TRP B 1 224 ? 5.371 8.797 -10.555 1 97.38 224 TRP B CA 1
ATOM 6941 C C . TRP B 1 224 ? 6.84 9.125 -10.297 1 97.38 224 TRP B C 1
ATOM 6943 O O . TRP B 1 224 ? 7.664 9.07 -11.211 1 97.38 224 TRP B O 1
ATOM 6953 N N . PRO B 1 225 ? 7.238 9.562 -9.109 1 94.06 225 PRO B N 1
ATOM 6954 C CA . PRO B 1 225 ? 8.547 10.188 -8.906 1 94.06 225 PRO B CA 1
ATOM 6955 C C . PRO B 1 225 ? 9.688 9.172 -8.875 1 94.06 225 PRO B C 1
ATOM 6957 O O . PRO B 1 225 ? 10.453 9.133 -7.906 1 94.06 225 PRO B O 1
ATOM 6960 N N . GLY B 1 226 ? 9.844 8.484 -9.977 1 92.56 226 GLY B N 1
ATOM 6961 C CA . GLY B 1 226 ? 11.016 7.633 -10.156 1 92.56 226 GLY B CA 1
ATOM 6962 C C . GLY B 1 226 ? 12.305 8.414 -10.32 1 92.56 226 GLY B C 1
ATOM 6963 O O . GLY B 1 226 ? 12.312 9.477 -10.945 1 92.56 226 GLY B O 1
ATOM 6964 N N . GLU B 1 227 ? 13.414 7.895 -9.727 1 91.38 227 GLU B N 1
ATOM 6965 C CA . GLU B 1 227 ? 14.695 8.602 -9.727 1 91.38 227 GLU B CA 1
ATOM 6966 C C . GLU B 1 227 ? 15.711 7.914 -10.625 1 91.38 227 GLU B C 1
ATOM 6968 O O . GLU B 1 227 ? 15.555 6.738 -10.969 1 91.38 227 GLU B O 1
ATOM 6973 N N . ARG B 1 228 ? 16.734 8.75 -10.953 1 89.69 228 ARG B N 1
ATOM 6974 C CA . ARG B 1 228 ? 17.875 8.18 -11.664 1 89.69 228 ARG B CA 1
ATOM 6975 C C . ARG B 1 228 ? 18.891 7.586 -10.695 1 89.69 228 ARG B C 1
ATOM 6977 O O . ARG B 1 228 ? 19.375 8.273 -9.789 1 89.69 228 ARG B O 1
ATOM 6984 N N . PRO B 1 229 ? 19.25 6.32 -10.914 1 91.44 229 PRO B N 1
ATOM 6985 C CA . PRO B 1 229 ? 20.266 5.742 -10.023 1 91.44 229 PRO B CA 1
ATOM 6986 C C . PRO B 1 229 ? 21.609 6.453 -10.109 1 91.44 229 PRO B C 1
ATOM 6988 O O . PRO B 1 229 ? 21.984 6.934 -11.18 1 91.44 229 PRO B O 1
ATOM 6991 N N . ILE B 1 230 ? 22.344 6.559 -9.031 1 88.06 230 ILE B N 1
ATOM 6992 C CA . ILE B 1 230 ? 23.734 6.996 -8.891 1 88.06 230 ILE B CA 1
ATOM 6993 C C . ILE B 1 230 ? 23.828 8.508 -9.109 1 88.06 230 ILE B C 1
ATOM 6995 O O . ILE B 1 230 ? 24.5 9.211 -8.352 1 88.06 230 ILE B O 1
ATOM 6999 N N . LEU B 1 231 ? 22.984 9.078 -10.008 1 84.81 231 LEU B N 1
ATOM 7000 C CA . LEU B 1 231 ? 23.25 10.445 -10.43 1 84.81 231 LEU B CA 1
ATOM 7001 C C . LEU B 1 231 ? 22.172 11.391 -9.93 1 84.81 231 LEU B C 1
ATOM 7003 O O . LEU B 1 231 ? 22.281 12.609 -10.086 1 84.81 231 LEU B O 1
ATOM 7007 N N . SER B 1 232 ? 21.172 10.93 -9.344 1 84.69 232 SER B N 1
ATOM 7008 C CA . SER B 1 232 ? 20.125 11.82 -8.875 1 84.69 232 SER B CA 1
ATOM 7009 C C . SER B 1 232 ? 20.641 12.781 -7.812 1 84.69 232 SER B C 1
ATOM 7011 O O . SER B 1 232 ? 21.422 12.391 -6.934 1 84.69 232 SER B O 1
ATOM 7013 N N . PRO B 1 233 ? 20.297 14.047 -7.973 1 77.25 233 PRO B N 1
ATOM 7014 C CA . PRO B 1 233 ? 20.812 15.062 -7.051 1 77.25 233 PRO B CA 1
ATOM 7015 C C . PRO B 1 233 ? 20.484 14.758 -5.594 1 77.25 233 PRO B C 1
ATOM 7017 O O . PRO B 1 233 ? 21.312 14.992 -4.711 1 77.25 233 PRO B O 1
ATOM 7020 N N . GLY B 1 234 ? 19.375 14.297 -5.281 1 78.81 234 GLY B N 1
ATOM 7021 C CA . GLY B 1 234 ? 18.984 14.023 -3.908 1 78.81 234 GLY B CA 1
ATOM 7022 C C . GLY B 1 234 ? 19.891 13.008 -3.227 1 78.81 234 GLY B C 1
ATOM 7023 O O . GLY B 1 234 ? 20.047 13.031 -2.004 1 78.81 234 GLY B O 1
ATOM 7024 N N . LEU B 1 235 ? 20.609 12.195 -3.99 1 83.62 235 LEU B N 1
ATOM 7025 C CA . LEU B 1 235 ? 21.453 11.133 -3.461 1 83.62 235 LEU B CA 1
ATOM 7026 C C . LEU B 1 235 ? 22.766 11.695 -2.924 1 83.62 235 LEU B C 1
ATOM 7028 O O . LEU B 1 235 ? 23.328 11.148 -1.975 1 83.62 235 LEU B O 1
ATOM 7032 N N . TRP B 1 236 ? 23.156 12.797 -3.441 1 82 236 TRP B N 1
ATOM 7033 C CA . TRP B 1 236 ? 24.484 13.305 -3.096 1 82 236 TRP B CA 1
ATOM 7034 C C . TRP B 1 236 ? 24.391 14.562 -2.242 1 82 236 TRP B C 1
ATOM 7036 O O . TRP B 1 236 ? 25.297 14.875 -1.474 1 82 236 TRP B O 1
ATOM 7046 N N . THR B 1 237 ? 23.266 15.25 -2.318 1 82.69 237 THR B N 1
ATOM 7047 C CA . THR B 1 237 ? 23.125 16.484 -1.563 1 82.69 237 THR B CA 1
ATOM 7048 C C . THR B 1 237 ? 22.578 16.203 -0.167 1 82.69 237 THR B C 1
ATOM 7050 O O . THR B 1 237 ? 22.953 16.875 0.799 1 82.69 237 THR B O 1
ATOM 7053 N N . ASP B 1 238 ? 21.797 15.258 0.025 1 86.19 238 ASP B N 1
ATOM 7054 C CA . ASP B 1 238 ? 21.078 14.992 1.274 1 86.19 238 ASP B CA 1
ATOM 7055 C C . ASP B 1 238 ? 22.062 14.656 2.396 1 86.19 238 ASP B C 1
ATOM 7057 O O . ASP B 1 238 ? 21.984 15.227 3.484 1 86.19 238 ASP B O 1
ATOM 7061 N N . PRO B 1 239 ? 23.016 13.797 2.1 1 83.44 239 PRO B N 1
ATOM 7062 C CA . PRO B 1 239 ? 23.906 13.398 3.191 1 83.44 239 PRO B CA 1
ATOM 7063 C C . PRO B 1 239 ? 24.781 14.555 3.689 1 83.44 239 PRO B C 1
ATOM 7065 O O . PRO B 1 239 ? 25.141 14.594 4.867 1 83.44 239 PRO B O 1
ATOM 7068 N N . PHE B 1 240 ? 25.016 15.469 2.799 1 84.75 240 PHE B N 1
ATOM 7069 C CA . PHE B 1 240 ? 25.844 16.594 3.191 1 84.75 240 PHE B CA 1
ATOM 7070 C C . PHE B 1 240 ? 25.016 17.688 3.863 1 84.75 240 PHE B C 1
ATOM 7072 O O . PHE B 1 240 ? 25.5 18.375 4.77 1 84.75 240 PHE B O 1
ATOM 7079 N N . ARG B 1 241 ? 23.828 17.812 3.445 1 85.81 241 ARG B N 1
ATOM 7080 C CA . ARG B 1 241 ? 22.922 18.781 4.047 1 85.81 241 ARG B CA 1
ATOM 7081 C C . ARG B 1 241 ? 22.547 18.359 5.465 1 85.81 241 ARG B C 1
ATOM 7083 O O . ARG B 1 241 ? 22.406 19.203 6.352 1 85.81 241 ARG B O 1
ATOM 7090 N N . TYR B 1 242 ? 22.406 17.094 5.633 1 90.44 242 TYR B N 1
ATOM 7091 C CA . TYR B 1 242 ? 22.016 16.547 6.926 1 90.44 242 TYR B CA 1
ATOM 7092 C C . TYR B 1 242 ? 23.156 15.75 7.555 1 90.44 242 TYR B C 1
ATOM 7094 O O . TYR B 1 242 ? 22.984 14.586 7.922 1 90.44 242 TYR B O 1
ATOM 7102 N N . TRP B 1 243 ? 24.234 16.422 7.758 1 91.31 243 TRP B N 1
ATOM 7103 C CA . TRP B 1 243 ? 25.469 15.781 8.188 1 91.31 243 TRP B CA 1
ATOM 7104 C C . TRP B 1 243 ? 25.297 15.125 9.555 1 91.31 243 TRP B C 1
ATOM 7106 O O . TRP B 1 243 ? 25.906 14.086 9.836 1 91.31 243 TRP B O 1
ATOM 7116 N N . GLY B 1 244 ? 24.484 15.734 10.414 1 92.12 244 GLY B N 1
ATOM 7117 C CA . GLY B 1 244 ? 24.234 15.133 11.719 1 92.12 244 GLY B CA 1
ATOM 7118 C C . GLY B 1 244 ? 23.547 13.781 11.633 1 92.12 244 GLY B C 1
ATOM 7119 O O . GLY B 1 244 ? 23.859 12.875 12.398 1 92.12 244 GLY B O 1
ATOM 7120 N N . ILE B 1 245 ? 22.672 13.664 10.719 1 94 245 ILE B N 1
ATOM 7121 C CA . ILE B 1 245 ? 21.953 12.398 10.516 1 94 245 ILE B CA 1
ATOM 7122 C C . ILE B 1 245 ? 22.922 11.359 9.938 1 94 245 ILE B C 1
ATOM 7124 O O . ILE B 1 245 ? 22.875 10.195 10.328 1 94 245 ILE B O 1
ATOM 7128 N N . SER B 1 246 ? 23.781 11.812 9.047 1 94.25 246 SER B N 1
ATOM 7129 C CA . SER B 1 246 ? 24.781 10.922 8.477 1 94.25 246 SER B CA 1
ATOM 7130 C C . SER B 1 246 ? 25.734 10.383 9.555 1 94.25 246 SER B C 1
ATOM 7132 O O . SER B 1 246 ? 26.109 9.211 9.523 1 94.25 246 SER B O 1
ATOM 7134 N N . LEU B 1 247 ? 26.062 11.211 10.43 1 93.25 247 LEU B N 1
ATOM 7135 C CA . LEU B 1 247 ? 26.906 10.781 11.531 1 93.25 247 LEU B CA 1
ATOM 7136 C C . LEU B 1 247 ? 26.203 9.734 12.391 1 93.25 247 LEU B C 1
ATOM 7138 O O . LEU B 1 247 ? 26.828 8.766 12.82 1 93.25 247 LEU B O 1
ATOM 7142 N N . LYS B 1 248 ? 24.922 10.008 12.664 1 93.38 248 LYS B N 1
ATOM 7143 C CA . LYS B 1 248 ? 24.125 9.023 13.398 1 93.38 248 LYS B CA 1
ATOM 7144 C C . LYS B 1 248 ? 24.156 7.664 12.703 1 93.38 248 LYS B C 1
ATOM 7146 O O . LYS B 1 248 ? 24.297 6.629 13.352 1 93.38 248 LYS B O 1
ATOM 7151 N N . PHE B 1 249 ? 23.984 7.73 11.445 1 95.25 249 PHE B N 1
ATOM 7152 C CA . PHE B 1 249 ? 24.031 6.523 10.633 1 95.25 249 PHE B CA 1
ATOM 7153 C C . PHE B 1 249 ? 25.375 5.828 10.758 1 95.25 249 PHE B C 1
ATOM 7155 O O . PHE B 1 249 ? 25.438 4.613 10.969 1 95.25 249 PHE B O 1
ATOM 7162 N N . LEU B 1 250 ? 26.453 6.578 10.656 1 94.94 250 LEU B N 1
ATOM 7163 C CA . LEU B 1 250 ? 27.797 6.023 10.703 1 94.94 250 LEU B CA 1
ATOM 7164 C C . LEU B 1 250 ? 28.078 5.395 12.062 1 94.94 250 LEU B C 1
ATOM 7166 O O . LEU B 1 250 ? 28.688 4.324 12.148 1 94.94 250 LEU B O 1
ATOM 7170 N N . VAL B 1 251 ? 27.594 6.047 13.094 1 92.31 251 VAL B N 1
ATOM 7171 C CA . VAL B 1 251 ? 27.797 5.516 14.438 1 92.31 251 VAL B CA 1
ATOM 7172 C C . VAL B 1 251 ? 27.016 4.215 14.602 1 92.31 251 VAL B C 1
ATOM 7174 O O . VAL B 1 251 ? 27.531 3.232 15.133 1 92.31 251 VAL B O 1
ATOM 7177 N N . GLY B 1 252 ? 25.734 4.297 14.148 1 92.12 252 GLY B N 1
ATOM 7178 C CA . GLY B 1 252 ? 24.953 3.078 14.203 1 92.12 252 GLY B CA 1
ATOM 7179 C C . GLY B 1 252 ? 25.578 1.93 13.43 1 92.12 252 GLY B C 1
ATOM 7180 O O . GLY B 1 252 ? 25.609 0.797 13.922 1 92.12 252 GLY B O 1
ATOM 7181 N N . LEU B 1 253 ? 26.062 2.191 12.289 1 95.75 253 LEU B N 1
ATOM 7182 C CA . LEU B 1 253 ? 26.688 1.172 11.453 1 95.75 253 LEU B CA 1
ATOM 7183 C C . LEU B 1 253 ? 27.984 0.658 12.094 1 95.75 253 LEU B C 1
ATOM 7185 O O . LEU B 1 253 ? 28.281 -0.536 12.031 1 95.75 253 LEU B O 1
ATOM 7189 N N . ALA B 1 254 ? 28.734 1.57 12.688 1 93.94 254 ALA B N 1
ATOM 7190 C CA . ALA B 1 254 ? 29.969 1.188 13.352 1 93.94 254 ALA B CA 1
ATOM 7191 C C . ALA B 1 254 ? 29.703 0.23 14.516 1 93.94 254 ALA B C 1
ATOM 7193 O O . ALA B 1 254 ? 30.438 -0.747 14.695 1 93.94 254 ALA B O 1
ATOM 7194 N N . LEU B 1 255 ? 28.672 0.553 15.211 1 89.75 255 LEU B N 1
ATOM 7195 C CA . LEU B 1 255 ? 28.312 -0.32 16.328 1 89.75 255 LEU B CA 1
ATOM 7196 C C . LEU B 1 255 ? 27.859 -1.688 15.812 1 89.75 255 LEU B C 1
ATOM 7198 O O . LEU B 1 255 ? 28.266 -2.717 16.359 1 89.75 255 LEU B O 1
ATOM 7202 N N . ALA B 1 256 ? 27.062 -1.683 14.828 1 92.06 256 ALA B N 1
ATOM 7203 C CA . ALA B 1 256 ? 26.625 -2.945 14.227 1 92.06 256 ALA B CA 1
ATOM 7204 C C . ALA B 1 256 ? 27.828 -3.729 13.688 1 92.06 256 ALA B C 1
ATOM 7206 O O . ALA B 1 256 ? 27.906 -4.945 13.859 1 92.06 256 ALA B O 1
ATOM 7207 N N . ALA B 1 257 ? 28.656 -3.01 13.039 1 93.81 257 ALA B N 1
ATOM 7208 C CA . ALA B 1 257 ? 29.828 -3.635 12.461 1 93.81 257 ALA B CA 1
ATOM 7209 C C . ALA B 1 257 ? 30.766 -4.168 13.547 1 93.81 257 ALA B C 1
ATOM 7211 O O . ALA B 1 257 ? 31.422 -5.191 13.352 1 93.81 257 ALA B O 1
ATOM 7212 N N . PHE B 1 258 ? 30.891 -3.426 14.633 1 92.06 258 PHE B N 1
ATOM 7213 C CA . PHE B 1 258 ? 31.688 -3.912 15.75 1 92.06 258 PHE B CA 1
ATOM 7214 C C . PHE B 1 258 ? 31.141 -5.242 16.266 1 92.06 258 PHE B C 1
ATOM 7216 O O . PHE B 1 258 ? 31.906 -6.172 16.516 1 92.06 258 PHE B O 1
ATOM 7223 N N . GLY B 1 259 ? 29.844 -5.266 16.406 1 90.19 259 GLY B N 1
ATOM 7224 C CA . GLY B 1 259 ? 29.234 -6.523 16.797 1 90.19 259 GLY B CA 1
ATOM 7225 C C . GLY B 1 259 ? 29.422 -7.629 15.781 1 90.19 259 GLY B C 1
ATOM 7226 O O . GLY B 1 259 ? 29.891 -8.711 16.109 1 90.19 259 GLY B O 1
ATOM 7227 N N . GLY B 1 260 ? 29.094 -7.336 14.539 1 90.25 260 GLY B N 1
ATOM 7228 C CA . GLY B 1 260 ? 29.25 -8.312 13.477 1 90.25 260 GLY B CA 1
ATOM 7229 C C . GLY B 1 260 ? 30.688 -8.719 13.25 1 90.25 260 GLY B C 1
ATOM 7230 O O . GLY B 1 260 ? 30.984 -9.891 13.016 1 90.25 260 GLY B O 1
ATOM 7231 N N . GLY B 1 261 ? 31.547 -7.75 13.344 1 90.38 261 GLY B N 1
ATOM 7232 C CA . GLY B 1 261 ? 32.969 -8.031 13.211 1 90.38 261 GLY B CA 1
ATOM 7233 C C . GLY B 1 261 ? 33.5 -8.906 14.328 1 90.38 261 GLY B C 1
ATOM 7234 O O . GLY B 1 261 ? 34.375 -9.758 14.094 1 90.38 261 GLY B O 1
ATOM 7235 N N . SER B 1 262 ? 33 -8.703 15.484 1 90.69 262 SER B N 1
ATOM 7236 C CA . SER B 1 262 ? 33.406 -9.547 16.609 1 90.69 262 SER B CA 1
ATOM 7237 C C . SER B 1 262 ? 32.969 -10.992 16.406 1 90.69 262 SER B C 1
ATOM 7239 O O . SER B 1 262 ? 33.75 -11.922 16.625 1 90.69 262 SER B O 1
ATOM 7241 N N . VAL B 1 263 ? 31.781 -11.094 15.961 1 89.06 263 VAL B N 1
ATOM 7242 C CA . VAL B 1 263 ? 31.281 -12.438 15.68 1 89.06 263 VAL B CA 1
ATOM 7243 C C . VAL B 1 263 ? 32.156 -13.094 14.609 1 89.06 263 VAL B C 1
ATOM 7245 O O . VAL B 1 263 ? 32.562 -14.25 14.758 1 89.06 263 VAL B O 1
ATOM 7248 N N . LEU B 1 264 ? 32.375 -12.383 13.625 1 88.69 264 LEU B N 1
ATOM 7249 C CA . LEU B 1 264 ? 33.188 -12.898 12.547 1 88.69 264 LEU B CA 1
ATOM 7250 C C . LEU B 1 264 ? 34.594 -13.266 13.047 1 88.69 264 LEU B C 1
ATOM 7252 O O . LEU B 1 264 ? 35.125 -14.32 12.703 1 88.69 264 LEU B O 1
ATOM 7256 N N . TYR B 1 265 ? 35.188 -12.391 13.859 1 86.5 265 TYR B N 1
ATOM 7257 C CA . TYR B 1 265 ? 36.5 -12.625 14.398 1 86.5 265 TYR B CA 1
ATOM 7258 C C . TYR B 1 265 ? 36.531 -13.898 15.234 1 86.5 265 TYR B C 1
ATOM 7260 O O . TYR B 1 265 ? 37.469 -14.695 15.125 1 86.5 265 TYR B O 1
ATOM 7268 N N . PHE B 1 266 ? 35.531 -14.07 15.969 1 87.69 266 PHE B N 1
ATOM 7269 C CA . PHE B 1 266 ? 35.469 -15.242 16.828 1 87.69 266 PHE B CA 1
ATOM 7270 C C . PHE B 1 266 ? 35.281 -16.516 16 1 87.69 266 PHE B C 1
ATOM 7272 O O . PHE B 1 266 ? 35.906 -17.531 16.281 1 87.69 266 PHE B O 1
ATOM 7279 N N . VAL B 1 267 ? 34.438 -16.422 15.047 1 85.88 267 VAL B N 1
ATOM 7280 C CA . VAL B 1 267 ? 34.25 -17.578 14.18 1 85.88 267 VAL B CA 1
ATOM 7281 C C . VAL B 1 267 ? 35.531 -17.906 13.438 1 85.88 267 VAL B C 1
ATOM 7283 O O . VAL B 1 267 ? 35.938 -19.062 13.375 1 85.88 267 VAL B O 1
ATOM 7286 N N . LEU B 1 268 ? 36.188 -16.891 12.93 1 83.5 268 LEU B N 1
ATOM 7287 C CA . LEU B 1 268 ? 37.469 -17.062 12.211 1 83.5 268 LEU B CA 1
ATOM 7288 C C . LEU B 1 268 ? 38.531 -17.578 13.148 1 83.5 268 LEU B C 1
ATOM 7290 O O . LEU B 1 268 ? 39.281 -18.5 12.797 1 83.5 268 LEU B O 1
ATOM 7294 N N . GLY B 1 269 ? 38.625 -17 14.312 1 79.69 269 GLY B N 1
ATOM 7295 C CA . GLY B 1 269 ? 39.688 -17.312 15.25 1 79.69 269 GLY B CA 1
ATOM 7296 C C . GLY B 1 269 ? 39.5 -18.641 15.953 1 79.69 269 GLY B C 1
ATOM 7297 O O . GLY B 1 269 ? 40.469 -19.344 16.25 1 79.69 269 GLY B O 1
ATOM 7298 N N . LEU B 1 270 ? 38.281 -18.969 16.172 1 83 270 LEU B N 1
ATOM 7299 C CA . LEU B 1 270 ? 38 -20.172 16.953 1 83 270 LEU B CA 1
ATOM 7300 C C . LEU B 1 270 ? 37.812 -21.375 16.047 1 83 270 LEU B C 1
ATOM 7302 O O . LEU B 1 270 ? 38.125 -22.5 16.422 1 83 270 LEU B O 1
ATOM 7306 N N . LEU B 1 271 ? 37.281 -21.141 14.859 1 82.75 271 LEU B N 1
ATOM 7307 C CA . LEU B 1 271 ? 36.906 -22.281 14.031 1 82.75 271 LEU B CA 1
ATOM 7308 C C . LEU B 1 271 ? 37.75 -22.359 12.781 1 82.75 271 LEU B C 1
ATOM 7310 O O . LEU B 1 271 ? 38.438 -23.375 12.555 1 82.75 271 LEU B O 1
ATOM 7314 N N . ILE B 1 272 ? 37.906 -21.266 12.086 1 80.44 272 ILE B N 1
ATOM 7315 C CA . ILE B 1 272 ? 38.469 -21.312 10.75 1 80.44 272 ILE B CA 1
ATOM 7316 C C . ILE B 1 272 ? 40 -21.344 10.844 1 80.44 272 ILE B C 1
ATOM 7318 O O . ILE B 1 272 ? 40.656 -22.141 10.18 1 80.44 272 ILE B O 1
ATOM 7322 N N . ALA B 1 273 ? 40.562 -20.484 11.719 1 78.38 273 ALA B N 1
ATOM 7323 C CA . ALA B 1 273 ? 42.031 -20.359 11.812 1 78.38 273 ALA B CA 1
ATOM 7324 C C . ALA B 1 273 ? 42.656 -21.672 12.281 1 78.38 273 ALA B C 1
ATOM 7326 O O . ALA B 1 273 ? 43.625 -22.156 11.688 1 78.38 273 ALA B O 1
ATOM 7327 N N . PRO B 1 274 ? 42.062 -22.281 13.234 1 78.06 274 PRO B N 1
ATOM 7328 C CA . PRO B 1 274 ? 42.625 -23.578 13.633 1 78.06 274 PRO B CA 1
ATOM 7329 C C . PRO B 1 274 ? 42.531 -24.625 12.523 1 78.06 274 PRO B C 1
ATOM 7331 O O . PRO B 1 274 ? 43.469 -25.406 12.336 1 78.06 274 PRO B O 1
ATOM 7334 N N . LEU B 1 275 ? 41.5 -24.594 11.797 1 81.88 275 LEU B N 1
ATOM 7335 C CA . LEU B 1 275 ? 41.312 -25.562 10.711 1 81.88 275 LEU B CA 1
ATOM 7336 C C . LEU B 1 275 ? 42.312 -25.312 9.602 1 81.88 275 LEU B C 1
ATOM 7338 O O . LEU B 1 275 ? 42.875 -26.266 9.055 1 81.88 275 LEU B O 1
ATOM 7342 N N . LEU B 1 276 ? 42.531 -24.094 9.305 1 79.81 276 LEU B N 1
ATOM 7343 C CA . LEU B 1 276 ? 43.5 -23.75 8.266 1 79.81 276 LEU B CA 1
ATOM 7344 C C . LEU B 1 276 ? 44.906 -24.109 8.703 1 79.81 276 LEU B C 1
ATOM 7346 O O . LEU B 1 276 ? 45.719 -24.594 7.895 1 79.81 276 LEU B O 1
ATOM 7350 N N . THR B 1 277 ? 45.219 -23.906 9.938 1 74.62 277 THR B N 1
ATOM 7351 C CA . THR B 1 277 ? 46.531 -24.219 10.461 1 74.62 277 THR B CA 1
ATOM 7352 C C . THR B 1 277 ? 46.812 -25.719 10.383 1 74.62 277 THR B C 1
ATOM 7354 O O . THR B 1 277 ? 47.938 -26.156 10.102 1 74.62 277 THR B O 1
ATOM 7357 N N . ILE B 1 278 ? 45.812 -26.406 10.516 1 80 278 ILE B N 1
ATOM 7358 C CA . ILE B 1 278 ? 45.906 -27.859 10.398 1 80 278 ILE B CA 1
ATOM 7359 C C . ILE B 1 278 ? 46.281 -28.234 8.961 1 80 278 ILE B C 1
ATOM 7361 O O . ILE B 1 278 ? 47.062 -29.156 8.727 1 80 278 ILE B O 1
ATOM 7365 N N . TRP B 1 279 ? 45.812 -27.469 8.023 1 84.44 279 TRP B N 1
ATOM 7366 C CA . TRP B 1 279 ? 46.062 -27.75 6.617 1 84.44 279 TRP B CA 1
ATOM 7367 C C . TRP B 1 279 ? 47.344 -27.047 6.137 1 84.44 279 TRP B C 1
ATOM 7369 O O . TRP B 1 279 ? 47.656 -27.062 4.941 1 84.44 279 TRP B O 1
ATOM 7379 N N . GLY B 1 280 ? 48.031 -26.344 6.977 1 75.62 280 GLY B N 1
ATOM 7380 C CA . GLY B 1 280 ? 49.312 -25.703 6.656 1 75.62 280 GLY B CA 1
ATOM 7381 C C . GLY B 1 280 ? 49.156 -24.3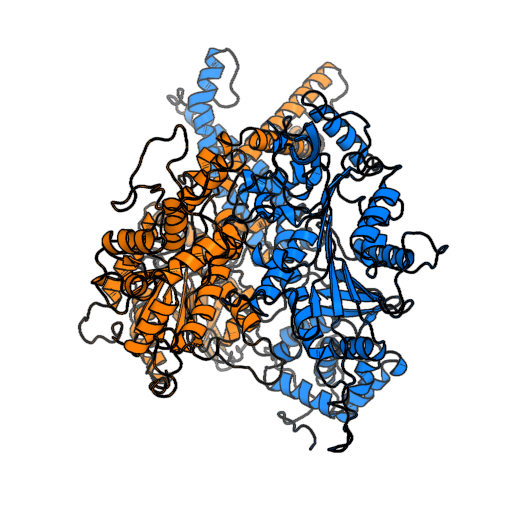59 5.988 1 75.62 280 GLY B C 1
ATOM 7382 O O . GLY B 1 280 ? 50.062 -23.859 5.34 1 75.62 280 GLY B O 1
ATOM 7383 N N . ILE B 1 281 ? 47.906 -23.828 6.016 1 74.06 281 ILE B N 1
ATOM 7384 C CA . ILE B 1 281 ? 47.656 -22.531 5.418 1 74.06 281 ILE B CA 1
ATOM 7385 C C . ILE B 1 281 ? 47.719 -21.453 6.492 1 74.06 281 ILE B C 1
ATOM 7387 O O . ILE B 1 281 ? 47.094 -21.594 7.559 1 74.06 281 ILE B O 1
ATOM 7391 N N . LYS B 1 282 ? 48.531 -20.438 6.305 1 74.5 282 LYS B N 1
ATOM 7392 C CA . LYS B 1 282 ? 48.594 -19.328 7.254 1 74.5 282 LYS B CA 1
ATOM 7393 C C . LYS B 1 282 ? 47.312 -18.531 7.277 1 74.5 282 LYS B C 1
ATOM 7395 O O . LYS B 1 282 ? 46.906 -17.953 6.262 1 74.5 282 LYS B O 1
ATOM 7400 N N . PRO B 1 283 ? 46.625 -18.547 8.453 1 73.19 283 PRO B N 1
ATOM 7401 C CA . PRO B 1 283 ? 45.312 -17.844 8.516 1 73.19 283 PRO B CA 1
ATOM 7402 C C . PRO B 1 283 ? 45.469 -16.328 8.539 1 73.19 283 PRO B C 1
ATOM 7404 O O . PRO B 1 283 ? 46.531 -15.812 8.938 1 73.19 283 PRO B O 1
ATOM 7407 N N . ILE B 1 284 ? 44.531 -15.617 8.031 1 68.25 284 ILE B N 1
ATOM 7408 C CA . ILE B 1 284 ? 44.5 -14.156 8.047 1 68.25 284 ILE B CA 1
ATOM 7409 C C . ILE B 1 284 ? 44.344 -13.664 9.484 1 68.25 284 ILE B C 1
ATOM 7411 O O . ILE B 1 284 ? 44.906 -12.641 9.859 1 68.25 284 ILE B O 1
ATOM 7415 N N . VAL B 1 285 ? 43.594 -14.414 10.359 1 72.62 285 VAL B N 1
ATOM 7416 C CA . VAL B 1 285 ? 43.375 -14.117 11.773 1 72.62 285 VAL B CA 1
ATOM 7417 C C . VAL B 1 285 ? 44 -15.227 12.625 1 72.62 285 VAL B C 1
ATOM 7419 O O . VAL B 1 285 ? 43.875 -16.406 12.305 1 72.62 285 VAL B O 1
ATOM 7422 N N . ASP B 1 286 ? 44.781 -14.734 13.609 1 72.44 286 ASP B N 1
ATOM 7423 C CA . ASP B 1 286 ? 45.438 -15.711 14.477 1 72.44 286 ASP B CA 1
ATOM 7424 C C . ASP B 1 286 ? 44.375 -16.484 15.281 1 72.44 286 ASP B C 1
ATOM 7426 O O . ASP B 1 286 ? 43.312 -15.984 15.555 1 72.44 286 ASP B O 1
ATOM 7430 N N . SER B 1 287 ? 44.75 -17.781 15.539 1 72.19 287 SER B N 1
ATOM 7431 C CA . SER B 1 287 ? 43.875 -18.625 16.344 1 72.19 287 SER B CA 1
ATOM 7432 C C . SER B 1 287 ? 43.719 -18.078 17.766 1 72.19 287 SER B C 1
ATOM 7434 O O . SER B 1 287 ? 44.688 -17.641 18.375 1 72.19 287 SER B O 1
ATOM 7436 N N . LEU B 1 288 ? 42.562 -17.922 18.266 1 71.12 288 LEU B N 1
ATOM 7437 C CA . LEU B 1 288 ? 42.281 -17.375 19.594 1 71.12 288 LEU B CA 1
ATOM 7438 C C . LEU B 1 288 ? 42.688 -18.359 20.672 1 71.12 288 LEU B C 1
ATOM 7440 O O . LEU B 1 288 ? 42.75 -18 21.859 1 71.12 288 LEU B O 1
ATOM 7444 N N . TRP B 1 289 ? 43 -19.5 20.25 1 62.72 289 TRP B N 1
ATOM 7445 C CA . TRP B 1 289 ? 43.469 -20.484 21.234 1 62.72 289 TRP B CA 1
ATOM 7446 C C . TRP B 1 289 ? 44.844 -20.094 21.75 1 62.72 289 TRP B C 1
ATOM 7448 O O . TRP B 1 289 ? 45.25 -20.516 22.844 1 62.72 289 TRP B O 1
ATOM 7458 N N . GLN B 1 290 ? 45.562 -19.297 21.062 1 57.84 290 GLN B N 1
ATOM 7459 C CA . GLN B 1 290 ? 46.938 -18.953 21.453 1 57.84 290 GLN B CA 1
ATOM 7460 C C . GLN B 1 290 ? 46.938 -17.781 22.422 1 57.84 290 GLN B C 1
ATOM 7462 O O . GLN B 1 290 ? 47.969 -17.125 22.594 1 57.84 290 GLN B O 1
ATOM 7467 N N . TRP B 1 291 ? 45.906 -17.406 23.141 1 56.47 291 TRP B N 1
ATOM 7468 C CA . TRP B 1 291 ? 45.719 -16.172 23.906 1 56.47 291 TRP B CA 1
ATOM 7469 C C . TRP B 1 291 ? 46.719 -16.078 25.047 1 56.47 291 TRP B C 1
ATOM 7471 O O . TRP B 1 291 ? 46.625 -15.18 25.891 1 56.47 291 TRP B O 1
ATOM 7481 N N . ILE B 1 292 ? 47.688 -16.984 25.203 1 53.38 292 ILE B N 1
ATOM 7482 C CA . ILE B 1 292 ? 48.344 -17.078 26.516 1 53.38 292 ILE B CA 1
ATOM 7483 C C . ILE B 1 292 ? 49.219 -15.867 26.75 1 53.38 292 ILE B C 1
ATOM 7485 O O . ILE B 1 292 ? 49.562 -15.547 27.891 1 53.38 292 ILE B O 1
ATOM 7489 N N . THR B 1 293 ? 49.844 -15.297 25.891 1 55.59 293 THR B N 1
ATOM 7490 C CA . THR B 1 293 ? 50.781 -14.242 26.234 1 55.59 293 THR B CA 1
ATOM 7491 C C . THR B 1 293 ? 50.188 -12.867 25.938 1 55.59 293 THR B C 1
ATOM 7493 O O . THR B 1 293 ? 49.312 -12.734 25.109 1 55.59 293 THR B O 1
ATOM 7496 N N . TRP B 1 294 ? 50.531 -11.867 26.766 1 55.25 294 TRP B N 1
ATOM 7497 C CA . TRP B 1 294 ? 50.031 -10.5 26.672 1 55.25 294 TRP B CA 1
ATOM 7498 C C . TRP B 1 294 ? 50.219 -9.961 25.25 1 55.25 294 TRP B C 1
ATOM 7500 O O . TRP B 1 294 ? 49.344 -9.266 24.719 1 55.25 294 TRP B O 1
ATOM 7510 N N . ASP B 1 295 ? 51.438 -10.039 24.719 1 57.59 295 ASP B N 1
ATOM 7511 C CA . ASP B 1 295 ? 51.688 -9.617 23.344 1 57.59 295 ASP B CA 1
ATOM 7512 C C . ASP B 1 295 ? 50.719 -10.289 22.375 1 57.59 295 ASP B C 1
ATOM 7514 O O . ASP B 1 295 ? 50.25 -9.672 21.422 1 57.59 295 ASP B O 1
ATOM 7518 N N . ALA B 1 296 ? 50.438 -11.406 22.781 1 65.56 296 ALA B N 1
ATOM 7519 C CA . ALA B 1 296 ? 49.5 -12.156 21.969 1 65.56 296 ALA B CA 1
ATOM 7520 C C . ALA B 1 296 ? 48.094 -11.57 22.062 1 65.56 296 ALA B C 1
ATOM 7522 O O . ALA B 1 296 ? 47.375 -11.5 21.078 1 65.56 296 ALA B O 1
ATOM 7523 N N . LEU B 1 297 ? 47.938 -10.984 23.312 1 66.12 297 LEU B N 1
ATOM 7524 C CA . LEU B 1 297 ? 46.625 -10.391 23.516 1 66.12 297 LEU B CA 1
ATOM 7525 C C . LEU B 1 297 ? 46.469 -9.102 22.703 1 66.12 297 LEU B C 1
ATOM 7527 O O . LEU B 1 297 ? 45.438 -8.867 22.109 1 66.12 297 LEU B O 1
ATOM 7531 N N . ALA B 1 298 ? 47.562 -8.188 22.828 1 71.06 298 ALA B N 1
ATOM 7532 C CA . ALA B 1 298 ? 47.531 -6.945 22.062 1 71.06 298 ALA B CA 1
ATOM 7533 C C . ALA B 1 298 ? 47.375 -7.223 20.578 1 71.06 298 ALA B C 1
ATOM 7535 O O . ALA B 1 298 ? 46.625 -6.512 19.875 1 71.06 298 ALA B O 1
ATOM 7536 N N . GLY B 1 299 ? 48.125 -8.133 20.172 1 74.81 299 GLY B N 1
ATOM 7537 C CA . GLY B 1 299 ? 48 -8.523 18.781 1 74.81 299 GLY B CA 1
ATOM 7538 C C . GLY B 1 299 ? 46.594 -9.023 18.438 1 74.81 299 GLY B C 1
ATOM 7539 O O . GLY B 1 299 ? 46.062 -8.688 17.375 1 74.81 299 GLY B O 1
ATOM 7540 N N . LEU B 1 300 ? 46 -9.695 19.375 1 76.62 300 LEU B N 1
ATOM 7541 C CA . LEU B 1 300 ? 44.656 -10.227 19.156 1 76.62 300 LEU B CA 1
ATOM 7542 C C . LEU B 1 300 ? 43.625 -9.102 19.125 1 76.62 300 LEU B C 1
ATOM 7544 O O . LEU B 1 300 ? 42.719 -9.109 18.281 1 76.62 300 LEU B O 1
ATOM 7548 N N . ILE B 1 301 ? 43.844 -8.188 19.953 1 77 301 ILE B N 1
ATOM 7549 C CA . ILE B 1 301 ? 42.906 -7.055 20 1 77 301 ILE B CA 1
ATOM 7550 C C . ILE B 1 301 ? 43.062 -6.242 18.719 1 77 301 ILE B C 1
ATOM 7552 O O . ILE B 1 301 ? 42.062 -5.801 18.141 1 77 301 ILE B O 1
ATOM 7556 N N . SER B 1 302 ? 44.312 -6.098 18.375 1 79.94 302 SER B N 1
ATOM 7557 C CA . SER B 1 302 ? 44.531 -5.367 17.125 1 79.94 302 SER B CA 1
ATOM 7558 C C . SER B 1 302 ? 43.875 -6.066 15.945 1 79.94 302 SER B C 1
ATOM 7560 O O . SER B 1 302 ? 43.25 -5.418 15.109 1 79.94 302 SER B O 1
ATOM 7562 N N . GLN B 1 303 ? 44 -7.285 15.898 1 82.75 303 GLN B N 1
ATOM 7563 C CA . GLN B 1 303 ? 43.375 -8.047 14.828 1 82.75 303 GLN B CA 1
ATOM 7564 C C . GLN B 1 303 ? 41.844 -7.941 14.898 1 82.75 303 GLN B C 1
ATOM 7566 O O . GLN B 1 303 ? 41.188 -7.785 13.875 1 82.75 303 GLN B O 1
ATOM 7571 N N . TRP B 1 304 ? 41.406 -8.055 16.078 1 86.25 304 TRP B N 1
ATOM 7572 C CA . TRP B 1 304 ? 39.969 -7.945 16.312 1 86.25 304 TRP B CA 1
ATOM 7573 C C . TRP B 1 304 ? 39.438 -6.613 15.797 1 86.25 304 TRP B C 1
ATOM 7575 O O . TRP B 1 304 ? 38.438 -6.578 15.055 1 86.25 304 TRP B O 1
ATOM 7585 N N . LEU B 1 305 ? 40.156 -5.582 16.062 1 87.31 305 LEU B N 1
ATOM 7586 C CA . LEU B 1 305 ? 39.719 -4.242 15.68 1 87.31 305 LEU B CA 1
ATOM 7587 C C . LEU B 1 305 ? 39.844 -4.051 14.172 1 87.31 305 LEU B C 1
ATOM 7589 O O . LEU B 1 305 ? 39 -3.385 13.57 1 87.31 305 LEU B O 1
ATOM 7593 N N . TRP B 1 306 ? 40.781 -4.656 13.617 1 84.44 306 TRP B N 1
ATOM 7594 C CA . TRP B 1 306 ? 40.938 -4.539 12.172 1 84.44 306 TRP B CA 1
ATOM 7595 C C . TRP B 1 306 ? 39.844 -5.293 11.438 1 84.44 306 TRP B C 1
ATOM 7597 O O . TRP B 1 306 ? 39.344 -4.84 10.398 1 84.44 306 TRP B O 1
ATOM 7607 N N . VAL B 1 307 ? 39.5 -6.383 11.984 1 86.94 307 VAL B N 1
ATOM 7608 C CA . VAL B 1 307 ? 38.406 -7.133 11.398 1 86.94 307 VAL B CA 1
ATOM 7609 C C . VAL B 1 307 ? 37.125 -6.324 11.492 1 86.94 307 VAL B C 1
ATOM 7611 O O . VAL B 1 307 ? 36.375 -6.176 10.508 1 86.94 307 VAL B O 1
ATOM 7614 N N . ALA B 1 308 ? 36.906 -5.77 12.641 1 90.19 308 ALA B N 1
ATOM 7615 C CA . ALA B 1 308 ? 35.719 -4.965 12.844 1 90.19 308 ALA B CA 1
ATOM 7616 C C . ALA B 1 308 ? 35.688 -3.75 11.922 1 90.19 308 ALA B C 1
ATOM 7618 O O . ALA B 1 308 ? 34.656 -3.396 11.367 1 90.19 308 ALA B O 1
ATOM 7619 N N . PHE B 1 309 ? 36.844 -3.186 11.75 1 90.06 309 PHE B N 1
ATOM 7620 C CA . PHE B 1 309 ? 36.938 -2.008 10.898 1 90.06 309 PHE B CA 1
ATOM 7621 C C . PHE B 1 309 ? 36.719 -2.375 9.438 1 90.06 309 PHE B C 1
ATOM 7623 O O . PHE B 1 309 ? 36.062 -1.633 8.703 1 90.06 309 PHE B O 1
ATOM 7630 N N . SER B 1 310 ? 37.25 -3.482 8.992 1 88.31 310 SER B N 1
ATOM 7631 C CA . SER B 1 310 ? 37.031 -3.951 7.629 1 88.31 310 SER B CA 1
ATOM 7632 C C . SER B 1 310 ? 35.562 -4.227 7.375 1 88.31 310 SER B C 1
ATOM 7634 O O . SER B 1 310 ? 35.031 -3.9 6.309 1 88.31 310 SER B O 1
ATOM 7636 N N . VAL B 1 311 ? 34.938 -4.805 8.398 1 92.62 311 VAL B N 1
ATOM 7637 C CA . VAL B 1 311 ? 33.5 -5.059 8.297 1 92.62 311 VAL B CA 1
ATOM 7638 C C . VAL B 1 311 ? 32.75 -3.736 8.164 1 92.62 311 VAL B C 1
ATOM 7640 O O . VAL B 1 311 ? 31.875 -3.598 7.309 1 92.62 311 VAL B O 1
ATOM 7643 N N . PHE B 1 312 ? 33.156 -2.812 8.953 1 94.94 312 PHE B N 1
ATOM 7644 C CA . PHE B 1 312 ? 32.531 -1.496 8.914 1 94.94 312 PHE B CA 1
ATOM 7645 C C . PHE B 1 312 ? 32.656 -0.88 7.523 1 94.94 312 PHE B C 1
ATOM 7647 O O . PHE B 1 312 ? 31.672 -0.419 6.953 1 94.94 312 PHE B O 1
ATOM 7654 N N . LEU B 1 313 ? 33.844 -0.898 6.902 1 92.69 313 LEU B N 1
ATOM 7655 C CA . LEU B 1 313 ? 34.094 -0.259 5.617 1 92.69 313 LEU B CA 1
ATOM 7656 C C . LEU B 1 313 ? 33.281 -0.954 4.508 1 92.69 313 LEU B C 1
ATOM 7658 O O . LEU B 1 313 ? 32.688 -0.292 3.652 1 92.69 313 LEU B O 1
ATOM 7662 N N . LEU B 1 314 ? 33.281 -2.182 4.566 1 93.69 314 LEU B N 1
ATOM 7663 C CA . LEU B 1 314 ? 32.625 -2.92 3.494 1 93.69 314 LEU B CA 1
ATOM 7664 C C . LEU B 1 314 ? 31.109 -2.865 3.641 1 93.69 314 LEU B C 1
ATOM 7666 O O . LEU B 1 314 ? 30.375 -2.867 2.645 1 93.69 314 LEU B O 1
ATOM 7670 N N . TRP B 1 315 ? 30.656 -2.887 4.879 1 96 315 TRP B N 1
ATOM 7671 C CA . TRP B 1 315 ? 29.219 -2.729 5.094 1 96 315 TRP B CA 1
ATOM 7672 C C . TRP B 1 315 ? 28.766 -1.319 4.723 1 96 315 TRP B C 1
ATOM 7674 O O . TRP B 1 315 ? 27.688 -1.137 4.164 1 96 315 TRP B O 1
ATOM 7684 N N . LEU B 1 316 ? 29.578 -0.312 5.043 1 95.75 316 LEU B N 1
ATOM 7685 C CA . LEU B 1 316 ? 29.297 1.054 4.617 1 95.75 316 LEU B CA 1
ATOM 7686 C C . LEU B 1 316 ? 29.188 1.137 3.098 1 95.75 316 LEU B C 1
ATOM 7688 O O . LEU B 1 316 ? 28.281 1.777 2.57 1 95.75 316 LEU B O 1
ATOM 7692 N N . PHE B 1 317 ? 30.109 0.456 2.455 1 94.81 317 PHE B N 1
ATOM 7693 C CA . PHE B 1 317 ? 30.125 0.42 0.997 1 94.81 317 PHE B CA 1
ATOM 7694 C C . PHE B 1 317 ? 28.828 -0.182 0.464 1 94.81 317 PHE B C 1
ATOM 7696 O O . PHE B 1 317 ? 28.203 0.375 -0.442 1 94.81 317 PHE B O 1
ATOM 7703 N N . LEU B 1 318 ? 28.391 -1.191 1.035 1 95.44 318 LEU B N 1
ATOM 7704 C CA . LEU B 1 318 ? 27.172 -1.85 0.577 1 95.44 318 LEU B CA 1
ATOM 7705 C C . LEU B 1 318 ? 25.953 -0.986 0.862 1 95.44 318 LEU B C 1
ATOM 7707 O O . LEU B 1 318 ? 25.062 -0.857 0.013 1 95.44 318 LEU B O 1
ATOM 7711 N N . PHE B 1 319 ? 25.859 -0.408 2.07 1 95.56 319 PHE B N 1
ATOM 7712 C CA . PHE B 1 319 ? 24.734 0.455 2.416 1 95.56 319 PHE B CA 1
ATOM 7713 C C . PHE B 1 319 ? 24.625 1.62 1.439 1 95.56 319 PHE B C 1
ATOM 7715 O O . PHE B 1 319 ? 23.531 1.987 1.021 1 95.56 319 PHE B O 1
ATOM 7722 N N . GLN B 1 320 ? 25.734 2.139 1.081 1 92.69 320 GLN B N 1
ATOM 7723 C CA . GLN B 1 320 ? 25.734 3.248 0.134 1 92.69 320 GLN B CA 1
ATOM 7724 C C . GLN B 1 320 ? 25.312 2.783 -1.259 1 92.69 320 GLN B C 1
ATOM 7726 O O . GLN B 1 320 ? 24.609 3.494 -1.969 1 92.69 320 GLN B O 1
ATOM 7731 N N . LEU B 1 321 ? 25.781 1.646 -1.568 1 93.25 321 LEU B N 1
ATOM 7732 C CA . LEU B 1 321 ? 25.391 1.1 -2.861 1 93.25 321 LEU B CA 1
ATOM 7733 C C . LEU B 1 321 ? 23.875 0.863 -2.91 1 93.25 321 LEU B C 1
ATOM 7735 O O . LEU B 1 321 ? 23.219 1.195 -3.9 1 93.25 321 LEU B O 1
ATOM 7739 N N . LEU B 1 322 ? 23.359 0.277 -1.842 1 94.56 322 LEU B N 1
ATOM 7740 C CA . LEU B 1 322 ? 21.922 0.041 -1.775 1 94.56 322 LEU B CA 1
ATOM 7741 C C . LEU B 1 322 ? 21.156 1.352 -1.883 1 94.56 322 LEU B C 1
ATOM 7743 O O . LEU B 1 322 ? 20.094 1.4 -2.502 1 94.56 322 LEU B O 1
ATOM 7747 N N . ARG B 1 323 ? 21.688 2.41 -1.345 1 94.06 323 ARG B N 1
ATOM 7748 C CA . ARG B 1 323 ? 21 3.699 -1.386 1 94.06 323 ARG B CA 1
ATOM 7749 C C . ARG B 1 323 ? 21.078 4.316 -2.779 1 94.06 323 ARG B C 1
ATOM 7751 O O . ARG B 1 323 ? 20.078 4.836 -3.289 1 94.06 323 ARG B O 1
ATOM 7758 N N . ILE B 1 324 ? 22.219 4.184 -3.469 1 92.81 324 ILE B N 1
ATOM 7759 C CA . ILE B 1 324 ? 22.422 4.93 -4.703 1 92.81 324 ILE B CA 1
ATOM 7760 C C . ILE B 1 324 ? 21.797 4.176 -5.875 1 92.81 324 ILE B C 1
ATOM 7762 O O . ILE B 1 324 ? 21.562 4.754 -6.941 1 92.81 324 ILE B O 1
ATOM 7766 N N . VAL B 1 325 ? 21.547 2.895 -5.715 1 93.25 325 VAL B N 1
ATOM 7767 C CA . VAL B 1 325 ? 20.859 2.154 -6.77 1 93.25 325 VAL B CA 1
ATOM 7768 C C . VAL B 1 325 ? 19.375 2.514 -6.777 1 93.25 325 VAL B C 1
ATOM 7770 O O . VAL B 1 325 ? 18.672 2.268 -7.762 1 93.25 325 VAL B O 1
ATOM 7773 N N . VAL B 1 326 ? 18.781 3.064 -5.738 1 95.06 326 VAL B N 1
ATOM 7774 C CA . VAL B 1 326 ? 17.5 3.734 -5.566 1 95.06 326 VAL B CA 1
ATOM 7775 C C . VAL B 1 326 ? 16.359 2.727 -5.727 1 95.06 326 VAL B C 1
ATOM 7777 O O . VAL B 1 326 ? 15.188 3.107 -5.797 1 95.06 326 VAL B O 1
ATOM 7780 N N . TYR B 1 327 ? 16.656 1.387 -5.789 1 96.19 327 TYR B N 1
ATOM 7781 C CA . TYR B 1 327 ? 15.609 0.393 -6.027 1 96.19 327 TYR B CA 1
ATOM 7782 C C . TYR B 1 327 ? 14.578 0.4 -4.906 1 96.19 327 TYR B C 1
ATOM 7784 O O . TYR B 1 327 ? 13.375 0.501 -5.16 1 96.19 327 TYR B O 1
ATOM 7792 N N . GLN B 1 328 ? 15.078 0.349 -3.637 1 95.88 328 GLN B N 1
ATOM 7793 C CA . GLN B 1 328 ? 14.156 0.352 -2.504 1 95.88 328 GLN B CA 1
ATOM 7794 C C . GLN B 1 328 ? 13.477 1.708 -2.352 1 95.88 328 GLN B C 1
ATOM 7796 O O . GLN B 1 328 ? 12.312 1.783 -1.938 1 95.88 328 GLN B O 1
ATOM 7801 N N . ARG B 1 329 ? 14.102 2.715 -2.711 1 95.12 329 ARG B N 1
ATOM 7802 C CA . ARG B 1 329 ? 13.531 4.059 -2.65 1 95.12 329 ARG B CA 1
ATOM 7803 C C . ARG B 1 329 ? 12.414 4.227 -3.68 1 95.12 329 ARG B C 1
ATOM 7805 O O . ARG B 1 329 ? 11.359 4.793 -3.377 1 95.12 329 ARG B O 1
ATOM 7812 N N . ASP B 1 330 ? 12.68 3.758 -4.863 1 96.69 330 ASP B N 1
ATOM 7813 C CA . ASP B 1 330 ? 11.648 3.812 -5.898 1 96.69 330 ASP B CA 1
ATOM 7814 C C . ASP B 1 330 ? 10.445 2.963 -5.512 1 96.69 330 ASP B C 1
ATOM 7816 O O . ASP B 1 330 ? 9.297 3.342 -5.785 1 96.69 330 ASP B O 1
ATOM 7820 N N . ARG B 1 331 ? 10.742 1.798 -4.977 1 96.5 331 ARG B N 1
ATOM 7821 C CA . ARG B 1 331 ? 9.641 0.965 -4.52 1 96.5 331 ARG B CA 1
ATOM 7822 C C . ARG B 1 331 ? 8.789 1.7 -3.484 1 96.5 331 ARG B C 1
ATOM 7824 O O . ARG B 1 331 ? 7.562 1.648 -3.531 1 96.5 331 ARG B O 1
ATOM 7831 N N . TYR B 1 332 ? 9.453 2.385 -2.592 1 95.75 332 TYR B N 1
ATOM 7832 C CA . TYR B 1 332 ? 8.766 3.207 -1.602 1 95.75 332 TYR B CA 1
ATOM 7833 C C . TYR B 1 332 ? 7.891 4.254 -2.275 1 95.75 332 TYR B C 1
ATOM 7835 O O . TYR B 1 332 ? 6.711 4.398 -1.938 1 95.75 332 TYR B O 1
ATOM 7843 N N . ARG B 1 333 ? 8.398 4.93 -3.213 1 96.06 333 ARG B N 1
ATOM 7844 C CA . ARG B 1 333 ? 7.668 5.996 -3.891 1 96.06 333 ARG B CA 1
ATOM 7845 C C . ARG B 1 333 ? 6.5 5.434 -4.695 1 96.06 333 ARG B C 1
ATOM 7847 O O . ARG B 1 333 ? 5.426 6.035 -4.746 1 96.06 333 ARG B O 1
ATOM 7854 N N . ALA B 1 334 ? 6.703 4.316 -5.316 1 97.19 334 ALA B N 1
ATOM 7855 C CA . ALA B 1 334 ? 5.637 3.691 -6.102 1 97.19 334 ALA B CA 1
ATOM 7856 C C . ALA B 1 334 ? 4.453 3.316 -5.215 1 97.19 334 ALA B C 1
ATOM 7858 O O . ALA B 1 334 ? 3.299 3.551 -5.578 1 97.19 334 ALA B O 1
ATOM 7859 N N . ILE B 1 335 ? 4.75 2.83 -4.027 1 95.69 335 ILE B N 1
ATOM 7860 C CA . ILE B 1 335 ? 3.723 2.258 -3.166 1 95.69 335 ILE B CA 1
ATOM 7861 C C . ILE B 1 335 ? 3.045 3.367 -2.365 1 95.69 335 ILE B C 1
ATOM 7863 O O . ILE B 1 335 ? 1.819 3.379 -2.227 1 95.69 335 ILE B O 1
ATOM 7867 N N . HIS B 1 336 ? 3.832 4.363 -1.906 1 94.25 336 HIS B N 1
ATOM 7868 C CA . HIS B 1 336 ? 3.285 5.324 -0.958 1 94.25 336 HIS B CA 1
ATOM 7869 C C . HIS B 1 336 ? 2.811 6.59 -1.668 1 94.25 336 HIS B C 1
ATOM 7871 O O . HIS B 1 336 ? 1.977 7.328 -1.14 1 94.25 336 HIS B O 1
ATOM 7877 N N . TYR B 1 337 ? 3.354 6.871 -2.869 1 95.5 337 TYR B N 1
ATOM 7878 C CA . TYR B 1 337 ? 2.957 8.07 -3.596 1 95.5 337 TYR B CA 1
ATOM 7879 C C . TYR B 1 337 ? 2.332 7.715 -4.941 1 95.5 337 TYR B C 1
ATOM 7881 O O . TYR B 1 337 ? 1.167 8.023 -5.191 1 95.5 337 TYR B O 1
ATOM 7889 N N . GLY B 1 338 ? 3.004 6.941 -5.723 1 97.25 338 GLY B N 1
ATOM 7890 C CA . GLY B 1 338 ? 2.578 6.652 -7.082 1 97.25 338 GLY B CA 1
ATOM 7891 C C . GLY B 1 338 ? 1.199 6.023 -7.152 1 97.25 338 GLY B C 1
ATOM 7892 O O . GLY B 1 338 ? 0.303 6.555 -7.816 1 97.25 338 GLY B O 1
ATOM 7893 N N . ALA B 1 339 ? 1.024 4.918 -6.453 1 96.88 339 ALA B N 1
ATOM 7894 C CA . ALA B 1 339 ? -0.214 4.148 -6.551 1 96.88 339 ALA B CA 1
ATOM 7895 C C . ALA B 1 339 ? -1.389 4.926 -5.965 1 96.88 339 ALA B C 1
ATOM 7897 O O . ALA B 1 339 ? -2.424 5.082 -6.613 1 96.88 339 ALA B O 1
ATOM 7898 N N . PRO B 1 340 ? -1.237 5.488 -4.785 1 93.94 340 PRO B N 1
ATOM 7899 C CA . PRO B 1 340 ? -2.363 6.25 -4.238 1 93.94 340 PRO B CA 1
ATOM 7900 C C . PRO B 1 340 ? -2.715 7.473 -5.086 1 93.94 340 PRO B C 1
ATOM 7902 O O . PRO B 1 340 ? -3.893 7.805 -5.23 1 93.94 340 PRO B O 1
ATOM 7905 N N . ASP B 1 341 ? -1.721 8.164 -5.629 1 95.81 341 ASP B N 1
ATOM 7906 C CA . ASP B 1 341 ? -1.977 9.344 -6.453 1 95.81 341 ASP B CA 1
ATOM 7907 C C . ASP B 1 341 ? -2.75 8.969 -7.715 1 95.81 341 ASP B C 1
ATOM 7909 O O . ASP B 1 341 ? -3.689 9.672 -8.102 1 95.81 341 ASP B O 1
ATOM 7913 N N . LEU B 1 342 ? -2.371 7.895 -8.305 1 97.62 342 LEU B N 1
ATOM 7914 C CA . LEU B 1 342 ? -3.066 7.441 -9.5 1 97.62 342 LEU B CA 1
ATOM 7915 C C . LEU B 1 342 ? -4.48 6.973 -9.172 1 97.62 342 LEU B C 1
ATOM 7917 O O . LEU B 1 342 ? -5.41 7.184 -9.945 1 97.62 342 LEU B O 1
ATOM 7921 N N . ALA B 1 343 ? -4.637 6.281 -8.062 1 94.38 343 ALA B N 1
ATOM 7922 C CA . ALA B 1 343 ? -5.973 5.871 -7.629 1 94.38 343 ALA B CA 1
ATOM 7923 C C . ALA B 1 343 ? -6.875 7.082 -7.414 1 94.38 343 ALA B C 1
ATOM 7925 O O . ALA B 1 343 ? -8.047 7.07 -7.805 1 94.38 343 ALA B O 1
ATOM 7926 N N . GLU B 1 344 ? -6.289 8.102 -6.812 1 92.31 344 GLU B N 1
ATOM 7927 C CA . GLU B 1 344 ? -7.043 9.336 -6.629 1 92.31 344 GLU B CA 1
ATOM 7928 C C . GLU B 1 344 ? -7.449 9.945 -7.969 1 92.31 344 GLU B C 1
ATOM 7930 O O . GLU B 1 344 ? -8.555 10.461 -8.109 1 92.31 344 GLU B O 1
ATOM 7935 N N . PHE B 1 345 ? -6.562 9.891 -8.906 1 95.81 345 PHE B N 1
ATOM 7936 C CA . PHE B 1 345 ? -6.879 10.367 -10.25 1 95.81 345 PHE B CA 1
ATOM 7937 C C . PHE B 1 345 ? -8.141 9.695 -10.773 1 95.81 345 PHE B C 1
ATOM 7939 O O . PHE B 1 345 ? -9.055 10.359 -11.266 1 95.81 345 PHE B O 1
ATOM 7946 N N . PHE B 1 346 ? -8.266 8.414 -10.648 1 94.56 346 PHE B N 1
ATOM 7947 C CA . PHE B 1 346 ? -9.383 7.672 -11.234 1 94.56 346 PHE B CA 1
ATOM 7948 C C . PHE B 1 346 ? -10.68 7.977 -10.484 1 94.56 346 PHE B C 1
ATOM 7950 O O . PHE B 1 346 ? -11.727 8.148 -11.102 1 94.56 346 PHE B O 1
ATOM 7957 N N . TRP B 1 347 ? -10.648 7.938 -9.211 1 89.94 347 TRP B N 1
ATOM 7958 C CA . TRP B 1 347 ? -11.914 8.18 -8.531 1 89.94 347 TRP B CA 1
ATOM 7959 C C . TRP B 1 347 ? -12.375 9.617 -8.711 1 89.94 347 TRP B C 1
ATOM 7961 O O . TRP B 1 347 ? -13.57 9.891 -8.812 1 89.94 347 TRP B O 1
ATOM 7971 N N . ARG B 1 348 ? -11.422 10.617 -8.82 1 90.5 348 ARG B N 1
ATOM 7972 C CA . ARG B 1 348 ? -11.812 11.992 -9.109 1 90.5 348 ARG B CA 1
ATOM 7973 C C . ARG B 1 348 ? -12.305 12.133 -10.547 1 90.5 348 ARG B C 1
ATOM 7975 O O . ARG B 1 348 ? -13.195 12.938 -10.82 1 90.5 348 ARG B O 1
ATOM 7982 N N . LEU B 1 349 ? -11.609 11.445 -11.398 1 93.75 349 LEU B N 1
ATOM 7983 C CA . LEU B 1 349 ? -12.078 11.469 -12.781 1 93.75 349 LEU B CA 1
ATOM 7984 C C . LEU B 1 349 ? -13.5 10.922 -12.875 1 93.75 349 LEU B C 1
ATOM 7986 O O . LEU B 1 349 ? -14.336 11.484 -13.586 1 93.75 349 LEU B O 1
ATOM 7990 N N . ASP B 1 350 ? -13.797 9.812 -12.219 1 91.44 350 ASP B N 1
ATOM 7991 C CA . ASP B 1 350 ? -15.133 9.227 -12.211 1 91.44 350 ASP B CA 1
ATOM 7992 C C . ASP B 1 350 ? -16.172 10.227 -11.711 1 91.44 350 ASP B C 1
ATOM 7994 O O . ASP B 1 350 ? -17.25 10.344 -12.281 1 91.44 350 ASP B O 1
ATOM 7998 N N . LYS B 1 351 ? -15.789 10.938 -10.734 1 87 351 LYS B N 1
ATOM 7999 C CA . LYS B 1 351 ? -16.672 11.969 -10.203 1 87 351 LYS B CA 1
ATOM 8000 C C . LYS B 1 351 ? -16.859 13.102 -11.203 1 87 351 LYS B C 1
ATOM 8002 O O . LYS B 1 351 ? -17.969 13.578 -11.414 1 87 351 LYS B O 1
ATOM 8007 N N . ALA B 1 352 ? -15.742 13.547 -11.758 1 90 352 ALA B N 1
ATOM 8008 C CA . ALA B 1 352 ? -15.773 14.648 -12.711 1 90 352 ALA B CA 1
ATOM 8009 C C . ALA B 1 352 ? -16.625 14.297 -13.93 1 90 352 ALA B C 1
ATOM 8011 O O . ALA B 1 352 ? -17.297 15.172 -14.5 1 90 352 ALA B O 1
ATOM 8012 N N . LEU B 1 353 ? -16.594 13.102 -14.32 1 90.38 353 LEU B N 1
ATOM 8013 C CA . LEU B 1 353 ? -17.391 12.648 -15.461 1 90.38 353 LEU B CA 1
ATOM 8014 C C . LEU B 1 353 ? -18.875 12.68 -15.148 1 90.38 353 LEU B C 1
ATOM 8016 O O . LEU B 1 353 ? -19.703 12.812 -16.047 1 90.38 353 LEU B O 1
ATOM 8020 N N . GLY B 1 354 ? -19.188 12.508 -13.852 1 83.44 354 GLY B N 1
ATOM 8021 C CA . GLY B 1 354 ? -20.578 12.555 -13.43 1 83.44 354 GLY B CA 1
ATOM 8022 C C . GLY B 1 354 ? -21.094 13.961 -13.203 1 83.44 354 GLY B C 1
ATOM 8023 O O . GLY B 1 354 ? -22.297 14.195 -13.211 1 83.44 354 GLY B O 1
ATOM 8024 N N . ASP B 1 355 ? -20.156 14.781 -12.797 1 74.19 355 ASP B N 1
ATOM 8025 C CA . ASP B 1 355 ? -20.531 16.156 -12.461 1 74.19 355 ASP B CA 1
ATOM 8026 C C . ASP B 1 355 ? -20.984 16.922 -13.695 1 74.19 355 ASP B C 1
ATOM 8028 O O . ASP B 1 355 ? -20.5 16.656 -14.805 1 74.19 355 ASP B O 1
ATOM 8032 N N . ASN B 1 356 ? -22.094 17.438 -13.43 1 55.19 356 ASN B N 1
ATOM 8033 C CA . ASN B 1 356 ? -22.578 18.312 -14.492 1 55.19 356 ASN B CA 1
ATOM 8034 C C . ASN B 1 356 ? -21.594 19.438 -14.781 1 55.19 356 ASN B C 1
ATOM 8036 O O . ASN B 1 356 ? -21.328 20.281 -13.914 1 55.19 356 ASN B O 1
ATOM 8040 N N . PRO B 1 357 ? -20.719 19.172 -15.844 1 48.12 357 PRO B N 1
ATOM 8041 C CA . PRO B 1 357 ? -19.703 20.188 -16.156 1 48.12 357 PRO B CA 1
ATOM 8042 C C . PRO B 1 357 ? -20.234 21.609 -16.078 1 48.12 357 PRO B C 1
ATOM 8044 O O . PRO B 1 357 ? -19.469 22.562 -15.93 1 48.12 357 PRO B O 1
ATOM 8047 N N . TYR B 1 358 ? -21.484 21.656 -16.375 1 43.25 358 TYR B N 1
ATOM 8048 C CA . TYR B 1 358 ? -22.141 22.953 -16.438 1 43.25 358 TYR B CA 1
ATOM 8049 C C . TYR B 1 358 ? -22.609 23.391 -15.055 1 43.25 358 TYR B C 1
ATOM 8051 O O . TYR B 1 358 ? -23.281 24.422 -14.914 1 43.25 358 TYR B O 1
ATOM 8059 N N . ALA B 1 359 ? -22.344 22.609 -14.094 1 42.81 359 ALA B N 1
ATOM 8060 C CA . ALA B 1 359 ? -22.906 22.922 -12.773 1 42.81 359 ALA B CA 1
ATOM 8061 C C . ALA B 1 359 ? -22.391 24.266 -12.258 1 42.81 359 ALA B C 1
ATOM 8063 O O . ALA B 1 359 ? -23.109 24.984 -11.562 1 42.81 359 ALA B O 1
ATOM 8064 N N . SER B 1 360 ? -21.125 24.422 -12.297 1 38.12 360 SER B N 1
ATOM 8065 C CA . SER B 1 360 ? -20.641 25.688 -11.766 1 38.12 360 SER B CA 1
ATOM 8066 C C . SER B 1 360 ? -21.031 26.859 -12.664 1 38.12 360 SER B C 1
ATOM 8068 O O . SER B 1 360 ? -20.703 28.016 -12.375 1 38.12 360 SER B O 1
ATOM 8070 N N . MET B 1 361 ? -21.344 26.609 -13.914 1 34.78 361 MET B N 1
ATOM 8071 C CA . MET B 1 361 ? -21.797 27.719 -14.734 1 34.78 361 MET B CA 1
ATOM 8072 C C . MET B 1 361 ? -23.125 28.266 -14.242 1 34.78 361 MET B C 1
ATOM 8074 O O . MET B 1 361 ? -23.969 27.5 -13.766 1 34.78 361 MET B O 1
ATOM 8078 N N . PRO B 1 362 ? -23.109 29.469 -13.93 1 34.72 362 PRO B N 1
ATOM 8079 C CA . PRO B 1 362 ? -24.344 30.125 -13.492 1 34.72 362 PRO B CA 1
ATOM 8080 C C . PRO B 1 362 ? -25.547 29.734 -14.344 1 34.72 362 PRO B C 1
ATOM 8082 O O . PRO B 1 362 ? -25.797 30.359 -15.383 1 34.72 362 PRO B O 1
ATOM 8085 N N . PHE B 1 363 ? -25.703 28.578 -14.711 1 34.03 363 PHE B N 1
ATOM 8086 C CA . PHE B 1 363 ? -26.953 28.422 -15.43 1 34.03 363 PHE B CA 1
ATOM 8087 C C . PHE B 1 363 ? -28.141 28.734 -14.523 1 34.03 363 PHE B C 1
ATOM 8089 O O . PHE B 1 363 ? -28.047 28.625 -13.305 1 34.03 363 PHE B O 1
ATOM 8096 N N . LEU B 1 364 ? -29.109 29.516 -15.102 1 32.94 364 LEU B N 1
ATOM 8097 C CA . LEU B 1 364 ? -30.391 29.719 -14.445 1 32.94 364 LEU B CA 1
ATOM 8098 C C . LEU B 1 364 ? -30.953 28.391 -13.93 1 32.94 364 LEU B C 1
ATOM 8100 O O . LEU B 1 364 ? -30.719 27.344 -14.539 1 32.94 364 LEU B O 1
ATOM 8104 N N . PRO B 1 365 ? -31.5 28.297 -12.836 1 37 365 PRO B N 1
ATOM 8105 C CA . PRO B 1 365 ? -32.312 27.203 -12.305 1 37 365 PRO B CA 1
ATOM 8106 C C . PRO B 1 365 ? -33.312 26.672 -13.32 1 37 365 PRO B C 1
ATOM 8108 O O . PRO B 1 365 ? -34.094 27.438 -13.898 1 37 365 PRO B O 1
ATOM 8111 N N . GLY B 1 366 ? -33.25 25.391 -13.914 1 42.22 366 GLY B N 1
ATOM 8112 C CA . GLY B 1 366 ? -34.188 24.781 -14.844 1 42.22 366 GLY B CA 1
ATOM 8113 C C . GLY B 1 366 ? -33.562 24.453 -16.188 1 42.22 366 GLY B C 1
ATOM 8114 O O . GLY B 1 366 ? -34.156 23.75 -17 1 42.22 366 GLY B O 1
ATOM 8115 N N . GLU B 1 367 ? -32.781 25.328 -16.688 1 43.25 367 GLU B N 1
ATOM 8116 C CA . GLU B 1 367 ? -32.344 25.203 -18.078 1 43.25 367 GLU B CA 1
ATOM 8117 C C . GLU B 1 367 ? -31.094 24.344 -18.172 1 43.25 367 GLU B C 1
ATOM 8119 O O . GLU B 1 367 ? -30.359 24.406 -19.172 1 43.25 367 GLU B O 1
ATOM 8124 N N . GLN B 1 368 ? -30.641 23.75 -17.188 1 46.56 368 GLN B N 1
ATOM 8125 C CA . GLN B 1 368 ? -29.453 22.938 -17.344 1 46.56 368 GLN B CA 1
ATOM 8126 C C . GLN B 1 368 ? -29.672 21.844 -18.375 1 46.56 368 GLN B C 1
ATOM 8128 O O . GLN B 1 368 ? -30.625 21.078 -18.281 1 46.56 368 GLN B O 1
ATOM 8133 N N . PRO B 1 369 ? -29.125 21.906 -19.531 1 48.62 369 PRO B N 1
ATOM 8134 C CA . PRO B 1 369 ? -29.328 20.781 -20.438 1 48.62 369 PRO B CA 1
ATOM 8135 C C . PRO B 1 369 ? -28.984 19.438 -19.781 1 48.62 369 PRO B C 1
ATOM 8137 O O . PRO B 1 369 ? -28.109 19.375 -18.922 1 48.62 369 PRO B O 1
ATOM 8140 N N . PRO B 1 370 ? -29.969 18.531 -19.797 1 51.69 370 PRO B N 1
ATOM 8141 C CA . PRO B 1 370 ? -29.703 17.188 -19.281 1 51.69 370 PRO B CA 1
ATOM 8142 C C . PRO B 1 370 ? -28.359 16.625 -19.719 1 51.69 370 PRO B C 1
ATOM 8144 O O . PRO B 1 370 ? -27.922 16.875 -20.859 1 51.69 370 PRO B O 1
ATOM 8147 N N . LEU B 1 371 ? -27.438 16.406 -18.75 1 58.47 371 LEU B N 1
ATOM 8148 C CA . LEU B 1 371 ? -26.156 15.766 -19.062 1 58.47 371 LEU B CA 1
ATOM 8149 C C . LEU B 1 371 ? -26.375 14.578 -20 1 58.47 371 LEU B C 1
ATOM 8151 O O . LEU B 1 371 ? -27.234 13.734 -19.75 1 58.47 371 LEU B O 1
ATOM 8155 N N . SER B 1 372 ? -26.047 14.719 -21.266 1 60.19 372 SER B N 1
ATOM 8156 C CA . SER B 1 372 ? -26.109 13.539 -22.109 1 60.19 372 SER B CA 1
ATOM 8157 C C . SER B 1 372 ? -25.484 12.328 -21.438 1 60.19 372 SER B C 1
ATOM 8159 O O . SER B 1 372 ? -24.469 12.445 -20.734 1 60.19 372 SER B O 1
ATOM 8161 N N . PRO B 1 373 ? -26.172 11.242 -21.344 1 67.31 373 PRO B N 1
ATOM 8162 C CA . PRO B 1 373 ? -25.656 10.016 -20.75 1 67.31 373 PRO B CA 1
ATOM 8163 C C . PRO B 1 373 ? -24.281 9.625 -21.297 1 67.31 373 PRO B C 1
ATOM 8165 O O . PRO B 1 373 ? -24.094 9.617 -22.516 1 67.31 373 PRO B O 1
ATOM 8168 N N . LEU B 1 374 ? -23.25 9.844 -20.531 1 75.81 374 LEU B N 1
ATOM 8169 C CA . LEU B 1 374 ? -21.906 9.398 -20.906 1 75.81 374 LEU B CA 1
ATOM 8170 C C . LEU B 1 374 ? -21.781 7.887 -20.781 1 75.81 374 LEU B C 1
ATOM 8172 O O . LEU B 1 374 ? -22.141 7.32 -19.734 1 75.81 374 LEU B O 1
ATOM 8176 N N . PRO B 1 375 ? -21.531 7.336 -21.938 1 79.44 375 PRO B N 1
ATOM 8177 C CA . PRO B 1 375 ? -21.281 5.898 -21.812 1 79.44 375 PRO B CA 1
ATOM 8178 C C . PRO B 1 375 ? -20.141 5.578 -20.859 1 79.44 375 PRO B C 1
ATOM 8180 O O . PRO B 1 375 ? -19.281 6.43 -20.609 1 79.44 375 PRO B O 1
ATOM 8183 N N . THR B 1 376 ? -20.188 4.453 -20.266 1 88.75 376 THR B N 1
ATOM 8184 C CA . THR B 1 376 ? -19.141 3.975 -19.375 1 88.75 376 THR B CA 1
ATOM 8185 C C . THR B 1 376 ? -17.812 3.863 -20.125 1 88.75 376 THR B C 1
ATOM 8187 O O . THR B 1 376 ? -17.75 3.279 -21.203 1 88.75 376 THR B O 1
ATOM 8190 N N . LEU B 1 377 ? -16.797 4.5 -19.625 1 93.25 377 LEU B N 1
ATOM 8191 C CA . LEU B 1 377 ? -15.469 4.488 -20.219 1 93.25 377 LEU B CA 1
ATOM 8192 C C . LEU B 1 377 ? -14.711 3.221 -19.844 1 93.25 377 LEU B C 1
ATOM 8194 O O . LEU B 1 377 ? -14.578 2.908 -18.656 1 93.25 377 LEU B O 1
ATOM 8198 N N . LYS B 1 378 ? -14.312 2.488 -20.812 1 93.94 378 LYS B N 1
ATOM 8199 C CA . LYS B 1 378 ? -13.461 1.33 -20.578 1 93.94 378 LYS B CA 1
ATOM 8200 C C . LYS B 1 378 ? -12.023 1.755 -20.297 1 93.94 378 LYS B C 1
ATOM 8202 O O . LYS B 1 378 ? -11.5 2.648 -20.969 1 93.94 378 LYS B O 1
ATOM 8207 N N . VAL B 1 379 ? -11.398 1.164 -19.297 1 96 379 VAL B N 1
ATOM 8208 C CA . VAL B 1 379 ? -10.062 1.586 -18.875 1 96 379 VAL B CA 1
ATOM 8209 C C . VAL B 1 379 ? -9.078 0.428 -19.047 1 96 379 VAL B C 1
ATOM 8211 O O . VAL B 1 379 ? -9.281 -0.649 -18.484 1 96 379 VAL B O 1
ATOM 8214 N N . ASN B 1 380 ? -8.031 0.62 -19.859 1 96.56 380 ASN B N 1
ATOM 8215 C CA . ASN B 1 380 ? -6.875 -0.26 -19.938 1 96.56 380 ASN B CA 1
ATOM 8216 C C . ASN B 1 380 ? -5.711 0.274 -19.109 1 96.56 380 ASN B C 1
ATOM 8218 O O . ASN B 1 380 ? -5.414 1.47 -19.141 1 96.56 380 ASN B O 1
ATOM 8222 N N . LEU B 1 381 ? -5.156 -0.599 -18.375 1 97.62 381 LEU B N 1
ATOM 8223 C CA . LEU B 1 381 ? -3.973 -0.235 -17.594 1 97.62 381 LEU B CA 1
ATOM 8224 C C . LEU B 1 381 ? -2.75 -1.008 -18.078 1 97.62 381 LEU B C 1
ATOM 8226 O O . LEU B 1 381 ? -2.801 -2.23 -18.219 1 97.62 381 LEU B O 1
ATOM 8230 N N . ILE B 1 382 ? -1.666 -0.295 -18.328 1 97.81 382 ILE B N 1
ATOM 8231 C CA . ILE B 1 382 ? -0.42 -0.889 -18.797 1 97.81 382 ILE B CA 1
ATOM 8232 C C . ILE B 1 382 ? 0.708 -0.567 -17.812 1 97.81 382 ILE B C 1
ATOM 8234 O O . ILE B 1 382 ? 0.963 0.601 -17.516 1 97.81 382 ILE B O 1
ATOM 8238 N N . GLY B 1 383 ? 1.312 -1.578 -17.266 1 97.44 383 GLY B N 1
ATOM 8239 C CA . GLY B 1 383 ? 2.471 -1.408 -16.406 1 97.44 383 GLY B CA 1
ATOM 8240 C C . GLY B 1 383 ? 3.699 -2.143 -16.906 1 97.44 383 GLY B C 1
ATOM 8241 O O . GLY B 1 383 ? 3.592 -3.227 -17.484 1 97.44 383 GLY B O 1
ATOM 8242 N N . HIS B 1 384 ? 4.855 -1.527 -16.672 1 96.69 384 HIS B N 1
ATOM 8243 C CA . HIS B 1 384 ? 6.137 -2.156 -16.984 1 96.69 384 HIS B CA 1
ATOM 8244 C C . HIS B 1 384 ? 6.984 -2.322 -15.727 1 96.69 384 HIS B C 1
ATOM 8246 O O . HIS B 1 384 ? 7.137 -1.381 -14.945 1 96.69 384 HIS B O 1
ATOM 8252 N N . SER B 1 385 ? 7.586 -3.461 -15.516 1 97.44 385 SER B N 1
ATOM 8253 C CA . SER B 1 385 ? 8.516 -3.709 -14.414 1 97.44 385 SER B CA 1
ATOM 8254 C C . SER B 1 385 ? 7.926 -3.262 -13.086 1 97.44 385 SER B C 1
ATOM 8256 O O . SER B 1 385 ? 6.836 -3.697 -12.703 1 97.44 385 SER B O 1
ATOM 8258 N N . MET B 1 386 ? 8.5 -2.297 -12.398 1 97.5 386 MET B N 1
ATOM 8259 C CA . MET B 1 386 ? 7.996 -1.776 -11.133 1 97.5 386 MET B CA 1
ATOM 8260 C C . MET B 1 386 ? 6.672 -1.045 -11.336 1 97.5 386 MET B C 1
ATOM 8262 O O . MET B 1 386 ? 5.879 -0.923 -10.398 1 97.5 386 MET B O 1
ATOM 8266 N N . GLY B 1 387 ? 6.41 -0.591 -12.562 1 98.12 387 GLY B N 1
ATOM 8267 C CA . GLY B 1 387 ? 5.121 -0.003 -12.883 1 98.12 387 GLY B CA 1
ATOM 8268 C C . GLY B 1 387 ? 3.969 -0.979 -12.742 1 98.12 387 GLY B C 1
ATOM 8269 O O . GLY B 1 387 ? 2.832 -0.574 -12.492 1 98.12 387 GLY B O 1
ATOM 8270 N N . CYS B 1 388 ? 4.262 -2.275 -12.898 1 97.81 388 CYS B N 1
ATOM 8271 C CA . CYS B 1 388 ? 3.24 -3.295 -12.688 1 97.81 388 CYS B CA 1
ATOM 8272 C C . CYS B 1 388 ? 2.852 -3.375 -11.211 1 97.81 388 CYS B C 1
ATOM 8274 O O . CYS B 1 388 ? 1.679 -3.568 -10.891 1 97.81 388 CYS B O 1
ATOM 8276 N N . LEU B 1 389 ? 3.879 -3.277 -10.391 1 96.88 389 LEU B N 1
ATOM 8277 C CA . LEU B 1 389 ? 3.609 -3.229 -8.953 1 96.88 389 LEU B CA 1
ATOM 8278 C C . LEU B 1 389 ? 2.711 -2.045 -8.609 1 96.88 389 LEU B C 1
ATOM 8280 O O . LEU B 1 389 ? 1.775 -2.182 -7.82 1 96.88 389 LEU B O 1
ATOM 8284 N N . LEU B 1 390 ? 3.008 -0.935 -9.234 1 97.94 390 LEU B N 1
ATOM 8285 C CA . LEU B 1 390 ? 2.203 0.264 -9.023 1 97.94 390 LEU B CA 1
ATOM 8286 C C . LEU B 1 390 ? 0.762 0.037 -9.461 1 97.94 390 LEU B C 1
ATOM 8288 O O . LEU B 1 390 ? -0.174 0.32 -8.711 1 97.94 390 LEU B O 1
ATOM 8292 N N . VAL B 1 391 ? 0.543 -0.526 -10.602 1 97.81 391 VAL B N 1
ATOM 8293 C CA . VAL B 1 391 ? -0.781 -0.688 -11.195 1 97.81 391 VAL B CA 1
ATOM 8294 C C . VAL B 1 391 ? -1.611 -1.648 -10.352 1 97.81 391 VAL B C 1
ATOM 8296 O O . VAL B 1 391 ? -2.801 -1.413 -10.117 1 97.81 391 VAL B O 1
ATOM 8299 N N . VAL B 1 392 ? -0.999 -2.691 -9.883 1 95.56 392 VAL B N 1
ATOM 8300 C CA . VAL B 1 392 ? -1.756 -3.658 -9.094 1 95.56 392 VAL B CA 1
ATOM 8301 C C . VAL B 1 392 ? -2.145 -3.041 -7.75 1 95.56 392 VAL B C 1
ATOM 8303 O O . VAL B 1 392 ? -3.215 -3.334 -7.211 1 95.56 392 VAL B O 1
ATOM 8306 N N . ASN B 1 393 ? -1.321 -2.236 -7.207 1 95.56 393 ASN B N 1
ATOM 8307 C CA . ASN B 1 393 ? -1.677 -1.54 -5.973 1 95.56 393 ASN B CA 1
ATOM 8308 C C . ASN B 1 393 ? -2.764 -0.497 -6.211 1 95.56 393 ASN B C 1
ATOM 8310 O O . ASN B 1 393 ? -3.6 -0.254 -5.34 1 95.56 393 ASN B O 1
ATOM 8314 N N . VAL B 1 394 ? -2.721 0.159 -7.395 1 96.44 394 VAL B N 1
ATOM 8315 C CA . VAL B 1 394 ? -3.807 1.062 -7.766 1 96.44 394 VAL B CA 1
ATOM 8316 C C . VAL B 1 394 ? -5.133 0.307 -7.754 1 96.44 394 VAL B C 1
ATOM 8318 O O . VAL B 1 394 ? -6.117 0.778 -7.18 1 96.44 394 VAL B O 1
ATOM 8321 N N . LEU B 1 395 ? -5.094 -0.872 -8.344 1 93.56 395 LEU B N 1
ATOM 8322 C CA . LEU B 1 395 ? -6.301 -1.691 -8.422 1 93.56 395 LE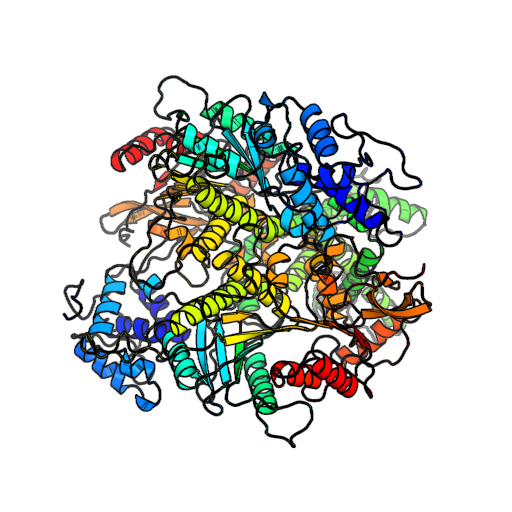U B CA 1
ATOM 8323 C C . LEU B 1 395 ? -6.785 -2.072 -7.023 1 93.56 395 LEU B C 1
ATOM 8325 O O . LEU B 1 395 ? -7.988 -2.09 -6.762 1 93.56 395 LEU B O 1
ATOM 8329 N N . ARG B 1 396 ? -5.875 -2.338 -6.191 1 92.06 396 ARG B N 1
ATOM 8330 C CA . ARG B 1 396 ? -6.234 -2.686 -4.82 1 92.06 396 ARG B CA 1
ATOM 8331 C C . ARG B 1 396 ? -6.934 -1.522 -4.125 1 92.06 396 ARG B C 1
ATOM 8333 O O . ARG B 1 396 ? -7.98 -1.706 -3.498 1 92.06 396 ARG B O 1
ATOM 8340 N N . ILE B 1 397 ? -6.367 -0.33 -4.227 1 91.19 397 ILE B N 1
ATOM 8341 C CA . ILE B 1 397 ? -6.93 0.861 -3.598 1 91.19 397 ILE B CA 1
ATOM 8342 C C . ILE B 1 397 ? -8.32 1.135 -4.164 1 91.19 397 ILE B C 1
ATOM 8344 O O . ILE B 1 397 ? -9.258 1.411 -3.414 1 91.19 397 ILE B O 1
ATOM 8348 N N . LEU B 1 398 ? -8.445 1.011 -5.453 1 90.12 398 LEU B N 1
ATOM 8349 C CA . LEU B 1 398 ? -9.727 1.263 -6.105 1 90.12 398 LEU B CA 1
ATOM 8350 C C . LEU B 1 398 ? -10.758 0.206 -5.707 1 90.12 398 LEU B C 1
ATOM 8352 O O . LEU B 1 398 ? -11.938 0.51 -5.562 1 90.12 398 LEU B O 1
ATOM 8356 N N . SER B 1 399 ? -10.25 -1 -5.559 1 84.94 399 SER B N 1
ATOM 8357 C CA . SER B 1 399 ? -11.141 -2.068 -5.109 1 84.94 399 SER B CA 1
ATOM 8358 C C . SER B 1 399 ? -11.648 -1.809 -3.695 1 84.94 399 SER B C 1
ATOM 8360 O O . SER B 1 399 ? -12.797 -2.117 -3.377 1 84.94 399 SER B O 1
ATOM 8362 N N . ASP B 1 400 ? -10.859 -1.293 -2.898 1 80.56 400 ASP B N 1
ATOM 8363 C CA . ASP B 1 400 ? -11.258 -0.949 -1.536 1 80.56 400 ASP B CA 1
ATOM 8364 C C . ASP B 1 400 ? -12.273 0.188 -1.533 1 80.56 400 ASP B C 1
ATOM 8366 O O . ASP B 1 400 ? -13.188 0.208 -0.707 1 80.56 400 ASP B O 1
ATOM 8370 N N . ARG B 1 401 ? -12.148 1.078 -2.455 1 81.56 401 ARG B N 1
ATOM 8371 C CA . ARG B 1 401 ? -13.023 2.246 -2.5 1 81.56 401 ARG B CA 1
ATOM 8372 C C . ARG B 1 401 ? -14.398 1.883 -3.051 1 81.56 401 ARG B C 1
ATOM 8374 O O . ARG B 1 401 ? -15.422 2.322 -2.521 1 81.56 401 ARG B O 1
ATOM 8381 N N . PHE B 1 402 ? -14.438 1.239 -4.16 1 74.62 402 PHE B N 1
ATOM 8382 C CA . PHE B 1 402 ? -15.688 1.046 -4.887 1 74.62 402 PHE B CA 1
ATOM 8383 C C . PHE B 1 402 ? -16.312 -0.307 -4.555 1 74.62 402 PHE B C 1
ATOM 8385 O O . PHE B 1 402 ? -17.422 -0.6 -4.965 1 74.62 402 PHE B O 1
ATOM 8392 N N . GLY B 1 403 ? -15.898 -1.349 -4.102 1 59.59 403 GLY B N 1
ATOM 8393 C CA . GLY B 1 403 ? -16.594 -2.615 -4.285 1 59.59 403 GLY B CA 1
ATOM 8394 C C . GLY B 1 403 ? -16.297 -3.623 -3.191 1 59.59 403 GLY B C 1
ATOM 8395 O O . GLY B 1 403 ? -16.609 -4.805 -3.326 1 59.59 403 GLY B O 1
ATOM 8396 N N . LYS B 1 404 ? -15.273 -3.686 -2.293 1 55.88 404 LYS B N 1
ATOM 8397 C CA . LYS B 1 404 ? -15.07 -5.02 -1.739 1 55.88 404 LYS B CA 1
ATOM 8398 C C . LYS B 1 404 ? -16.359 -5.574 -1.146 1 55.88 404 LYS B C 1
ATOM 8400 O O . LYS B 1 404 ? -16.516 -5.605 0.075 1 55.88 404 LYS B O 1
ATOM 8405 N N . GLU B 1 405 ? -17.469 -5.008 -1.71 1 49.91 405 GLU B N 1
ATOM 8406 C CA . GLU B 1 405 ? -18.703 -5.449 -1.045 1 49.91 405 GLU B CA 1
ATOM 8407 C C . GLU B 1 405 ? -18.734 -6.965 -0.895 1 49.91 405 GLU B C 1
ATOM 8409 O O . GLU B 1 405 ? -17.969 -7.676 -1.563 1 49.91 405 GLU B O 1
ATOM 8414 N N . ASP B 1 406 ? -19.625 -7.422 -0.039 1 46.16 406 ASP B N 1
ATOM 8415 C CA . ASP B 1 406 ? -19.953 -8.797 0.34 1 46.16 406 ASP B CA 1
ATOM 8416 C C . ASP B 1 406 ? -19.906 -9.727 -0.871 1 46.16 406 ASP B C 1
ATOM 8418 O O . ASP B 1 406 ? -20.078 -9.281 -2.008 1 46.16 406 ASP B O 1
ATOM 8422 N N . ARG B 1 407 ? -19.594 -10.867 -0.665 1 42.78 407 ARG B N 1
ATOM 8423 C CA . ARG B 1 407 ? -19.281 -12.109 -1.351 1 42.78 407 ARG B CA 1
ATOM 8424 C C . ARG B 1 407 ? -20.094 -12.266 -2.627 1 42.78 407 ARG B C 1
ATOM 8426 O O . ARG B 1 407 ? -19.656 -12.906 -3.582 1 42.78 407 ARG B O 1
ATOM 8433 N N . LEU B 1 408 ? -21.344 -12.367 -2.537 1 42.84 408 LEU B N 1
ATOM 8434 C CA . LEU B 1 408 ? -22.016 -13.211 -3.512 1 42.84 408 LEU B CA 1
ATOM 8435 C C . LEU B 1 408 ? -22.062 -12.539 -4.883 1 42.84 408 LEU B C 1
ATOM 8437 O O . LEU B 1 408 ? -22.156 -13.219 -5.906 1 42.84 408 LEU B O 1
ATOM 8441 N N . VAL B 1 409 ? -22.234 -11.117 -4.961 1 43.91 409 VAL B N 1
ATOM 8442 C CA . VAL B 1 409 ? -22.422 -10.672 -6.34 1 43.91 409 VAL B CA 1
ATOM 8443 C C . VAL B 1 409 ? -21.203 -9.875 -6.793 1 43.91 409 VAL B C 1
ATOM 8445 O O . VAL B 1 409 ? -20.812 -8.906 -6.141 1 43.91 409 VAL B O 1
ATOM 8448 N N . GLN B 1 410 ? -20.266 -10.375 -7.426 1 48.81 410 GLN B N 1
ATOM 8449 C CA . GLN B 1 410 ? -19.078 -9.852 -8.102 1 48.81 410 GLN B CA 1
ATOM 8450 C C . GLN B 1 410 ? -19.312 -8.43 -8.594 1 48.81 410 GLN B C 1
ATOM 8452 O O . GLN B 1 410 ? -20.156 -8.188 -9.453 1 48.81 410 GLN B O 1
ATOM 8457 N N . GLN B 1 411 ? -19.375 -7.387 -7.855 1 54.03 411 GLN B N 1
ATOM 8458 C CA . GLN B 1 411 ? -19.594 -6.074 -8.461 1 54.03 411 GLN B CA 1
ATOM 8459 C C . GLN B 1 411 ? -18.688 -5.867 -9.672 1 54.03 411 GLN B C 1
ATOM 8461 O O . GLN B 1 411 ? -18.578 -4.754 -10.18 1 54.03 411 GLN B O 1
ATOM 8466 N N . GLY B 1 412 ? -18.375 -6.734 -10.383 1 63.66 412 GLY B N 1
ATOM 8467 C CA . GLY B 1 412 ? -17.844 -6.793 -11.734 1 63.66 412 GLY B CA 1
ATOM 8468 C C . GLY B 1 412 ? -16.609 -5.945 -11.93 1 63.66 412 GLY B C 1
ATOM 8469 O O . GLY B 1 412 ? -15.781 -5.836 -11.023 1 63.66 412 GLY B O 1
ATOM 8470 N N . ASN B 1 413 ? -16.344 -5.406 -12.961 1 78.44 413 ASN B N 1
ATOM 8471 C CA . ASN B 1 413 ? -15.219 -4.652 -13.508 1 78.44 413 ASN B CA 1
ATOM 8472 C C . ASN B 1 413 ? -15.43 -3.15 -13.367 1 78.44 413 ASN B C 1
ATOM 8474 O O . ASN B 1 413 ? -14.641 -2.355 -13.883 1 78.44 413 ASN B O 1
ATOM 8478 N N . ASP B 1 414 ? -16.359 -2.756 -12.438 1 81.75 414 ASP B N 1
ATOM 8479 C CA . ASP B 1 414 ? -16.672 -1.331 -12.344 1 81.75 414 ASP B CA 1
ATOM 8480 C C . ASP B 1 414 ? -15.727 -0.632 -11.367 1 81.75 414 ASP B C 1
ATOM 8482 O O . ASP B 1 414 ? -15.445 -1.154 -10.289 1 81.75 414 ASP B O 1
ATOM 8486 N N . MET B 1 415 ? -15.195 0.401 -11.789 1 84.06 415 MET B N 1
ATOM 8487 C CA . MET B 1 415 ? -14.422 1.33 -10.969 1 84.06 415 MET B CA 1
ATOM 8488 C C . MET B 1 415 ? -15.164 2.646 -10.781 1 84.06 415 MET B C 1
ATOM 8490 O O . MET B 1 415 ? -14.82 3.656 -11.398 1 84.06 415 MET B O 1
ATOM 8494 N N . GLY B 1 416 ? -16.203 2.678 -10.133 1 83.5 416 GLY B N 1
ATOM 8495 C CA . GLY B 1 416 ? -17.094 3.826 -9.977 1 83.5 416 GLY B CA 1
ATOM 8496 C C . GLY B 1 416 ? -18.328 3.76 -10.859 1 83.5 416 GLY B C 1
ATOM 8497 O O . GLY B 1 416 ? -18.812 2.672 -11.164 1 83.5 416 GLY B O 1
ATOM 8498 N N . GLU B 1 417 ? -18.828 4.855 -11.203 1 85.62 417 GLU B N 1
ATOM 8499 C CA . GLU B 1 417 ? -20.062 4.926 -11.961 1 85.62 417 GLU B CA 1
ATOM 8500 C C . GLU B 1 417 ? -19.797 5 -13.461 1 85.62 417 GLU B C 1
ATOM 8502 O O . GLU B 1 417 ? -20.594 4.508 -14.266 1 85.62 417 GLU B O 1
ATOM 8507 N N . TYR B 1 418 ? -18.609 5.527 -13.75 1 90.94 418 TYR B N 1
ATOM 8508 C CA . TYR B 1 418 ? -18.422 5.844 -15.164 1 90.94 418 TYR B CA 1
ATOM 8509 C C . TYR B 1 418 ? -17.188 5.133 -15.719 1 90.94 418 TYR B C 1
ATOM 8511 O O . TYR B 1 418 ? -16.938 5.164 -16.938 1 90.94 418 TYR B O 1
ATOM 8519 N N . LEU B 1 419 ? -16.469 4.477 -14.922 1 92.75 419 LEU B N 1
ATOM 8520 C CA . LEU B 1 419 ? -15.25 3.801 -15.359 1 92.75 419 LEU B CA 1
ATOM 8521 C C . LEU B 1 419 ? -15.359 2.293 -15.148 1 92.75 419 LEU B C 1
ATOM 8523 O O . LEU B 1 419 ? -15.883 1.841 -14.133 1 92.75 419 LEU B O 1
ATOM 8527 N N . ARG B 1 420 ? -14.961 1.6 -16.109 1 92.38 420 ARG B N 1
ATOM 8528 C CA . ARG B 1 420 ? -14.961 0.142 -16.047 1 92.38 420 ARG B CA 1
ATOM 8529 C C . ARG B 1 420 ? -13.602 -0.422 -16.469 1 92.38 420 ARG B C 1
ATOM 8531 O O . ARG B 1 420 ? -13.094 -0.083 -17.531 1 92.38 420 ARG B O 1
ATOM 8538 N N . LEU B 1 421 ? -13.062 -1.253 -15.672 1 93.06 421 LEU B N 1
ATOM 8539 C CA . LEU B 1 421 ? -11.781 -1.869 -15.984 1 93.06 421 LEU B CA 1
ATOM 8540 C C . LEU B 1 421 ? -11.922 -2.893 -17.109 1 93.06 421 LEU B C 1
ATOM 8542 O O . LEU B 1 421 ? -12.789 -3.768 -17.047 1 93.06 421 LEU B O 1
ATOM 8546 N N . ASP B 1 422 ? -11.047 -2.791 -18.094 1 94.19 422 ASP B N 1
ATOM 8547 C CA . ASP B 1 422 ? -11.125 -3.693 -19.234 1 94.19 422 ASP B CA 1
ATOM 8548 C C . ASP B 1 422 ? -9.891 -4.582 -19.328 1 94.19 422 ASP B C 1
ATOM 8550 O O . ASP B 1 422 ? -9.875 -5.688 -18.781 1 94.19 422 ASP B O 1
ATOM 8554 N N . ARG B 1 423 ? -8.797 -4.031 -19.781 1 95.69 423 ARG B N 1
ATOM 8555 C CA . ARG B 1 423 ? -7.602 -4.848 -19.969 1 95.69 423 ARG B CA 1
ATOM 8556 C C . ARG B 1 423 ? -6.48 -4.406 -19.031 1 95.69 423 ARG B C 1
ATOM 8558 O O . ARG B 1 423 ? -6.273 -3.207 -18.828 1 95.69 423 ARG B O 1
ATOM 8565 N N . LEU B 1 424 ? -5.875 -5.359 -18.422 1 96.69 424 LEU B N 1
ATOM 8566 C CA . LEU B 1 424 ? -4.633 -5.188 -17.672 1 96.69 424 LEU B CA 1
ATOM 8567 C C . LEU B 1 424 ? -3.457 -5.801 -18.422 1 96.69 424 LEU B C 1
ATOM 8569 O O . LEU B 1 424 ? -3.439 -7.008 -18.688 1 96.69 424 LEU B O 1
ATOM 8573 N N . ILE B 1 425 ? -2.541 -4.996 -18.859 1 97.75 425 ILE B N 1
ATOM 8574 C CA . ILE B 1 425 ? -1.383 -5.457 -19.625 1 97.75 425 ILE B CA 1
ATOM 8575 C C . ILE B 1 425 ? -0.116 -5.277 -18.781 1 97.75 425 ILE B C 1
ATOM 8577 O O . ILE B 1 425 ? 0.281 -4.148 -18.484 1 97.75 425 ILE B O 1
ATOM 8581 N N . LEU B 1 426 ? 0.539 -6.363 -18.422 1 97.94 426 LEU B N 1
ATOM 8582 C CA . LEU B 1 426 ? 1.74 -6.367 -17.594 1 97.94 426 LEU B CA 1
ATOM 8583 C C . LEU B 1 426 ? 2.949 -6.84 -18.391 1 97.94 426 LEU B C 1
ATOM 8585 O O . LEU B 1 426 ? 2.941 -7.945 -18.938 1 97.94 426 LEU B O 1
ATOM 8589 N N . SER B 1 427 ? 3.947 -6.004 -18.484 1 98.06 427 SER B N 1
ATOM 8590 C CA . SER B 1 427 ? 5.184 -6.398 -19.141 1 98.06 427 SER B CA 1
ATOM 8591 C C . SER B 1 427 ? 6.344 -6.48 -18.156 1 98.06 427 SER B C 1
ATOM 8593 O O . SER B 1 427 ? 6.617 -5.52 -17.438 1 98.06 427 SER B O 1
ATOM 8595 N N . ALA B 1 428 ? 6.973 -7.574 -18.078 1 98.12 428 ALA B N 1
ATOM 8596 C CA . ALA B 1 428 ? 8.109 -7.828 -17.203 1 98.12 428 ALA B CA 1
ATOM 8597 C C . ALA B 1 428 ? 7.805 -7.398 -15.766 1 98.12 428 ALA B C 1
ATOM 8599 O O . ALA B 1 428 ? 8.578 -6.652 -15.156 1 98.12 428 ALA B O 1
ATOM 8600 N N . PRO B 1 429 ? 6.703 -7.879 -15.25 1 97.88 429 PRO B N 1
ATOM 8601 C CA . PRO B 1 429 ? 6.301 -7.414 -13.922 1 97.88 429 PRO B CA 1
ATOM 8602 C C . PRO B 1 429 ? 7.312 -7.785 -12.836 1 97.88 429 PRO B C 1
ATOM 8604 O O . PRO B 1 429 ? 7.598 -8.969 -12.633 1 97.88 429 PRO B O 1
ATOM 8607 N N . ASP B 1 430 ? 7.77 -6.793 -12.148 1 97.62 430 ASP B N 1
ATOM 8608 C CA . ASP B 1 430 ? 8.594 -6.996 -10.961 1 97.62 430 ASP B CA 1
ATOM 8609 C C . ASP B 1 430 ? 7.723 -7.191 -9.719 1 97.62 430 ASP B C 1
ATOM 8611 O O . ASP B 1 430 ? 7.781 -6.395 -8.781 1 97.62 430 ASP B O 1
ATOM 8615 N N . ILE B 1 431 ? 6.988 -8.234 -9.727 1 96 431 ILE B N 1
ATOM 8616 C CA . ILE B 1 431 ? 6.121 -8.656 -8.625 1 96 431 ILE B CA 1
ATOM 8617 C C . ILE B 1 431 ? 6.293 -10.148 -8.375 1 96 431 ILE B C 1
ATOM 8619 O O . ILE B 1 431 ? 6.66 -10.898 -9.281 1 96 431 ILE B O 1
ATOM 8623 N N . PRO B 1 432 ? 6.094 -10.586 -7.172 1 95.31 432 PRO B N 1
ATOM 8624 C CA . PRO B 1 432 ? 6.285 -12.008 -6.855 1 95.31 432 PRO B CA 1
ATOM 8625 C C . PRO B 1 432 ? 5.395 -12.922 -7.688 1 95.31 432 PRO B C 1
ATOM 8627 O O . PRO B 1 432 ? 4.27 -12.547 -8.039 1 95.31 432 PRO B O 1
ATOM 8630 N N . LEU B 1 433 ? 5.855 -14.086 -7.969 1 95.12 433 LEU B N 1
ATOM 8631 C CA . LEU B 1 433 ? 5.109 -15.117 -8.688 1 95.12 433 LEU B CA 1
ATOM 8632 C C . LEU B 1 433 ? 3.812 -15.453 -7.957 1 95.12 433 LEU B C 1
ATOM 8634 O O . LEU B 1 433 ? 2.82 -15.828 -8.586 1 95.12 433 LEU B O 1
ATOM 8638 N N . GLU B 1 434 ? 3.811 -15.242 -6.691 1 90.12 434 GLU B N 1
ATOM 8639 C CA . GLU B 1 434 ? 2.664 -15.555 -5.844 1 90.12 434 GLU B CA 1
ATOM 8640 C C . GLU B 1 434 ? 1.418 -14.797 -6.301 1 90.12 434 GLU B C 1
ATOM 8642 O O . GLU B 1 434 ? 0.295 -15.203 -5.988 1 90.12 434 GLU B O 1
ATOM 8647 N N . PHE B 1 435 ? 1.6 -13.852 -7.094 1 88.81 435 PHE B N 1
ATOM 8648 C CA . PHE B 1 435 ? 0.476 -13.039 -7.551 1 88.81 435 PHE B CA 1
ATOM 8649 C C . PHE B 1 435 ? -0.301 -13.766 -8.648 1 88.81 435 PHE B C 1
ATOM 8651 O O . PHE B 1 435 ? -1.377 -13.312 -9.047 1 88.81 435 PHE B O 1
ATOM 8658 N N . LEU B 1 436 ? 0.209 -14.914 -9.039 1 89 436 LEU B N 1
ATOM 8659 C CA . LEU B 1 436 ? -0.501 -15.797 -9.961 1 89 436 LEU B CA 1
ATOM 8660 C C . LEU B 1 436 ? -1.375 -16.797 -9.195 1 89 436 LEU B C 1
ATOM 8662 O O . LEU B 1 436 ? -2.189 -17.5 -9.797 1 89 436 LEU B O 1
ATOM 8666 N N . ARG B 1 437 ? -1.261 -16.719 -7.91 1 82 437 ARG B N 1
ATOM 8667 C CA . ARG B 1 437 ? -1.919 -17.734 -7.086 1 82 437 ARG B CA 1
ATOM 8668 C C . ARG B 1 437 ? -3.021 -17.109 -6.238 1 82 437 ARG B C 1
ATOM 8670 O O . ARG B 1 437 ? -3.037 -15.898 -6.023 1 82 437 ARG B O 1
ATOM 8677 N N . GLU B 1 438 ? -3.932 -17.906 -5.727 1 73.94 438 GLU B N 1
ATOM 8678 C CA . GLU B 1 438 ? -5.105 -17.422 -5.004 1 73.94 438 GLU B CA 1
ATOM 8679 C C . GLU B 1 438 ? -4.859 -17.406 -3.5 1 73.94 438 GLU B C 1
ATOM 8681 O O . GLU B 1 438 ? -5.691 -16.922 -2.732 1 73.94 438 GLU B O 1
ATOM 8686 N N . GLY B 1 439 ? -3.717 -17.781 -3.094 1 75.88 439 GLY B N 1
ATOM 8687 C CA . GLY B 1 439 ? -3.465 -17.891 -1.666 1 75.88 439 GLY B CA 1
ATOM 8688 C C . GLY B 1 439 ? -3.395 -16.531 -0.97 1 75.88 439 GLY B C 1
ATOM 8689 O O . GLY B 1 439 ? -3.395 -15.492 -1.624 1 75.88 439 GLY B O 1
ATOM 8690 N N . ARG B 1 440 ? -3.453 -16.531 0.338 1 81.56 440 ARG B N 1
ATOM 8691 C CA . ARG B 1 440 ? -3.5 -15.344 1.187 1 81.56 440 ARG B CA 1
ATOM 8692 C C . ARG B 1 440 ? -2.275 -14.461 0.963 1 81.56 440 ARG B C 1
ATOM 8694 O O . ARG B 1 440 ? -2.324 -13.25 1.196 1 81.56 440 ARG B O 1
ATOM 8701 N N . ASN B 1 441 ? -1.3 -15.016 0.377 1 79.75 441 ASN B N 1
ATOM 8702 C CA . ASN B 1 441 ? -0.071 -14.266 0.149 1 79.75 441 ASN B CA 1
ATOM 8703 C C . ASN B 1 441 ? -0.217 -13.297 -1.021 1 79.75 441 ASN B C 1
ATOM 8705 O O . ASN B 1 441 ? 0.591 -12.383 -1.179 1 79.75 441 ASN B O 1
ATOM 8709 N N . ASN B 1 442 ? -1.188 -13.617 -1.835 1 83.69 442 ASN B N 1
ATOM 8710 C CA . ASN B 1 442 ? -1.546 -12.664 -2.883 1 83.69 442 ASN B CA 1
ATOM 8711 C C . ASN B 1 442 ? -2.543 -11.625 -2.379 1 83.69 442 ASN B C 1
ATOM 8713 O O . ASN B 1 442 ? -3.754 -11.828 -2.467 1 83.69 442 ASN B O 1
ATOM 8717 N N . TYR B 1 443 ? -1.99 -10.484 -2.012 1 81.25 443 TYR B N 1
ATOM 8718 C CA . TYR B 1 443 ? -2.822 -9.484 -1.354 1 81.25 443 TYR B CA 1
ATOM 8719 C C . TYR B 1 443 ? -3.576 -8.641 -2.379 1 81.25 443 TYR B C 1
ATOM 8721 O O . TYR B 1 443 ? -4.379 -7.781 -2.014 1 81.25 443 TYR B O 1
ATOM 8729 N N . VAL B 1 444 ? -3.363 -8.922 -3.701 1 84.81 444 VAL B N 1
ATOM 8730 C CA . VAL B 1 444 ? -4.07 -8.141 -4.711 1 84.81 444 VAL B CA 1
ATOM 8731 C C . VAL B 1 444 ? -4.969 -9.062 -5.535 1 84.81 444 VAL B C 1
ATOM 8733 O O . VAL B 1 444 ? -5.418 -8.688 -6.621 1 84.81 444 VAL B O 1
ATOM 8736 N N . ARG B 1 445 ? -5.234 -10.188 -5.113 1 82.31 445 ARG B N 1
ATOM 8737 C CA . ARG B 1 445 ? -5.957 -11.203 -5.871 1 82.31 445 ARG B CA 1
ATOM 8738 C C . ARG B 1 445 ? -7.336 -10.695 -6.285 1 82.31 445 ARG B C 1
ATOM 8740 O O . ARG B 1 445 ? -7.715 -10.805 -7.453 1 82.31 445 ARG B O 1
ATOM 8747 N N . SER B 1 446 ? -8.031 -10.102 -5.309 1 76.75 446 SER B N 1
ATOM 8748 C CA . SER B 1 446 ? -9.391 -9.648 -5.594 1 76.75 446 SER B CA 1
ATOM 8749 C C . SER B 1 446 ? -9.391 -8.477 -6.566 1 76.75 446 SER B C 1
ATOM 8751 O O . SER B 1 446 ? -10.297 -8.352 -7.398 1 76.75 446 SER B O 1
ATOM 8753 N N . ALA B 1 447 ? -8.336 -7.766 -6.508 1 82.75 447 ALA B N 1
ATOM 8754 C CA . ALA B 1 447 ? -8.234 -6.578 -7.348 1 82.75 447 ALA B CA 1
ATOM 8755 C C . ALA B 1 447 ? -7.93 -6.949 -8.797 1 82.75 447 ALA B C 1
ATOM 8757 O O . ALA B 1 447 ? -8.555 -6.43 -9.719 1 82.75 447 ALA B O 1
ATOM 8758 N N . ILE B 1 448 ? -7.07 -7.891 -8.969 1 86.25 448 ILE B N 1
ATOM 8759 C CA . ILE B 1 448 ? -6.652 -8.312 -10.305 1 86.25 448 ILE B CA 1
ATOM 8760 C C . ILE B 1 448 ? -7.805 -9.031 -11 1 86.25 448 ILE B C 1
ATOM 8762 O O . ILE B 1 448 ? -7.984 -8.891 -12.211 1 86.25 448 ILE B O 1
ATOM 8766 N N . LEU B 1 449 ? -8.68 -9.617 -10.266 1 82.62 449 LEU B N 1
ATOM 8767 C CA . LEU B 1 449 ? -9.797 -10.391 -10.789 1 82.62 449 LEU B CA 1
ATOM 8768 C C . LEU B 1 449 ? -10.867 -9.477 -11.367 1 82.62 449 LEU B C 1
ATOM 8770 O O . LEU B 1 449 ? -11.695 -9.906 -12.18 1 82.62 449 LEU B O 1
ATOM 8774 N N . ARG B 1 450 ? -10.758 -8.289 -11.047 1 84.19 450 ARG B N 1
ATOM 8775 C CA . ARG B 1 450 ? -11.758 -7.34 -11.523 1 84.19 450 ARG B CA 1
ATOM 8776 C C . ARG B 1 450 ? -11.516 -6.965 -12.984 1 84.19 450 ARG B C 1
ATOM 8778 O O . ARG B 1 450 ? -12.391 -6.414 -13.648 1 84.19 450 ARG B O 1
ATOM 8785 N N . CYS B 1 451 ? -10.367 -7.23 -13.461 1 90.38 451 CYS B N 1
ATOM 8786 C CA . CYS B 1 451 ? -10.055 -6.934 -14.852 1 90.38 451 CYS B CA 1
ATOM 8787 C C . CYS B 1 451 ? -10.727 -7.934 -15.789 1 90.38 451 CYS B C 1
ATOM 8789 O O . CYS B 1 451 ? -10.766 -9.133 -15.5 1 90.38 451 CYS B O 1
ATOM 8791 N N . ARG B 1 452 ? -11.289 -7.441 -16.859 1 90.75 452 ARG B N 1
ATOM 8792 C CA . ARG B 1 452 ? -11.945 -8.336 -17.812 1 90.75 452 ARG B CA 1
ATOM 8793 C C . ARG B 1 452 ? -10.93 -9.273 -18.469 1 90.75 452 ARG B C 1
ATOM 8795 O O . ARG B 1 452 ? -11.164 -10.484 -18.547 1 90.75 452 ARG B O 1
ATOM 8802 N N . GLU B 1 453 ? -9.82 -8.68 -18.922 1 94.12 453 GLU B N 1
ATOM 8803 C CA . GLU B 1 453 ? -8.734 -9.469 -19.5 1 94.12 453 GLU B CA 1
ATOM 8804 C C . GLU B 1 453 ? -7.387 -9.055 -18.922 1 94.12 453 GLU B C 1
ATOM 8806 O O . GLU B 1 453 ? -7.172 -7.883 -18.609 1 94.12 453 GLU B O 1
ATOM 8811 N N . ILE B 1 454 ? -6.547 -10.016 -18.797 1 95.75 454 ILE B N 1
ATOM 8812 C CA . ILE B 1 454 ? -5.203 -9.766 -18.281 1 95.75 454 ILE B CA 1
ATOM 8813 C C . ILE B 1 454 ? -4.172 -10.352 -19.234 1 95.75 454 ILE B C 1
ATOM 8815 O O . ILE B 1 454 ? -4.258 -11.523 -19.625 1 95.75 454 ILE B O 1
ATOM 8819 N N . TYR B 1 455 ? -3.23 -9.57 -19.688 1 97.44 455 TYR B N 1
ATOM 8820 C CA . TYR B 1 455 ? -2.162 -9.992 -20.594 1 97.44 455 TYR B CA 1
ATOM 8821 C C . TYR B 1 455 ? -0.802 -9.883 -19.906 1 97.44 455 TYR B C 1
ATOM 8823 O O . TYR B 1 455 ? -0.474 -8.844 -19.328 1 97.44 455 TYR B O 1
ATOM 8831 N N . LEU B 1 456 ? -0.04 -10.914 -19.906 1 98.06 456 LEU B N 1
ATOM 8832 C CA . LEU B 1 456 ? 1.285 -10.969 -19.297 1 98.06 456 LEU B CA 1
ATOM 8833 C C . LEU B 1 456 ? 2.363 -11.164 -20.359 1 98.06 456 LEU B C 1
ATOM 8835 O O . LEU B 1 456 ? 2.336 -12.148 -21.109 1 98.06 456 LEU B O 1
ATOM 8839 N N . PHE B 1 457 ? 3.248 -10.211 -20.516 1 98.56 457 PHE B N 1
ATOM 8840 C CA . PHE B 1 457 ? 4.461 -10.336 -21.312 1 98.56 457 PHE B CA 1
ATOM 8841 C C . PHE B 1 457 ? 5.664 -10.641 -20.422 1 98.56 457 PHE B C 1
ATOM 8843 O O . PHE B 1 457 ? 6.031 -9.828 -19.578 1 98.56 457 PHE B O 1
ATOM 8850 N N . SER B 1 458 ? 6.234 -11.805 -20.562 1 98.19 458 SER B N 1
ATOM 8851 C CA . SER B 1 458 ? 7.297 -12.242 -19.656 1 98.19 458 SER B CA 1
ATOM 8852 C C . SER B 1 458 ? 8.406 -12.953 -20.422 1 98.19 458 SER B C 1
ATOM 8854 O O . SER B 1 458 ? 8.281 -13.203 -21.625 1 98.19 458 SER B O 1
ATOM 8856 N N . SER B 1 459 ? 9.555 -13.156 -19.797 1 97.81 459 SER B N 1
ATOM 8857 C CA . SER B 1 459 ? 10.719 -13.812 -20.375 1 97.81 459 SER B CA 1
ATOM 8858 C C . SER B 1 459 ? 11.555 -14.516 -19.312 1 97.81 459 SER B C 1
ATOM 8860 O O . SER B 1 459 ? 11.891 -13.914 -18.281 1 97.81 459 SER B O 1
ATOM 8862 N N . ASP B 1 460 ? 11.938 -15.781 -19.562 1 96.94 460 ASP B N 1
ATOM 8863 C CA . ASP B 1 460 ? 12.812 -16.5 -18.656 1 96.94 460 ASP B CA 1
ATOM 8864 C C . ASP B 1 460 ? 14.242 -15.984 -18.75 1 96.94 460 ASP B C 1
ATOM 8866 O O . ASP B 1 460 ? 15.086 -16.328 -17.906 1 96.94 460 ASP B O 1
ATOM 8870 N N . ARG B 1 461 ? 14.484 -15.109 -19.703 1 96.56 461 ARG B N 1
ATOM 8871 C CA . ARG B 1 461 ? 15.844 -14.633 -19.953 1 96.56 461 ARG B CA 1
ATOM 8872 C C . ARG B 1 461 ? 16.016 -13.203 -19.453 1 96.56 461 ARG B C 1
ATOM 8874 O O . ARG B 1 461 ? 17.031 -12.562 -19.734 1 96.56 461 ARG B O 1
ATOM 8881 N N . ASP B 1 462 ? 15.023 -12.688 -18.734 1 97.19 462 ASP B N 1
ATOM 8882 C CA . ASP B 1 462 ? 15.125 -11.375 -18.094 1 97.19 462 ASP B CA 1
ATOM 8883 C C . ASP B 1 462 ? 16.062 -11.422 -16.906 1 97.19 462 ASP B C 1
ATOM 8885 O O . ASP B 1 462 ? 15.656 -11.781 -15.797 1 97.19 462 ASP B O 1
ATOM 8889 N N . LEU B 1 463 ? 17.25 -10.953 -17.094 1 95.75 463 LEU B N 1
ATOM 8890 C CA . LEU B 1 463 ? 18.297 -11.062 -16.094 1 95.75 463 LEU B CA 1
ATOM 8891 C C . LEU B 1 463 ? 18.062 -10.086 -14.938 1 95.75 463 LEU B C 1
ATOM 8893 O O . LEU B 1 463 ? 18.5 -10.336 -13.812 1 95.75 463 LEU B O 1
ATOM 8897 N N . VAL B 1 464 ? 17.406 -8.992 -15.25 1 95.31 464 VAL B N 1
ATOM 8898 C CA . VAL B 1 464 ? 17.125 -7.992 -14.227 1 95.31 464 VAL B CA 1
ATOM 8899 C C . VAL B 1 464 ? 16.219 -8.594 -13.148 1 95.31 464 VAL B C 1
ATOM 8901 O O . VAL B 1 464 ? 16.5 -8.477 -11.953 1 95.31 464 VAL B O 1
ATOM 8904 N N . LEU B 1 465 ? 15.242 -9.305 -13.547 1 96.88 465 LEU B N 1
ATOM 8905 C CA . LEU B 1 465 ? 14.289 -9.898 -12.609 1 96.88 465 LEU B CA 1
ATOM 8906 C C . LEU B 1 465 ? 14.859 -11.164 -11.992 1 96.88 465 LEU B C 1
ATOM 8908 O O . LEU B 1 465 ? 14.578 -11.477 -10.828 1 96.88 465 LEU B O 1
ATOM 8912 N N . ARG B 1 466 ? 15.688 -11.859 -12.711 1 95.69 466 ARG B N 1
ATOM 8913 C CA . ARG B 1 466 ? 16.203 -13.148 -12.242 1 95.69 466 ARG B CA 1
ATOM 8914 C C . ARG B 1 466 ? 17.266 -12.953 -11.156 1 95.69 466 ARG B C 1
ATOM 8916 O O . ARG B 1 466 ? 17.344 -13.742 -10.211 1 95.69 466 ARG B O 1
ATOM 8923 N N . TYR B 1 467 ? 18.062 -11.867 -11.336 1 94.75 467 TYR B N 1
ATOM 8924 C CA . TYR B 1 467 ? 19.219 -11.766 -10.438 1 94.75 467 TYR B CA 1
ATOM 8925 C C . TYR B 1 467 ? 19.141 -10.477 -9.617 1 94.75 467 TYR B C 1
ATOM 8927 O O . TYR B 1 467 ? 19.281 -10.508 -8.398 1 94.75 467 TYR B O 1
ATOM 8935 N N . LEU B 1 468 ? 18.891 -9.367 -10.258 1 94 468 LEU B N 1
ATOM 8936 C CA . LEU B 1 468 ? 18.969 -8.078 -9.562 1 94 468 LEU B CA 1
ATOM 8937 C C . LEU B 1 468 ? 17.781 -7.887 -8.641 1 94 468 LEU B C 1
ATOM 8939 O O . LEU B 1 468 ? 17.922 -7.391 -7.523 1 94 468 LEU B O 1
ATOM 8943 N N . SER B 1 469 ? 16.609 -8.266 -9.109 1 94.69 469 SER B N 1
ATOM 8944 C CA . SER B 1 469 ? 15.414 -8.148 -8.281 1 94.69 469 SER B CA 1
ATOM 8945 C C . SER B 1 469 ? 15.516 -9.016 -7.031 1 94.69 469 SER B C 1
ATOM 8947 O O . SER B 1 469 ? 15.055 -8.633 -5.957 1 94.69 469 SER B O 1
ATOM 8949 N N . VAL B 1 470 ? 16.172 -10.156 -7.133 1 94.75 470 VAL B N 1
ATOM 8950 C CA . VAL B 1 470 ? 16.359 -11.062 -6.004 1 94.75 470 VAL B CA 1
ATOM 8951 C C . VAL B 1 470 ? 17.234 -10.398 -4.941 1 94.75 470 VAL B C 1
ATOM 8953 O O . VAL B 1 470 ? 16.922 -10.461 -3.75 1 94.75 470 VAL B O 1
ATOM 8956 N N . LEU B 1 471 ? 18.266 -9.719 -5.41 1 94.38 471 LEU B N 1
ATOM 8957 C CA . LEU B 1 471 ? 19.156 -9.023 -4.484 1 94.38 471 LEU B CA 1
ATOM 8958 C C . LEU B 1 471 ? 18.406 -7.918 -3.742 1 94.38 471 LEU B C 1
ATOM 8960 O O . LEU B 1 471 ? 18.531 -7.793 -2.523 1 94.38 471 LEU B O 1
ATOM 8964 N N . GLY B 1 472 ? 17.625 -7.203 -4.488 1 93.75 472 GLY B N 1
ATOM 8965 C CA . GLY B 1 472 ? 16.906 -6.074 -3.904 1 93.75 472 GLY B CA 1
ATOM 8966 C C . GLY B 1 472 ? 15.82 -6.488 -2.938 1 93.75 472 GLY B C 1
ATOM 8967 O O . GLY B 1 472 ? 15.508 -5.758 -1.992 1 93.75 472 GLY B O 1
ATOM 8968 N N . ASN B 1 473 ? 15.281 -7.695 -3.121 1 95.56 473 ASN B N 1
ATOM 8969 C CA . ASN B 1 473 ? 14.117 -8.094 -2.338 1 95.56 473 ASN B CA 1
ATOM 8970 C C . ASN B 1 473 ? 14.469 -9.195 -1.339 1 95.56 473 ASN B C 1
ATOM 8972 O O . ASN B 1 473 ? 13.594 -9.68 -0.61 1 95.56 473 ASN B O 1
ATOM 8976 N N . TRP B 1 474 ? 15.719 -9.562 -1.252 1 95.06 474 TRP B N 1
ATOM 8977 C CA . TRP B 1 474 ? 16.156 -10.688 -0.432 1 95.06 474 TRP B CA 1
ATOM 8978 C C . TRP B 1 474 ? 15.781 -10.477 1.029 1 95.06 474 TRP B C 1
ATOM 8980 O O . TRP B 1 474 ? 15.328 -11.406 1.7 1 95.06 474 TRP B O 1
ATOM 8990 N N . PHE B 1 475 ? 15.875 -9.258 1.48 1 94.25 475 PHE B N 1
ATOM 8991 C CA . PHE B 1 475 ? 15.695 -8.992 2.902 1 94.25 475 PHE B CA 1
ATOM 8992 C C . PHE B 1 475 ? 14.359 -8.305 3.16 1 94.25 475 PHE B C 1
ATOM 8994 O O . PHE B 1 475 ? 13.992 -8.062 4.312 1 94.25 475 PHE B O 1
ATOM 9001 N N . SER B 1 476 ? 13.578 -7.984 2.137 1 93.62 476 SER B N 1
ATOM 9002 C CA . SER B 1 476 ? 12.367 -7.195 2.33 1 93.62 476 SER B CA 1
ATOM 9003 C C . SER B 1 476 ? 11.117 -8.062 2.197 1 93.62 476 SER B C 1
ATOM 9005 O O . SER B 1 476 ? 10.148 -7.879 2.936 1 93.62 476 SER B O 1
ATOM 9007 N N . GLU B 1 477 ? 11.125 -9.008 1.291 1 93.31 477 GLU B N 1
ATOM 9008 C CA . GLU B 1 477 ? 9.93 -9.82 1.083 1 93.31 477 GLU B CA 1
ATOM 9009 C C . GLU B 1 477 ? 9.898 -11.016 2.033 1 93.31 477 GLU B C 1
ATOM 9011 O O . GLU B 1 477 ? 10.953 -11.547 2.402 1 93.31 477 GLU B O 1
ATOM 9016 N N . PRO B 1 478 ? 8.758 -11.477 2.482 1 89.94 478 PRO B N 1
ATOM 9017 C CA . PRO B 1 478 ? 8.578 -12.406 3.602 1 89.94 478 PRO B CA 1
ATOM 9018 C C . PRO B 1 478 ? 9.203 -13.773 3.348 1 89.94 478 PRO B C 1
ATOM 9020 O O . PRO B 1 478 ? 9.648 -14.438 4.289 1 89.94 478 PRO B O 1
ATOM 9023 N N . SER B 1 479 ? 9.211 -14.266 2.127 1 91.94 479 SER B N 1
ATOM 9024 C CA . SER B 1 479 ? 9.75 -15.594 1.849 1 91.94 479 SER B CA 1
ATOM 9025 C C . SER B 1 479 ? 10.797 -15.539 0.734 1 91.94 479 SER B C 1
ATOM 9027 O O . SER B 1 479 ? 10.805 -14.602 -0.066 1 91.94 479 SER B O 1
ATOM 9029 N N . VAL B 1 480 ? 11.625 -16.547 0.762 1 93.06 480 VAL B N 1
ATOM 9030 C CA . VAL B 1 480 ? 12.664 -16.656 -0.264 1 93.06 480 VAL B CA 1
ATOM 9031 C C . VAL B 1 480 ? 12.016 -16.828 -1.636 1 93.06 480 VAL B C 1
ATOM 9033 O O . VAL B 1 480 ? 12.469 -16.25 -2.625 1 93.06 480 VAL B O 1
ATOM 9036 N N . ALA B 1 481 ? 10.906 -17.531 -1.662 1 92.38 481 ALA B N 1
ATOM 9037 C CA . ALA B 1 481 ? 10.203 -17.734 -2.924 1 92.38 481 ALA B CA 1
ATOM 9038 C C . ALA B 1 481 ? 9.656 -16.422 -3.469 1 92.38 481 ALA B C 1
ATOM 9040 O O . ALA B 1 481 ? 9.75 -16.156 -4.668 1 92.38 481 ALA B O 1
ATOM 9041 N N . MET B 1 482 ? 9.188 -15.641 -2.625 1 92.06 482 MET B N 1
ATOM 9042 C CA . MET B 1 482 ? 8.641 -14.344 -3.039 1 92.06 482 MET B CA 1
ATOM 9043 C C . MET B 1 482 ? 9.75 -13.406 -3.502 1 92.06 482 MET B C 1
ATOM 9045 O O . MET B 1 482 ? 9.555 -12.617 -4.426 1 92.06 482 MET B O 1
ATOM 9049 N N . SER B 1 483 ? 10.867 -13.57 -2.92 1 93.44 483 SER B N 1
ATOM 9050 C CA . SER B 1 483 ? 11.992 -12.727 -3.279 1 93.44 483 SER B CA 1
ATOM 9051 C C . SER B 1 483 ? 12.641 -13.18 -4.582 1 93.44 483 SER B C 1
ATOM 9053 O O . SER B 1 483 ? 13.219 -12.375 -5.312 1 93.44 483 SER B O 1
ATOM 9055 N N . GLY B 1 484 ? 12.5 -14.43 -4.859 1 94.38 484 GLY B N 1
ATOM 9056 C CA . GLY B 1 484 ? 13.344 -14.977 -5.91 1 94.38 484 GLY B CA 1
ATOM 9057 C C . GLY B 1 484 ? 12.578 -15.32 -7.172 1 94.38 484 GLY B C 1
ATOM 9058 O O . GLY B 1 484 ? 13.18 -15.547 -8.227 1 94.38 484 GLY B O 1
ATOM 9059 N N . LEU B 1 485 ? 11.305 -15.391 -7.078 1 95.44 485 LEU B N 1
ATOM 9060 C CA . LEU B 1 485 ? 10.5 -15.727 -8.242 1 95.44 485 LEU B CA 1
ATOM 9061 C C . LEU B 1 485 ? 9.594 -14.562 -8.633 1 95.44 485 LEU B C 1
ATOM 9063 O O . LEU B 1 485 ? 8.727 -14.156 -7.852 1 95.44 485 LEU B O 1
ATOM 9067 N N . ARG B 1 486 ? 9.836 -14.109 -9.852 1 96.94 486 ARG B N 1
ATOM 9068 C CA . ARG B 1 486 ? 9.086 -12.953 -10.336 1 96.94 486 ARG B CA 1
ATOM 9069 C C . ARG B 1 486 ? 8.117 -13.352 -11.445 1 96.94 486 ARG B C 1
ATOM 9071 O O . ARG B 1 486 ? 8.438 -14.203 -12.281 1 96.94 486 ARG B O 1
ATOM 9078 N N . LEU B 1 487 ? 7.047 -12.703 -11.461 1 97.19 487 LEU B N 1
ATOM 9079 C CA . LEU B 1 487 ? 6.031 -12.945 -12.477 1 97.19 487 LEU B CA 1
ATOM 9080 C C . LEU B 1 487 ? 6.578 -12.664 -13.875 1 97.19 487 LEU B C 1
ATOM 9082 O O . LEU B 1 487 ? 6.207 -13.336 -14.844 1 97.19 487 LEU B O 1
ATOM 9086 N N . GLY B 1 488 ? 7.449 -11.766 -14 1 98.06 488 GLY B N 1
ATOM 9087 C CA . GLY B 1 488 ? 8.016 -11.383 -15.289 1 98.06 488 GLY B CA 1
ATOM 9088 C C . GLY B 1 488 ? 8.961 -12.422 -15.852 1 98.06 488 GLY B C 1
ATOM 9089 O O . GLY B 1 488 ? 9.398 -12.312 -17 1 98.06 488 GLY B O 1
ATOM 9090 N N . ASN B 1 489 ? 9.266 -13.461 -15.078 1 97.88 489 ASN B N 1
ATOM 9091 C CA . ASN B 1 489 ? 10.18 -14.508 -15.531 1 97.88 489 ASN B CA 1
ATOM 9092 C C . ASN B 1 489 ? 9.422 -15.766 -15.945 1 97.88 489 ASN B C 1
ATOM 9094 O O . ASN B 1 489 ? 10.031 -16.781 -16.281 1 97.88 489 ASN B O 1
ATOM 9098 N N . VAL B 1 490 ? 8.156 -15.734 -15.945 1 97.94 490 VAL B N 1
ATOM 9099 C CA . VAL B 1 490 ? 7.34 -16.875 -16.359 1 97.94 490 VAL B CA 1
ATOM 9100 C C . VAL B 1 490 ? 7.508 -17.125 -17.859 1 97.94 490 VAL B C 1
ATOM 9102 O O . VAL B 1 490 ? 7.609 -16.172 -18.641 1 97.94 490 VAL B O 1
ATOM 9105 N N . TYR B 1 491 ? 7.621 -18.344 -18.219 1 97.5 491 TYR B N 1
ATOM 9106 C CA . TYR B 1 491 ? 7.691 -18.719 -19.625 1 97.5 491 TYR B CA 1
ATOM 9107 C C . TYR B 1 491 ? 6.852 -19.953 -19.906 1 97.5 491 TYR B C 1
ATOM 9109 O O . TYR B 1 491 ? 6.312 -20.578 -18.984 1 97.5 491 TYR B O 1
ATOM 9117 N N . LEU B 1 492 ? 6.625 -20.219 -21.203 1 97.06 492 LEU B N 1
ATOM 9118 C CA . LEU B 1 492 ? 5.734 -21.297 -21.594 1 97.06 492 LEU B CA 1
ATOM 9119 C C . LEU B 1 492 ? 6.531 -22.516 -22.094 1 97.06 492 LEU B C 1
ATOM 9121 O O . LEU B 1 492 ? 7.48 -22.359 -22.859 1 97.06 492 LEU B O 1
ATOM 9125 N N . LYS B 1 493 ? 6.16 -23.625 -21.547 1 94 493 LYS B N 1
ATOM 9126 C CA . LYS B 1 493 ? 6.707 -24.906 -22 1 94 493 LYS B CA 1
ATOM 9127 C C . LYS B 1 493 ? 5.609 -25.812 -22.547 1 94 493 LYS B C 1
ATOM 9129 O O . LYS B 1 493 ? 4.465 -25.75 -22.078 1 94 493 LYS B O 1
ATOM 9134 N N . THR B 1 494 ? 6.02 -26.594 -23.484 1 91.62 494 THR B N 1
ATOM 9135 C CA . THR B 1 494 ? 5.07 -27.547 -24.031 1 91.62 494 THR B CA 1
ATOM 9136 C C . THR B 1 494 ? 4.969 -28.797 -23.156 1 91.62 494 THR B C 1
ATOM 9138 O O . THR B 1 494 ? 5.988 -29.359 -22.766 1 91.62 494 THR B O 1
ATOM 9141 N N . VAL B 1 495 ? 3.762 -29.062 -22.797 1 87.75 495 VAL B N 1
ATOM 9142 C CA . VAL B 1 495 ? 3.504 -30.266 -22 1 87.75 495 VAL B CA 1
ATOM 9143 C C . VAL B 1 495 ? 2.449 -31.125 -22.703 1 87.75 495 VAL B C 1
ATOM 9145 O O . VAL B 1 495 ? 1.559 -30.594 -23.375 1 87.75 495 VAL B O 1
ATOM 9148 N N . LYS B 1 496 ? 2.586 -32.438 -22.656 1 85.06 496 LYS B N 1
ATOM 9149 C CA . LYS B 1 496 ? 1.611 -33.344 -23.234 1 85.06 496 LYS B CA 1
ATOM 9150 C C . LYS B 1 496 ? 0.485 -33.656 -22.25 1 85.06 496 LYS B C 1
ATOM 9152 O O . LYS B 1 496 ? 0.739 -34 -21.094 1 85.06 496 LYS B O 1
ATOM 9157 N N . THR B 1 497 ? -0.695 -33.312 -22.688 1 78.44 497 THR B N 1
ATOM 9158 C CA . THR B 1 497 ? -1.858 -33.594 -21.844 1 78.44 497 THR B CA 1
ATOM 9159 C C . THR B 1 497 ? -2.248 -35.062 -21.938 1 78.44 497 THR B C 1
ATOM 9161 O O . THR B 1 497 ? -1.632 -35.812 -22.688 1 78.44 497 THR B O 1
ATOM 9164 N N . HIS B 1 498 ? -3.225 -35.562 -21.125 1 73.44 498 HIS B N 1
ATOM 9165 C CA . HIS B 1 498 ? -3.699 -36.938 -21.109 1 73.44 498 HIS B CA 1
ATOM 9166 C C . HIS B 1 498 ? -4.164 -37.375 -22.484 1 73.44 498 HIS B C 1
ATOM 9168 O O . HIS B 1 498 ? -4.074 -38.562 -22.828 1 73.44 498 HIS B O 1
ATOM 9174 N N . ASP B 1 499 ? -4.66 -36.5 -23.266 1 72 499 ASP B N 1
ATOM 9175 C CA . ASP B 1 499 ? -5.156 -36.812 -24.609 1 72 499 ASP B CA 1
ATOM 9176 C C . ASP B 1 499 ? -4.051 -36.688 -25.656 1 72 499 ASP B C 1
ATOM 9178 O O . ASP B 1 499 ? -4.332 -36.531 -26.844 1 72 499 ASP B O 1
ATOM 9182 N N . ASP B 1 500 ? -2.869 -36.531 -25.156 1 76.06 500 ASP B N 1
ATOM 9183 C CA . ASP B 1 500 ? -1.686 -36.438 -26 1 76.06 500 ASP B CA 1
ATOM 9184 C C . ASP B 1 500 ? -1.695 -35.156 -26.828 1 76.06 500 ASP B C 1
ATOM 9186 O O . ASP B 1 500 ? -1.174 -35.125 -27.938 1 76.06 500 ASP B O 1
ATOM 9190 N N . GLN B 1 501 ? -2.402 -34.219 -26.266 1 82.56 501 GLN B N 1
ATOM 9191 C CA . GLN B 1 501 ? -2.389 -32.906 -26.922 1 82.56 501 GLN B CA 1
ATOM 9192 C C . GLN B 1 501 ? -1.326 -32 -26.297 1 82.56 501 GLN B C 1
ATOM 9194 O O . GLN B 1 501 ? -1.109 -32.031 -25.094 1 82.56 501 GLN B O 1
ATOM 9199 N N . GLU B 1 502 ? -0.556 -31.438 -27.203 1 85.88 502 GLU B N 1
ATOM 9200 C CA . GLU B 1 502 ? 0.471 -30.516 -26.734 1 85.88 502 GLU B CA 1
ATOM 9201 C C . GLU B 1 502 ? -0.129 -29.156 -26.375 1 85.88 502 GLU B C 1
ATOM 9203 O O . GLU B 1 502 ? -0.84 -28.547 -27.188 1 85.88 502 GLU B O 1
ATOM 9208 N N . GLU B 1 503 ? 0.139 -28.812 -25.078 1 88.56 503 GLU B N 1
ATOM 9209 C CA . GLU B 1 503 ? -0.353 -27.516 -24.625 1 88.56 503 GLU B CA 1
ATOM 9210 C C . GLU B 1 503 ? 0.748 -26.719 -23.922 1 88.56 503 GLU B C 1
ATOM 9212 O O . GLU B 1 503 ? 1.626 -27.297 -23.281 1 88.56 503 GLU B O 1
ATOM 9217 N N . TYR B 1 504 ? 0.699 -25.406 -24.141 1 92.56 504 TYR B N 1
ATOM 9218 C CA . TYR B 1 504 ? 1.61 -24.531 -23.406 1 92.56 504 TYR B CA 1
ATOM 9219 C C . TYR B 1 504 ? 1.17 -24.375 -21.953 1 92.56 504 TYR B C 1
ATOM 9221 O O . TYR B 1 504 ? -0.015 -24.172 -21.688 1 92.56 504 TYR B O 1
ATOM 9229 N N . ARG B 1 505 ? 2.152 -24.531 -21.047 1 92.25 505 ARG B N 1
ATOM 9230 C CA . ARG B 1 505 ? 1.911 -24.281 -19.641 1 92.25 505 ARG B CA 1
ATOM 9231 C C . ARG B 1 505 ? 2.961 -23.328 -19.062 1 92.25 505 ARG B C 1
ATOM 9233 O O . ARG B 1 505 ? 4.109 -23.328 -19.5 1 92.25 505 ARG B O 1
ATOM 9240 N N . PRO B 1 506 ? 2.529 -22.547 -18.094 1 94.69 506 PRO B N 1
ATOM 9241 C CA . PRO B 1 506 ? 3.475 -21.609 -17.5 1 94.69 506 PRO B CA 1
ATOM 9242 C C . PRO B 1 506 ? 4.488 -22.281 -16.578 1 94.69 506 PRO B C 1
ATOM 9244 O O . PRO B 1 506 ? 4.105 -23.078 -15.711 1 94.69 506 PRO B O 1
ATOM 9247 N N . PHE B 1 507 ? 5.715 -22 -16.781 1 96.25 507 PHE B N 1
ATOM 9248 C CA . PHE B 1 507 ? 6.836 -22.484 -15.984 1 96.25 507 PHE B CA 1
ATOM 9249 C C . PHE B 1 507 ? 7.715 -21.312 -15.547 1 96.25 507 PHE B C 1
ATOM 9251 O O . PHE B 1 507 ? 7.559 -20.188 -16.031 1 96.25 507 PHE B O 1
ATOM 9258 N N . ILE B 1 508 ? 8.578 -21.531 -14.633 1 96.31 508 ILE B N 1
ATOM 9259 C CA . ILE B 1 508 ? 9.539 -20.547 -14.172 1 96.31 508 ILE B CA 1
ATOM 9260 C C . ILE B 1 508 ? 10.883 -21.203 -13.891 1 96.31 508 ILE B C 1
ATOM 9262 O O . ILE B 1 508 ? 10.93 -22.328 -13.359 1 96.31 508 ILE B O 1
ATOM 9266 N N . ARG B 1 509 ? 11.828 -20.562 -14.32 1 95.38 509 ARG B N 1
ATOM 9267 C CA . ARG B 1 509 ? 13.18 -21.062 -14.102 1 95.38 509 ARG B CA 1
ATOM 9268 C C . ARG B 1 509 ? 13.703 -20.656 -12.734 1 95.38 509 ARG B C 1
ATOM 9270 O O . ARG B 1 509 ? 13.68 -19.469 -12.383 1 95.38 509 ARG B O 1
ATOM 9277 N N . ILE B 1 510 ? 14.164 -21.547 -11.938 1 93.25 510 ILE B N 1
ATOM 9278 C CA . ILE B 1 510 ? 14.727 -21.25 -10.633 1 93.25 510 ILE B CA 1
ATOM 9279 C C . ILE B 1 510 ? 16.203 -20.875 -10.781 1 93.25 510 ILE B C 1
ATOM 9281 O O . ILE B 1 510 ? 16.562 -19.688 -10.711 1 93.25 510 ILE B O 1
ATOM 9285 N N . MET B 1 511 ? 17.094 -21.734 -11.023 1 91.81 511 MET B N 1
ATOM 9286 C CA . MET B 1 511 ? 18.484 -21.484 -11.406 1 91.81 511 MET B CA 1
ATOM 9287 C C . MET B 1 511 ? 18.797 -22.109 -12.766 1 91.81 511 MET B C 1
ATOM 9289 O O . MET B 1 511 ? 18.594 -21.469 -13.805 1 91.81 511 MET B O 1
ATOM 9293 N N . VAL B 1 512 ? 18.859 -23.453 -12.789 1 90.88 512 VAL B N 1
ATOM 9294 C CA . VAL B 1 512 ? 19.094 -24.141 -14.055 1 90.88 512 VAL B CA 1
ATOM 9295 C C . VAL B 1 512 ? 17.891 -25.016 -14.406 1 90.88 512 VAL B C 1
ATOM 9297 O O . VAL B 1 512 ? 17.672 -25.344 -15.578 1 90.88 512 VAL B O 1
ATOM 9300 N N . ASN B 1 513 ? 17.141 -25.297 -13.375 1 91.5 513 ASN B N 1
ATOM 9301 C CA . ASN B 1 513 ? 15.938 -26.094 -13.586 1 91.5 513 ASN B CA 1
ATOM 9302 C C . ASN B 1 513 ? 14.672 -25.234 -13.555 1 91.5 513 ASN B C 1
ATOM 9304 O O . ASN B 1 513 ? 14.688 -24.125 -13.023 1 91.5 513 ASN B O 1
ATOM 9308 N N . SER B 1 514 ? 13.672 -25.797 -14.18 1 93.62 514 SER B N 1
ATOM 9309 C CA . SER B 1 514 ? 12.375 -25.125 -14.227 1 93.62 514 SER B CA 1
ATOM 9310 C C . SER B 1 514 ? 11.328 -25.875 -13.414 1 93.62 514 SER B C 1
ATOM 9312 O O . SER B 1 514 ? 11.438 -27.078 -13.227 1 93.62 514 SER B O 1
ATOM 9314 N N . GLN B 1 515 ? 10.5 -25.188 -12.852 1 92.19 515 GLN B N 1
ATOM 9315 C CA . GLN B 1 515 ? 9.336 -25.766 -12.18 1 92.19 515 GLN B CA 1
ATOM 9316 C C . GLN B 1 515 ? 8.047 -25.109 -12.672 1 92.19 515 GLN B C 1
ATOM 9318 O O . GLN B 1 515 ? 8.086 -24.047 -13.312 1 92.19 515 GLN B O 1
ATOM 9323 N N . ALA B 1 516 ? 6.973 -25.844 -12.445 1 91.56 516 ALA B N 1
ATOM 9324 C CA . ALA B 1 516 ? 5.676 -25.281 -12.797 1 91.56 516 ALA B CA 1
ATOM 9325 C C . ALA B 1 516 ? 5.422 -23.984 -12.039 1 91.56 516 ALA B C 1
ATOM 9327 O O . ALA B 1 516 ? 5.668 -23.906 -10.836 1 91.56 516 ALA B O 1
ATOM 9328 N N . ALA B 1 517 ? 4.969 -22.922 -12.766 1 93 517 ALA B N 1
ATOM 9329 C CA . ALA B 1 517 ? 4.699 -21.641 -12.148 1 93 517 ALA B CA 1
ATOM 9330 C C . ALA B 1 517 ? 3.414 -21.672 -11.328 1 93 517 ALA B C 1
ATOM 9332 O O . ALA B 1 517 ? 3.215 -20.844 -10.438 1 93 517 ALA B O 1
ATOM 9333 N N . VAL B 1 518 ? 2.604 -22.609 -11.703 1 87.25 518 VAL B N 1
ATOM 9334 C CA . VAL B 1 518 ? 1.294 -22.656 -11.062 1 87.25 518 VAL B CA 1
ATOM 9335 C C . VAL B 1 518 ? 0.966 -24.094 -10.672 1 87.25 518 VAL B C 1
ATOM 9337 O O . VAL B 1 518 ? 1.411 -25.047 -11.32 1 87.25 518 VAL B O 1
ATOM 9340 N N . GLU B 1 519 ? 0.228 -24.172 -9.555 1 81.06 519 GLU B N 1
ATOM 9341 C CA . GLU B 1 519 ? -0.356 -25.422 -9.102 1 81.06 519 GLU B CA 1
ATOM 9342 C C . GLU B 1 519 ? -1.88 -25.344 -9.07 1 81.06 519 GLU B C 1
ATOM 9344 O O . GLU B 1 519 ? -2.459 -24.781 -8.141 1 81.06 519 GLU B O 1
ATOM 9349 N N . PRO B 1 520 ? -2.488 -25.969 -10.031 1 77.38 520 PRO B N 1
ATOM 9350 C CA . PRO B 1 520 ? -3.936 -25.812 -10.18 1 77.38 520 PRO B CA 1
ATOM 9351 C C . PRO B 1 520 ? -4.719 -26.438 -9.023 1 77.38 520 PRO B C 1
ATOM 9353 O O . PRO B 1 520 ? -4.305 -27.469 -8.484 1 77.38 520 PRO B O 1
ATOM 9356 N N . THR B 1 521 ? -5.77 -25.797 -8.625 1 77.38 521 THR B N 1
ATOM 9357 C CA . THR B 1 521 ? -6.738 -26.328 -7.68 1 77.38 521 THR B CA 1
ATOM 9358 C C . THR B 1 521 ? -8.125 -26.422 -8.32 1 77.38 521 THR B C 1
ATOM 9360 O O . THR B 1 521 ? -8.344 -25.906 -9.414 1 77.38 521 THR B O 1
ATOM 9363 N N . SER B 1 522 ? -8.945 -27.156 -7.609 1 76 522 SER B N 1
ATOM 9364 C CA . SER B 1 522 ? -10.312 -27.266 -8.094 1 76 522 SER B CA 1
ATOM 9365 C C . SER B 1 522 ? -11.086 -25.984 -7.867 1 76 522 SER B C 1
ATOM 9367 O O . SER B 1 522 ? -12.18 -25.797 -8.406 1 76 522 SER B O 1
ATOM 9369 N N . ALA B 1 523 ? -10.461 -25.234 -7.035 1 70 523 ALA B N 1
ATOM 9370 C CA . ALA B 1 523 ? -11.031 -23.906 -6.777 1 70 523 ALA B CA 1
ATOM 9371 C C . ALA B 1 523 ? -10.422 -22.859 -7.703 1 70 523 ALA B C 1
ATOM 9373 O O . ALA B 1 523 ? -9.391 -23.094 -8.336 1 70 523 ALA B O 1
ATOM 9374 N N . TYR B 1 524 ? -11.078 -22.125 -8.469 1 64 524 TYR B N 1
ATOM 9375 C CA . TYR B 1 524 ? -10.648 -21.125 -9.445 1 64 524 TYR B CA 1
ATOM 9376 C C . TYR B 1 524 ? -9.195 -20.719 -9.211 1 64 524 TYR B C 1
ATOM 9378 O O . TYR B 1 524 ? -8.797 -20.453 -8.07 1 64 524 TYR B O 1
ATOM 9386 N N . ASP B 1 525 ? -8.484 -20.766 -10.508 1 76.12 525 ASP B N 1
ATOM 9387 C CA . ASP B 1 525 ? -7.094 -20.328 -10.422 1 76.12 525 ASP B CA 1
ATOM 9388 C C . ASP B 1 525 ? -6.871 -19.047 -11.227 1 76.12 525 ASP B C 1
ATOM 9390 O O . ASP B 1 525 ? -7.262 -18.969 -12.391 1 76.12 525 ASP B O 1
ATOM 9394 N N . LEU B 1 526 ? -6.492 -17.984 -10.469 1 81.75 526 LEU B N 1
ATOM 9395 C CA . LEU B 1 526 ? -6.242 -16.688 -11.062 1 81.75 526 LEU B CA 1
ATOM 9396 C C . LEU B 1 526 ? -5.398 -16.812 -12.328 1 81.75 526 LEU B C 1
ATOM 9398 O O . LEU B 1 526 ? -5.578 -16.047 -13.273 1 81.75 526 LEU B O 1
ATOM 9402 N N . PHE B 1 527 ? -4.605 -17.859 -12.406 1 85.75 527 PHE B N 1
ATOM 9403 C CA . PHE B 1 527 ? -3.674 -18 -13.516 1 85.75 527 PHE B CA 1
ATOM 9404 C C . PHE B 1 527 ? -4.418 -18.328 -14.805 1 85.75 527 PHE B C 1
ATOM 9406 O O . PHE B 1 527 ? -3.902 -18.094 -15.898 1 85.75 527 PHE B O 1
ATOM 9413 N N . GLU B 1 528 ? -5.652 -18.781 -14.68 1 87.88 528 GLU B N 1
ATOM 9414 C CA . GLU B 1 528 ? -6.426 -19.125 -15.867 1 87.88 528 GLU B CA 1
ATOM 9415 C C . GLU B 1 528 ? -6.977 -17.875 -16.547 1 87.88 528 GLU B C 1
ATOM 9417 O O . GLU B 1 528 ? -7.367 -17.922 -17.719 1 87.88 528 GLU B O 1
ATOM 9422 N N . LYS B 1 529 ? -6.941 -16.844 -15.859 1 88.62 529 LYS B N 1
ATOM 9423 C CA . LYS B 1 529 ? -7.465 -15.586 -16.406 1 88.62 529 LYS B CA 1
ATOM 9424 C C . LYS B 1 529 ? -6.398 -14.852 -17.203 1 88.62 529 LYS B C 1
ATOM 9426 O O . LYS B 1 529 ? -6.711 -13.945 -17.984 1 88.62 529 LYS B O 1
ATOM 9431 N N . PHE B 1 530 ? -5.227 -15.312 -17.109 1 93.88 530 PHE B N 1
ATOM 9432 C CA . PHE B 1 530 ? -4.117 -14.633 -17.766 1 93.88 530 PHE B CA 1
ATOM 9433 C C . PHE B 1 530 ? -3.973 -15.094 -19.219 1 93.88 530 PHE B C 1
ATOM 9435 O O . PHE B 1 530 ? -4.199 -16.266 -19.516 1 93.88 530 PHE B O 1
ATOM 9442 N N . ASN B 1 531 ? -3.756 -14.172 -20.078 1 97.06 531 ASN B N 1
ATOM 9443 C CA . ASN B 1 531 ? -3.168 -14.422 -21.391 1 97.06 531 ASN B CA 1
ATOM 9444 C C . ASN B 1 531 ? -1.647 -14.297 -21.359 1 97.06 531 ASN B C 1
ATOM 9446 O O . ASN B 1 531 ? -1.117 -13.211 -21.125 1 97.06 531 ASN B O 1
ATOM 9450 N N . TYR B 1 532 ? -0.969 -15.406 -21.672 1 97.56 532 TYR B N 1
ATOM 9451 C CA . TYR B 1 532 ? 0.477 -15.438 -21.484 1 97.56 532 TYR B CA 1
ATOM 9452 C C . TYR B 1 532 ? 1.203 -15.234 -22.797 1 97.56 532 TYR B C 1
ATOM 9454 O O . TYR B 1 532 ? 0.955 -15.953 -23.766 1 97.56 532 TYR B O 1
ATOM 9462 N N . PHE B 1 533 ? 2.07 -14.266 -22.859 1 98.31 533 PHE B N 1
ATOM 9463 C CA . PHE B 1 533 ? 3.021 -14.094 -23.938 1 98.31 533 PHE B CA 1
ATOM 9464 C C . PHE B 1 533 ? 4.441 -14.367 -23.469 1 98.31 533 PHE B C 1
ATOM 9466 O O . PHE B 1 533 ? 4.996 -13.609 -22.672 1 98.31 533 PHE B O 1
ATOM 9473 N N . ASP B 1 534 ? 4.992 -15.477 -23.953 1 98.19 534 ASP B N 1
ATOM 9474 C CA . ASP B 1 534 ? 6.391 -15.797 -23.672 1 98.19 534 ASP B CA 1
ATOM 9475 C C . ASP B 1 534 ? 7.32 -15.148 -24.688 1 98.19 534 ASP B C 1
ATOM 9477 O O . ASP B 1 534 ? 7.445 -15.641 -25.812 1 98.19 534 ASP B O 1
ATOM 9481 N N . CYS B 1 535 ? 8.047 -14.172 -24.234 1 97.75 535 CYS B N 1
ATOM 9482 C CA . CYS B 1 535 ? 8.922 -13.398 -25.109 1 97.75 535 CYS B CA 1
ATOM 9483 C C . CYS B 1 535 ? 10.375 -13.805 -24.922 1 97.75 535 CYS B C 1
ATOM 9485 O O . CYS B 1 535 ? 11.281 -13.039 -25.266 1 97.75 535 CYS B O 1
ATOM 9487 N N . SER B 1 536 ? 10.664 -14.93 -24.438 1 96.94 536 SER B N 1
ATOM 9488 C CA . SER B 1 536 ? 12.008 -15.375 -24.078 1 96.94 536 SER B CA 1
ATOM 9489 C C . SER B 1 536 ? 12.938 -15.367 -25.281 1 96.94 536 SER B C 1
ATOM 9491 O O . SER B 1 536 ? 14.125 -15.055 -25.156 1 96.94 536 SER B O 1
ATOM 9493 N N . GLN B 1 537 ? 12.391 -15.648 -26.453 1 96.06 537 GLN B N 1
ATOM 9494 C CA . GLN B 1 537 ? 13.25 -15.773 -27.625 1 96.06 537 GLN B CA 1
ATOM 9495 C C . GLN B 1 537 ? 13.039 -14.609 -28.578 1 96.06 537 GLN B C 1
ATOM 9497 O O . GLN B 1 537 ? 13.492 -14.656 -29.734 1 96.06 537 GLN B O 1
ATOM 9502 N N . MET B 1 538 ? 12.32 -13.656 -28.125 1 95.31 538 MET B N 1
ATOM 9503 C CA . MET B 1 538 ? 12.047 -12.5 -28.969 1 95.31 538 MET B CA 1
ATOM 9504 C C . MET B 1 538 ? 13.32 -11.68 -29.203 1 95.31 538 MET B C 1
ATOM 9506 O O . MET B 1 538 ? 14.125 -11.516 -28.281 1 95.31 538 MET B O 1
ATOM 9510 N N . SER B 1 539 ? 13.406 -11.125 -30.359 1 91.69 539 SER B N 1
ATOM 9511 C CA . SER B 1 539 ? 14.539 -10.273 -30.703 1 91.69 539 SER B CA 1
ATOM 9512 C C . SER B 1 539 ? 14.547 -9 -29.859 1 91.69 539 SER B C 1
ATOM 9514 O O . SER B 1 539 ? 13.484 -8.484 -29.5 1 91.69 539 SER B O 1
ATOM 9516 N N . LYS B 1 540 ? 15.742 -8.5 -29.516 1 92.81 540 LYS B N 1
ATOM 9517 C CA . LYS B 1 540 ? 15.977 -7.289 -28.734 1 92.81 540 LYS B CA 1
ATOM 9518 C C . LYS B 1 540 ? 15.922 -7.582 -27.234 1 92.81 540 LYS B C 1
ATOM 9520 O O . LYS B 1 540 ? 16.516 -6.863 -26.438 1 92.81 540 LYS B O 1
ATOM 9525 N N . ILE B 1 541 ? 15.109 -8.625 -26.844 1 94.06 541 ILE B N 1
ATOM 9526 C CA . ILE B 1 541 ? 15.086 -9.07 -25.453 1 94.06 541 ILE B CA 1
ATOM 9527 C C . ILE B 1 541 ? 16.141 -10.172 -25.25 1 94.06 541 ILE B C 1
ATOM 9529 O O . ILE B 1 541 ? 16.656 -10.336 -24.156 1 94.06 541 ILE B O 1
ATOM 9533 N N . ASN B 1 542 ? 16.297 -10.891 -26.312 1 94.88 542 ASN B N 1
ATOM 9534 C CA . ASN B 1 542 ? 17.203 -12.031 -26.312 1 94.88 542 ASN B CA 1
ATOM 9535 C C . ASN B 1 542 ? 18.141 -11.992 -27.516 1 94.88 542 ASN B C 1
ATOM 9537 O O . ASN B 1 542 ? 17.75 -11.586 -28.609 1 94.88 542 ASN B O 1
ATOM 9541 N N . GLY B 1 543 ? 19.406 -12.438 -27.234 1 92.69 543 GLY B N 1
ATOM 9542 C CA . GLY B 1 543 ? 20.375 -12.438 -28.328 1 92.69 543 GLY B CA 1
ATOM 9543 C C . GLY B 1 543 ? 20.859 -13.82 -28.703 1 92.69 543 GLY B C 1
ATOM 9544 O O . GLY B 1 543 ? 21.688 -13.977 -29.594 1 92.69 543 GLY B O 1
ATOM 9545 N N . VAL B 1 544 ? 20.359 -14.773 -28.031 1 92.69 544 VAL B N 1
ATOM 9546 C CA . VAL B 1 544 ? 20.844 -16.125 -28.281 1 92.69 544 VAL B CA 1
ATOM 9547 C C . VAL B 1 544 ? 19.672 -17.031 -28.656 1 92.69 544 VAL B C 1
ATOM 9549 O O . VAL B 1 544 ? 18.625 -17 -28.016 1 92.69 544 VAL B O 1
ATOM 9552 N N . LYS B 1 545 ? 19.828 -17.922 -29.672 1 89.75 545 LYS B N 1
ATOM 9553 C CA . LYS B 1 545 ? 18.75 -18.766 -30.156 1 89.75 545 LYS B CA 1
ATOM 9554 C C . LYS B 1 545 ? 18.859 -20.172 -29.578 1 89.75 545 LYS B C 1
ATOM 9556 O O . LYS B 1 545 ? 18.172 -21.094 -30.031 1 89.75 545 LYS B O 1
ATOM 9561 N N . TRP B 1 546 ? 19.469 -20.312 -28.531 1 93.44 546 TRP B N 1
ATOM 9562 C CA . TRP B 1 546 ? 19.625 -21.641 -27.953 1 93.44 546 TRP B CA 1
ATOM 9563 C C . TRP B 1 546 ? 18.359 -22.062 -27.203 1 93.44 546 TRP B C 1
ATOM 9565 O O . TRP B 1 546 ? 17.703 -21.234 -26.562 1 93.44 546 TRP B O 1
ATOM 9575 N N . LYS B 1 547 ? 18.094 -23.344 -27.312 1 92 547 LYS B N 1
ATOM 9576 C CA . LYS B 1 547 ? 17 -23.891 -26.531 1 92 547 LYS B CA 1
ATOM 9577 C C . LYS B 1 547 ? 17.359 -23.938 -25.047 1 92 547 LYS B C 1
ATOM 9579 O O . LYS B 1 547 ? 18.5 -24.234 -24.688 1 92 547 LYS B O 1
ATOM 9584 N N . LEU B 1 548 ? 16.375 -23.656 -24.266 1 93.69 548 LEU B N 1
ATOM 9585 C CA . LEU B 1 548 ? 16.609 -23.641 -22.828 1 93.69 548 LEU B CA 1
ATOM 9586 C C . LEU B 1 548 ? 16.625 -25.047 -22.25 1 93.69 548 LEU B C 1
ATOM 9588 O O . LEU B 1 548 ? 15.656 -25.797 -22.422 1 93.69 548 LEU B O 1
ATOM 9592 N N . ASN B 1 549 ? 17.656 -25.484 -21.719 1 92.31 549 ASN B N 1
ATOM 9593 C CA . ASN B 1 549 ? 17.812 -26.703 -20.922 1 92.31 549 ASN B CA 1
ATOM 9594 C C . ASN B 1 549 ? 18.781 -26.5 -19.766 1 92.31 549 ASN B C 1
ATOM 9596 O O . ASN B 1 549 ? 19.297 -25.391 -19.578 1 92.31 549 ASN B O 1
ATOM 9600 N N . ALA B 1 550 ? 18.953 -27.453 -19 1 91.69 550 ALA B N 1
ATOM 9601 C CA . ALA B 1 550 ? 19.781 -27.312 -17.797 1 91.69 550 ALA B CA 1
ATOM 9602 C C . ALA B 1 550 ? 21.203 -26.938 -18.156 1 91.69 550 ALA B C 1
ATOM 9604 O O . ALA B 1 550 ? 21.859 -26.188 -17.438 1 91.69 550 ALA B O 1
ATOM 9605 N N . GLY B 1 551 ? 21.703 -27.422 -19.266 1 92.88 551 GLY B N 1
ATOM 9606 C CA . GLY B 1 551 ? 23.078 -27.172 -19.672 1 92.88 551 GLY B CA 1
ATOM 9607 C C . GLY B 1 551 ? 23.281 -25.828 -20.344 1 92.88 551 GLY B C 1
ATOM 9608 O O . GLY B 1 551 ? 24.359 -25.25 -20.281 1 92.88 551 GLY B O 1
ATOM 9609 N N . THR B 1 552 ? 22.25 -25.281 -20.938 1 95.38 552 THR B N 1
ATOM 9610 C CA . THR B 1 552 ? 22.375 -24.047 -21.703 1 95.38 552 THR B CA 1
ATOM 9611 C C . THR B 1 552 ? 21.875 -22.859 -20.891 1 95.38 552 THR B C 1
ATOM 9613 O O . THR B 1 552 ? 22.094 -21.703 -21.281 1 95.38 552 THR B O 1
ATOM 9616 N N . ALA B 1 553 ? 21.234 -23.109 -19.812 1 94.56 553 ALA B N 1
ATOM 9617 C CA . ALA B 1 553 ? 20.594 -22.062 -19.016 1 94.56 553 ALA B CA 1
ATOM 9618 C C . ALA B 1 553 ? 21.594 -20.984 -18.625 1 94.56 553 ALA B C 1
ATOM 9620 O O . ALA B 1 553 ? 21.391 -19.797 -18.891 1 94.56 553 ALA B O 1
ATOM 9621 N N . LEU B 1 554 ? 22.703 -21.328 -18.031 1 93.56 554 LEU B N 1
ATOM 9622 C CA . LEU B 1 554 ? 23.672 -20.375 -17.531 1 93.56 554 LEU B CA 1
ATOM 9623 C C . LEU B 1 554 ? 24.422 -19.703 -18.688 1 93.56 554 LEU B C 1
ATOM 9625 O O . LEU B 1 554 ? 24.656 -18.5 -18.672 1 93.56 554 LEU B O 1
ATOM 9629 N N . PRO B 1 555 ? 24.844 -20.484 -19.703 1 95 555 PRO B N 1
ATOM 9630 C CA . PRO B 1 555 ? 25.438 -19.844 -20.875 1 95 555 PRO B CA 1
ATOM 9631 C C . PRO B 1 555 ? 24.531 -18.812 -21.516 1 95 555 PRO B C 1
ATOM 9633 O O . PRO B 1 555 ? 24.984 -17.75 -21.953 1 95 555 PRO B O 1
ATOM 9636 N N . ILE B 1 556 ? 23.25 -19.094 -21.609 1 96.25 556 ILE B N 1
ATOM 9637 C CA . ILE B 1 556 ? 22.281 -18.141 -22.156 1 96.25 556 ILE B CA 1
ATOM 9638 C C . ILE B 1 556 ? 22.297 -16.859 -21.328 1 96.25 556 ILE B C 1
ATOM 9640 O O . ILE B 1 556 ? 22.344 -15.758 -21.875 1 96.25 556 ILE B O 1
ATOM 9644 N N . ASP B 1 557 ? 22.312 -17.016 -20.031 1 95 557 ASP B N 1
ATOM 9645 C CA . ASP B 1 557 ? 22.359 -15.859 -19.156 1 95 557 ASP B CA 1
ATOM 9646 C C . ASP B 1 557 ? 23.625 -15.047 -19.375 1 95 557 ASP B C 1
ATOM 9648 O O . ASP B 1 557 ? 23.594 -13.812 -19.422 1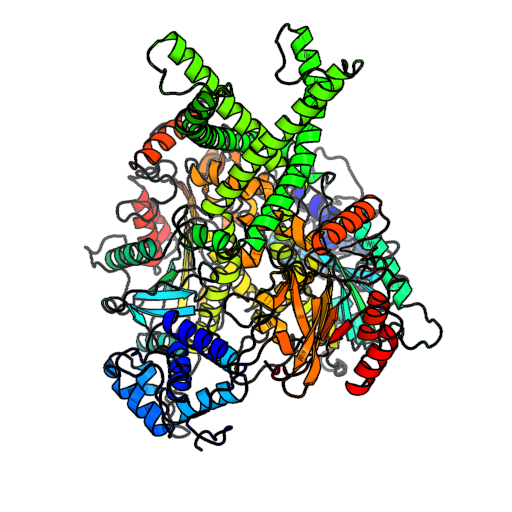 95 557 ASP B O 1
ATOM 9652 N N . LEU B 1 558 ? 24.75 -15.742 -19.516 1 94.06 558 LEU B N 1
ATOM 9653 C CA . LEU B 1 558 ? 26.031 -15.086 -19.672 1 94.06 558 LEU B CA 1
ATOM 9654 C C . LEU B 1 558 ? 26.094 -14.297 -20.969 1 94.06 558 LEU B C 1
ATOM 9656 O O . LEU B 1 558 ? 26.5 -13.133 -20.984 1 94.06 558 LEU B O 1
ATOM 9660 N N . VAL B 1 559 ? 25.688 -14.914 -22.047 1 95.75 559 VAL B N 1
ATOM 9661 C CA . VAL B 1 559 ? 25.734 -14.266 -23.359 1 95.75 559 VAL B CA 1
ATOM 9662 C C . VAL B 1 559 ? 24.797 -13.055 -23.359 1 95.75 559 VAL B C 1
ATOM 9664 O O . VAL B 1 559 ? 25.156 -11.977 -23.828 1 95.75 559 VAL B O 1
ATOM 9667 N N . ASN B 1 560 ? 23.562 -13.227 -22.812 1 96.12 560 ASN B N 1
ATOM 9668 C CA . ASN B 1 560 ? 22.609 -12.125 -22.766 1 96.12 560 ASN B CA 1
ATOM 9669 C C . ASN B 1 560 ? 23.109 -11 -21.859 1 96.12 560 ASN B C 1
ATOM 9671 O O . ASN B 1 560 ? 22.844 -9.82 -22.125 1 96.12 560 ASN B O 1
ATOM 9675 N N . ALA B 1 561 ? 23.797 -11.344 -20.781 1 93.88 561 ALA B N 1
ATOM 9676 C CA . ALA B 1 561 ? 24.375 -10.32 -19.922 1 93.88 561 ALA B CA 1
ATOM 9677 C C . ALA B 1 561 ? 25.406 -9.484 -20.672 1 93.88 561 ALA B C 1
ATOM 9679 O O . ALA B 1 561 ? 25.391 -8.25 -20.594 1 93.88 561 ALA B O 1
ATOM 9680 N N . LEU B 1 562 ? 26.25 -10.141 -21.406 1 93.31 562 LEU B N 1
ATOM 9681 C CA . LEU B 1 562 ? 27.281 -9.453 -22.188 1 93.31 562 LEU B CA 1
ATOM 9682 C C . LEU B 1 562 ? 26.656 -8.555 -23.25 1 93.31 562 LEU B C 1
ATOM 9684 O O . LEU B 1 562 ? 27.078 -7.406 -23.422 1 93.31 562 LEU B O 1
ATOM 9688 N N . LEU B 1 563 ? 25.656 -9.078 -23.906 1 94.94 563 LEU B N 1
ATOM 9689 C CA . LEU B 1 563 ? 24.984 -8.297 -24.938 1 94.94 563 LEU B CA 1
ATOM 9690 C C . LEU B 1 563 ? 24.219 -7.125 -24.328 1 94.94 563 LEU B C 1
ATOM 9692 O O . LEU B 1 563 ? 24.156 -6.051 -24.938 1 94.94 563 LEU B O 1
ATOM 9696 N N . TYR B 1 564 ? 23.625 -7.336 -23.156 1 93.62 564 TYR B N 1
ATOM 9697 C CA . TYR B 1 564 ? 22.938 -6.27 -22.438 1 93.62 564 TYR B CA 1
ATOM 9698 C C . TYR B 1 564 ? 23.906 -5.152 -22.062 1 93.62 564 TYR B C 1
ATOM 9700 O O . TYR B 1 564 ? 23.609 -3.971 -22.266 1 93.62 564 TYR B O 1
ATOM 9708 N N . PHE B 1 565 ? 25.078 -5.477 -21.578 1 89.62 565 PHE B N 1
ATOM 9709 C CA . PHE B 1 565 ? 26.078 -4.5 -21.188 1 89.62 565 PHE B CA 1
ATOM 9710 C C . PHE B 1 565 ? 26.625 -3.76 -22.406 1 89.62 565 PHE B C 1
ATOM 9712 O O . PHE B 1 565 ? 26.984 -2.584 -22.312 1 89.62 565 PHE B O 1
ATOM 9719 N N . ALA B 1 566 ? 26.578 -4.465 -23.531 1 93.19 566 ALA B N 1
ATOM 9720 C CA . ALA B 1 566 ? 27.047 -3.861 -24.766 1 93.19 566 ALA B CA 1
ATOM 9721 C C . ALA B 1 566 ? 25.953 -3.039 -25.438 1 93.19 566 ALA B C 1
ATOM 9723 O O . ALA B 1 566 ? 26.141 -2.514 -26.531 1 93.19 566 ALA B O 1
ATOM 9724 N N . ASN B 1 567 ? 24.75 -3.018 -24.859 1 90.94 567 ASN B N 1
ATOM 9725 C CA . ASN B 1 567 ? 23.609 -2.236 -25.328 1 90.94 567 ASN B CA 1
ATOM 9726 C C . ASN B 1 567 ? 23.094 -2.76 -26.656 1 90.94 567 ASN B C 1
ATOM 9728 O O . ASN B 1 567 ? 22.672 -1.979 -27.516 1 90.94 567 ASN B O 1
ATOM 9732 N N . LYS B 1 568 ? 23.281 -4.023 -26.844 1 92.44 568 LYS B N 1
ATOM 9733 C CA . LYS B 1 568 ? 22.766 -4.633 -28.062 1 92.44 568 LYS B CA 1
ATOM 9734 C C . LYS B 1 568 ? 21.328 -5.133 -27.859 1 92.44 568 LYS B C 1
ATOM 9736 O O . LYS B 1 568 ? 20.562 -5.211 -28.828 1 92.44 568 LYS B O 1
ATOM 9741 N N . ILE B 1 569 ? 21.047 -5.547 -26.688 1 94.62 569 ILE B N 1
ATOM 9742 C CA . ILE B 1 569 ? 19.719 -5.992 -26.328 1 94.62 569 ILE B CA 1
ATOM 9743 C C . ILE B 1 569 ? 19.297 -5.348 -25 1 94.62 569 ILE B C 1
ATOM 9745 O O . ILE B 1 569 ? 20.125 -4.785 -24.297 1 94.62 569 ILE B O 1
ATOM 9749 N N . ASP B 1 570 ? 18.047 -5.305 -24.75 1 94.56 570 ASP B N 1
ATOM 9750 C CA . ASP B 1 570 ? 17.484 -4.93 -23.469 1 94.56 570 ASP B CA 1
ATOM 9751 C C . ASP B 1 570 ? 16.594 -6.035 -22.922 1 94.56 570 ASP B C 1
ATOM 9753 O O . ASP B 1 570 ? 15.391 -6.066 -23.203 1 94.56 570 ASP B O 1
ATOM 9757 N N . VAL B 1 571 ? 17.188 -6.832 -22.094 1 95.62 571 VAL B N 1
ATOM 9758 C CA . VAL B 1 571 ? 16.547 -8.062 -21.625 1 95.62 571 VAL B CA 1
ATOM 9759 C C . VAL B 1 571 ? 15.32 -7.719 -20.797 1 95.62 571 VAL B C 1
ATOM 9761 O O . VAL B 1 571 ? 14.484 -8.586 -20.516 1 95.62 571 VAL B O 1
ATOM 9764 N N . HIS B 1 572 ? 15.133 -6.461 -20.375 1 94.62 572 HIS B N 1
ATOM 9765 C CA . HIS B 1 572 ? 14.094 -6.102 -19.422 1 94.62 572 HIS B CA 1
ATOM 9766 C C . HIS B 1 572 ? 13.141 -5.059 -20 1 94.62 572 HIS B C 1
ATOM 9768 O O . HIS B 1 572 ? 11.953 -5.047 -19.688 1 94.62 572 HIS B O 1
ATOM 9774 N N . GLY B 1 573 ? 13.586 -4.203 -20.922 1 89.56 573 GLY B N 1
ATOM 9775 C CA . GLY B 1 573 ? 12.812 -3.031 -21.297 1 89.56 573 GLY B CA 1
ATOM 9776 C C . GLY B 1 573 ? 12.398 -3.029 -22.766 1 89.56 573 GLY B C 1
ATOM 9777 O O . GLY B 1 573 ? 11.633 -2.168 -23.203 1 89.56 573 GLY B O 1
ATOM 9778 N N . ALA B 1 574 ? 12.719 -3.908 -23.562 1 90.25 574 ALA B N 1
ATOM 9779 C CA . ALA B 1 574 ? 12.562 -3.848 -25 1 90.25 574 ALA B CA 1
ATOM 9780 C C . ALA B 1 574 ? 11.133 -4.164 -25.422 1 90.25 574 ALA B C 1
ATOM 9782 O O . ALA B 1 574 ? 10.805 -4.145 -26.609 1 90.25 574 ALA B O 1
ATOM 9783 N N . TYR B 1 575 ? 10.227 -4.336 -24.469 1 91 575 TYR B N 1
ATOM 9784 C CA . TYR B 1 575 ? 8.852 -4.691 -24.781 1 91 575 TYR B CA 1
ATOM 9785 C C . TYR B 1 575 ? 8.133 -3.531 -25.469 1 91 575 TYR B C 1
ATOM 9787 O O . TYR B 1 575 ? 7.125 -3.732 -26.156 1 91 575 TYR B O 1
ATOM 9795 N N . TYR B 1 576 ? 8.633 -2.326 -25.297 1 84.69 576 TYR B N 1
ATOM 9796 C CA . TYR B 1 576 ? 7.906 -1.152 -25.766 1 84.69 576 TYR B CA 1
ATOM 9797 C C . TYR B 1 576 ? 8.688 -0.435 -26.859 1 84.69 576 TYR B C 1
ATOM 9799 O O . TYR B 1 576 ? 8.375 0.706 -27.203 1 84.69 576 TYR B O 1
ATOM 9807 N N . TRP B 1 577 ? 9.672 -1.104 -27.266 1 85.31 577 TRP B N 1
ATOM 9808 C CA . TRP B 1 577 ? 10.328 -0.549 -28.438 1 85.31 577 TRP B CA 1
ATOM 9809 C C . TRP B 1 577 ? 9.453 -0.697 -29.672 1 85.31 577 TRP B C 1
ATOM 9811 O O . TRP B 1 577 ? 8.906 -1.774 -29.938 1 85.31 577 TRP B O 1
ATOM 9821 N N . VAL B 1 578 ? 9.336 0.323 -30.453 1 82.25 578 VAL B N 1
ATOM 9822 C CA . VAL B 1 578 ? 8.367 0.441 -31.547 1 82.25 578 VAL B CA 1
ATOM 9823 C C . VAL B 1 578 ? 8.625 -0.645 -32.594 1 82.25 578 VAL B C 1
ATOM 9825 O O . VAL B 1 578 ? 7.703 -1.084 -33.281 1 82.25 578 VAL B O 1
ATOM 9828 N N . ASP B 1 579 ? 9.797 -1.185 -32.656 1 83.88 579 ASP B N 1
ATOM 9829 C CA . ASP B 1 579 ? 10.109 -2.143 -33.719 1 83.88 579 ASP B CA 1
ATOM 9830 C C . ASP B 1 579 ? 10.07 -3.574 -33.188 1 83.88 579 ASP B C 1
ATOM 9832 O O . ASP B 1 579 ? 10.555 -4.496 -33.844 1 83.88 579 ASP B O 1
ATOM 9836 N N . THR B 1 580 ? 9.422 -3.838 -32.062 1 90.75 580 THR B N 1
ATOM 9837 C CA . THR B 1 580 ? 9.367 -5.184 -31.5 1 90.75 580 THR B CA 1
ATOM 9838 C C . THR B 1 580 ? 7.984 -5.793 -31.719 1 90.75 580 THR B C 1
ATOM 9840 O O . THR B 1 580 ? 6.98 -5.078 -31.734 1 90.75 580 THR B O 1
ATOM 9843 N N . PRO B 1 581 ? 7.953 -7.07 -31.875 1 93.31 581 PRO B N 1
ATOM 9844 C CA . PRO B 1 581 ? 6.652 -7.734 -32 1 93.31 581 PRO B CA 1
ATOM 9845 C C . PRO B 1 581 ? 5.762 -7.516 -30.766 1 93.31 581 PRO B C 1
ATOM 9847 O O . PRO B 1 581 ? 4.539 -7.418 -30.906 1 93.31 581 PRO B O 1
ATOM 9850 N N . SER B 1 582 ? 6.344 -7.484 -29.625 1 94.62 582 SER B N 1
ATOM 9851 C CA . SER B 1 582 ? 5.551 -7.258 -28.406 1 94.62 582 SER B CA 1
ATOM 9852 C C . SER B 1 582 ? 4.816 -5.922 -28.484 1 94.62 582 SER B C 1
ATOM 9854 O O . SER B 1 582 ? 3.652 -5.828 -28.094 1 94.62 582 SER B O 1
ATOM 9856 N N . PHE B 1 583 ? 5.465 -4.891 -29 1 91.38 583 PHE B N 1
ATOM 9857 C CA . PHE B 1 583 ? 4.828 -3.584 -29.109 1 91.38 583 PHE B CA 1
ATOM 9858 C C . PHE B 1 583 ? 3.664 -3.639 -30.094 1 91.38 583 PHE B C 1
ATOM 9860 O O . PHE B 1 583 ? 2.625 -3.018 -29.875 1 91.38 583 PHE B O 1
ATOM 9867 N N . GLU B 1 584 ? 3.84 -4.359 -31.141 1 91.25 584 GLU B N 1
ATOM 9868 C CA . GLU B 1 584 ? 2.77 -4.523 -32.125 1 91.25 584 GLU B CA 1
ATOM 9869 C C . GLU B 1 584 ? 1.547 -5.188 -31.5 1 91.25 584 GLU B C 1
ATOM 9871 O O . GLU B 1 584 ? 0.41 -4.801 -31.781 1 91.25 584 GLU B O 1
ATOM 9876 N N . ILE B 1 585 ? 1.803 -6.148 -30.719 1 94.12 585 ILE B N 1
ATOM 9877 C CA . ILE B 1 585 ? 0.709 -6.844 -30.047 1 94.12 585 ILE B CA 1
ATOM 9878 C C . ILE B 1 585 ? 0.019 -5.898 -29.078 1 94.12 585 ILE B C 1
ATOM 9880 O O . ILE B 1 585 ? -1.212 -5.855 -29 1 94.12 585 ILE B O 1
ATOM 9884 N N . ILE B 1 586 ? 0.818 -5.188 -28.312 1 93.31 586 ILE B N 1
ATOM 9885 C CA . ILE B 1 586 ? 0.261 -4.242 -27.344 1 93.31 586 ILE B CA 1
ATOM 9886 C C . ILE B 1 586 ? -0.572 -3.191 -28.078 1 93.31 586 ILE B C 1
ATOM 9888 O O . ILE B 1 586 ? -1.686 -2.871 -27.656 1 93.31 586 ILE B O 1
ATOM 9892 N N . GLN B 1 587 ? -0.046 -2.656 -29.156 1 91.5 587 GLN B N 1
ATOM 9893 C CA . GLN B 1 587 ? -0.78 -1.695 -29.969 1 91.5 587 GLN B CA 1
ATOM 9894 C C . GLN B 1 587 ? -2.107 -2.279 -30.438 1 91.5 587 GLN B C 1
ATOM 9896 O O . GLN B 1 587 ? -3.145 -1.614 -30.375 1 91.5 587 GLN B O 1
ATOM 9901 N N . PHE B 1 588 ? -2.053 -3.514 -30.891 1 92.31 588 PHE B N 1
ATOM 9902 C CA . PHE B 1 588 ? -3.258 -4.203 -31.344 1 92.31 588 PHE B CA 1
ATOM 9903 C C . PHE B 1 588 ? -4.273 -4.309 -30.219 1 92.31 588 PHE B C 1
ATOM 9905 O O . PHE B 1 588 ? -5.457 -4.012 -30.406 1 92.31 588 PHE B O 1
ATOM 9912 N N . LEU B 1 589 ? -3.822 -4.629 -29.016 1 93.31 589 LEU B N 1
ATOM 9913 C CA . LEU B 1 589 ? -4.695 -4.871 -27.875 1 93.31 589 LEU B CA 1
ATOM 9914 C C . LEU B 1 589 ? -5.391 -3.586 -27.438 1 93.31 589 LEU B C 1
ATOM 9916 O O . LEU B 1 589 ? -6.516 -3.623 -26.922 1 93.31 589 LEU B O 1
ATOM 9920 N N . ILE B 1 590 ? -4.758 -2.441 -27.656 1 91.56 590 ILE B N 1
ATOM 9921 C CA . ILE B 1 590 ? -5.324 -1.214 -27.109 1 91.56 590 ILE B CA 1
ATOM 9922 C C . ILE B 1 590 ? -6.07 -0.458 -28.203 1 91.56 590 ILE B C 1
ATOM 9924 O O . ILE B 1 590 ? -6.777 0.514 -27.922 1 91.56 590 ILE B O 1
ATOM 9928 N N . THR B 1 591 ? -5.98 -0.913 -29.469 1 88.62 591 THR B N 1
ATOM 9929 C CA . THR B 1 591 ? -6.598 -0.159 -30.547 1 88.62 591 THR B CA 1
ATOM 9930 C C . THR B 1 591 ? -7.754 -0.943 -31.172 1 88.62 591 THR B C 1
ATOM 9932 O O . THR B 1 591 ? -8.664 -0.358 -31.766 1 88.62 591 THR B O 1
ATOM 9935 N N . ARG B 1 592 ? -7.699 -2.242 -31.078 1 84.5 592 ARG B N 1
ATOM 9936 C CA . ARG B 1 592 ? -8.742 -3.059 -31.703 1 84.5 592 ARG B CA 1
ATOM 9937 C C . ARG B 1 592 ? -9.609 -3.729 -30.641 1 84.5 592 ARG B C 1
ATOM 9939 O O . ARG B 1 592 ? -9.664 -4.957 -30.562 1 84.5 592 ARG B O 1
ATOM 9946 N N . TYR B 1 593 ? -10.383 -3.051 -30.016 1 76.69 593 TYR B N 1
ATOM 9947 C CA . TYR B 1 593 ? -11.133 -3.541 -28.859 1 76.69 593 TYR B CA 1
ATOM 9948 C C . TYR B 1 593 ? -12.5 -4.059 -29.281 1 76.69 593 TYR B C 1
ATOM 9950 O O . TYR B 1 593 ? -13.156 -4.793 -28.531 1 76.69 593 TYR B O 1
ATOM 9958 N N . GLU B 1 594 ? -12.922 -3.83 -30.422 1 79.12 594 GLU B N 1
ATOM 9959 C CA . GLU B 1 594 ? -14.266 -4.184 -30.891 1 79.12 594 GLU B CA 1
ATOM 9960 C C . GLU B 1 594 ? -14.312 -5.617 -31.406 1 79.12 594 GLU B C 1
ATOM 9962 O O . GLU B 1 594 ? -15.391 -6.164 -31.641 1 79.12 594 GLU B O 1
ATOM 9967 N N . LEU B 1 595 ? -13.188 -6.172 -31.406 1 85.06 595 LEU B N 1
ATOM 9968 C CA . LEU B 1 595 ? -13.117 -7.523 -31.953 1 85.06 595 LEU B CA 1
ATOM 9969 C C . LEU B 1 595 ? -13.664 -8.539 -30.953 1 85.06 595 LEU B C 1
ATOM 9971 O O . LEU B 1 595 ? -13.523 -8.367 -29.75 1 85.06 595 LEU B O 1
ATOM 9975 N N . SER B 1 596 ? -14.273 -9.492 -31.531 1 90.12 596 SER B N 1
ATOM 9976 C CA . SER B 1 596 ? -14.695 -10.625 -30.719 1 90.12 596 SER B CA 1
ATOM 9977 C C . SER B 1 596 ? -13.492 -11.375 -30.141 1 90.12 596 SER B C 1
ATOM 9979 O O . SER B 1 596 ? -12.367 -11.188 -30.594 1 90.12 596 SER B O 1
ATOM 9981 N N . ARG B 1 597 ? -13.75 -12.172 -29.219 1 90.94 597 ARG B N 1
ATOM 9982 C CA . ARG B 1 597 ? -12.68 -12.953 -28.609 1 90.94 597 ARG B CA 1
ATOM 9983 C C . ARG B 1 597 ? -12 -13.844 -29.641 1 90.94 597 ARG B C 1
ATOM 9985 O O . ARG B 1 597 ? -10.766 -13.93 -29.688 1 90.94 597 ARG B O 1
ATOM 9992 N N . SER B 1 598 ? -12.812 -14.477 -30.469 1 92.62 598 SER B N 1
ATOM 9993 C CA . SER B 1 598 ? -12.273 -15.375 -31.484 1 92.62 598 SER B CA 1
ATOM 9994 C C . SER B 1 598 ? -11.43 -14.617 -32.5 1 92.62 598 SER B C 1
ATOM 9996 O O . SER B 1 598 ? -10.352 -15.078 -32.906 1 92.62 598 SER B O 1
ATOM 9998 N N . ASP B 1 599 ? -11.891 -13.484 -32.844 1 92.75 599 ASP B N 1
ATOM 9999 C CA . ASP B 1 599 ? -11.148 -12.672 -33.812 1 92.75 599 ASP B CA 1
ATOM 10000 C C . ASP B 1 599 ? -9.859 -12.133 -33.188 1 92.75 599 ASP B C 1
ATOM 10002 O O . ASP B 1 599 ? -8.836 -12.023 -33.875 1 92.75 599 ASP B O 1
ATOM 10006 N N . THR B 1 600 ? -9.969 -11.766 -31.969 1 93.56 600 THR B N 1
ATOM 10007 C CA . THR B 1 600 ? -8.789 -11.281 -31.266 1 93.56 600 THR B CA 1
ATOM 10008 C C . THR B 1 600 ? -7.711 -12.359 -31.203 1 93.56 600 THR B C 1
ATOM 10010 O O . THR B 1 600 ? -6.539 -12.094 -31.484 1 93.56 600 THR B O 1
ATOM 10013 N N . LEU B 1 601 ? -8.141 -13.555 -30.938 1 95.31 601 LEU B N 1
ATOM 10014 C CA . LEU B 1 601 ? -7.203 -14.664 -30.844 1 95.31 601 LEU B CA 1
ATOM 10015 C C . LEU B 1 601 ? -6.594 -14.961 -32.219 1 95.31 601 LEU B C 1
ATOM 10017 O O . LEU B 1 601 ? -5.387 -15.188 -32.312 1 95.31 601 LEU B O 1
ATOM 10021 N N . ALA B 1 602 ? -7.41 -14.922 -33.219 1 94.69 602 ALA B N 1
ATOM 10022 C CA . ALA B 1 602 ? -6.926 -15.172 -34.594 1 94.69 602 ALA B CA 1
ATOM 10023 C C . ALA B 1 602 ? -5.887 -14.141 -35 1 94.69 602 ALA B C 1
ATOM 10025 O O . ALA B 1 602 ? -4.867 -14.477 -35.594 1 94.69 602 ALA B O 1
ATOM 10026 N N . THR B 1 603 ? -6.168 -12.938 -34.625 1 94.31 603 THR B N 1
ATOM 10027 C CA . THR B 1 603 ? -5.246 -11.867 -35 1 94.31 603 THR B CA 1
ATOM 10028 C C . THR B 1 603 ? -3.941 -11.992 -34.219 1 94.31 603 THR B C 1
ATOM 10030 O O . THR B 1 603 ? -2.865 -11.719 -34.75 1 94.31 603 THR B O 1
ATOM 10033 N N . ILE B 1 604 ? -4.055 -12.328 -32.969 1 95.38 604 ILE B N 1
ATOM 10034 C CA . ILE B 1 604 ? -2.852 -12.523 -32.156 1 95.38 604 ILE B CA 1
ATOM 10035 C C . ILE B 1 604 ? -1.986 -13.617 -32.812 1 95.38 604 ILE B C 1
ATOM 10037 O O . ILE B 1 604 ? -0.775 -13.438 -32.938 1 95.38 604 ILE B O 1
ATOM 10041 N N . TYR B 1 605 ? -2.605 -14.688 -33.219 1 95.88 605 TYR B N 1
ATOM 10042 C CA . TYR B 1 605 ? -1.864 -15.781 -33.844 1 95.88 605 TYR B CA 1
ATOM 10043 C C . TYR B 1 605 ? -1.232 -15.344 -35.156 1 95.88 605 TYR B C 1
ATOM 10045 O O . TYR B 1 605 ? -0.139 -15.797 -35.5 1 95.88 605 TYR B O 1
ATOM 10053 N N . GLN B 1 606 ? -1.84 -14.492 -35.812 1 94.69 606 GLN B N 1
ATOM 10054 C CA . GLN B 1 606 ? -1.28 -13.961 -37.031 1 94.69 606 GLN B CA 1
ATOM 10055 C C . GLN B 1 606 ? -0.072 -13.07 -36.75 1 94.69 606 GLN B C 1
ATOM 10057 O O . GLN B 1 606 ? 0.938 -13.141 -37.469 1 94.69 606 GLN B O 1
ATOM 10062 N N . LEU B 1 607 ? -0.208 -12.273 -35.75 1 93.69 607 LEU B N 1
ATOM 10063 C CA . LEU B 1 607 ? 0.851 -11.328 -35.406 1 93.69 607 LEU B CA 1
ATOM 10064 C C . LEU B 1 607 ? 2.102 -12.062 -34.938 1 93.69 607 LEU B C 1
ATOM 10066 O O . LEU B 1 607 ? 3.221 -11.586 -35.125 1 93.69 607 LEU B O 1
ATOM 10070 N N . ILE B 1 608 ? 1.866 -13.273 -34.312 1 95.25 608 ILE B N 1
ATOM 10071 C CA . ILE B 1 608 ? 3.029 -13.93 -33.719 1 95.25 608 ILE B CA 1
ATOM 10072 C C . ILE B 1 608 ? 3.541 -15.016 -34.688 1 95.25 608 ILE B C 1
ATOM 10074 O O . ILE B 1 608 ? 4.543 -15.68 -34.375 1 95.25 608 ILE B O 1
ATOM 10078 N N . GLU B 1 609 ? 2.93 -15.32 -35.781 1 93.94 609 GLU B N 1
ATOM 10079 C CA . GLU B 1 609 ? 3.248 -16.406 -36.688 1 93.94 609 GLU B CA 1
ATOM 10080 C C . GLU B 1 609 ? 4.715 -16.375 -37.125 1 93.94 609 GLU B C 1
ATOM 10082 O O . GLU B 1 609 ? 5.387 -17.406 -37.156 1 93.94 609 GLU B O 1
ATOM 10087 N N . ASN B 1 610 ? 5.305 -15.305 -37.406 1 91.75 610 ASN B N 1
ATOM 10088 C CA . ASN B 1 610 ? 6.691 -15.203 -37.844 1 91.75 610 ASN B CA 1
ATOM 10089 C C . ASN B 1 610 ? 7.598 -14.703 -36.719 1 91.75 610 ASN B C 1
ATOM 10091 O O . ASN B 1 610 ? 8.641 -14.094 -36.969 1 91.75 610 ASN B O 1
ATOM 10095 N N . THR B 1 611 ? 7.145 -14.883 -35.531 1 94.19 611 THR B N 1
ATOM 10096 C CA . THR B 1 611 ? 7.938 -14.492 -34.375 1 94.19 611 THR B CA 1
ATOM 10097 C C . THR B 1 611 ? 8.148 -15.68 -33.438 1 94.19 611 THR B C 1
ATOM 10099 O O . THR B 1 611 ? 7.426 -16.672 -33.5 1 94.19 611 THR B O 1
ATOM 10102 N N . PRO B 1 612 ? 9.148 -15.648 -32.656 1 94.56 612 PRO B N 1
ATOM 10103 C CA . PRO B 1 612 ? 9.375 -16.75 -31.703 1 94.56 612 PRO B CA 1
ATOM 10104 C C . PRO B 1 612 ? 8.508 -16.641 -30.453 1 94.56 612 PRO B C 1
ATOM 10106 O O . PRO B 1 612 ? 8.719 -17.375 -29.484 1 94.56 612 PRO B O 1
ATOM 10109 N N . ILE B 1 613 ? 7.582 -15.742 -30.391 1 97 613 ILE B N 1
ATOM 10110 C CA . ILE B 1 613 ? 6.719 -15.547 -29.219 1 97 613 ILE B CA 1
ATOM 10111 C C . ILE B 1 613 ? 5.746 -16.719 -29.094 1 97 613 ILE B C 1
ATOM 10113 O O . ILE B 1 613 ? 5.117 -17.109 -30.078 1 97 613 ILE B O 1
ATOM 10117 N N . ARG B 1 614 ? 5.699 -17.281 -27.969 1 96.75 614 ARG B N 1
ATOM 10118 C CA . ARG B 1 614 ? 4.699 -18.312 -27.656 1 96.75 614 ARG B CA 1
ATOM 10119 C C . ARG B 1 614 ? 3.504 -17.688 -26.938 1 96.75 614 ARG B C 1
ATOM 10121 O O . ARG B 1 614 ? 3.658 -16.75 -26.156 1 96.75 614 ARG B O 1
ATOM 10128 N N . PHE B 1 615 ? 2.355 -18.234 -27.219 1 97.31 615 PHE B N 1
ATOM 10129 C CA . PHE B 1 615 ? 1.137 -17.641 -26.703 1 97.31 615 PHE B CA 1
ATOM 10130 C C . PHE B 1 615 ? 0.203 -18.703 -26.125 1 97.31 615 PHE B C 1
ATOM 10132 O O . PHE B 1 615 ? -0.002 -19.75 -26.75 1 97.31 615 PHE B O 1
ATOM 10139 N N . ARG B 1 616 ? -0.248 -18.469 -24.891 1 96.19 616 ARG B N 1
ATOM 10140 C CA . ARG B 1 616 ? -1.308 -19.25 -24.281 1 96.19 616 ARG B CA 1
ATOM 10141 C C . ARG B 1 616 ? -2.48 -18.375 -23.859 1 96.19 616 ARG B C 1
ATOM 10143 O O . ARG B 1 616 ? -2.355 -17.547 -22.953 1 96.19 616 ARG B O 1
ATOM 10150 N N . PRO B 1 617 ? -3.623 -18.516 -24.453 1 95.81 617 PRO B N 1
ATOM 10151 C CA . PRO B 1 617 ? -4.785 -17.703 -24.109 1 95.81 617 PRO B CA 1
ATOM 10152 C C . PRO B 1 617 ? -5.418 -18.109 -22.781 1 95.81 617 PRO B C 1
ATOM 10154 O O . PRO B 1 617 ? -5.16 -19.203 -22.281 1 95.81 617 PRO B O 1
ATOM 10157 N N . SER B 1 618 ? -6.156 -17.141 -22.266 1 93 618 SER B N 1
ATOM 10158 C CA . SER B 1 618 ? -6.973 -17.422 -21.094 1 93 618 SER B CA 1
ATOM 10159 C C . SER B 1 618 ? -7.918 -18.594 -21.344 1 93 618 SER B C 1
ATOM 10161 O O . SER B 1 618 ? -8.711 -18.578 -22.297 1 93 618 SER B O 1
ATOM 10163 N N . GLN B 1 619 ? -7.785 -19.609 -20.656 1 84.5 619 GLN B N 1
ATOM 10164 C CA . GLN B 1 619 ? -8.586 -20.828 -20.781 1 84.5 619 GLN B CA 1
ATOM 10165 C C . GLN B 1 619 ? -8.43 -21.719 -19.547 1 84.5 619 GLN B C 1
ATOM 10167 O O . GLN B 1 619 ? -7.461 -21.578 -18.797 1 84.5 619 GLN B O 1
ATOM 10172 N N . PRO B 1 620 ? -9.469 -22.469 -19.297 1 75.06 620 PRO B N 1
ATOM 10173 C CA . PRO B 1 620 ? -9.328 -23.406 -18.188 1 75.06 620 PRO B CA 1
ATOM 10174 C C . PRO B 1 620 ? -8.18 -24.406 -18.391 1 75.06 620 PRO B C 1
ATOM 10176 O O . PRO B 1 620 ? -7.863 -24.75 -19.531 1 75.06 620 PRO B O 1
ATOM 10179 N N . PHE B 1 621 ? -7.387 -24.734 -17.359 1 65.25 621 PHE B N 1
ATOM 10180 C CA . PHE B 1 621 ? -6.289 -25.703 -17.406 1 65.25 621 PHE B CA 1
ATOM 10181 C C . PHE B 1 621 ? -6.812 -27.109 -17.688 1 65.25 621 PHE B C 1
ATOM 10183 O O . PHE B 1 621 ? -7.777 -27.547 -17.062 1 65.25 621 PHE B O 1
ATOM 10190 N N . SER B 1 622 ? -6.434 -27.484 -19 1 60.34 622 SER B N 1
ATOM 10191 C CA . SER B 1 622 ? -6.77 -28.875 -19.281 1 60.34 622 SER B CA 1
ATOM 10192 C C . SER B 1 622 ? -5.855 -29.828 -18.531 1 60.34 622 SER B C 1
ATOM 10194 O O . SER B 1 622 ? -4.707 -29.5 -18.219 1 60.34 622 SER B O 1
ATOM 10196 N N . LYS B 1 623 ? -6.281 -31.047 -18.078 1 52.97 623 LYS B N 1
ATOM 10197 C CA . LYS B 1 623 ? -5.641 -32.094 -17.266 1 52.97 623 LYS B CA 1
ATOM 10198 C C . LYS B 1 623 ? -4.449 -32.688 -18 1 52.97 623 LYS B C 1
ATOM 10200 O O . LYS B 1 623 ? -4.578 -33.125 -19.141 1 52.97 623 LYS B O 1
ATOM 10205 N N . PRO B 1 624 ? -3.105 -32.312 -17.5 1 47.97 624 PRO B N 1
ATOM 10206 C CA . PRO B 1 624 ? -2.045 -33.031 -18.219 1 47.97 624 PRO B CA 1
ATOM 10207 C C . PRO B 1 624 ? -2.137 -34.562 -18.031 1 47.97 624 PRO B C 1
ATOM 10209 O O . PRO B 1 624 ? -2.709 -35.031 -17.047 1 47.97 624 PRO B O 1
ATOM 10212 N N . ASN B 1 625 ? -1.856 -35.312 -19.047 1 38.25 625 ASN B N 1
ATOM 10213 C CA . ASN B 1 625 ? -1.729 -36.75 -18.969 1 38.25 625 ASN B CA 1
ATOM 10214 C C . ASN B 1 625 ? -0.559 -37.156 -18.078 1 38.25 625 ASN B C 1
ATOM 10216 O O . ASN B 1 625 ? 0.602 -37 -18.453 1 38.25 625 ASN B O 1
ATOM 10220 N N . VAL B 1 626 ? -0.363 -36.75 -16.984 1 36.62 626 VAL B N 1
ATOM 10221 C CA . VAL B 1 626 ? 0.708 -37.594 -16.484 1 36.62 626 VAL B CA 1
ATOM 10222 C C . VAL B 1 626 ? 0.132 -38.938 -16.047 1 36.62 626 VAL B C 1
ATOM 10224 O O . VAL B 1 626 ? -0.916 -39 -15.406 1 36.62 626 VAL B O 1
#

Radius of gyration: 31.9 Å; Cα contacts (8 Å, |Δi|>4): 2368; chains: 2; bounding box: 100×89×88 Å

Foldseek 3Di:
DFADAPDDWFLDEADPVCNVVLVVVLVLQCQADAPLAQLNLLSQLNQQRYADDPPDDWDDDLRHTSHNRDTALQVSLVVSCVSDDCVLAVQSVVQRGSRSSRVSVRCVVVVNNCVSNDAQWWKWAFPPARQEIEIEGSDALDPPDGADDDDCVTIPTHRDLLRVLVSLLVLLAFAEEEEEEAAQAAPVRQVVLVVVLLVLLQPPDDPDLLFHADSRYHYYYYYFHHHHFLPGPCLPVVCVVPVVVVVVVLVVLLVVLLVVLQVVLCCCQDPVQVVCVVVVHHGPAHRCVVCPDPVSVVVNVVSSVVSSVVSSVVVVVVVSNLVRRCRVVVLVRLQVRVQVSVLVSVVVSLVSNVDLSCVPPPDDDPPSPDSPDRAAHEYEYEAAANRLVSVLSNLVVLCVVPDPDPDPDCPAQDSHDRYGYEEYEYALYLFALCCQFDDPLNVSVSSLVRYNAYEYHAALLQPCSQPVQLVSCVPPDPDSRRSHHGPRNWAWDWFQAQVRDTDTFIWHDRQQDIDGSDDDDPPDGSNLRYKYKYCHCWPLLADDPDDRHSVCRVVRNVVSVVCVVVVNHNNRPCCCPSPTLNVSLVSSVSRVPPDDPVVNVVSNCVSCVPGPMDIDHRDDDHGGSD/DFADAPDDWFLDEADPVCNVVLVVVLVQQCQADAPLAQLNLLSQLNQQRYADDPPDDWDDDLRHTSHNRDTALQVSLVVSCVSDDCVLAVQSVVQRGSRSSRVSVRCVVVVNNCVSSDAQWWKWAFPPARQEIEIEGSDALDPPDGADDDDCVTIPTHRDLLRVLVSLLVQLAFAEEEEEEAAQAAPVRQVVLVVVLLVLLQDPPDPDLLFHADSRYHYYYYYFHHHHFLPGPCLPVVCVVPVVVVVVVLVVLLVVLLVVLQVVLCCCQDPVCVVCVVVVHHGPAHRCVVCPDPVSVVVNVVSSVVSSVVSSVVVVVVVSNLVRRCRVVVLVRLQVRVQVSVLVSVVVSLVSNVDLSCVVPPDDDPPSPDSPDRAAHEYEYEAAARRLVSVLSNLVVLCVVPDPPDPDDLPAQDSHDRYGYEEYEYALYLFALCCQFDDPLNVSVSSLVRYNAYEYHAALLQPCSQPVQLVSCVPPDDDSRRSHHGSRNWAWDWAQAQVRDTDTFIWHDRQLDIDGSDDDDPPDGSNLRYKYKYCHCWPLLADDPDDRHSVCRVVRNVVSVVCVVVVNHNNRPCCCPSPTLNVSLVSSVSRVPVDDPVVNVVSNCVSCVPGPMDIDHRDDDHHGSD

Solvent-accessible surface area (backbone atoms only — not comparable to full-atom values): 64642 Å² total; per-residue (Å²): 132,80,73,77,73,79,67,90,68,54,38,47,78,82,48,84,81,27,36,69,48,37,50,53,49,45,52,48,45,47,66,52,35,55,72,62,12,51,49,22,42,46,40,47,52,52,30,28,30,23,48,68,60,86,98,56,82,90,51,70,51,74,90,34,56,52,38,54,33,37,65,42,52,56,55,51,31,51,54,57,58,67,54,53,64,50,84,80,32,55,51,38,54,73,55,60,36,44,51,46,42,40,54,44,49,32,23,38,74,67,33,38,32,66,59,70,46,67,57,54,51,48,46,27,36,36,71,87,41,91,41,33,34,37,38,35,45,57,47,52,58,24,90,91,39,80,54,78,75,81,58,63,85,48,31,40,54,38,27,48,62,54,48,52,22,41,53,41,58,74,62,57,45,45,33,37,38,38,38,39,57,36,73,62,41,25,63,85,53,44,55,60,52,48,50,54,48,52,50,60,39,54,48,82,58,77,93,49,94,38,55,40,59,44,87,38,36,33,42,31,43,41,45,44,54,30,46,43,52,75,68,34,64,60,72,67,48,34,51,65,73,39,44,47,41,45,48,31,39,50,52,35,45,43,52,51,16,42,53,51,16,48,52,49,41,47,49,37,13,65,51,47,16,49,53,31,50,73,71,72,41,86,52,96,47,69,43,57,84,62,52,82,41,67,71,44,38,55,51,45,50,50,49,44,51,49,43,14,48,51,39,29,55,53,48,51,50,48,51,51,49,48,33,34,57,32,58,49,22,36,52,43,39,30,63,64,42,30,14,54,26,53,35,49,49,49,58,49,38,30,47,27,59,67,43,58,77,59,60,83,46,85,57,63,89,86,67,62,72,77,73,72,85,72,69,61,25,35,32,30,42,35,16,25,24,47,15,25,47,24,49,49,48,20,36,33,54,45,33,58,42,62,57,73,62,86,61,91,62,74,74,58,31,55,54,60,89,37,29,27,41,33,39,38,38,32,34,33,24,62,37,39,38,52,66,47,38,76,49,75,83,22,77,39,46,76,32,61,64,29,37,73,37,34,39,39,38,16,16,64,59,22,54,55,55,54,25,53,42,17,61,72,22,54,31,34,40,62,30,56,63,50,20,42,34,36,46,16,29,32,26,66,41,80,41,53,21,59,83,68,42,80,39,71,40,58,23,30,63,56,59,48,52,70,44,71,62,66,81,60,43,69,31,50,52,63,54,34,53,35,25,41,34,22,38,42,59,23,76,42,35,30,83,65,90,70,72,84,41,62,84,38,34,60,57,51,51,51,55,41,49,53,35,35,76,66,66,70,30,34,42,71,65,40,57,70,36,84,89,27,68,57,26,47,51,52,43,22,63,76,36,51,71,84,52,50,72,69,54,47,51,53,48,50,52,58,70,33,64,90,45,66,47,43,77,39,71,54,43,81,85,76,65,60,30,122,133,81,72,77,73,78,68,90,68,53,39,47,77,81,47,86,82,27,36,68,47,37,49,53,48,45,53,48,47,49,66,53,36,54,72,62,14,52,50,24,42,47,42,47,50,52,30,28,29,21,48,67,60,86,97,57,80,89,51,70,53,74,90,34,59,52,40,56,33,37,64,44,51,58,56,51,32,51,54,57,57,68,55,52,66,50,84,79,32,55,51,38,54,72,55,59,36,43,52,45,44,40,54,44,48,32,24,34,72,68,35,39,30,61,67,71,46,67,56,53,50,46,46,28,36,36,72,86,41,92,41,34,35,37,37,35,44,57,47,52,59,25,88,90,38,79,54,77,74,80,57,64,86,50,32,39,55,38,27,46,61,54,49,53,21,42,52,42,58,75,62,56,45,46,33,38,38,39,38,38,56,36,73,63,39,25,64,86,53,44,55,60,52,49,52,53,51,52,50,60,39,54,47,82,57,76,92,49,95,38,56,40,59,44,87,40,36,32,44,33,43,42,45,45,52,30,46,43,52,75,68,34,65,60,72,66,46,33,52,67,75,38,44,46,40,43,48,33,40,51,50,36,47,42,52,50,17,43,53,52,15,46,52,50,43,47,49,38,13,67,52,48,17,50,53,32,50,74,71,71,39,87,52,96,46,70,43,58,83,61,56,80,42,67,70,45,39,54,52,45,50,50,49,44,50,50,44,14,49,52,40,29,54,52,49,49,51,47,52,50,48,48,35,35,57,32,58,47,20,37,52,42,40,31,63,64,43,31,13,53,27,52,35,50,49,49,58,50,38,30,46,27,60,66,43,57,76,60,60,82,46,87,57,65,91,85,67,63,73,77,75,72,85,72,70,62,24,35,33,30,44,34,16,27,25,46,14,25,46,25,51,48,47,20,36,34,54,44,34,59,43,59,48,75,60,72,71,85,64,74,71,59,33,53,53,59,88,36,29,27,41,34,40,37,39,34,35,33,25,60,38,39,37,53,67,46,37,76,50,75,84,20,76,40,44,75,31,60,64,30,36,71,37,36,38,38,38,16,16,65,60,23,54,56,57,53,26,52,42,18,61,72,22,55,31,33,40,61,31,55,62,49,20,42,35,37,46,17,28,31,27,67,42,81,40,56,23,59,83,67,43,78,39,71,41,59,24,30,62,55,59,49,52,68,43,71,62,66,79,62,42,69,36,57,52,59,52,35,53,34,24,41,35,22,38,44,59,24,74,42,36,30,83,65,90,71,72,85,41,63,84,38,34,60,58,51,52,50,54,41,48,53,36,36,76,66,66,69,30,34,41,69,64,40,57,71,36,85,90,26,68,58,24,47,50,52,43,22,63,75,37,52,70,86,53,49,71,68,54,46,51,53,49,50,52,58,71,33,64,90,45,65,46,44,76,38,71,55,45,80,84,74,64,59,36,120

pLDDT: mean 87.66, std 12.98, range [32.69, 98.56]

Secondary structure (DSSP, 8-state):
-PPPPSSS-SS----TTTHHHHHHHHHHHHHHS-TTSHHHHHHHHHHHTSPPPTT----EETTEES----S-HHHHHHHHHHTS-TTT-HHHHHH-SHHHHHHHHHHHHTT-HHHHH--SEEEEEESS-TTEEEEEE---SSTT----PPPTTTEEEPS-HHHHHHHHHHHT--EEEEEE--SS--HHHHHHHHHHHHHHHH---SS-TT----TTEEEEEEE-----TTT-HHHHHHHHHTHHHHHHHHHHHHHHHHHHHHHHHHHIIIIIHHHHHHTT---SS--GGGTTSHHHHHHHHHHHHHHHHHHHHHHHHHHHHHHHT-HHHHHHHIIIIIHHHHHHHHHHHHHHHHS-TTTTS---TT-------PPPEEEEEEEETHHHHHHHHHHHHHHHHH----SSS--TTBSSSSEEEEEEEEES--SBGGGGS-STT-TTHHHHTTSSEEEEEE-TT-HIIIIIHHHHHTTTSSSHHHHH-BGGGEEEEEEE-TTS-EEEEEEEESSSSEEES----SS--GGGGEEEEE-TT-BTTB---PPP-TTTHHHHHHHHHHHHHTTS--TTTGGG-TTSHHHHHHHHHHH-TTS-HHHHHHHHHHHHTTSS-EEE-S--------/-PPPPSSS-SS----TTTHHHHHHHHHHHHHTS-TTSHHHHHHHHHHHHSPPPTT----EETTEES----S-HHHHHHHHHHTS-TTT-HHHHHH-SHHHHHHHHHHHHTT-HHHHH--SEEEEEESS-TTEEEEEE---SSTT----PPPTTTEEEPS-HHHHHHHHHHHT--EEEEEE--SS--HHHHHHHHHHHHHHHH---SS-TT----TTEEEEEEE-----TTT-HHHHHHHHHTHHHHHHHHHHHHHHHHHHHHHHHHHIIIIIHHHHHHTTPPPSS--GGGTTSHHHHHHHHHHHHHHHHHHHHHHHHHHHHHHHT-HHHHHHHIIIIIHHHHHHHHHHHHHHHHS-TTTTS---TT-------PPPEEEEEEEETHHHHHHHHHHHHHHHHHT---TTS--TTBSSSSEEEEEEEEES--SBGGGGS-STT-TTHHHHTTSSEEEEEE-TT-HIIIIIHHHHHTTTSSSHHHHH-BGGGEEEEEEEBTTS-EEEEEEEESSSSEEES----SS--GGGGEEEEE-TT-BTTB---PPP-TTTHHHHHHHHHHHHHTTS--TTTGGG-TTSHHHHHHHHHHH-TTS-HHHHHHHHHHHHTTSS-EEE-S-----B--

Sequence (1252 aa):
MGTERSYQTLPFYWHRDTLENDRRWLESIVRNTAPFSDAWTKARIVQLGYPYPPNTKPGTVEGLPTYGGYTSEAEIASVLRSSCNLLEYPGFETQVNEDYVIRTLNSWHNREFTQAISRNFEVYADRYHSNIFLVVSTAPSSLNVDRQLPSRDRFRPLFNIAELGQMMRLANFNRITLRTHGYATPPERFYPAFVNEAESLSLKGPINQVGTLEEKSVYIGYRWPGERPILSPGLWTDPFRYWGISLKFLVGLALAAFGGGSVLYFVLGLLIAPLLTIWGIKPIVDSLWQWITWDALAGLISQWLWVAFSVFLLWLFLFQLLRIVVYQRDRYRAIHYGAPDLAEFFWRLDKALGDNPYASMPFLPGEQPPLSPLPTLKVNLIGHSMGCLLVVNVLRILSDRFGKEDRLVQQGNDMGEYLRLDRLILSAPDIPLEFLREGRNNYVRSAILRCREIYLFSSDRDLVLRYLSVLGNWFSEPSVAMSGLRLGNVYLKTVKTHDDQEEYRPFIRIMVNSQAAVEPTSAYDLFEKFNYFDCSQMSKINGVKWKLNAGTALPIDLVNALLYFANKIDVHGAYYWVDTPSFEIIQFLITRYELSRSDTLATIYQLIENTPIRFRPSQPFSKPNVMGTERSYQTLPFYWHRDTLENDRRWLESIVRNTAPFSDAWTKARIVQLGYPYPPNTKPGTVEGLPTYGGYTSEAEIASVLRSSCNLLEYPGFETQVNEDYVIRTLNSWHNREFTQAISRNFEVYADRYHSNIFLVVSTAPSSLNVDRQLPSRDRFRPLFNIAELGQMMRLANFNRITLRTHGYATPPERFYPAFVNEAESLSLKGPINQVGTLEEKSVYIGYRWPGERPILSPGLWTDPFRYWGISLKFLVGLALAAFGGGSVLYFVLGLLIAPLLTIWGIKPIVDSLWQWITWDALAGLISQWLWVAFSVFLLWLFLFQLLRIVVYQRDRYRAIHYGAPDLAEFFWRLDKALGDNPYASMPFLPGEQPPLSPLPTLKVNLIGHSMGCLLVVNVLRILSDRFGKEDRLVQQGNDMGEYLRLDRLILSAPDIPLEFLREGRNNYVRSAILRCREIYLFSSDRDLVLRYLSVLGNWFSEPSVAMSGLRLGNVYLKTVKTHDDQEEYRPFIRIMVNSQAAVEPTSAYDLFEKFNYFDCSQMSKINGVKWKLNAGTALPIDLVNALLYFANKIDVHGAYYWVDTPSFEIIQFLITRYELSRSDTLATIYQLIENTPIRFRPSQPFSKPNV

=== Feature glossary ===
Key to the feature types in this record:

Secondary structure (8-state, DSSP). Secondary structure is the local, repeating backbone conformation. DSSP classifies it into eight states by reading the hydrogen-bond network: three helix types (H, G, I), two β types (E, B), two non-regular types (T, S), and unstructured coil (-).

Backbone torsions (φ/ψ). Backbone dihedral angles. Every residue except chain termini has a φ (preceding-C → N → Cα → C) and a ψ (N → Cα → C → next-N). They are reported in degrees following the IUPAC sign convention. Secondary structure is essentially a statement about which (φ, ψ) basin each residue occupies.

Predicted aligned error. Predicted Aligned Error (PAE) is an AlphaFold confidence matrix: entry (i, j) is the expected error in the position of residue j, in ångströms, when the prediction is superimposed on the true structure at residue i. Low PAE within a block of residues means that block is internally rigid and well-predicted; high PAE between two blocks means their relative placement is uncertain even if each block individually is confident.

B-factor. B-factor (Debye–Waller factor) reflects atomic displacement in the crystal lattice. It is an experimental observable (units Å²), not a prediction; low values mean the atom is pinned down, high values mean it moves or is heterogeneous across the crystal.

Secondary structure (3-state, P-SEA). Three-state secondary structure (P-SEA) collapses the eight DSSP classes into helix (a), strand (b), and coil (c). P-SEA assigns these from Cα geometry alone — distances and angles — without requiring backbone oxygens, so it works on any Cα trace.

Sequence. Primary structure: the covalent order of the twenty standard amino acids along the backbone. Two proteins with the same sequence will (almost always) fold to the same structure; two with 30% identity often share a fold but not the details.

pLDDT. pLDDT is the predicted lDDT-Cα score: AlphaFold's confidence that the local environment of each residue (all inter-atomic distances within 15 Å) is correctly placed. It is a per-residue number between 0 and 100, with higher meaning more reliable.

InterPro / GO / CATH / organism. Functional annotations link the protein to curated databases. InterPro entries identify conserved domains and families by matching the sequence against member-database signatures (Pfam, PROSITE, CDD, …). Gene Ontology (GO) terms describe molecular function, biological process, and cellular component in a controlled vocabulary. CATH places the structure in a hierarchical fold classification (Class/Architecture/Topology/Homologous-superfamily). The organism is the source species.

Contact-map, Ramachandran, and PAE plots. Three diagnostic plots accompany the record. The Cα contact map visualizes the tertiary structure as a 2D adjacency matrix (8 Å cutoff, sequence-local contacts suppressed). The Ramachandran plot shows the distribution of backbone (φ, ψ) torsions, with points in the α and β basins reflecting secondary structure content. The PAE plot shows AlphaFold's inter-residue confidence as a color matrix.

mmCIF coordinates. The mmCIF table is the protein's shape written out atom by atom. For each backbone N, Cα, C, and carbonyl O, it records an (x, y, z) coordinate triple in Å plus the residue type, chain letter, and residue number.

Radius of gyration, Cα contacts, bounding box. Three whole-structure scalars: the radius of gyration (RMS distance of Cα from centroid, in Å), the count of Cα–Cα contacts (pairs closer than 8 Å and separated by more than four residues in sequence — i.e. tertiary, not local, contacts), and the bounding-box dimensions. Together they distinguish compact globular folds from extended fibres or disordered chains.

Foldseek 3Di. The Foldseek 3Di string encodes local tertiary geometry as a 20-letter alphabet — one character per residue — derived from the relative positions of nearby Cα atoms. Unlike the amino-acid sequence, 3Di is a direct function of the 3D structure, so two proteins with the same fold have similar 3Di strings even at low sequence identity.

Rendered structure images. Six rendered views show the 3D structure from the faces of a cube — i.e. along ±x, ±y, ±z. Rendering representation is drawn randomly per protein from cartoon (secondary-structure ribbons), sticks (backbone bonds), or molecular surface; coloring is either N→C rainbow (blue at the N-terminus through red at the C-terminus) or one color per chain.

Nearest PDB structures. The Foldseek neighbor list gives the closest experimentally determined structures in the PDB, ranked by structural alignment. TM-score near 1 means near-identical fold; near 0.3 means only rough topology match. This is how one finds what a novel AlphaFold prediction most resembles in the solved-structure universe.

Solvent-accessible surface area. SASA measures how much of the protein is reachable by solvent. It is computed by rolling a water-sized probe over the atomic surface and summing the exposed area (Å²). Per-residue SASA distinguishes core (buried, low SASA) from surface (exposed, high SASA) residues; total SASA is a whole-molecule size measure.